Protein AF-A0A364N860-F1 (afdb_monomer_lite)

Secondary structure (DSSP, 8-state):
--EEEEEEEESSSSPEEEEEEEETTTTEEEEEEEEE--TT---SEEEE-TTSSEEEEEETTEEEEEEEEETTEEEEEEEEEPPSSTTTT-TTS--EEEEEEE-SSTT--EEEEEESTT--EEEEEEE-TT--EEEEEEEEE--TT--EEEEEE-TTSSEEEEEETTTTEEEEEEE-STT--EEEEEEEE-SSTT--EEEEEE-TTSSEEEEEETTTTEEEEEEEPTTT--EEEEEEEEESS-TT-TTHHHHEEEEEEEE-TTSSEEEEEEEESSTTS--EEEEEEE-TTS-EEEEEEEEE-SS--TT---EEE-TT-SSEEEEEETTTTEEEEEEEETTEEEEEEEEE--STTEEEEEEEEPPHHHHS------EEEEEEEEEPTT--HHHHHHHIIIIIHHHHHTSTTB---EEEEESTTTTPPP-SSS-SEEEEEEES-GGGGGSHHHHHTTSTTTS-HHHHHHHTTEEEEEEEEEEEEEEE-TT---TTSGGGTT---EEEEEEEEEPTT--HHHHHHIIIIIIHHHHTTSTTEEEEEEEEE-HHHHHTTS--S-EEEEEEEE-SS--TTSHHHHHHHS-HHHHHHHHHTEEEEEEEEEEEEEE--SS---TTGGGSTT---EE-TTSS-EEE-GGGSTTS--EEEEEEE-TTS-EEEEEEEE---TTSPEEEEEPPTT--GGGGHHHHHHHHHHTTT--EEEEE--TTSSPPPTT--S---HHHHHHHHHHHHHHTT-S-EEEEEETHHHHHHHHHHHH-TTTEEEEEEES--SB--TTHHHHHHHHHHHHHHH--B-TT--BB--HHHHHHHHHHHS-GGGGTSHHHHHHHHHHHHHHHTSBHHHHHHHTHHHHS-B-GGGTTT--SEEEEEEETTSTTHHHHHHHHTGGGSTT--PEEEETT--S-HHHHSHHHHHHHHHHHHH-

InterPro domains:
  IPR000073 Alpha/beta hydrolase fold-1 [PF12697] (685-923)
  IPR011008 Dimeric alpha-beta barrel [SSF54909] (378-446)
  IPR015943 WD40/YVTN repeat-like-containing domain superfamily [G3DSA:2.130.10.10] (3-361)
  IPR019405 Lactonase, 7-bladed beta-propeller [PF10282] (6-290)
  IPR029058 Alpha/Beta hydrolase fold [G3DSA:3.40.50.1820] (650-930)
  IPR029058 Alpha/Beta hydrolase fold [SSF53474] (636-930)
  IPR050282 Cycloisomerase 2 [PTHR30344] (3-355)

Sequence (931 aa):
MVKHHLMIGTWTPPGVIITVAFDDETLQLELVKKTEIPEDEPISWMAFDHQRKNIYGASMKKWSSHEVKSPSEIVHTGSYPMGGHPKANDADTKTRAIFLLPAQKPPYAVYCNPFYDYAGYGNVFSVNPSGHIKENIQNFEYCDKTAIHGMVFDPSETYLYSADMWANRVWCHKKIDDQGRVETVGFTEAPAPKDHPRWVEMHPSGNYLYALMEGGNRICEYVIDPHTKLPIYTHKTYPLIPPGIPNADTMYRSDVCFLNKSANYLFATSRSNSFSLTGYIAAFKIGPSGAIERQICLNPTPTSGGHSNAVSPCPWSDEWLALTDDEKGGIEIYRWQDEFLARVARLEIGEKGFGMNAICYPTPAHSMASKSTPGILYVTMQPKEGLADAQFHDWYQNEHGPNRLRLPFCKNGFRYRATDLENAPGSKEKPEWMAIYDFDELEWLTREPYMKLRSAPAQSQRERDTMKQIFVDRRSYDLLGEWKGSDFKDLQKVENEGEKNVMIAVSFALQDGANEEELKKWYEEEHVPLLQKVPGWRRTRRFVTSYLDLESGHKLEKEFLALHEYAPQNGLGGPEFKAATTTEWCDKIYKDVVKDRKRRVYDLYYTFGAAQRDLQSLSSKDTAPVESTEGLVKTYPAHTTPEQRPVIESFVTTPDGVQLPYRLEGSSDPNAPFLVLANSILVDYGIWDEFVTDFLKLTNNKYRILRYSTRGRNTLPSNSTSPITIHTLTQDVITLLDALRVKKASIVGVSLGGATALNSGLAHPDRISAFVGCDTNAFAPPTNANAWNERVQIAEKEGLKTSSGEPLVGEELAEVTVRRWFVKESYDDAELAKKIQRVKDMVKTNSLPGFRDSVKALHQYDIRDKMAGYQGKGAFLVGAGDGVLPKTMKENMADKLGSGVELKVVEGAGHLPMVERPQEVAQFVAKFLEG

Organism: Stemphylium lycopersici (NCBI:txid183478)

Radius of gyration: 32.46 Å; chains: 1; bounding box: 84×55×95 Å

Structure (mmCIF, N/CA/C/O backbone):
data_AF-A0A364N860-F1
#
_entry.id   AF-A0A364N860-F1
#
loop_
_atom_site.group_PDB
_atom_site.id
_atom_site.type_symbol
_atom_site.label_atom_id
_atom_site.label_alt_id
_atom_site.label_comp_id
_atom_site.label_asym_id
_atom_site.label_entity_id
_atom_site.label_seq_id
_atom_site.pdbx_PDB_ins_code
_atom_site.Cartn_x
_atom_site.Cartn_y
_atom_site.Cartn_z
_atom_site.occupancy
_atom_site.B_iso_or_equiv
_atom_site.auth_seq_id
_atom_site.auth_comp_id
_atom_site.auth_asym_id
_atom_site.auth_atom_id
_atom_site.pdbx_PDB_model_num
ATOM 1 N N . MET A 1 1 ? 5.716 21.871 25.792 1.00 49.94 1 MET A N 1
ATOM 2 C CA . MET A 1 1 ? 6.665 21.189 26.681 1.00 49.94 1 MET A CA 1
ATOM 3 C C . MET A 1 1 ? 6.249 19.744 26.876 1.00 49.94 1 MET A C 1
ATOM 5 O O . MET A 1 1 ? 5.279 19.476 27.587 1.00 49.94 1 MET A O 1
ATOM 9 N N . VAL A 1 2 ? 6.926 18.822 26.191 1.00 71.75 2 VAL A N 1
ATOM 10 C CA . VAL A 1 2 ? 6.622 17.387 26.232 1.00 71.75 2 VAL A CA 1
ATOM 11 C C . VAL A 1 2 ? 7.823 16.651 26.843 1.00 71.75 2 VAL A C 1
ATOM 13 O O . VAL A 1 2 ? 8.907 16.623 26.278 1.00 71.75 2 VAL A O 1
ATOM 16 N N . LYS A 1 3 ? 7.645 16.078 28.041 1.00 84.75 3 LYS A N 1
ATOM 17 C CA . LYS A 1 3 ? 8.697 15.338 28.765 1.00 84.75 3 LYS A CA 1
ATOM 18 C C . LYS A 1 3 ? 8.593 13.830 28.566 1.00 84.75 3 LYS A C 1
ATOM 20 O O . LYS A 1 3 ? 7.813 13.168 29.246 1.00 84.75 3 LYS A O 1
ATOM 25 N N . HIS A 1 4 ? 9.383 13.261 27.678 1.00 89.19 4 HIS A N 1
ATOM 26 C CA . HIS A 1 4 ? 9.409 11.819 27.419 1.00 89.19 4 HIS A CA 1
ATOM 27 C C . HIS A 1 4 ? 10.115 11.084 28.552 1.00 89.19 4 HIS A C 1
ATOM 29 O O . HIS A 1 4 ? 11.078 11.604 29.095 1.00 89.19 4 HIS A O 1
ATOM 35 N N . HIS A 1 5 ? 9.668 9.887 28.929 1.00 95.75 5 HIS A N 1
ATOM 36 C CA . HIS A 1 5 ? 10.293 9.143 30.027 1.00 95.75 5 HIS A CA 1
ATOM 37 C C . HIS A 1 5 ? 10.967 7.883 29.497 1.00 95.75 5 HIS A C 1
ATOM 39 O O . HIS A 1 5 ? 10.481 7.271 28.549 1.00 95.75 5 HIS A O 1
ATOM 45 N N . LEU A 1 6 ? 12.087 7.491 30.095 1.00 97.75 6 LEU A N 1
ATOM 46 C CA . LEU A 1 6 ? 12.787 6.255 29.767 1.00 97.75 6 LEU A CA 1
ATOM 47 C C . LEU A 1 6 ? 13.080 5.478 31.043 1.00 97.75 6 LEU A C 1
ATOM 49 O O . LEU A 1 6 ? 13.479 6.076 32.042 1.00 97.75 6 LEU A O 1
ATOM 53 N N . MET A 1 7 ? 12.919 4.159 30.986 1.00 98.38 7 MET A N 1
ATOM 54 C CA . MET A 1 7 ? 13.261 3.240 32.070 1.00 98.38 7 MET A CA 1
ATOM 55 C C . MET A 1 7 ? 14.486 2.421 31.668 1.00 98.38 7 MET A C 1
ATOM 57 O O . MET A 1 7 ? 14.562 1.938 30.538 1.00 98.38 7 MET A O 1
ATOM 61 N N . ILE A 1 8 ? 15.449 2.308 32.581 1.00 98.44 8 ILE A N 1
ATOM 62 C CA . ILE A 1 8 ? 16.738 1.650 32.366 1.00 98.44 8 ILE A CA 1
ATOM 63 C C . ILE A 1 8 ? 17.042 0.725 33.550 1.00 98.44 8 ILE A C 1
ATOM 65 O O . ILE A 1 8 ? 16.796 1.076 34.707 1.00 98.44 8 ILE A O 1
ATOM 69 N N . GLY A 1 9 ? 17.588 -0.455 33.255 1.00 97.25 9 GLY A N 1
ATOM 70 C CA . GLY A 1 9 ? 18.014 -1.446 34.247 1.00 97.25 9 GLY A CA 1
ATOM 71 C C . GLY A 1 9 ? 19.523 -1.477 34.501 1.00 97.25 9 GLY A C 1
ATOM 72 O O . GLY A 1 9 ? 20.291 -0.665 33.970 1.00 97.25 9 GLY A O 1
ATOM 73 N N . THR A 1 10 ? 19.950 -2.443 35.312 1.00 97.06 10 THR A N 1
ATOM 74 C CA . THR A 1 10 ? 21.343 -2.626 35.736 1.00 97.06 10 THR A CA 1
ATOM 75 C C . THR A 1 10 ? 21.867 -4.028 35.404 1.00 97.06 10 THR A C 1
ATOM 77 O O . THR A 1 10 ? 21.125 -5.008 35.339 1.00 97.06 10 THR A O 1
ATOM 80 N N . TRP A 1 11 ? 23.177 -4.147 35.181 1.00 95.06 11 TRP A N 1
ATOM 81 C CA . TRP A 1 11 ? 23.863 -5.418 34.942 1.00 95.06 11 TRP A CA 1
ATOM 82 C C . TRP A 1 11 ? 24.080 -6.221 36.227 1.00 95.06 11 TRP A C 1
ATOM 84 O O . TRP A 1 11 ? 24.104 -7.456 36.183 1.00 95.06 11 TRP A O 1
ATOM 94 N N . THR A 1 12 ? 24.277 -5.516 37.347 1.00 93.44 12 THR A N 1
ATOM 95 C CA . THR A 1 12 ? 24.696 -6.066 38.642 1.00 93.44 12 THR A CA 1
ATOM 96 C C . THR A 1 12 ? 23.810 -5.577 39.785 1.00 93.44 12 THR A C 1
ATOM 98 O O . THR A 1 12 ? 23.277 -4.474 39.682 1.00 93.44 12 THR A O 1
ATOM 101 N N . PRO A 1 13 ? 23.717 -6.334 40.896 1.00 94.31 13 PRO A N 1
ATOM 102 C CA . PRO A 1 13 ? 23.036 -5.885 42.108 1.00 94.31 13 PRO A CA 1
ATOM 103 C C . PRO A 1 13 ? 23.602 -4.564 42.677 1.00 94.31 13 PRO A C 1
ATOM 105 O O . PRO A 1 13 ? 24.812 -4.318 42.533 1.00 94.31 13 PRO A O 1
ATOM 108 N N . PRO A 1 14 ? 22.777 -3.764 43.382 1.00 95.62 14 PRO A N 1
ATOM 109 C CA . PRO A 1 14 ? 21.378 -4.049 43.729 1.00 95.62 14 PRO A CA 1
ATOM 110 C C . PRO A 1 14 ? 20.415 -3.878 42.542 1.00 95.62 14 PRO A C 1
ATOM 112 O O . PRO A 1 14 ? 20.651 -3.080 41.634 1.00 95.62 14 PRO A O 1
ATOM 115 N N . GLY A 1 15 ? 19.328 -4.648 42.539 1.00 95.62 15 GLY A N 1
ATOM 116 C CA . GLY A 1 15 ? 18.258 -4.513 41.557 1.00 95.62 15 GLY A CA 1
ATOM 117 C C . GLY A 1 15 ? 17.543 -3.165 41.668 1.00 95.62 15 GLY A C 1
ATOM 118 O O . GLY A 1 15 ? 16.977 -2.823 42.706 1.00 95.62 15 GLY A O 1
ATOM 119 N N . VAL A 1 16 ? 17.530 -2.401 40.574 1.00 97.69 16 VAL A N 1
ATOM 120 C CA . VAL A 1 16 ? 16.843 -1.106 40.500 1.00 97.69 16 VAL A CA 1
ATOM 121 C C . VAL A 1 16 ? 16.377 -0.812 39.072 1.00 97.69 16 VAL A C 1
ATOM 123 O O . VAL A 1 16 ? 17.086 -1.096 38.106 1.00 97.69 16 VAL A O 1
ATOM 126 N N . ILE A 1 17 ? 15.188 -0.218 38.938 1.00 98.38 17 ILE A N 1
ATOM 127 C CA . ILE A 1 17 ? 14.711 0.400 37.693 1.00 98.38 17 ILE A CA 1
ATOM 128 C C . ILE A 1 17 ? 14.875 1.909 37.827 1.00 98.38 17 ILE A C 1
ATOM 130 O O . ILE A 1 17 ? 14.329 2.533 38.740 1.00 98.38 17 ILE A O 1
ATOM 134 N N . ILE A 1 18 ? 15.623 2.510 36.911 1.00 98.38 18 ILE A N 1
ATOM 135 C CA . ILE A 1 18 ? 15.913 3.941 36.919 1.00 98.38 18 ILE A CA 1
ATOM 136 C C . ILE A 1 18 ? 15.090 4.610 35.826 1.00 98.38 18 ILE A C 1
ATOM 138 O O . ILE A 1 18 ? 15.203 4.258 34.656 1.00 98.38 18 ILE A O 1
ATOM 142 N N . THR A 1 19 ? 14.274 5.585 36.219 1.00 98.31 19 THR A N 1
ATOM 143 C CA . THR A 1 19 ? 13.487 6.409 35.302 1.00 98.31 19 THR A CA 1
ATOM 144 C C . THR A 1 19 ? 14.143 7.767 35.122 1.00 98.31 19 THR A C 1
ATOM 146 O O . THR A 1 19 ? 14.419 8.463 36.105 1.00 98.31 19 THR A O 1
ATOM 149 N N . VAL A 1 20 ? 14.337 8.166 33.870 1.00 97.50 20 VAL A N 1
ATOM 150 C CA . VAL A 1 20 ? 14.797 9.501 33.472 1.00 97.50 20 VAL A CA 1
ATOM 151 C C . VAL A 1 20 ? 13.737 10.183 32.612 1.00 97.50 20 VAL A C 1
ATOM 153 O O . VAL A 1 20 ? 12.980 9.507 31.917 1.00 97.50 20 VAL A O 1
ATOM 156 N N . ALA A 1 21 ? 13.677 11.510 32.652 1.00 95.88 21 ALA A N 1
ATOM 157 C CA . ALA A 1 21 ? 12.861 12.312 31.750 1.00 95.88 21 ALA A CA 1
ATOM 158 C C . ALA A 1 21 ? 13.762 13.052 30.762 1.00 95.88 21 ALA A C 1
ATOM 160 O O . ALA A 1 21 ? 14.772 13.631 31.152 1.00 95.88 21 ALA A O 1
ATOM 161 N N . PHE A 1 22 ? 13.380 13.024 29.491 1.00 95.44 22 PHE A N 1
ATOM 162 C CA . PHE A 1 22 ? 13.945 13.796 28.399 1.00 95.44 22 PHE A CA 1
ATOM 163 C C . PHE A 1 22 ? 12.952 14.883 27.987 1.00 95.44 22 PHE A C 1
ATOM 165 O O . PHE A 1 22 ? 11.828 14.586 27.584 1.00 95.44 22 PHE A O 1
ATOM 172 N N . ASP A 1 23 ? 13.368 16.138 28.082 1.00 92.00 23 ASP A N 1
ATOM 173 C CA . ASP A 1 23 ? 12.601 17.289 27.614 1.00 92.00 23 ASP A CA 1
ATOM 174 C C . ASP A 1 23 ? 13.051 17.647 26.188 1.00 92.00 23 ASP A C 1
ATOM 176 O O . ASP A 1 23 ? 14.210 18.010 25.967 1.00 92.00 23 ASP A O 1
ATOM 180 N N . ASP A 1 24 ? 12.148 17.496 25.216 1.00 88.81 24 ASP A N 1
ATOM 181 C CA . ASP A 1 24 ? 12.457 17.641 23.786 1.00 88.81 24 ASP A CA 1
ATOM 182 C C . ASP A 1 24 ? 12.575 19.095 23.305 1.00 88.81 24 ASP A C 1
ATOM 184 O O . ASP A 1 24 ? 13.113 19.347 22.226 1.00 88.81 24 ASP A O 1
ATOM 188 N N . GLU A 1 25 ? 12.140 20.058 24.116 1.00 86.88 25 GLU A N 1
ATOM 189 C CA . GLU A 1 25 ? 12.269 21.488 23.835 1.00 86.88 25 GLU A CA 1
ATOM 190 C C . GLU A 1 25 ? 13.597 22.032 24.370 1.00 86.88 25 GLU A C 1
ATOM 192 O O . GLU A 1 25 ? 14.306 22.766 23.679 1.00 86.88 25 GLU A O 1
ATOM 197 N N . THR A 1 26 ? 13.949 21.672 25.606 1.00 93.12 26 THR A N 1
ATOM 198 C CA . THR A 1 26 ? 15.179 22.140 26.267 1.00 93.12 26 THR A CA 1
ATOM 199 C C . THR A 1 26 ? 16.389 21.252 25.990 1.00 93.12 26 THR A C 1
ATOM 201 O O . THR A 1 26 ? 17.518 21.676 26.242 1.00 93.12 26 THR A O 1
ATOM 204 N N . LEU A 1 27 ? 16.166 20.049 25.448 1.00 93.25 27 LEU A N 1
ATOM 205 C CA . LEU A 1 27 ? 17.180 19.034 25.163 1.00 93.25 27 LEU A CA 1
ATOM 206 C C . LEU A 1 27 ? 17.953 18.605 26.420 1.00 93.25 27 LEU A C 1
ATOM 208 O O . LEU A 1 27 ? 19.175 18.462 26.403 1.00 93.25 27 LEU A O 1
ATOM 212 N N . GLN A 1 28 ? 17.237 18.402 27.528 1.00 94.56 28 GLN A N 1
ATOM 213 C CA . GLN A 1 28 ? 17.819 18.016 28.817 1.00 94.56 28 GLN A CA 1
ATOM 214 C C . GLN A 1 28 ? 17.305 16.661 29.298 1.00 94.56 28 GLN A C 1
ATOM 216 O O . GLN A 1 28 ? 16.159 16.288 29.053 1.00 94.56 28 GLN A O 1
ATOM 221 N N . LEU A 1 29 ? 18.178 15.936 30.003 1.00 96.44 29 LEU A N 1
ATOM 222 C CA . LEU A 1 29 ? 17.850 14.710 30.723 1.00 96.44 29 LEU A CA 1
ATOM 223 C C . LEU A 1 29 ? 17.893 14.966 32.230 1.00 96.44 29 LEU A C 1
ATOM 225 O O . LEU A 1 29 ? 18.874 15.511 32.738 1.00 96.44 29 LEU A O 1
ATOM 229 N N . GLU A 1 30 ? 16.877 14.502 32.949 1.00 96.25 30 GLU A N 1
ATOM 230 C CA . GLU A 1 30 ? 16.815 14.558 34.410 1.00 96.25 30 GLU A CA 1
ATOM 231 C C . GLU A 1 30 ? 16.465 13.192 35.011 1.00 96.25 30 GLU A C 1
ATOM 233 O O . GLU A 1 30 ? 15.669 12.429 34.461 1.00 96.25 30 GLU A O 1
ATOM 238 N N . LEU A 1 31 ? 17.063 12.869 36.160 1.00 96.94 31 LEU A N 1
ATOM 239 C CA . LEU A 1 31 ? 16.689 11.689 36.935 1.00 96.94 31 LEU A CA 1
ATOM 240 C C . LEU A 1 31 ? 15.320 11.930 37.583 1.00 96.94 31 LEU A C 1
ATOM 242 O O . LEU A 1 31 ? 15.163 12.871 38.357 1.00 96.94 31 LEU A O 1
ATOM 246 N N . VAL A 1 32 ? 14.357 11.047 37.321 1.00 96.38 32 VAL A N 1
ATOM 247 C CA . VAL A 1 32 ? 13.000 11.131 37.882 1.00 96.38 32 VAL A CA 1
ATOM 248 C C . VAL A 1 32 ? 12.867 10.247 39.113 1.00 96.38 32 VAL A C 1
ATOM 250 O O . VAL A 1 32 ? 12.429 10.699 40.171 1.00 96.38 32 VAL A O 1
ATOM 253 N N . LYS A 1 33 ? 13.230 8.965 38.992 1.00 96.94 33 LYS A N 1
ATOM 254 C CA . LYS A 1 33 ? 13.010 7.983 40.056 1.00 96.94 33 LYS A CA 1
ATOM 255 C C . LYS A 1 33 ? 14.019 6.845 39.986 1.00 96.94 33 LYS A C 1
ATOM 257 O O . LYS A 1 33 ? 14.347 6.363 38.908 1.00 96.94 33 LYS A O 1
ATOM 262 N N . LYS A 1 34 ? 14.453 6.381 41.155 1.00 97.62 34 LYS A N 1
ATOM 263 C CA . LYS A 1 34 ? 15.039 5.052 41.343 1.00 97.62 34 LYS A CA 1
ATOM 264 C C . LYS A 1 34 ? 13.992 4.187 42.041 1.00 97.62 34 LYS A C 1
ATOM 266 O O . LYS A 1 34 ? 13.572 4.529 43.148 1.00 97.62 34 LYS A O 1
ATOM 271 N N . THR A 1 35 ? 13.526 3.141 41.377 1.00 98.06 35 THR A N 1
ATOM 272 C CA . THR A 1 35 ? 12.559 2.185 41.920 1.00 98.06 35 THR A CA 1
ATOM 273 C C . THR A 1 35 ? 13.315 0.930 42.317 1.00 98.06 35 THR A C 1
ATOM 275 O O . THR A 1 35 ? 13.831 0.222 41.454 1.00 98.06 35 THR A O 1
ATOM 278 N N . GLU A 1 36 ? 13.394 0.677 43.619 1.00 97.50 36 GLU A N 1
ATOM 279 C CA . GLU A 1 36 ? 13.962 -0.559 44.155 1.00 97.50 36 GLU A CA 1
ATOM 280 C C . GLU A 1 36 ? 13.108 -1.760 43.724 1.00 97.50 36 GLU A C 1
ATOM 282 O O . GLU A 1 36 ? 11.876 -1.718 43.762 1.00 97.50 36 GLU A O 1
ATOM 287 N N . ILE A 1 37 ? 13.779 -2.824 43.301 1.00 97.94 37 ILE A N 1
ATOM 288 C CA . ILE A 1 37 ? 13.208 -4.144 42.994 1.00 97.94 37 ILE A CA 1
ATOM 289 C C . ILE A 1 37 ? 13.996 -5.185 43.822 1.00 97.94 37 ILE A C 1
ATOM 291 O O . ILE A 1 37 ? 14.911 -4.780 44.546 1.00 97.94 37 ILE A O 1
ATOM 295 N N . PRO A 1 38 ? 13.679 -6.497 43.794 1.00 98.19 38 PRO A N 1
ATOM 296 C CA . PRO A 1 38 ? 14.442 -7.472 44.573 1.00 98.19 38 PRO A CA 1
ATOM 297 C C . PRO A 1 38 ? 15.957 -7.360 44.327 1.00 98.19 38 PRO A C 1
ATOM 299 O O . PRO A 1 38 ? 16.414 -7.221 43.190 1.00 98.19 38 PRO A O 1
ATOM 302 N N . GLU A 1 39 ? 16.731 -7.358 45.414 1.00 96.44 39 GLU A N 1
ATOM 303 C CA . GLU A 1 39 ? 18.140 -6.939 45.417 1.00 96.44 39 GLU A CA 1
ATOM 304 C C . GLU A 1 39 ? 19.012 -7.782 44.474 1.00 96.44 39 GLU A C 1
ATOM 306 O O . GLU A 1 39 ? 19.870 -7.247 43.770 1.00 96.44 39 GLU A O 1
ATOM 311 N N . ASP A 1 40 ? 18.760 -9.088 44.423 1.00 95.88 40 ASP A N 1
ATOM 312 C CA . ASP A 1 40 ? 19.458 -10.083 43.612 1.00 95.88 40 ASP A CA 1
ATOM 313 C C . ASP A 1 40 ? 18.876 -10.253 42.196 1.00 95.88 40 ASP A C 1
ATOM 315 O O . ASP A 1 40 ? 19.328 -11.115 41.436 1.00 95.88 40 ASP A O 1
ATOM 319 N N . GLU A 1 41 ? 17.931 -9.393 41.802 1.00 97.38 41 GLU A N 1
ATOM 320 C CA . GLU A 1 41 ? 17.210 -9.450 40.527 1.00 97.38 41 GLU A CA 1
ATOM 321 C C . GLU A 1 41 ? 17.427 -8.223 39.604 1.00 97.38 41 GLU A C 1
ATOM 323 O O . GLU A 1 41 ? 16.466 -7.750 38.981 1.00 97.38 41 GLU A O 1
ATOM 328 N N . PRO A 1 42 ? 18.664 -7.698 39.434 1.00 97.81 42 PRO A N 1
ATOM 329 C CA . PRO A 1 42 ? 18.925 -6.598 38.505 1.00 97.81 42 PRO A CA 1
ATOM 330 C C . PRO A 1 42 ? 18.481 -6.950 37.082 1.00 97.81 42 PRO A C 1
ATOM 332 O O . PRO A 1 42 ? 18.701 -8.061 36.600 1.00 97.81 42 PRO A O 1
ATOM 335 N N . ILE A 1 43 ? 17.843 -6.000 36.399 1.00 98.50 43 ILE A N 1
ATOM 336 C CA . 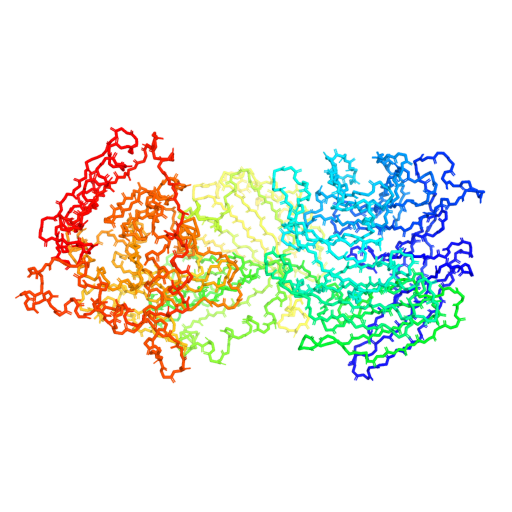ILE A 1 43 ? 17.269 -6.240 35.074 1.00 98.50 43 ILE A CA 1
ATOM 337 C C . ILE A 1 43 ? 18.289 -5.881 33.994 1.00 98.50 43 ILE A C 1
ATOM 339 O O . ILE A 1 43 ? 18.511 -4.703 33.720 1.00 98.50 43 ILE A O 1
ATOM 343 N N . SER A 1 44 ? 18.862 -6.890 33.332 1.00 97.56 44 SER A N 1
ATOM 344 C CA . SER A 1 44 ? 19.780 -6.661 32.202 1.00 97.56 44 SER A CA 1
ATOM 345 C C . SER A 1 44 ? 19.100 -6.433 30.862 1.00 97.56 44 SER A C 1
ATOM 347 O O . SER A 1 44 ? 19.739 -5.947 29.936 1.00 97.56 44 SER A O 1
ATOM 349 N N . TRP A 1 45 ? 17.831 -6.806 30.750 1.00 98.69 45 TRP A N 1
ATOM 350 C CA . TRP A 1 45 ? 17.010 -6.517 29.586 1.00 98.69 45 TRP A CA 1
ATOM 351 C C . TRP A 1 45 ? 15.570 -6.324 30.034 1.00 98.69 45 TRP A C 1
ATOM 353 O O . TRP A 1 45 ? 15.019 -7.197 30.708 1.00 98.69 45 TRP A O 1
ATOM 363 N N . MET A 1 46 ? 14.965 -5.200 29.669 1.00 98.56 46 MET A N 1
ATOM 364 C CA . MET A 1 46 ? 13.555 -4.920 29.927 1.00 98.56 46 MET A CA 1
ATOM 365 C C . MET A 1 46 ? 12.791 -4.578 28.659 1.00 98.56 46 MET A C 1
ATOM 367 O O . MET A 1 46 ? 13.337 -3.976 27.736 1.00 98.56 46 MET A O 1
ATOM 371 N N . ALA A 1 47 ? 11.506 -4.921 28.656 1.00 98.38 47 ALA A N 1
ATOM 372 C CA . ALA A 1 47 ? 10.564 -4.547 27.612 1.00 98.38 47 ALA A CA 1
ATOM 373 C C . ALA A 1 47 ? 9.188 -4.233 28.207 1.00 98.38 47 ALA A C 1
ATOM 375 O O . ALA A 1 47 ? 8.787 -4.817 29.218 1.00 98.38 47 ALA A O 1
ATOM 376 N N . PHE A 1 48 ? 8.468 -3.324 27.552 1.00 98.19 48 PHE A N 1
ATOM 377 C CA . PHE A 1 48 ? 7.071 -3.040 27.863 1.00 98.19 48 PHE A CA 1
ATOM 378 C C . PHE A 1 48 ? 6.132 -4.083 27.251 1.00 98.19 48 PHE A C 1
ATOM 380 O O . PHE A 1 48 ? 6.396 -4.618 26.172 1.00 98.19 48 PHE A O 1
ATOM 387 N N . ASP A 1 49 ? 4.991 -4.303 27.900 1.00 97.00 49 ASP A N 1
ATOM 388 C CA . ASP A 1 49 ? 3.829 -4.904 27.250 1.00 97.00 49 ASP A CA 1
ATOM 389 C C . ASP A 1 49 ? 3.220 -3.978 26.179 1.00 97.00 49 ASP A C 1
ATOM 391 O O . ASP A 1 49 ? 3.571 -2.803 26.041 1.00 97.00 49 ASP A O 1
ATOM 395 N N . HIS A 1 50 ? 2.256 -4.510 25.428 1.00 90.31 50 HIS A N 1
ATOM 396 C CA . HIS A 1 50 ? 1.569 -3.799 24.345 1.00 90.31 50 HIS A CA 1
ATOM 397 C C . HIS A 1 50 ? 0.886 -2.480 24.757 1.00 90.31 50 HIS A C 1
ATOM 399 O O . HIS A 1 50 ? 0.672 -1.608 23.915 1.00 90.31 50 HIS A O 1
ATOM 405 N N . GLN A 1 51 ? 0.552 -2.306 26.042 1.00 87.69 51 GLN A N 1
ATOM 406 C CA . GLN A 1 51 ? -0.059 -1.081 26.577 1.00 87.69 51 GLN A CA 1
ATOM 407 C C . GLN A 1 51 ? 0.927 -0.192 27.341 1.00 87.69 51 GLN A C 1
ATOM 409 O O . GLN A 1 51 ? 0.538 0.888 27.784 1.00 87.69 51 GLN A O 1
ATOM 414 N N . ARG A 1 52 ? 2.183 -0.624 27.505 1.00 93.19 52 ARG A N 1
ATOM 415 C CA . ARG A 1 52 ? 3.188 -0.012 28.389 1.00 93.19 52 ARG A CA 1
ATOM 416 C C . ARG A 1 52 ? 2.717 0.145 29.840 1.00 93.19 52 ARG A C 1
ATOM 418 O O . ARG A 1 52 ? 3.162 1.048 30.543 1.00 93.19 52 ARG A O 1
ATOM 425 N N . LYS A 1 53 ? 1.819 -0.735 30.283 1.00 95.25 53 LYS A N 1
ATOM 426 C CA . LYS A 1 53 ? 1.343 -0.842 31.669 1.00 95.25 53 LYS A CA 1
ATOM 427 C C . LYS A 1 53 ? 2.152 -1.839 32.479 1.00 95.25 53 LYS A C 1
ATOM 429 O O . LYS A 1 53 ? 2.037 -1.850 33.697 1.00 95.25 53 LYS A O 1
ATOM 434 N N . ASN A 1 54 ? 2.965 -2.659 31.821 1.00 97.81 54 ASN A N 1
ATOM 435 C CA . ASN A 1 54 ? 3.819 -3.626 32.485 1.00 97.81 54 ASN A CA 1
ATOM 436 C C . ASN A 1 54 ? 5.234 -3.578 31.924 1.00 97.81 54 ASN A C 1
ATOM 438 O O . ASN A 1 54 ? 5.420 -3.455 30.715 1.00 97.81 54 ASN A O 1
ATOM 442 N N . ILE A 1 55 ? 6.219 -3.716 32.807 1.00 98.69 55 ILE A N 1
ATOM 443 C CA . ILE A 1 55 ? 7.615 -3.978 32.464 1.00 98.69 55 ILE A CA 1
ATOM 444 C C . ILE A 1 55 ? 7.928 -5.421 32.830 1.00 98.69 55 ILE A C 1
ATOM 446 O O . ILE A 1 55 ? 7.777 -5.829 33.986 1.00 98.69 55 ILE A O 1
ATOM 450 N N . TYR A 1 56 ? 8.445 -6.167 31.863 1.00 98.81 56 TYR A N 1
ATOM 451 C CA . TYR A 1 56 ? 9.025 -7.481 32.106 1.00 98.81 56 TYR A CA 1
ATOM 452 C C . TYR A 1 56 ? 10.546 -7.379 32.097 1.00 98.81 56 TYR A C 1
ATOM 454 O O . TYR A 1 56 ? 11.108 -6.659 31.267 1.00 98.81 56 TYR A O 1
ATOM 462 N N . GLY A 1 57 ? 11.208 -8.096 33.005 1.00 98.50 57 GLY A N 1
ATOM 463 C CA . GLY A 1 57 ? 12.661 -8.064 33.163 1.00 98.50 57 GLY A CA 1
ATOM 464 C C . GLY A 1 57 ? 13.337 -9.430 33.038 1.00 98.50 57 GLY A C 1
ATOM 465 O O . GLY A 1 57 ? 12.892 -10.428 33.607 1.00 98.50 57 GLY A O 1
ATOM 466 N N . ALA A 1 58 ? 14.457 -9.460 32.316 1.00 98.56 58 ALA A N 1
ATOM 467 C CA . ALA A 1 58 ? 15.449 -10.525 32.379 1.00 98.56 58 ALA A CA 1
ATOM 468 C C . ALA A 1 58 ? 16.353 -10.291 33.607 1.00 98.56 58 ALA A C 1
ATOM 470 O O . ALA A 1 58 ? 17.329 -9.534 33.548 1.00 98.56 58 ALA A O 1
ATOM 471 N N . SER A 1 59 ? 15.978 -10.910 34.728 1.00 97.25 59 SER A N 1
ATOM 472 C CA . SER A 1 59 ? 16.451 -10.623 36.088 1.00 97.25 59 SER A CA 1
ATOM 473 C C . SER A 1 59 ? 17.288 -11.765 36.669 1.00 97.25 59 SER A C 1
ATOM 475 O O . SER A 1 59 ? 16.860 -12.506 37.547 1.00 97.25 59 SER A O 1
ATOM 477 N N . MET A 1 60 ? 18.514 -11.930 36.189 1.00 94.81 60 MET A N 1
ATOM 478 C CA . MET A 1 60 ? 19.488 -12.932 36.657 1.00 94.81 60 MET A CA 1
ATOM 479 C C . MET A 1 60 ? 18.962 -14.353 36.529 1.00 94.81 60 MET A C 1
ATOM 481 O O . MET A 1 60 ? 19.070 -14.945 35.464 1.00 94.81 60 MET A O 1
ATOM 485 N N . LYS A 1 61 ? 18.417 -14.924 37.603 1.00 95.94 61 LYS A N 1
ATOM 486 C CA . LYS A 1 61 ? 17.837 -16.270 37.610 1.00 95.94 61 LYS A CA 1
ATOM 487 C C . LYS A 1 61 ? 16.316 -16.249 37.433 1.00 95.94 61 LYS A C 1
ATOM 489 O O . LYS A 1 61 ? 15.673 -17.286 37.577 1.00 95.94 61 LYS A O 1
ATOM 494 N N . LYS A 1 62 ? 15.739 -15.076 37.167 1.00 97.94 62 LYS A N 1
ATOM 495 C CA . LYS A 1 62 ? 14.301 -14.825 37.176 1.00 97.94 62 LYS A CA 1
ATOM 496 C C . LYS A 1 62 ? 13.833 -14.096 35.923 1.00 97.94 62 LYS A C 1
ATOM 498 O O . LYS A 1 62 ? 14.562 -13.310 35.321 1.00 97.94 62 LYS A O 1
ATOM 503 N N . TRP A 1 63 ? 12.571 -14.328 35.600 1.00 98.56 63 TRP A N 1
ATOM 504 C CA . TRP A 1 63 ? 11.744 -13.496 34.742 1.00 98.56 63 TRP A CA 1
ATOM 505 C C . TRP A 1 63 ? 10.853 -12.657 35.648 1.00 98.56 63 TRP A C 1
ATOM 507 O O . TRP A 1 63 ? 9.984 -13.204 36.325 1.00 98.56 63 TRP A O 1
ATOM 517 N N . SER A 1 64 ? 11.105 -11.357 35.731 1.00 98.50 64 SER A N 1
ATOM 518 C CA . SER A 1 64 ? 10.392 -10.456 36.637 1.00 98.50 64 SER A CA 1
ATOM 519 C C . SER A 1 64 ? 9.269 -9.710 35.913 1.00 98.50 64 SER A C 1
ATOM 521 O O . SER A 1 64 ? 9.328 -9.478 34.705 1.00 98.50 64 SER A O 1
ATOM 523 N N . SER A 1 65 ? 8.223 -9.347 36.650 1.00 98.56 65 SER A N 1
ATOM 524 C CA . SER A 1 65 ? 7.043 -8.623 36.175 1.00 98.56 65 SER A CA 1
ATOM 525 C C . SER A 1 65 ? 6.799 -7.420 37.081 1.00 98.56 65 SER A C 1
ATOM 527 O O . SER A 1 65 ? 6.886 -7.539 38.304 1.00 98.56 65 SER A O 1
ATOM 529 N N . HIS A 1 66 ? 6.500 -6.263 36.492 1.00 98.56 66 HIS A N 1
ATOM 530 C CA . HIS A 1 66 ? 6.268 -5.014 37.214 1.00 98.56 66 HIS A CA 1
ATOM 531 C C . HIS A 1 66 ? 5.110 -4.242 36.585 1.00 98.56 66 HIS A C 1
ATOM 533 O O . HIS A 1 66 ? 5.098 -4.047 35.374 1.00 98.56 66 HIS A O 1
ATOM 539 N N . GLU A 1 67 ? 4.173 -3.767 37.397 1.00 97.94 67 GLU A N 1
ATOM 540 C CA . GLU A 1 67 ? 3.109 -2.856 36.973 1.00 97.94 67 GLU A CA 1
ATOM 541 C C . GLU A 1 67 ? 3.655 -1.423 36.906 1.00 97.94 67 GLU A C 1
ATOM 543 O O . GLU A 1 67 ? 4.358 -0.970 37.811 1.00 97.94 67 GLU A O 1
ATOM 548 N N . VAL A 1 68 ? 3.314 -0.696 35.847 1.00 96.44 68 VAL A N 1
ATOM 549 C CA . VAL A 1 68 ? 3.669 0.708 35.631 1.00 96.44 68 VAL A CA 1
ATOM 550 C C . VAL A 1 68 ? 2.401 1.539 35.670 1.00 96.44 68 VAL A C 1
ATOM 552 O O . VAL A 1 68 ? 1.600 1.535 34.737 1.00 96.44 68 VAL A O 1
ATOM 555 N N . LYS A 1 69 ? 2.231 2.286 36.758 1.00 90.69 69 LYS A N 1
ATOM 556 C CA . LYS A 1 69 ? 1.099 3.207 36.925 1.00 90.69 69 LYS A CA 1
ATOM 557 C C . LYS A 1 69 ? 1.436 4.606 36.430 1.00 90.69 69 LYS A C 1
ATOM 559 O O . LYS A 1 69 ? 0.575 5.322 35.929 1.00 90.69 69 LYS A O 1
ATOM 564 N N . SER A 1 70 ? 2.698 4.996 36.573 1.00 91.50 70 SER A N 1
ATOM 565 C CA . SER A 1 70 ? 3.256 6.236 36.042 1.00 91.50 70 SER A CA 1
ATOM 566 C C . SER A 1 70 ? 4.782 6.114 35.945 1.00 91.50 70 SER A C 1
ATOM 568 O O . SER A 1 70 ? 5.349 5.179 36.518 1.00 91.50 70 SER A O 1
ATOM 570 N N . PRO A 1 71 ? 5.485 7.062 35.297 1.00 91.88 71 PRO A N 1
ATOM 571 C CA . PRO A 1 71 ? 6.948 7.052 35.268 1.00 91.88 71 PRO A CA 1
ATOM 572 C C . PRO A 1 71 ? 7.620 7.023 36.652 1.00 91.88 71 PRO A C 1
ATOM 574 O O . PRO A 1 71 ? 8.748 6.565 36.779 1.00 91.88 71 PRO A O 1
ATOM 577 N N . SER A 1 72 ? 6.955 7.495 37.708 1.00 92.94 72 SER A N 1
ATOM 578 C CA . SER A 1 72 ? 7.498 7.502 39.073 1.00 92.94 72 SER A CA 1
ATOM 579 C C . SER A 1 72 ? 6.916 6.412 39.984 1.00 92.94 72 SER A C 1
ATOM 581 O O . SER A 1 72 ? 7.349 6.300 41.134 1.00 92.94 72 SER A O 1
ATOM 583 N N . GLU A 1 73 ? 5.976 5.600 39.488 1.00 95.44 73 GLU A N 1
ATOM 584 C CA . GLU A 1 73 ? 5.307 4.532 40.237 1.00 95.44 73 GLU A CA 1
ATOM 585 C C . GLU A 1 73 ? 5.340 3.218 39.443 1.00 95.44 73 GLU A C 1
ATOM 587 O O . GLU A 1 73 ? 4.473 2.938 38.610 1.00 95.44 73 GLU A O 1
ATOM 592 N N . ILE A 1 74 ? 6.367 2.416 39.734 1.00 98.12 74 ILE A N 1
ATOM 593 C CA . ILE A 1 74 ? 6.575 1.070 39.195 1.00 98.12 74 ILE A CA 1
ATOM 594 C C . ILE A 1 74 ? 6.541 0.096 40.376 1.00 98.12 74 ILE A C 1
ATOM 596 O O . ILE A 1 74 ? 7.245 0.304 41.364 1.00 98.12 74 ILE A O 1
ATOM 600 N N . VAL A 1 75 ? 5.714 -0.943 40.296 1.00 97.56 75 VAL A N 1
ATOM 601 C CA . VAL A 1 75 ? 5.463 -1.889 41.392 1.00 97.56 75 VAL A CA 1
ATOM 602 C C . VAL A 1 75 ? 5.828 -3.293 40.942 1.00 97.56 75 VAL A C 1
ATOM 604 O O . VAL A 1 75 ? 5.308 -3.779 39.945 1.00 97.56 75 VAL A O 1
ATOM 607 N N . HIS A 1 76 ? 6.702 -3.970 41.681 1.00 98.38 76 HIS A N 1
ATOM 608 C CA . HIS A 1 76 ? 7.026 -5.370 41.422 1.00 98.38 76 HIS A CA 1
ATOM 609 C C . HIS A 1 76 ? 5.806 -6.277 41.661 1.00 98.38 76 HIS A C 1
ATOM 611 O O . HIS A 1 76 ? 5.209 -6.241 42.737 1.00 98.38 76 HIS A O 1
ATOM 617 N N . THR A 1 77 ? 5.433 -7.088 40.666 1.00 97.94 77 THR A N 1
ATOM 618 C CA . THR A 1 77 ? 4.248 -7.966 40.708 1.00 97.94 77 THR A CA 1
ATOM 619 C C . THR A 1 77 ? 4.580 -9.454 40.772 1.00 97.94 77 THR A C 1
ATOM 621 O O . THR A 1 77 ? 3.714 -10.238 41.159 1.00 97.94 77 THR A O 1
ATOM 624 N N . GLY A 1 78 ? 5.813 -9.859 40.457 1.00 97.75 78 GLY A N 1
ATOM 625 C CA . GLY A 1 78 ? 6.285 -11.223 40.694 1.00 97.75 78 GLY A CA 1
ATOM 626 C C . GLY A 1 78 ? 7.577 -11.584 39.962 1.00 97.75 78 GLY A C 1
ATOM 627 O O . GLY A 1 78 ? 7.955 -10.929 38.988 1.00 97.75 78 GLY A O 1
ATOM 628 N N . SER A 1 79 ? 8.201 -12.679 40.408 1.00 98.38 79 SER A N 1
ATOM 629 C CA . SER A 1 79 ? 9.436 -13.241 39.848 1.00 98.38 79 SER A CA 1
ATOM 630 C C . SER A 1 79 ? 9.293 -14.731 39.594 1.00 98.38 79 SER A C 1
ATOM 632 O O . SER A 1 79 ? 8.967 -15.511 40.490 1.00 98.38 79 SER A O 1
ATOM 634 N N . TYR A 1 80 ? 9.578 -15.142 38.364 1.00 98.31 80 TYR A N 1
ATOM 635 C CA . TYR A 1 80 ? 9.340 -16.495 37.878 1.00 98.31 80 TYR A CA 1
ATOM 636 C C . TYR A 1 80 ? 10.665 -17.182 37.536 1.00 98.31 80 TYR A C 1
ATOM 638 O O . TYR A 1 80 ? 11.550 -16.540 36.974 1.00 98.31 80 TYR A O 1
ATOM 646 N N . PRO A 1 81 ? 10.857 -18.468 37.877 1.00 97.44 81 PRO A N 1
ATOM 647 C CA . PRO A 1 81 ? 12.090 -19.181 37.553 1.00 97.44 81 PRO A CA 1
ATOM 648 C C . PRO A 1 81 ? 12.218 -19.424 36.043 1.00 97.44 81 PRO A C 1
ATOM 650 O O . PRO A 1 81 ? 11.221 -19.475 35.319 1.00 97.44 81 PRO A O 1
ATOM 653 N N . MET A 1 82 ? 13.446 -19.637 35.572 1.00 96.56 82 MET A N 1
ATOM 654 C CA . MET A 1 82 ? 13.685 -20.120 34.208 1.00 96.56 82 MET A CA 1
ATOM 655 C C . MET A 1 82 ? 13.150 -21.551 34.064 1.00 96.56 82 MET A C 1
ATOM 657 O O . MET A 1 82 ? 13.327 -22.378 34.957 1.00 96.56 82 MET A O 1
ATOM 661 N N . GLY A 1 83 ? 12.484 -21.855 32.956 1.00 95.56 83 GLY A N 1
ATOM 662 C CA . GLY A 1 83 ? 12.030 -23.209 32.636 1.00 95.56 83 GLY A CA 1
ATOM 663 C C . GLY A 1 83 ? 12.967 -23.926 31.660 1.00 95.56 83 GLY A C 1
ATOM 664 O O . GLY A 1 83 ? 13.895 -23.324 31.120 1.00 95.56 83 GLY A O 1
ATOM 665 N N . GLY A 1 84 ? 12.714 -25.212 31.412 1.00 96.31 84 GLY A N 1
ATOM 666 C CA . GLY A 1 84 ? 13.534 -26.047 30.529 1.00 96.31 84 GLY A CA 1
ATOM 667 C C . GLY A 1 84 ? 14.490 -26.937 31.316 1.00 96.31 84 GLY A C 1
ATOM 668 O O . GLY A 1 84 ? 14.048 -27.833 32.035 1.00 96.31 84 GLY A O 1
ATOM 669 N N . HIS A 1 85 ? 15.798 -26.709 31.188 1.00 96.88 85 HIS A N 1
ATOM 670 C CA . HIS A 1 85 ? 16.798 -27.579 31.802 1.00 96.88 85 HIS A CA 1
ATOM 671 C C . HIS A 1 85 ? 16.732 -27.544 33.351 1.00 96.88 85 HIS A C 1
ATOM 673 O O . HIS A 1 85 ? 16.749 -26.455 33.931 1.00 96.88 85 HIS A O 1
ATOM 679 N N . PRO A 1 86 ? 16.761 -28.697 34.059 1.00 95.62 86 PRO A N 1
ATOM 680 C CA . PRO A 1 86 ? 16.589 -28.751 35.519 1.00 95.62 86 PRO A CA 1
ATOM 681 C C . PRO A 1 86 ? 17.578 -27.893 36.318 1.00 95.62 86 PRO A C 1
ATOM 683 O O . PRO A 1 86 ? 17.214 -27.314 37.334 1.00 95.62 86 PRO A O 1
ATOM 686 N N . LYS A 1 87 ? 18.818 -27.782 35.826 1.00 96.50 87 LYS A N 1
ATOM 687 C CA . LYS A 1 87 ? 19.897 -27.005 36.459 1.00 96.50 87 LYS A CA 1
ATOM 688 C C . LYS A 1 87 ? 19.898 -25.507 36.137 1.00 96.50 87 LYS A C 1
ATOM 690 O O . LYS A 1 87 ? 20.773 -24.787 36.605 1.00 96.50 87 LYS A O 1
ATOM 695 N N . ALA A 1 88 ? 18.967 -25.011 35.317 1.00 95.31 88 ALA A N 1
ATOM 696 C CA . ALA A 1 88 ? 18.994 -23.615 34.870 1.00 95.31 88 ALA A CA 1
ATOM 697 C C . ALA A 1 88 ? 18.954 -22.622 36.050 1.00 95.31 88 ALA A C 1
ATOM 699 O O . ALA A 1 88 ? 19.623 -21.588 36.033 1.00 95.31 88 ALA A O 1
ATOM 700 N N . ASN A 1 89 ? 18.214 -22.958 37.109 1.00 95.81 89 ASN A N 1
ATOM 701 C CA . ASN A 1 89 ? 18.052 -22.101 38.286 1.00 95.81 89 ASN A CA 1
ATOM 702 C C . ASN A 1 89 ? 19.078 -22.361 39.396 1.00 95.81 89 ASN A C 1
ATOM 704 O O . ASN A 1 89 ? 19.053 -21.649 40.399 1.00 95.81 89 ASN A O 1
ATOM 708 N N . ASP A 1 90 ? 19.971 -23.341 39.240 1.00 95.75 90 ASP A N 1
ATOM 709 C CA . ASP A 1 90 ? 20.958 -23.663 40.269 1.00 95.75 90 ASP A CA 1
ATOM 710 C C . ASP A 1 90 ? 21.933 -22.486 40.433 1.00 95.75 90 ASP A C 1
ATOM 712 O O . ASP A 1 90 ? 22.418 -21.910 39.449 1.00 95.75 90 ASP A O 1
ATOM 716 N N . ALA A 1 91 ? 22.205 -22.106 41.684 1.00 90.69 91 ALA A N 1
ATOM 717 C CA . ALA A 1 91 ? 22.994 -20.918 42.016 1.00 90.69 91 ALA A CA 1
ATOM 718 C C . ALA A 1 91 ? 24.476 -21.026 41.605 1.00 90.69 91 ALA A C 1
ATOM 720 O O . ALA A 1 91 ? 25.139 -20.007 41.430 1.00 90.69 91 ALA A O 1
ATOM 721 N N . ASP A 1 92 ? 24.994 -22.244 41.437 1.00 91.69 92 ASP A N 1
ATOM 722 C CA . ASP A 1 92 ? 26.369 -22.538 41.020 1.00 91.69 92 ASP A CA 1
ATOM 723 C C . ASP A 1 92 ? 26.555 -22.556 39.490 1.00 91.69 92 ASP A C 1
ATOM 725 O O . ASP A 1 92 ? 27.686 -22.603 39.003 1.00 91.69 92 ASP A O 1
ATOM 729 N N . THR A 1 93 ? 25.468 -22.479 38.716 1.00 93.69 93 THR A N 1
ATOM 730 C CA . THR A 1 93 ? 25.521 -22.451 37.248 1.00 93.69 93 THR A CA 1
ATOM 731 C C . THR A 1 93 ? 25.604 -21.031 36.706 1.00 93.69 93 THR A C 1
ATOM 733 O O . THR A 1 93 ? 25.021 -20.097 37.265 1.00 93.69 93 THR A O 1
ATOM 736 N N . LYS A 1 94 ? 26.258 -20.858 35.550 1.00 94.00 94 LYS A N 1
ATOM 737 C CA . LYS A 1 94 ? 26.346 -19.553 34.874 1.00 94.00 94 LYS A CA 1
ATOM 738 C C . LYS A 1 94 ? 25.073 -19.157 34.122 1.00 94.00 94 LYS A C 1
ATOM 740 O O . LYS A 1 94 ? 25.021 -18.047 33.600 1.00 94.00 94 LYS A O 1
ATOM 745 N N . THR A 1 95 ? 24.065 -20.031 34.073 1.00 95.12 95 THR A N 1
ATOM 746 C CA . THR A 1 95 ? 22.784 -19.790 33.398 1.00 95.12 95 THR A CA 1
ATOM 747 C C . THR A 1 95 ? 22.163 -18.472 33.847 1.00 95.12 95 THR A C 1
ATOM 749 O O . THR A 1 95 ? 22.095 -18.206 35.049 1.00 95.12 95 THR A O 1
ATOM 752 N N . ARG A 1 96 ? 21.673 -17.658 32.919 1.00 95.44 96 ARG A N 1
ATOM 753 C CA . ARG A 1 96 ? 21.074 -16.356 33.234 1.00 95.44 96 ARG A CA 1
ATOM 754 C C . ARG A 1 96 ? 19.953 -16.016 32.259 1.00 95.44 96 ARG A C 1
ATOM 756 O O . ARG A 1 96 ? 20.097 -16.245 31.067 1.00 95.44 96 ARG A O 1
ATOM 763 N N . ALA A 1 97 ? 18.880 -15.412 32.751 1.00 97.75 97 ALA A N 1
ATOM 764 C CA . ALA A 1 97 ? 17.872 -14.734 31.950 1.00 97.75 97 ALA A CA 1
ATOM 765 C C . ALA A 1 97 ? 18.528 -13.567 31.195 1.00 97.75 97 ALA A C 1
ATOM 767 O O . ALA A 1 97 ? 19.059 -12.652 31.833 1.00 97.75 97 ALA A O 1
ATOM 768 N N . ILE A 1 98 ? 18.519 -13.600 29.856 1.00 98.00 98 ILE A N 1
ATOM 769 C CA . ILE A 1 98 ? 19.229 -12.596 29.042 1.00 98.00 98 ILE A CA 1
ATOM 770 C C . ILE A 1 98 ? 18.311 -11.720 28.200 1.00 98.00 98 ILE A C 1
ATOM 772 O O . ILE A 1 98 ? 18.596 -10.541 28.026 1.00 98.00 98 ILE A O 1
ATOM 776 N N . PHE A 1 99 ? 17.216 -12.282 27.690 1.00 98.62 99 PHE A N 1
ATOM 777 C CA . PHE A 1 99 ? 16.336 -11.599 26.754 1.00 98.62 99 PHE A CA 1
ATOM 778 C C . PHE A 1 99 ? 14.896 -12.056 26.936 1.00 98.62 99 PHE A C 1
ATOM 780 O O . PHE A 1 99 ? 14.634 -13.230 27.205 1.00 98.62 99 PHE A O 1
ATOM 787 N N . LEU A 1 100 ? 13.968 -11.128 26.737 1.00 98.62 100 LEU A N 1
ATOM 788 C CA . LEU A 1 100 ? 12.548 -11.417 26.632 1.00 98.62 100 LEU A CA 1
ATOM 789 C C . LEU A 1 100 ? 11.894 -10.547 25.559 1.00 98.62 100 LEU A C 1
ATOM 791 O O . LEU A 1 100 ? 12.363 -9.445 25.263 1.00 98.62 100 LEU A O 1
ATOM 795 N N . LEU A 1 101 ? 10.803 -11.062 25.001 1.00 98.75 101 LEU A N 1
ATOM 796 C CA . LEU A 1 101 ? 9.987 -10.427 23.976 1.00 98.75 101 LEU A CA 1
ATOM 797 C C . LEU A 1 101 ? 8.501 -10.589 24.329 1.00 98.75 101 LEU A C 1
ATOM 799 O O . LEU A 1 101 ? 7.967 -11.694 24.222 1.00 98.75 101 LEU A O 1
ATOM 803 N N . PRO A 1 102 ? 7.818 -9.516 24.748 1.00 98.62 102 PRO A N 1
ATOM 804 C CA . PRO A 1 102 ? 6.369 -9.517 24.927 1.00 98.62 102 PRO A CA 1
ATOM 805 C C . PRO A 1 102 ? 5.655 -9.407 23.576 1.00 98.62 102 PRO A C 1
ATOM 807 O O . PRO A 1 102 ? 5.941 -8.492 22.798 1.00 98.62 102 PRO A O 1
ATOM 810 N N . ALA A 1 103 ? 4.704 -10.304 23.307 1.00 97.56 103 ALA A N 1
ATOM 811 C CA . ALA A 1 103 ? 3.841 -10.197 22.133 1.00 97.56 103 ALA A CA 1
ATOM 812 C C . ALA A 1 103 ? 2.974 -8.931 22.188 1.00 97.56 103 ALA A C 1
ATOM 814 O O . ALA A 1 103 ? 2.441 -8.549 23.234 1.00 97.56 103 ALA A O 1
ATOM 815 N N . GLN A 1 104 ? 2.812 -8.298 21.033 1.00 95.44 104 GLN A N 1
ATOM 816 C CA . GLN A 1 104 ? 2.001 -7.104 20.825 1.00 95.44 104 GLN A CA 1
ATOM 817 C C . GLN A 1 104 ? 0.568 -7.444 20.398 1.00 95.44 104 GLN A C 1
ATOM 819 O O . GLN A 1 104 ? -0.296 -6.567 20.396 1.00 95.44 104 GLN A O 1
ATOM 824 N N . LYS A 1 105 ? 0.287 -8.707 20.053 1.00 92.06 105 LYS A N 1
ATOM 825 C CA . LYS A 1 105 ? -1.047 -9.221 19.717 1.00 92.06 105 LYS A CA 1
ATOM 826 C C . LYS A 1 105 ? -1.503 -10.284 20.716 1.00 92.06 105 LYS A C 1
ATOM 828 O O . LYS A 1 105 ? -0.669 -10.918 21.371 1.00 92.06 105 LYS A O 1
ATOM 833 N N . PRO A 1 106 ? -2.825 -10.534 20.814 1.00 89.25 106 PRO A N 1
ATOM 834 C CA . PRO A 1 106 ? -3.343 -11.617 21.632 1.00 89.25 106 PRO A CA 1
ATOM 835 C C . PRO A 1 106 ? -2.621 -12.948 21.351 1.00 89.25 106 PRO A C 1
ATOM 837 O O . PRO A 1 106 ? -2.306 -13.256 20.192 1.00 89.25 106 PRO A O 1
ATOM 840 N N . PRO A 1 107 ? -2.337 -13.735 22.400 1.00 95.69 107 PRO A N 1
ATOM 841 C CA . PRO A 1 107 ? -2.762 -13.552 23.796 1.00 95.69 107 PRO A CA 1
ATOM 842 C C . PRO A 1 107 ? -1.783 -12.737 24.661 1.00 95.69 107 PRO A C 1
ATOM 844 O O . PRO A 1 107 ? -1.847 -12.820 25.884 1.00 95.69 107 PRO A O 1
ATOM 847 N N . TYR A 1 108 ? -0.873 -11.969 24.050 1.00 97.25 108 TYR A N 1
ATOM 848 C CA . TYR A 1 108 ? 0.115 -11.136 24.752 1.00 97.25 108 TYR A CA 1
ATOM 849 C C . TYR A 1 108 ? 1.086 -11.935 25.639 1.00 97.25 108 TYR A C 1
ATOM 851 O O . TYR A 1 108 ? 1.561 -11.446 26.662 1.00 97.25 108 TYR A O 1
ATOM 859 N N . ALA A 1 109 ? 1.379 -13.180 25.247 1.00 98.44 109 ALA A N 1
ATOM 860 C CA . ALA A 1 109 ? 2.371 -14.019 25.911 1.00 98.44 109 ALA A CA 1
ATOM 861 C C . ALA A 1 109 ? 3.777 -13.386 25.871 1.00 98.44 109 ALA A C 1
ATOM 863 O O . ALA A 1 109 ? 4.103 -12.608 24.970 1.00 98.44 109 ALA A O 1
ATOM 864 N N . VAL A 1 110 ? 4.621 -13.749 26.836 1.00 98.81 110 VAL A N 1
ATOM 865 C CA . VAL A 1 110 ? 6.009 -13.280 26.951 1.00 98.81 110 VAL A CA 1
ATOM 866 C C . VAL A 1 110 ? 6.958 -14.434 26.641 1.00 98.81 110 VAL A C 1
ATOM 868 O O . VAL A 1 110 ? 6.875 -15.494 27.261 1.00 98.81 110 VAL A O 1
ATOM 871 N N . TYR A 1 111 ? 7.857 -14.226 25.680 1.00 98.81 111 TYR A N 1
ATOM 872 C CA . TYR A 1 111 ? 8.799 -15.230 25.189 1.00 98.81 111 TYR A CA 1
ATOM 873 C C . TYR A 1 111 ? 10.191 -14.904 25.715 1.00 98.81 111 TYR A C 1
ATOM 875 O O . TYR A 1 111 ? 10.736 -13.844 25.411 1.00 98.81 111 TYR A O 1
ATOM 883 N N . CYS A 1 112 ? 10.769 -15.799 26.505 1.00 98.81 112 CYS A N 1
ATOM 884 C CA . CYS A 1 112 ? 11.956 -15.525 27.303 1.00 98.81 112 CYS A CA 1
ATOM 885 C C . CYS A 1 112 ? 13.082 -16.525 27.008 1.00 98.81 112 CYS A C 1
ATOM 887 O O . CYS A 1 112 ? 12.821 -17.718 26.850 1.00 98.81 112 CYS A O 1
ATOM 889 N N . ASN A 1 113 ? 14.333 -16.055 26.992 1.00 98.50 113 ASN A N 1
ATOM 890 C CA . ASN A 1 113 ? 15.508 -16.876 26.694 1.00 98.50 113 ASN A CA 1
ATOM 891 C C . ASN A 1 113 ? 16.532 -16.885 27.842 1.00 98.50 113 ASN A C 1
ATOM 893 O O . ASN A 1 113 ? 17.128 -15.842 28.147 1.00 98.50 113 ASN A O 1
ATOM 897 N N . PRO A 1 114 ? 16.789 -18.044 28.471 1.00 97.69 114 PRO A N 1
ATOM 898 C CA . PRO A 1 114 ? 18.000 -18.235 29.253 1.00 97.69 114 PRO A CA 1
ATOM 899 C C . PRO A 1 114 ? 19.238 -18.189 28.342 1.00 97.69 114 PRO A C 1
ATOM 901 O O . PRO A 1 114 ? 19.155 -18.332 27.123 1.00 97.69 114 PRO A O 1
ATOM 904 N N . PHE A 1 115 ? 20.404 -17.996 28.945 1.00 96.69 115 PHE A N 1
ATOM 905 C CA . PHE A 1 115 ? 21.688 -17.880 28.259 1.00 96.69 115 PHE A CA 1
ATOM 906 C C . PHE A 1 115 ? 22.814 -18.479 29.101 1.00 96.69 115 PHE A C 1
ATOM 908 O O . PHE A 1 115 ? 22.670 -18.614 30.317 1.00 96.69 115 PHE A O 1
ATOM 915 N N . TYR A 1 116 ? 23.945 -18.765 28.454 1.00 95.38 116 TYR A N 1
ATOM 916 C CA . TYR A 1 116 ? 25.081 -19.541 28.963 1.00 95.38 116 TYR A CA 1
ATOM 917 C C . TYR A 1 116 ? 24.796 -21.047 29.088 1.00 95.38 116 TYR A C 1
ATOM 919 O O . TYR A 1 116 ? 24.261 -21.656 28.165 1.00 95.38 116 TYR A O 1
ATOM 927 N N . ASP A 1 117 ? 25.220 -21.669 30.189 1.00 91.19 117 ASP A N 1
ATOM 928 C CA . ASP A 1 117 ? 25.021 -23.094 30.432 1.00 91.19 117 ASP A CA 1
ATOM 929 C C . ASP A 1 117 ? 23.521 -23.407 30.532 1.00 91.19 117 ASP A C 1
ATOM 931 O O . ASP A 1 117 ? 22.736 -22.566 30.960 1.00 91.19 117 ASP A O 1
ATOM 935 N N . TYR A 1 118 ? 23.114 -24.627 30.173 1.00 95.88 118 TYR A N 1
ATOM 936 C CA . TYR A 1 118 ? 21.748 -25.122 30.405 1.00 95.88 118 TYR A CA 1
ATOM 937 C C . TYR A 1 118 ? 20.624 -24.263 29.777 1.00 95.88 118 TYR A C 1
ATOM 939 O O . TYR A 1 118 ? 19.495 -24.260 30.267 1.00 95.88 118 TYR A O 1
ATOM 947 N N . ALA A 1 119 ? 20.925 -23.569 28.675 1.00 96.81 119 ALA A N 1
ATOM 948 C CA . ALA A 1 119 ? 20.049 -22.601 28.009 1.00 96.81 119 ALA A CA 1
ATOM 949 C C . ALA A 1 119 ? 19.354 -23.125 26.732 1.00 96.81 119 ALA A C 1
ATOM 951 O O . ALA A 1 119 ? 18.838 -22.344 25.938 1.00 96.81 119 ALA A O 1
ATOM 952 N N . GLY A 1 120 ? 19.308 -24.447 26.529 1.00 97.75 120 GLY A N 1
ATOM 953 C CA . GLY A 1 120 ? 18.780 -25.087 25.311 1.00 97.75 120 GLY A CA 1
ATOM 954 C C . GLY A 1 120 ? 17.266 -24.972 25.068 1.00 97.75 120 GLY A C 1
ATOM 955 O O . GLY A 1 120 ? 16.729 -25.731 24.264 1.00 97.75 120 GLY A O 1
ATOM 956 N N . TYR A 1 121 ? 16.569 -24.075 25.770 1.00 98.50 121 TYR A N 1
ATOM 957 C CA . TYR A 1 121 ? 15.111 -23.953 25.773 1.00 98.50 121 TYR A CA 1
ATOM 958 C C . TYR A 1 121 ? 14.686 -22.485 25.738 1.00 98.50 121 TYR A C 1
ATOM 960 O O . TYR A 1 121 ? 15.292 -21.659 26.413 1.00 98.50 121 TYR A O 1
ATOM 968 N N . GLY A 1 122 ? 13.594 -22.176 25.040 1.00 98.56 122 GLY A N 1
ATOM 969 C CA . GLY A 1 122 ? 12.832 -20.943 25.242 1.00 98.56 122 GLY A CA 1
ATOM 970 C C . GLY A 1 122 ? 11.698 -21.158 26.248 1.00 98.56 122 GLY A C 1
ATOM 971 O O . GLY A 1 122 ? 11.170 -22.263 26.369 1.00 98.56 122 GLY A O 1
ATOM 972 N N . ASN A 1 123 ? 11.308 -20.120 26.989 1.00 98.81 123 ASN A N 1
ATOM 973 C CA . ASN A 1 123 ? 10.174 -20.160 27.918 1.00 98.81 123 ASN A CA 1
ATOM 974 C C . ASN A 1 123 ? 9.040 -19.275 27.390 1.00 98.81 123 ASN A C 1
ATOM 976 O O . ASN A 1 123 ? 9.280 -18.124 27.036 1.00 98.81 123 ASN A O 1
ATOM 980 N N . VAL A 1 124 ? 7.809 -19.781 27.382 1.00 98.81 124 VAL A N 1
ATOM 981 C CA . VAL A 1 124 ? 6.612 -19.003 27.043 1.00 98.81 124 VAL A CA 1
ATOM 982 C C . VAL A 1 124 ? 5.785 -18.818 28.302 1.00 98.81 124 VAL A C 1
ATOM 984 O O . VAL A 1 124 ? 5.346 -19.788 28.921 1.00 98.81 124 VAL A O 1
ATOM 987 N N . PHE A 1 125 ? 5.549 -17.568 28.675 1.00 98.88 125 PHE A N 1
ATOM 988 C CA . PHE A 1 125 ? 4.714 -17.200 29.806 1.00 98.88 125 PHE A CA 1
ATOM 989 C C . PHE A 1 125 ? 3.396 -16.603 29.325 1.00 98.88 125 PHE A C 1
ATOM 991 O O . PHE A 1 125 ? 3.381 -15.693 28.500 1.00 98.88 125 PHE A O 1
ATOM 998 N N . SER A 1 126 ? 2.283 -17.083 29.874 1.00 98.50 126 SER A N 1
ATOM 999 C CA . SER A 1 126 ? 0.994 -16.407 29.715 1.00 98.50 126 SER A CA 1
ATOM 1000 C C . SER A 1 126 ? 0.900 -15.199 30.647 1.00 98.50 126 SER A C 1
ATOM 1002 O O . SER A 1 126 ? 1.591 -15.132 31.670 1.00 98.50 126 SER A O 1
ATOM 1004 N N . VAL A 1 127 ? 0.010 -14.265 30.318 1.00 97.75 127 VAL A N 1
ATOM 1005 C CA . VAL A 1 127 ? -0.291 -13.097 31.151 1.00 97.75 127 VAL A CA 1
ATOM 1006 C C . VAL A 1 127 ? -1.750 -13.103 31.598 1.00 97.75 127 VAL A C 1
ATOM 1008 O O . VAL A 1 127 ? -2.622 -13.679 30.946 1.00 97.75 127 VAL A O 1
ATOM 1011 N N . ASN A 1 128 ? -2.026 -12.488 32.745 1.00 95.56 128 ASN A N 1
ATOM 1012 C CA . ASN A 1 128 ? -3.394 -12.253 33.203 1.00 95.56 128 ASN A CA 1
ATOM 1013 C C . ASN A 1 128 ? -4.014 -11.031 32.477 1.00 95.56 128 ASN A C 1
ATOM 1015 O O . ASN A 1 128 ? -3.312 -10.338 31.741 1.00 95.56 128 ASN A O 1
ATOM 1019 N N . PRO A 1 129 ? -5.309 -10.714 32.679 1.00 92.19 129 PRO A N 1
ATOM 1020 C CA . PRO A 1 129 ? -5.942 -9.555 32.035 1.00 92.19 129 PRO A CA 1
ATOM 1021 C C . PRO A 1 129 ? -5.305 -8.191 32.353 1.00 92.19 129 PRO A C 1
ATOM 1023 O O . PRO A 1 129 ? -5.458 -7.257 31.572 1.00 92.19 129 PRO A O 1
ATOM 1026 N N . SER A 1 130 ? -4.589 -8.070 33.476 1.00 89.50 130 SER A N 1
ATOM 1027 C CA . SER A 1 130 ? -3.811 -6.872 33.826 1.00 89.50 130 SER A CA 1
ATOM 1028 C C . SER A 1 130 ? -2.430 -6.838 33.160 1.00 89.50 130 SER A C 1
ATOM 1030 O O . SER A 1 130 ? -1.709 -5.859 33.316 1.00 89.50 130 SER A O 1
ATOM 1032 N N . GLY A 1 131 ? -2.050 -7.889 32.430 1.00 94.94 131 GLY A N 1
ATOM 1033 C CA . GLY A 1 131 ? -0.752 -8.044 31.779 1.00 94.94 131 GLY A CA 1
ATOM 1034 C C . GLY A 1 131 ? 0.352 -8.578 32.694 1.00 94.94 131 GLY A C 1
ATOM 1035 O O . GLY A 1 131 ? 1.488 -8.701 32.249 1.00 94.94 131 GLY A O 1
ATOM 1036 N N . HIS A 1 132 ? 0.074 -8.947 33.948 1.00 97.25 132 HIS A N 1
ATOM 1037 C CA . HIS A 1 132 ? 1.109 -9.547 34.797 1.00 97.25 132 HIS A CA 1
ATOM 1038 C C . HIS A 1 132 ? 1.428 -10.950 34.282 1.00 97.25 132 HIS A C 1
ATOM 1040 O O . HIS A 1 132 ? 0.505 -11.689 33.919 1.00 97.25 132 HIS A O 1
ATOM 1046 N N . ILE A 1 133 ? 2.706 -11.346 34.312 1.00 98.06 133 ILE A N 1
ATOM 1047 C CA . ILE A 1 133 ? 3.080 -12.747 34.068 1.00 98.06 133 ILE A CA 1
ATOM 1048 C C . ILE A 1 133 ? 2.263 -13.631 35.018 1.00 98.06 133 ILE A C 1
ATOM 1050 O O . ILE A 1 133 ? 2.136 -13.309 36.199 1.00 98.06 133 ILE A O 1
ATOM 1054 N N . LYS A 1 134 ? 1.677 -14.710 34.489 1.00 97.12 134 LYS A N 1
ATOM 1055 C CA . LYS A 1 134 ? 0.809 -15.633 35.228 1.00 97.12 134 LYS A CA 1
ATOM 1056 C C . LYS A 1 134 ? 1.486 -16.981 35.460 1.00 97.12 134 LYS A C 1
ATOM 1058 O O . LYS A 1 134 ? 1.670 -17.391 36.599 1.00 97.12 134 LYS A O 1
ATOM 1063 N N . GLU A 1 135 ? 1.830 -17.685 34.386 1.00 97.81 135 GLU A N 1
ATOM 1064 C CA . GLU A 1 135 ? 2.420 -19.027 34.453 1.00 97.81 135 GLU A CA 1
ATOM 1065 C C . GLU A 1 135 ? 3.234 -19.342 33.195 1.00 97.81 135 GLU A C 1
ATOM 1067 O O . GLU A 1 135 ? 2.925 -18.842 32.109 1.00 97.81 135 GLU A O 1
ATOM 1072 N N . ASN A 1 136 ? 4.257 -20.188 33.346 1.00 98.56 136 ASN A N 1
ATOM 1073 C CA . ASN A 1 136 ? 5.004 -20.761 32.228 1.00 98.56 136 ASN A CA 1
ATOM 1074 C C . ASN A 1 136 ? 4.150 -21.853 31.568 1.00 98.56 136 ASN A C 1
ATOM 1076 O O . ASN A 1 136 ? 3.869 -22.879 32.187 1.00 98.56 136 ASN A O 1
ATOM 1080 N N . ILE A 1 137 ? 3.740 -21.624 30.324 1.00 98.56 137 ILE A N 1
ATOM 1081 C CA . ILE A 1 137 ? 2.847 -22.511 29.569 1.00 98.56 137 ILE A CA 1
ATOM 1082 C C . ILE A 1 137 ? 3.585 -23.433 28.596 1.00 98.56 137 ILE A C 1
ATOM 1084 O O . ILE A 1 137 ? 2.963 -24.349 28.049 1.00 98.56 137 ILE A O 1
ATOM 1088 N N . GLN A 1 138 ? 4.875 -23.182 28.347 1.00 98.69 138 GLN A N 1
ATOM 1089 C CA . GLN A 1 138 ? 5.701 -23.986 27.454 1.00 98.69 138 GLN A CA 1
ATOM 1090 C C . GLN A 1 138 ? 7.197 -23.731 27.675 1.00 98.69 138 GLN A C 1
ATOM 1092 O O . GLN A 1 138 ? 7.645 -22.587 27.702 1.00 98.69 138 GLN A O 1
ATOM 1097 N N . ASN A 1 139 ? 7.980 -24.811 27.695 1.00 98.69 139 ASN A N 1
ATOM 1098 C CA . ASN A 1 139 ? 9.427 -24.764 27.491 1.00 98.69 139 ASN A CA 1
ATOM 1099 C C . ASN A 1 139 ? 9.744 -25.472 26.174 1.00 98.69 139 ASN A C 1
ATOM 1101 O O . ASN A 1 139 ? 9.716 -26.699 26.133 1.00 98.69 139 ASN A O 1
ATOM 1105 N N . PHE A 1 140 ? 9.953 -24.721 25.096 1.00 98.25 140 PHE A N 1
ATOM 1106 C CA . PHE A 1 140 ? 10.227 -25.304 23.782 1.00 98.25 140 PHE A CA 1
ATOM 1107 C C . PHE A 1 140 ? 11.733 -25.469 23.578 1.00 98.25 140 PHE A C 1
ATOM 1109 O O . PHE A 1 140 ? 12.516 -24.619 24.000 1.00 98.25 140 PHE A O 1
ATOM 1116 N N . GLU A 1 141 ? 12.128 -26.586 22.978 1.00 97.94 141 GLU A N 1
ATOM 1117 C CA . GLU A 1 141 ? 13.527 -26.982 22.809 1.00 97.94 141 GLU A CA 1
ATOM 1118 C C . GLU A 1 141 ? 14.161 -26.351 21.565 1.00 97.94 141 GLU A C 1
ATOM 1120 O O . GLU A 1 141 ? 13.519 -26.211 20.527 1.00 97.94 141 GLU A O 1
ATOM 1125 N N . TYR A 1 142 ? 15.449 -26.020 21.675 1.00 98.00 142 TYR A N 1
ATOM 1126 C CA . TYR A 1 142 ? 16.322 -25.696 20.550 1.00 98.00 142 TYR A CA 1
ATOM 1127 C C . TYR A 1 142 ? 17.358 -26.822 20.366 1.00 98.00 142 TYR A C 1
ATOM 1129 O O . TYR A 1 142 ? 17.064 -27.857 19.773 1.00 98.00 142 TYR A O 1
ATOM 1137 N N . CYS A 1 143 ? 18.577 -26.646 20.891 1.00 96.06 143 CYS A N 1
ATOM 1138 C CA . CYS A 1 143 ? 19.593 -27.692 21.011 1.00 96.06 143 CYS A CA 1
ATOM 1139 C C . CYS A 1 143 ? 20.505 -27.451 22.231 1.00 96.06 143 CYS A C 1
ATOM 1141 O O . CYS A 1 143 ? 20.520 -26.362 22.799 1.00 96.06 143 CYS A O 1
ATOM 1143 N N . ASP A 1 144 ? 21.329 -28.436 22.602 1.00 92.38 144 ASP A N 1
ATOM 1144 C CA . ASP A 1 144 ? 22.195 -28.364 23.796 1.00 92.38 144 ASP A CA 1
ATOM 1145 C C . ASP A 1 144 ? 23.204 -27.204 23.787 1.00 92.38 144 ASP A C 1
ATOM 1147 O O . ASP A 1 144 ? 23.637 -26.743 24.842 1.00 92.38 144 ASP A O 1
ATOM 1151 N N . LYS A 1 145 ? 23.606 -26.744 22.596 1.00 93.50 145 LYS A N 1
ATOM 1152 C CA . LYS A 1 145 ? 24.565 -25.643 22.418 1.00 93.50 145 LYS A CA 1
ATOM 1153 C C . LYS A 1 145 ? 23.903 -24.275 22.303 1.00 93.50 145 LYS A C 1
ATOM 1155 O O . LYS A 1 145 ? 24.618 -23.295 22.123 1.00 93.50 145 LYS A O 1
ATOM 1160 N N . THR A 1 146 ? 22.577 -24.207 22.332 1.00 97.38 146 THR A N 1
ATOM 1161 C CA . THR A 1 146 ? 21.854 -22.968 22.071 1.00 97.38 146 THR A CA 1
ATOM 1162 C C . THR A 1 146 ? 22.146 -21.909 23.123 1.00 97.38 146 THR A C 1
ATOM 1164 O O . THR A 1 146 ? 22.151 -22.175 24.324 1.00 97.38 146 THR A O 1
ATOM 1167 N N . ALA A 1 147 ? 22.336 -20.685 22.639 1.00 96.75 147 ALA A N 1
ATOM 1168 C CA . ALA A 1 147 ? 22.390 -19.483 23.449 1.00 96.75 147 ALA A CA 1
ATOM 1169 C C . ALA A 1 147 ? 21.672 -18.358 22.687 1.00 96.75 147 ALA A C 1
ATOM 1171 O O . ALA A 1 147 ? 22.289 -17.617 21.915 1.00 96.75 147 ALA A O 1
ATOM 1172 N N . ILE A 1 148 ? 20.346 -18.268 22.859 1.00 98.56 148 ILE A N 1
ATOM 1173 C CA . ILE A 1 148 ? 19.531 -17.241 22.197 1.00 98.56 148 ILE A CA 1
ATOM 1174 C C . ILE A 1 148 ? 19.688 -15.909 22.924 1.00 98.56 148 ILE A C 1
ATOM 1176 O O . ILE A 1 148 ? 19.410 -15.822 24.118 1.00 98.56 148 ILE A O 1
ATOM 1180 N N . HIS A 1 149 ? 20.068 -14.859 22.199 1.00 98.44 149 HIS A N 1
ATOM 1181 C CA . HIS A 1 149 ? 20.252 -13.527 22.787 1.00 98.44 149 HIS A CA 1
ATOM 1182 C C . HIS A 1 149 ? 19.230 -12.486 22.297 1.00 98.44 149 HIS A C 1
ATOM 1184 O O . HIS A 1 149 ? 19.052 -11.451 22.935 1.00 98.44 149 HIS A O 1
ATOM 1190 N N . GLY A 1 150 ? 18.508 -12.769 21.214 1.00 98.50 150 GLY A N 1
ATOM 1191 C CA . GLY A 1 150 ? 17.496 -11.871 20.669 1.00 98.50 150 GLY A CA 1
ATOM 1192 C C . GLY A 1 150 ? 16.478 -12.624 19.828 1.00 98.50 150 GLY A C 1
ATOM 1193 O O . GLY A 1 150 ? 16.802 -13.635 19.199 1.00 98.50 150 GLY A O 1
ATOM 1194 N N . MET A 1 151 ? 15.237 -12.143 19.832 1.00 98.88 151 MET A N 1
ATOM 1195 C CA . MET A 1 151 ? 14.165 -12.668 18.991 1.00 98.88 151 MET A CA 1
ATOM 1196 C C . MET A 1 151 ? 13.309 -11.541 18.434 1.00 98.88 151 MET A C 1
ATOM 1198 O O . MET A 1 151 ? 13.209 -10.476 19.041 1.00 98.88 151 MET A O 1
ATOM 1202 N N . VAL A 1 152 ? 12.634 -11.817 17.324 1.00 98.88 152 VAL A N 1
ATOM 1203 C CA . VAL A 1 152 ? 11.650 -10.915 16.728 1.00 98.88 152 VAL A CA 1
ATOM 1204 C C . VAL A 1 152 ? 10.523 -11.718 16.085 1.00 98.88 152 VAL A C 1
ATOM 1206 O O . VAL A 1 152 ? 10.752 -12.797 15.535 1.00 98.88 152 VAL A O 1
ATOM 1209 N N . PHE A 1 153 ? 9.298 -11.207 16.160 1.00 98.81 153 PHE A N 1
ATOM 1210 C CA . PHE A 1 153 ? 8.171 -11.761 15.416 1.00 98.81 153 PHE A CA 1
ATOM 1211 C C . PHE A 1 153 ? 8.131 -11.225 13.983 1.00 98.81 153 PHE A C 1
ATOM 1213 O O . PHE A 1 153 ? 8.561 -10.106 13.707 1.00 98.81 153 PHE A O 1
ATOM 1220 N N . ASP A 1 154 ? 7.541 -11.993 13.068 1.00 98.00 154 ASP A N 1
ATOM 1221 C CA . ASP A 1 154 ? 6.998 -11.412 11.843 1.00 98.00 154 ASP A CA 1
ATOM 1222 C C . ASP A 1 154 ? 5.852 -10.426 12.173 1.00 98.00 154 ASP A C 1
ATOM 1224 O O . ASP A 1 154 ? 5.236 -10.530 13.237 1.00 98.00 154 ASP A O 1
ATOM 1228 N N . PRO A 1 155 ? 5.478 -9.501 11.270 1.00 94.12 155 PRO A N 1
ATOM 1229 C CA . PRO A 1 155 ? 4.440 -8.506 11.556 1.00 94.12 155 PRO A CA 1
ATOM 1230 C C . PRO A 1 155 ? 3.083 -9.106 11.947 1.00 94.12 155 PRO A C 1
ATOM 1232 O O . PRO A 1 155 ? 2.277 -8.449 12.610 1.00 94.12 155 PRO A O 1
ATOM 1235 N N . SER A 1 156 ? 2.786 -10.346 11.539 1.00 92.38 156 SER A N 1
ATOM 1236 C CA . SER A 1 156 ? 1.550 -11.028 11.926 1.00 92.38 156 SER A CA 1
ATOM 1237 C C . SER A 1 156 ? 1.585 -11.623 13.343 1.00 92.38 156 SER A C 1
ATOM 1239 O O . SER A 1 156 ? 0.517 -11.899 13.885 1.00 92.38 156 SER A O 1
ATOM 1241 N N . GLU A 1 157 ? 2.766 -11.738 13.957 1.00 97.69 157 GLU A N 1
ATOM 1242 C CA . GLU A 1 157 ? 3.061 -12.527 15.162 1.00 97.69 157 GLU A CA 1
ATOM 1243 C C . GLU A 1 157 ? 2.643 -13.996 15.044 1.00 97.69 157 GLU A C 1
ATOM 1245 O O . GLU A 1 157 ? 2.115 -14.598 15.986 1.00 97.69 157 GLU A O 1
ATOM 1250 N N . THR A 1 158 ? 2.864 -14.564 13.862 1.00 97.31 158 THR A N 1
ATOM 1251 C CA . THR A 1 158 ? 2.664 -15.987 13.573 1.00 97.31 158 THR A CA 1
ATOM 1252 C C . THR A 1 158 ? 3.985 -16.745 13.612 1.00 97.31 158 THR A C 1
ATOM 1254 O O . THR A 1 158 ? 3.995 -17.903 14.013 1.00 97.31 158 THR A O 1
ATOM 1257 N N . TYR A 1 159 ? 5.093 -16.114 13.225 1.00 98.62 159 TYR A N 1
ATOM 1258 C CA . TYR A 1 159 ? 6.419 -16.720 13.176 1.00 98.62 159 TYR A CA 1
ATOM 1259 C C . TYR A 1 159 ? 7.411 -15.936 14.036 1.00 98.62 159 TYR A C 1
ATOM 1261 O O . TYR A 1 159 ? 7.520 -14.719 13.915 1.00 98.62 159 TYR A O 1
ATOM 1269 N N . LEU A 1 160 ? 8.136 -16.648 14.894 1.00 98.88 160 LEU A N 1
ATOM 1270 C CA . LEU A 1 160 ? 9.155 -16.128 15.800 1.00 98.88 160 LEU A CA 1
ATOM 1271 C C . LEU A 1 160 ? 10.541 -16.522 15.287 1.00 98.88 160 LEU A C 1
ATOM 1273 O O . LEU A 1 160 ? 10.807 -17.706 15.071 1.00 98.88 160 LEU A O 1
ATOM 1277 N N . TYR A 1 161 ? 11.425 -15.542 15.122 1.00 98.88 161 TYR A N 1
ATOM 1278 C CA . TYR A 1 161 ? 12.804 -15.748 14.688 1.00 98.88 161 TYR A CA 1
ATOM 1279 C C . TYR A 1 161 ? 13.753 -15.532 15.857 1.00 98.88 161 TYR A C 1
ATOM 1281 O O . TYR A 1 161 ? 13.647 -14.513 16.537 1.00 98.88 161 TYR A O 1
ATOM 1289 N N . SER A 1 162 ? 14.693 -16.454 16.067 1.00 98.88 162 SER A N 1
ATOM 1290 C CA . SER A 1 162 ? 15.587 -16.436 17.233 1.00 98.88 162 SER A CA 1
ATOM 1291 C C . SER A 1 162 ? 17.052 -16.472 16.815 1.00 98.88 162 SER A C 1
ATOM 1293 O O . SER A 1 162 ? 17.472 -17.393 16.115 1.00 98.88 162 SER A O 1
ATOM 1295 N N . ALA A 1 163 ? 17.834 -15.488 17.260 1.00 98.81 163 ALA A N 1
ATOM 1296 C CA . ALA A 1 163 ? 19.266 -15.384 16.998 1.00 98.81 163 ALA A CA 1
ATOM 1297 C C . ALA A 1 163 ? 20.060 -16.242 17.997 1.00 98.81 163 ALA A C 1
ATOM 1299 O O . ALA A 1 163 ? 20.107 -15.918 19.186 1.00 98.81 163 ALA A O 1
ATOM 1300 N N . ASP A 1 164 ? 20.652 -17.339 17.521 1.00 98.69 164 ASP A N 1
ATOM 1301 C CA . ASP A 1 164 ? 21.416 -18.285 18.334 1.00 98.69 164 ASP A CA 1
ATOM 1302 C C . ASP A 1 164 ? 22.918 -18.083 18.153 1.00 98.69 164 ASP A C 1
ATOM 1304 O O . ASP A 1 164 ? 23.505 -18.451 17.127 1.00 98.69 164 ASP A O 1
ATOM 1308 N N . MET A 1 165 ? 23.547 -17.519 19.181 1.00 97.31 165 MET A N 1
ATOM 1309 C CA . MET A 1 165 ? 24.948 -17.126 19.124 1.00 97.31 165 MET A CA 1
ATOM 1310 C C . MET A 1 165 ? 25.879 -18.333 19.058 1.00 97.31 165 MET A C 1
ATOM 1312 O O . MET A 1 165 ? 26.810 -18.359 18.256 1.00 97.31 165 MET A O 1
ATOM 1316 N N . TRP A 1 166 ? 25.648 -19.331 19.910 1.00 96.69 166 TRP A N 1
ATOM 1317 C CA . TRP A 1 166 ? 26.575 -20.449 20.101 1.00 96.69 166 TRP A CA 1
ATOM 1318 C C . TRP A 1 166 ? 26.299 -21.617 19.158 1.00 96.69 166 TRP A C 1
ATOM 1320 O O . TRP A 1 166 ? 27.242 -22.296 18.746 1.00 96.69 166 TRP A O 1
ATOM 1330 N N . ALA A 1 167 ? 25.043 -21.821 18.747 1.00 97.81 167 ALA A N 1
ATOM 1331 C CA . ALA A 1 167 ? 24.731 -22.736 17.648 1.00 97.81 167 ALA A CA 1
ATOM 1332 C C . ALA A 1 167 ? 24.914 -22.089 16.260 1.00 97.81 167 ALA A C 1
ATOM 1334 O O . ALA A 1 167 ? 24.732 -22.776 15.252 1.00 97.81 167 ALA A O 1
ATOM 1335 N N . ASN A 1 168 ? 25.279 -20.799 16.219 1.00 98.44 168 ASN A N 1
ATOM 1336 C CA . ASN A 1 168 ? 25.616 -20.001 15.037 1.00 98.44 168 ASN A CA 1
ATOM 1337 C C . ASN A 1 168 ? 24.546 -20.042 13.928 1.00 98.44 168 ASN A C 1
ATOM 1339 O O . ASN A 1 168 ? 24.856 -20.298 12.765 1.00 98.44 168 ASN A O 1
ATOM 1343 N N . ARG A 1 169 ? 23.279 -19.807 14.289 1.00 98.50 169 ARG A N 1
ATOM 1344 C CA . ARG A 1 169 ? 22.121 -19.928 13.383 1.00 98.50 169 ARG A CA 1
ATOM 1345 C C . ARG A 1 169 ? 20.976 -18.995 13.769 1.00 98.50 169 ARG A C 1
ATOM 1347 O O . ARG A 1 169 ? 20.942 -18.461 14.873 1.00 98.50 169 ARG A O 1
ATOM 1354 N N . VAL A 1 170 ? 20.013 -18.837 12.867 1.00 98.81 170 VAL A N 1
ATOM 1355 C CA . VAL A 1 170 ? 18.728 -18.183 13.134 1.00 98.81 170 VAL A CA 1
ATOM 1356 C C . VAL A 1 170 ? 17.622 -19.229 13.068 1.00 98.81 170 VAL A C 1
ATOM 1358 O O . VAL A 1 170 ? 17.400 -19.831 12.019 1.00 98.81 170 VAL A O 1
ATOM 1361 N N . TRP A 1 171 ? 16.935 -19.459 14.183 1.00 98.88 171 TRP A N 1
ATOM 1362 C CA . TRP A 1 171 ? 15.792 -20.371 14.252 1.00 98.88 171 TRP A CA 1
ATOM 1363 C C . TRP A 1 171 ? 14.507 -19.695 13.786 1.00 98.88 171 TRP A C 1
ATOM 1365 O O . TRP A 1 171 ? 14.367 -18.481 13.906 1.00 98.88 171 TRP A O 1
ATOM 1375 N N . CYS A 1 172 ? 13.550 -20.497 13.326 1.00 98.81 172 CYS A N 1
ATOM 1376 C CA . CYS A 1 172 ? 12.182 -20.093 13.036 1.00 98.81 172 CYS A CA 1
ATOM 1377 C C . CYS A 1 172 ? 11.212 -21.019 13.776 1.00 98.81 172 CYS A C 1
ATOM 1379 O O . CYS A 1 172 ? 11.304 -22.246 13.681 1.00 98.81 172 CYS A O 1
ATOM 1381 N N . HIS A 1 173 ? 10.273 -20.417 14.493 1.00 98.81 173 HIS A N 1
ATOM 1382 C CA . HIS A 1 173 ? 9.178 -21.091 15.174 1.00 98.81 173 HIS A CA 1
ATOM 1383 C C . HIS A 1 173 ? 7.846 -20.531 14.687 1.00 98.81 173 HIS A C 1
ATOM 1385 O O . HIS A 1 173 ? 7.767 -19.368 14.304 1.00 98.81 173 HIS A O 1
ATOM 1391 N N . LYS A 1 174 ? 6.788 -21.337 14.725 1.00 98.50 174 LYS A N 1
ATOM 1392 C CA . LYS A 1 174 ? 5.420 -20.934 14.397 1.00 98.50 174 LYS A CA 1
ATOM 1393 C C . LYS A 1 174 ? 4.563 -20.966 15.655 1.00 98.50 174 LYS A C 1
ATOM 1395 O O . LYS A 1 174 ? 4.608 -21.943 16.389 1.00 98.50 174 LYS A O 1
ATOM 1400 N N . LYS A 1 175 ? 3.758 -19.934 15.886 1.00 97.25 175 LYS A N 1
ATOM 1401 C CA . LYS A 1 175 ? 2.736 -19.896 16.937 1.00 97.25 175 LYS A CA 1
ATOM 1402 C C . LYS A 1 175 ? 1.576 -20.822 16.554 1.00 97.25 175 LYS A C 1
ATOM 1404 O O . LYS A 1 175 ? 1.017 -20.676 15.465 1.00 97.25 175 LYS A O 1
ATOM 1409 N N . ILE A 1 176 ? 1.241 -21.781 17.416 1.00 95.62 176 ILE A N 1
ATOM 1410 C CA . ILE A 1 176 ? 0.344 -22.907 17.086 1.00 95.62 176 ILE A CA 1
ATOM 1411 C C . ILE A 1 176 ? -1.038 -22.838 17.729 1.00 95.62 176 ILE A C 1
ATOM 1413 O O . ILE A 1 176 ? -1.936 -23.559 17.301 1.00 95.62 176 ILE A O 1
ATOM 1417 N N . ASP A 1 177 ? -1.223 -21.991 18.736 1.00 91.56 177 ASP A N 1
ATOM 1418 C CA . ASP A 1 177 ? -2.482 -21.891 19.466 1.00 91.56 177 ASP A CA 1
ATOM 1419 C C . ASP A 1 177 ? -2.796 -20.452 19.903 1.00 91.56 177 ASP A C 1
ATOM 1421 O O . ASP A 1 177 ? -2.013 -19.513 19.719 1.00 91.56 177 ASP A O 1
ATOM 1425 N N . ASP A 1 178 ? -3.989 -20.281 20.466 1.00 89.12 178 ASP A N 1
ATOM 1426 C CA . ASP A 1 178 ? -4.500 -19.033 21.026 1.00 89.12 178 ASP A CA 1
ATOM 1427 C C . ASP A 1 178 ? -3.939 -18.728 22.425 1.00 89.12 178 ASP A C 1
ATOM 1429 O O . ASP A 1 178 ? -4.248 -17.675 22.977 1.00 89.12 178 ASP A O 1
ATOM 1433 N N . GLN A 1 179 ? -3.090 -19.599 22.990 1.00 91.12 179 GLN A N 1
ATOM 1434 C CA . GLN A 1 179 ? -2.331 -19.350 24.225 1.00 91.12 179 GLN A CA 1
ATOM 1435 C C . GLN A 1 179 ? -0.904 -18.848 23.962 1.00 91.12 179 GLN A C 1
ATOM 1437 O O . GLN A 1 179 ? -0.269 -18.320 24.874 1.00 91.12 179 GLN A O 1
ATOM 1442 N N . GLY A 1 180 ? -0.437 -18.903 22.713 1.00 95.69 180 GLY A N 1
ATOM 1443 C CA . GLY A 1 180 ? 0.863 -18.393 22.293 1.00 95.69 180 GLY A CA 1
ATOM 1444 C C . GLY A 1 180 ? 1.980 -19.431 22.336 1.00 95.69 180 GLY A C 1
ATOM 1445 O O . GLY A 1 180 ? 3.150 -19.062 22.290 1.00 95.69 180 GLY A O 1
ATOM 1446 N N . ARG A 1 181 ? 1.658 -20.726 22.415 1.00 98.62 181 ARG A N 1
ATOM 1447 C CA . ARG A 1 181 ? 2.671 -21.778 22.282 1.00 98.62 181 ARG A CA 1
ATOM 1448 C C . ARG A 1 181 ? 3.226 -21.802 20.866 1.00 98.62 181 ARG A C 1
ATOM 1450 O O . ARG A 1 181 ? 2.559 -21.395 19.913 1.00 98.62 181 ARG A O 1
ATOM 1457 N N . VAL A 1 182 ? 4.444 -22.310 20.729 1.00 98.69 182 VAL A N 1
ATOM 1458 C CA . VAL A 1 182 ? 5.175 -22.366 19.464 1.00 98.69 182 VAL A CA 1
ATOM 1459 C C . VAL A 1 182 ? 5.659 -23.772 19.118 1.00 98.69 182 VAL A C 1
ATOM 1461 O O . VAL A 1 182 ? 5.896 -24.595 19.998 1.00 98.69 182 VAL A O 1
ATOM 1464 N N . GLU A 1 183 ? 5.848 -24.038 17.831 1.00 98.19 183 GLU A N 1
ATOM 1465 C CA . GLU A 1 183 ? 6.509 -25.235 17.301 1.00 98.19 183 GLU A CA 1
ATOM 1466 C C . GLU A 1 183 ? 7.680 -24.843 16.395 1.00 98.19 183 GLU A C 1
ATOM 1468 O O . GLU A 1 183 ? 7.638 -23.809 15.724 1.00 98.19 183 GLU A O 1
ATOM 1473 N N . THR A 1 184 ? 8.741 -25.648 16.366 1.00 98.44 184 THR A N 1
ATOM 1474 C CA . THR A 1 184 ? 9.902 -25.388 15.507 1.00 98.44 184 THR A CA 1
ATOM 1475 C C . THR A 1 184 ? 9.556 -25.639 14.042 1.00 98.44 184 THR A C 1
ATOM 1477 O O . THR A 1 184 ? 9.083 -26.713 13.679 1.00 98.44 184 THR A O 1
ATOM 1480 N N . VAL A 1 185 ? 9.847 -24.657 13.188 1.00 98.31 185 VAL A N 1
ATOM 1481 C CA . VAL A 1 185 ? 9.746 -24.774 11.724 1.00 98.31 185 VAL A CA 1
ATOM 1482 C C . VAL A 1 185 ? 11.078 -25.240 11.142 1.00 98.31 185 VAL A C 1
ATOM 1484 O O . VAL A 1 185 ? 11.119 -26.135 10.302 1.00 98.31 185 VAL A O 1
ATOM 1487 N N . GLY A 1 186 ? 12.181 -24.640 11.593 1.00 98.31 186 GLY A N 1
ATOM 1488 C CA . GLY A 1 186 ? 13.529 -24.947 11.124 1.00 98.31 186 GLY A CA 1
ATOM 1489 C C . GLY A 1 186 ? 14.536 -23.878 11.539 1.00 98.31 186 GLY A C 1
ATOM 1490 O O . GLY A 1 186 ? 14.275 -23.081 12.440 1.00 98.31 186 GLY A O 1
ATOM 1491 N N . PHE A 1 187 ? 15.692 -23.851 10.880 1.00 98.56 187 PHE A N 1
ATOM 1492 C CA . PHE A 1 187 ? 16.725 -22.839 11.099 1.00 98.56 187 PHE A CA 1
ATOM 1493 C C . PHE A 1 187 ? 17.531 -22.575 9.824 1.00 98.56 187 PHE A C 1
ATOM 1495 O O . PHE A 1 187 ? 17.588 -23.416 8.926 1.00 98.56 187 PHE A O 1
ATOM 1502 N N . THR A 1 188 ? 18.211 -21.431 9.798 1.00 98.44 188 THR A N 1
ATOM 1503 C CA . THR A 1 188 ? 19.207 -21.061 8.787 1.00 98.44 188 THR A CA 1
ATOM 1504 C C . THR A 1 188 ? 20.556 -20.849 9.468 1.00 98.44 188 THR A C 1
ATOM 1506 O O . THR A 1 188 ? 20.652 -20.070 10.414 1.00 98.44 188 THR A O 1
ATOM 1509 N N . GLU A 1 189 ? 21.602 -21.534 9.004 1.00 98.50 189 GLU A N 1
ATOM 1510 C CA . GLU A 1 189 ? 22.971 -21.344 9.511 1.00 98.50 189 GLU A CA 1
ATOM 1511 C C . GLU A 1 189 ? 23.478 -19.926 9.208 1.00 98.50 189 GLU A C 1
ATOM 1513 O O . GLU A 1 189 ? 23.174 -19.357 8.155 1.00 98.50 189 GLU A O 1
ATOM 1518 N N . ALA A 1 190 ? 24.273 -19.352 10.113 1.00 98.25 190 ALA A N 1
ATOM 1519 C CA . ALA A 1 190 ? 24.885 -18.053 9.866 1.00 98.25 190 ALA A CA 1
ATOM 1520 C C . ALA A 1 190 ? 25.919 -18.131 8.719 1.00 98.25 190 ALA A C 1
ATOM 1522 O O . ALA A 1 190 ? 26.528 -19.185 8.506 1.00 98.25 190 ALA A O 1
ATOM 1523 N N . PRO A 1 191 ? 26.177 -17.029 7.986 1.00 97.88 191 PRO A N 1
ATOM 1524 C CA . PRO A 1 191 ? 26.972 -17.077 6.761 1.00 97.88 191 PRO A CA 1
ATOM 1525 C C . PRO A 1 191 ? 28.444 -17.446 6.973 1.00 97.88 191 PRO A C 1
ATOM 1527 O O . PRO A 1 191 ? 29.081 -17.969 6.059 1.00 97.88 191 PRO A O 1
ATOM 1530 N N . ALA A 1 192 ? 29.006 -17.156 8.149 1.00 96.62 192 ALA A N 1
ATOM 1531 C CA . ALA A 1 192 ? 30.370 -17.500 8.522 1.00 96.62 192 ALA A CA 1
ATOM 1532 C C . ALA A 1 192 ? 30.440 -18.203 9.894 1.00 96.62 192 ALA A C 1
ATOM 1534 O O . ALA A 1 192 ? 29.638 -17.917 10.785 1.00 96.62 192 ALA A O 1
ATOM 1535 N N . PRO A 1 193 ? 31.451 -19.069 10.129 1.00 95.19 193 PRO A N 1
ATOM 1536 C CA . PRO A 1 193 ? 31.569 -19.850 11.369 1.00 95.19 193 PRO A CA 1
ATOM 1537 C C . PRO A 1 193 ? 31.745 -19.039 12.660 1.00 95.19 193 PRO A C 1
ATOM 1539 O O . PRO A 1 193 ? 31.588 -19.590 13.742 1.00 95.19 193 PRO A O 1
ATOM 1542 N N . LYS A 1 194 ? 32.134 -17.763 12.551 1.00 94.00 194 LYS A N 1
ATOM 1543 C CA . LYS A 1 194 ? 32.392 -16.855 13.679 1.00 94.00 194 LYS A CA 1
ATOM 1544 C C . LYS A 1 194 ? 31.394 -15.695 13.752 1.00 94.00 194 LYS A C 1
ATOM 1546 O O . LYS A 1 194 ? 31.663 -14.708 14.428 1.00 94.00 194 LYS A O 1
ATOM 1551 N N . ASP A 1 195 ? 30.284 -15.769 13.018 1.00 96.62 195 ASP A N 1
ATOM 1552 C CA . ASP A 1 195 ? 29.303 -14.685 13.004 1.00 96.62 195 ASP A CA 1
ATOM 1553 C C . ASP A 1 195 ? 28.611 -14.525 14.359 1.00 96.62 195 ASP A C 1
ATOM 1555 O O . ASP A 1 195 ? 28.598 -13.425 14.907 1.00 96.62 195 ASP A O 1
ATOM 1559 N N . HIS A 1 196 ? 28.101 -15.624 14.913 1.00 98.06 196 HIS A N 1
ATOM 1560 C CA . HIS A 1 196 ? 27.365 -15.683 16.175 1.00 98.06 196 HIS A CA 1
ATOM 1561 C C . HIS A 1 196 ? 26.163 -14.713 16.193 1.00 98.06 196 HIS A C 1
ATOM 1563 O O . HIS A 1 196 ? 26.253 -13.643 16.803 1.00 98.06 196 HIS A O 1
ATOM 1569 N N . PRO A 1 197 ? 25.038 -15.048 15.524 1.00 98.75 197 PRO A N 1
ATOM 1570 C CA . PRO A 1 197 ? 23.828 -14.227 15.534 1.00 98.75 197 PRO A CA 1
ATOM 1571 C C . PRO A 1 197 ? 23.387 -13.887 16.963 1.00 98.75 197 PRO A C 1
ATOM 1573 O O . PRO A 1 197 ? 23.061 -14.782 17.736 1.00 98.75 197 PRO A O 1
ATOM 1576 N N . ARG A 1 198 ? 23.363 -12.598 17.309 1.00 98.75 198 ARG A N 1
ATOM 1577 C CA . ARG A 1 198 ? 22.985 -12.095 18.645 1.00 98.75 198 ARG A CA 1
ATOM 1578 C C . ARG A 1 198 ? 21.648 -11.377 18.638 1.00 98.75 198 ARG A C 1
ATOM 1580 O O . ARG A 1 198 ? 20.875 -11.524 19.578 1.00 98.75 198 ARG A O 1
ATOM 1587 N N . TRP A 1 199 ? 21.377 -10.615 17.582 1.00 98.88 199 TRP A N 1
ATOM 1588 C CA . TRP A 1 199 ? 20.140 -9.854 17.440 1.00 98.88 199 TRP A CA 1
ATOM 1589 C C . TRP A 1 199 ? 19.498 -10.119 16.090 1.00 98.88 199 TRP A C 1
ATOM 1591 O O . TRP A 1 199 ? 20.193 -10.356 15.101 1.00 98.88 199 TRP A O 1
ATOM 1601 N N . VAL A 1 200 ? 18.175 -10.033 16.047 1.00 98.81 200 VAL A N 1
ATOM 1602 C CA . VAL A 1 200 ? 17.395 -10.041 14.812 1.00 98.81 200 VAL A CA 1
ATOM 1603 C C . VAL A 1 200 ? 16.349 -8.941 14.872 1.00 98.81 200 VAL A C 1
ATOM 1605 O O . VAL A 1 200 ? 15.768 -8.699 15.924 1.00 98.81 200 VAL A O 1
ATOM 1608 N N . GLU A 1 201 ? 16.117 -8.290 13.741 1.00 98.75 201 GLU A N 1
ATOM 1609 C CA . GLU A 1 201 ? 15.109 -7.246 13.574 1.00 98.75 201 GLU A CA 1
ATOM 1610 C C . GLU A 1 201 ? 14.311 -7.517 12.294 1.00 98.75 201 GLU A C 1
ATOM 1612 O O . GLU A 1 201 ? 14.869 -7.978 11.293 1.00 98.75 201 GLU A O 1
ATOM 1617 N N . MET A 1 202 ? 13.005 -7.258 12.323 1.00 98.56 202 MET A N 1
ATOM 1618 C CA . MET A 1 202 ? 12.082 -7.601 11.243 1.00 98.56 202 MET A CA 1
ATOM 1619 C C . MET A 1 202 ? 11.548 -6.341 10.578 1.00 98.56 202 MET A C 1
ATOM 1621 O O . MET A 1 202 ? 10.991 -5.456 11.224 1.00 98.56 202 MET A O 1
ATOM 1625 N N . HIS A 1 203 ? 11.632 -6.280 9.253 1.00 98.19 203 HIS A N 1
ATOM 1626 C CA . HIS A 1 203 ? 10.972 -5.211 8.518 1.00 98.19 203 HIS A CA 1
ATOM 1627 C C . HIS A 1 203 ? 9.435 -5.341 8.595 1.00 98.19 203 HIS A C 1
ATOM 1629 O O . HIS A 1 203 ? 8.920 -6.451 8.448 1.00 98.19 203 HIS A O 1
ATOM 1635 N N . PRO A 1 204 ? 8.660 -4.239 8.712 1.00 91.56 204 PRO A N 1
ATOM 1636 C CA . PRO A 1 204 ? 7.194 -4.290 8.782 1.00 91.56 204 PRO A CA 1
ATOM 1637 C C . PRO A 1 204 ? 6.489 -4.955 7.594 1.00 91.56 204 PRO A C 1
ATOM 1639 O O . PRO A 1 204 ? 5.326 -5.329 7.713 1.00 91.56 204 PRO A O 1
ATOM 1642 N N . SER A 1 205 ? 7.165 -5.116 6.451 1.00 87.56 205 SER A N 1
ATOM 1643 C CA . SER A 1 205 ? 6.631 -5.896 5.324 1.00 87.56 205 SER A CA 1
ATOM 1644 C C . SER A 1 205 ? 6.602 -7.405 5.592 1.00 87.56 205 SER A C 1
ATOM 1646 O O . SER A 1 205 ? 5.881 -8.123 4.908 1.00 87.56 205 SER A O 1
ATOM 1648 N N . GLY A 1 206 ? 7.399 -7.897 6.546 1.00 92.69 206 GLY A N 1
ATOM 1649 C CA . GLY A 1 206 ? 7.612 -9.323 6.800 1.00 92.69 206 GLY A CA 1
ATOM 1650 C C . GLY A 1 206 ? 8.518 -10.011 5.775 1.00 92.69 206 GLY A C 1
ATOM 1651 O O . GLY A 1 206 ? 8.738 -11.214 5.873 1.00 92.69 206 GLY A O 1
ATOM 1652 N N . ASN A 1 207 ? 9.044 -9.266 4.797 1.00 91.25 207 ASN A N 1
ATOM 1653 C CA . ASN A 1 207 ? 9.836 -9.824 3.701 1.00 91.25 207 ASN A CA 1
ATOM 1654 C C . ASN A 1 207 ? 11.338 -9.861 3.996 1.00 91.25 207 ASN A C 1
ATOM 1656 O O . ASN A 1 207 ? 12.049 -10.611 3.337 1.00 91.25 207 ASN A O 1
ATOM 1660 N N . TYR A 1 208 ? 11.826 -9.048 4.935 1.00 97.88 208 TYR A N 1
ATOM 1661 C CA . TYR A 1 208 ? 13.251 -8.934 5.242 1.00 97.88 208 TYR A CA 1
ATOM 1662 C C . TYR A 1 208 ? 13.507 -9.016 6.739 1.00 97.88 208 TYR A C 1
ATOM 1664 O O . TYR A 1 208 ? 12.803 -8.397 7.539 1.00 97.88 208 TYR A O 1
ATOM 1672 N N . LEU A 1 209 ? 14.560 -9.750 7.079 1.00 98.81 209 LEU A N 1
ATOM 1673 C CA . LEU A 1 209 ? 15.089 -9.908 8.423 1.00 98.81 209 LEU A CA 1
ATOM 1674 C C . LEU A 1 209 ? 16.547 -9.442 8.427 1.00 98.81 209 LEU A C 1
ATOM 1676 O O . LEU A 1 209 ? 17.343 -9.841 7.574 1.00 98.81 209 LEU A O 1
ATOM 1680 N N . TYR A 1 210 ? 16.912 -8.624 9.403 1.00 98.88 210 TYR A N 1
ATOM 1681 C CA . TYR A 1 210 ? 18.286 -8.182 9.614 1.00 98.88 210 TYR A CA 1
ATOM 1682 C C . TYR A 1 210 ? 18.843 -8.941 10.806 1.00 98.88 210 TYR A C 1
ATOM 1684 O O . TYR A 1 210 ? 18.319 -8.817 11.908 1.00 98.88 210 TYR A O 1
ATOM 1692 N N . ALA A 1 211 ? 19.890 -9.733 10.594 1.00 98.88 211 ALA A N 1
ATOM 1693 C CA . ALA A 1 211 ? 20.563 -10.432 11.681 1.00 98.88 211 ALA A CA 1
ATOM 1694 C C . ALA A 1 211 ? 21.896 -9.748 11.989 1.00 98.88 211 ALA A C 1
ATOM 1696 O O . ALA A 1 211 ? 22.751 -9.600 11.110 1.00 98.88 211 ALA A O 1
ATOM 1697 N N . LEU A 1 212 ? 22.068 -9.340 13.241 1.00 98.81 212 LEU A N 1
ATOM 1698 C CA . LEU A 1 212 ? 23.310 -8.803 13.776 1.00 98.81 212 LEU A CA 1
ATOM 1699 C C . LEU A 1 212 ? 24.181 -9.940 14.304 1.00 98.81 212 LEU A C 1
ATOM 1701 O O . LEU A 1 212 ? 23.755 -10.750 15.130 1.00 98.81 212 LEU A O 1
ATOM 1705 N N . MET A 1 213 ? 25.425 -9.953 13.839 1.00 98.56 213 MET A N 1
ATOM 1706 C CA . MET A 1 213 ? 26.425 -10.976 14.127 1.00 98.56 213 MET A CA 1
ATOM 1707 C C . MET A 1 213 ? 27.401 -10.445 15.184 1.00 98.56 213 MET A C 1
ATOM 1709 O O . MET A 1 213 ? 28.171 -9.531 14.880 1.00 98.56 213 MET A O 1
ATOM 1713 N N . GLU A 1 214 ? 27.381 -10.978 16.414 1.00 98.19 214 GLU A N 1
ATOM 1714 C CA . GLU A 1 214 ? 28.230 -10.481 17.512 1.00 98.19 214 GLU A CA 1
ATOM 1715 C C . GLU A 1 214 ? 29.714 -10.630 17.179 1.00 98.19 214 GLU A C 1
ATOM 1717 O O . GLU A 1 214 ? 30.454 -9.647 17.219 1.00 98.19 214 GLU A O 1
ATOM 1722 N N . GLY A 1 215 ? 30.141 -11.851 16.844 1.00 96.00 215 GLY A N 1
ATOM 1723 C CA . GLY A 1 215 ? 31.537 -12.157 16.530 1.00 96.00 215 GLY A CA 1
ATOM 1724 C C . GLY A 1 215 ? 31.939 -11.659 15.143 1.00 96.00 215 GLY A C 1
ATOM 1725 O O . GLY A 1 215 ? 33.064 -11.196 14.946 1.00 96.00 215 GLY A O 1
ATOM 1726 N N . GLY A 1 216 ? 30.995 -11.679 14.197 1.00 96.56 216 GLY A N 1
ATOM 1727 C CA . GLY A 1 216 ? 31.197 -11.192 12.830 1.00 96.56 216 GLY A CA 1
ATOM 1728 C C . GLY A 1 216 ? 31.282 -9.668 12.716 1.00 96.56 216 GLY A C 1
ATOM 1729 O O . GLY A 1 216 ? 31.725 -9.158 11.689 1.00 96.56 216 GLY A O 1
ATOM 1730 N N . ASN A 1 217 ? 30.859 -8.947 13.757 1.00 98.25 217 ASN A N 1
ATOM 1731 C CA . ASN A 1 217 ? 30.782 -7.492 13.822 1.00 98.25 217 ASN A CA 1
ATOM 1732 C C . ASN A 1 217 ? 30.131 -6.837 12.592 1.00 98.25 217 ASN A C 1
ATOM 1734 O O . ASN A 1 217 ? 30.670 -5.901 11.991 1.00 98.25 217 ASN A O 1
ATOM 1738 N N . ARG A 1 218 ? 28.975 -7.372 12.185 1.00 98.38 218 ARG A N 1
ATOM 1739 C CA . ARG A 1 218 ? 28.278 -6.984 10.953 1.00 98.38 218 ARG A CA 1
ATOM 1740 C C . ARG A 1 218 ? 26.776 -7.241 11.026 1.00 98.38 218 ARG A C 1
ATOM 1742 O O . ARG A 1 218 ? 26.324 -8.106 11.774 1.00 98.38 218 ARG A O 1
ATOM 1749 N N . ILE A 1 219 ? 26.021 -6.532 10.192 1.00 98.75 219 ILE A N 1
ATOM 1750 C CA . ILE A 1 219 ? 24.646 -6.898 9.831 1.00 98.75 219 ILE A CA 1
ATOM 1751 C C . ILE A 1 219 ? 24.693 -7.813 8.610 1.00 98.75 219 ILE A C 1
ATOM 1753 O O . ILE A 1 219 ? 25.438 -7.550 7.662 1.00 98.75 219 ILE A O 1
ATOM 1757 N N . CYS A 1 220 ? 23.876 -8.860 8.605 1.00 98.81 220 CYS A N 1
ATOM 1758 C CA . CYS A 1 220 ? 23.567 -9.660 7.426 1.00 98.81 220 CYS A CA 1
ATOM 1759 C C . CYS A 1 220 ? 22.085 -9.497 7.073 1.00 98.81 220 CYS A C 1
ATOM 1761 O O . CYS A 1 220 ? 21.214 -9.637 7.931 1.00 98.81 220 CYS A O 1
ATOM 1763 N N . GLU A 1 221 ? 21.814 -9.212 5.801 1.00 98.62 221 GLU A N 1
ATOM 1764 C CA . GLU A 1 221 ? 20.459 -9.069 5.260 1.00 98.62 221 GLU A CA 1
ATOM 1765 C C . GLU A 1 221 ? 19.919 -10.438 4.823 1.00 98.62 221 GLU A C 1
ATOM 1767 O O . GLU A 1 221 ? 20.571 -11.158 4.056 1.00 98.62 221 GLU A O 1
ATOM 1772 N N . TYR A 1 222 ? 18.708 -10.772 5.259 1.00 98.69 222 TYR A N 1
ATOM 1773 C CA . TYR A 1 222 ? 17.975 -11.966 4.854 1.00 98.69 222 TYR A CA 1
ATOM 1774 C C . TYR A 1 222 ? 16.642 -11.579 4.225 1.00 98.69 222 TYR A C 1
ATOM 1776 O O . TYR A 1 222 ? 15.973 -10.663 4.699 1.00 98.69 222 TYR A O 1
ATOM 1784 N N . VAL A 1 223 ? 16.235 -12.317 3.197 1.00 97.00 223 VAL A N 1
ATOM 1785 C CA . VAL A 1 223 ? 14.866 -12.301 2.674 1.00 97.00 223 VAL A CA 1
ATOM 1786 C C . VAL A 1 223 ? 14.102 -13.477 3.275 1.00 97.00 223 VAL A C 1
ATOM 1788 O O . VAL A 1 223 ? 14.648 -14.570 3.390 1.00 97.00 223 VAL A O 1
ATOM 1791 N N . ILE A 1 224 ? 12.854 -13.281 3.681 1.00 96.94 224 ILE A N 1
ATOM 1792 C CA . ILE A 1 224 ? 12.013 -14.362 4.197 1.00 96.94 224 ILE A CA 1
ATOM 1793 C C . ILE A 1 224 ? 11.417 -15.135 3.023 1.00 96.94 224 ILE A C 1
ATOM 1795 O O . ILE A 1 224 ? 10.741 -14.563 2.167 1.00 96.94 224 ILE A O 1
ATOM 1799 N N . ASP A 1 225 ? 11.636 -16.447 2.993 1.00 89.94 225 ASP A N 1
ATOM 1800 C CA . ASP A 1 225 ? 10.974 -17.326 2.034 1.00 89.94 225 ASP A CA 1
ATOM 1801 C C . ASP A 1 225 ? 9.458 -17.336 2.304 1.00 89.94 225 ASP A C 1
ATOM 1803 O O . ASP A 1 225 ? 9.025 -17.742 3.386 1.00 89.94 225 ASP A O 1
ATOM 1807 N N . PRO A 1 226 ? 8.603 -16.932 1.350 1.00 81.81 226 PRO A N 1
ATOM 1808 C CA . PRO A 1 226 ? 7.166 -16.891 1.577 1.00 81.81 226 PRO A CA 1
ATOM 1809 C C . PRO A 1 226 ? 6.541 -18.277 1.789 1.00 81.81 226 PRO A C 1
ATOM 1811 O O . PRO A 1 226 ? 5.449 -18.340 2.361 1.00 81.81 226 PRO A O 1
ATOM 1814 N N . HIS A 1 227 ? 7.193 -19.360 1.358 1.00 83.62 227 HIS A N 1
ATOM 1815 C CA . HIS A 1 227 ? 6.705 -20.728 1.498 1.00 83.62 227 HIS A CA 1
ATOM 1816 C C . HIS A 1 227 ? 7.183 -21.376 2.798 1.00 83.62 227 HIS A C 1
ATOM 1818 O O . HIS A 1 227 ? 6.359 -21.775 3.619 1.00 83.62 227 HIS A O 1
ATOM 1824 N N . THR A 1 228 ? 8.501 -21.453 3.003 1.00 89.00 228 THR A N 1
ATOM 1825 C CA . THR A 1 228 ? 9.075 -22.119 4.186 1.00 89.00 228 THR A CA 1
ATOM 1826 C C . THR A 1 228 ? 9.079 -21.234 5.428 1.00 89.00 228 THR A C 1
ATOM 1828 O O . THR A 1 228 ? 9.154 -21.749 6.539 1.00 89.00 228 THR A O 1
ATOM 1831 N N . LYS A 1 229 ? 8.988 -19.910 5.245 1.00 97.56 229 LYS A N 1
ATOM 1832 C CA . LYS A 1 229 ? 9.170 -18.880 6.281 1.00 97.56 229 LYS A CA 1
ATOM 1833 C C . LYS A 1 229 ? 10.564 -18.845 6.893 1.00 97.56 229 LYS A C 1
ATOM 1835 O O . LYS A 1 229 ? 10.783 -18.121 7.854 1.00 97.56 229 LYS A O 1
ATOM 1840 N N . LEU A 1 230 ? 11.524 -19.573 6.330 1.00 98.19 230 LEU A N 1
ATOM 1841 C CA . LEU A 1 230 ? 12.907 -19.494 6.771 1.00 98.19 230 LEU A CA 1
ATOM 1842 C C . LEU A 1 230 ? 13.584 -18.246 6.183 1.00 98.19 230 LEU A C 1
ATOM 1844 O O . LEU A 1 230 ? 13.311 -17.875 5.035 1.00 98.19 230 LEU A O 1
ATOM 1848 N N . PRO A 1 231 ? 14.475 -17.585 6.942 1.00 98.31 231 PRO A N 1
ATOM 1849 C CA . PRO A 1 231 ? 15.271 -16.491 6.410 1.00 98.31 231 PRO A CA 1
ATOM 1850 C C . PRO A 1 231 ? 16.334 -17.041 5.448 1.00 98.31 231 PRO A C 1
ATOM 1852 O O . PRO A 1 231 ? 17.100 -17.933 5.802 1.00 98.31 231 PRO A O 1
ATOM 1855 N N . ILE A 1 232 ? 16.421 -16.486 4.242 1.00 97.88 232 ILE A N 1
ATOM 1856 C CA . ILE A 1 232 ? 17.415 -16.816 3.213 1.00 97.88 232 ILE A CA 1
ATOM 1857 C C . ILE A 1 232 ? 18.427 -15.676 3.123 1.00 97.88 232 ILE A C 1
ATOM 1859 O O . ILE A 1 232 ? 18.064 -14.524 2.882 1.00 97.88 232 ILE A O 1
ATOM 1863 N N . TYR A 1 233 ? 19.709 -15.991 3.309 1.00 98.44 233 TYR A N 1
ATOM 1864 C CA . TYR A 1 233 ? 20.770 -14.989 3.270 1.00 98.44 233 TYR A CA 1
ATOM 1865 C C . TYR A 1 233 ? 20.901 -14.380 1.869 1.00 98.44 233 TYR A C 1
ATOM 1867 O O . TYR A 1 233 ? 21.078 -15.090 0.884 1.00 98.44 233 TYR A O 1
ATOM 1875 N N . THR A 1 234 ? 20.859 -13.052 1.778 1.00 96.50 234 THR A N 1
ATOM 1876 C CA . THR A 1 234 ? 20.921 -12.322 0.496 1.00 96.50 234 THR A CA 1
ATOM 1877 C C . THR A 1 234 ? 22.342 -12.116 -0.030 1.00 96.50 234 THR A C 1
ATOM 1879 O O . THR A 1 234 ? 22.531 -11.489 -1.070 1.00 96.50 234 THR A O 1
ATOM 1882 N N . HIS A 1 235 ? 23.354 -12.591 0.702 1.00 96.19 235 HIS A N 1
ATOM 1883 C CA . HIS A 1 235 ? 24.773 -12.299 0.473 1.00 96.19 235 HIS A CA 1
ATOM 1884 C C . HIS A 1 235 ? 25.190 -10.838 0.692 1.00 96.19 235 HIS A C 1
ATOM 1886 O O . HIS A 1 235 ? 26.356 -10.502 0.480 1.00 96.19 235 HIS A O 1
ATOM 1892 N N . LYS A 1 236 ? 24.294 -9.973 1.185 1.00 97.50 236 LYS A N 1
ATOM 1893 C CA . LYS A 1 236 ? 24.657 -8.614 1.595 1.00 97.50 236 LYS A CA 1
ATOM 1894 C C . LYS A 1 236 ? 25.013 -8.546 3.069 1.00 97.50 236 LYS A C 1
ATOM 1896 O O . LYS A 1 236 ? 24.370 -9.152 3.929 1.00 97.50 236 LYS A O 1
ATOM 1901 N N . THR A 1 237 ? 26.057 -7.787 3.365 1.00 98.19 237 THR A N 1
ATOM 1902 C CA . THR A 1 237 ? 26.507 -7.549 4.729 1.00 98.19 237 THR A CA 1
ATOM 1903 C C . THR A 1 237 ? 27.115 -6.166 4.863 1.00 98.19 237 THR A C 1
ATOM 1905 O O . THR A 1 237 ? 27.658 -5.633 3.895 1.00 98.19 237 THR A O 1
ATOM 1908 N N . TYR A 1 238 ? 27.024 -5.599 6.063 1.00 98.50 238 TYR A N 1
ATOM 1909 C CA . TYR A 1 238 ? 27.528 -4.267 6.355 1.00 98.50 238 TYR A CA 1
ATOM 1910 C C . TYR A 1 238 ? 28.291 -4.260 7.684 1.00 98.50 238 TYR A C 1
ATOM 1912 O O . TYR A 1 238 ? 27.795 -4.831 8.660 1.00 98.50 238 TYR A O 1
ATOM 1920 N N . PRO A 1 239 ? 29.483 -3.643 7.743 1.00 98.31 239 PRO A N 1
ATOM 1921 C CA . PRO A 1 239 ? 30.326 -3.658 8.932 1.00 98.31 239 PRO A CA 1
ATOM 1922 C C . PRO A 1 239 ? 29.741 -2.800 10.062 1.00 98.31 239 PRO A C 1
ATOM 1924 O O . PRO A 1 239 ? 29.218 -1.713 9.826 1.00 98.31 239 PRO A O 1
ATOM 1927 N N . LEU A 1 240 ? 29.886 -3.263 11.304 1.00 98.56 240 LEU A N 1
ATOM 1928 C CA . LEU A 1 240 ? 29.513 -2.533 12.526 1.00 98.56 240 LEU A CA 1
ATOM 1929 C C . LEU A 1 240 ? 30.722 -2.018 13.314 1.00 98.56 240 LEU A C 1
ATOM 1931 O O . LEU A 1 240 ? 30.568 -1.453 14.392 1.00 98.56 240 LEU A O 1
ATOM 1935 N N . ILE A 1 241 ? 31.919 -2.187 12.761 1.00 98.06 241 ILE A N 1
ATOM 1936 C CA . ILE A 1 241 ? 33.183 -1.605 13.218 1.00 98.06 241 ILE A CA 1
ATOM 1937 C C . ILE A 1 241 ? 33.994 -1.177 11.988 1.00 98.06 241 ILE A C 1
ATOM 1939 O O . ILE A 1 241 ? 33.759 -1.712 10.900 1.00 98.06 241 ILE A O 1
ATOM 1943 N N . PRO A 1 242 ? 34.944 -0.235 12.107 1.00 97.31 242 PRO A N 1
ATOM 1944 C CA . PRO A 1 242 ? 35.774 0.166 10.982 1.00 97.31 242 PRO A CA 1
ATOM 1945 C C . PRO A 1 242 ? 36.472 -1.038 10.326 1.00 97.31 242 PRO A C 1
ATOM 1947 O O . PRO A 1 242 ? 37.098 -1.844 11.023 1.00 97.31 242 PRO A O 1
ATOM 1950 N N . PRO A 1 243 ? 36.385 -1.186 8.991 1.00 93.69 243 PRO A N 1
ATOM 1951 C CA . PRO A 1 243 ? 37.054 -2.272 8.287 1.00 93.69 243 PRO A CA 1
ATOM 1952 C C . PRO A 1 243 ? 38.572 -2.264 8.507 1.00 93.69 243 PRO A C 1
ATOM 1954 O O . PRO A 1 243 ? 39.204 -1.210 8.528 1.00 93.69 243 PRO A O 1
ATOM 1957 N N . GLY A 1 244 ? 39.171 -3.453 8.617 1.00 89.44 244 GLY A N 1
ATOM 1958 C CA . GLY A 1 244 ? 40.627 -3.619 8.689 1.00 89.44 244 GLY A CA 1
ATOM 1959 C C . GLY A 1 244 ? 41.241 -3.573 10.093 1.00 89.44 244 GLY A C 1
ATOM 1960 O O . GLY A 1 244 ? 42.462 -3.652 10.202 1.00 89.44 244 GLY A O 1
ATOM 1961 N N . ILE A 1 245 ? 40.438 -3.493 11.162 1.00 90.06 245 ILE A N 1
ATOM 1962 C CA . ILE A 1 245 ? 40.939 -3.611 12.541 1.00 90.06 245 ILE A CA 1
ATOM 1963 C C . ILE A 1 245 ? 41.498 -5.032 12.778 1.00 90.06 245 ILE A C 1
ATOM 1965 O O . ILE A 1 245 ? 40.753 -6.010 12.649 1.00 90.06 245 ILE A O 1
ATOM 1969 N N . PRO A 1 246 ? 42.785 -5.187 13.149 1.00 83.62 246 PRO A N 1
ATOM 1970 C CA . PRO A 1 246 ? 43.358 -6.493 13.475 1.00 83.62 246 PRO A CA 1
ATOM 1971 C C . PRO A 1 246 ? 42.697 -7.113 14.711 1.00 83.62 246 PRO A C 1
ATOM 1973 O O . PRO A 1 246 ? 42.428 -6.410 15.679 1.00 83.62 246 PRO A O 1
ATOM 1976 N N . ASN A 1 247 ? 42.489 -8.434 14.707 1.00 85.94 247 ASN A N 1
ATOM 1977 C CA . ASN A 1 247 ? 41.902 -9.188 15.830 1.00 85.94 247 ASN A CA 1
ATOM 1978 C C . ASN A 1 247 ? 40.524 -8.666 16.290 1.00 85.94 247 ASN A C 1
ATOM 1980 O O . ASN A 1 247 ? 40.160 -8.789 17.463 1.00 85.94 247 ASN A O 1
ATOM 1984 N N . ALA A 1 248 ? 39.760 -8.080 15.362 1.00 86.56 248 ALA A N 1
ATOM 1985 C CA . ALA A 1 248 ? 38.459 -7.476 15.620 1.00 86.56 248 ALA A CA 1
ATOM 1986 C C . ALA A 1 248 ? 37.480 -8.389 16.380 1.00 86.56 248 ALA A C 1
ATOM 1988 O O . ALA A 1 248 ? 36.803 -7.913 17.283 1.00 86.56 248 ALA A O 1
ATOM 1989 N N . ASP A 1 249 ? 37.456 -9.689 16.076 1.00 82.56 249 ASP A N 1
ATOM 1990 C CA . ASP A 1 249 ? 36.588 -10.694 16.713 1.00 82.56 249 ASP A CA 1
ATOM 1991 C C . ASP A 1 249 ? 36.876 -10.902 18.211 1.00 82.56 249 ASP A C 1
ATOM 1993 O O . ASP A 1 249 ? 36.022 -11.381 18.953 1.00 82.56 249 ASP A O 1
ATOM 1997 N N . THR A 1 250 ? 38.067 -10.519 18.676 1.00 88.56 250 THR A N 1
ATOM 1998 C CA . THR A 1 250 ? 38.447 -10.564 20.100 1.00 88.56 250 THR A CA 1
ATOM 1999 C C . THR A 1 250 ? 38.336 -9.210 20.797 1.00 88.56 250 THR A C 1
ATOM 2001 O O . THR A 1 250 ? 38.228 -9.151 22.023 1.00 88.56 250 THR A O 1
ATOM 2004 N N . MET A 1 251 ? 38.346 -8.117 20.034 1.00 95.25 251 MET A N 1
ATOM 2005 C CA . MET A 1 251 ? 38.311 -6.751 20.559 1.00 95.25 251 MET A CA 1
ATOM 2006 C C . MET A 1 251 ? 36.903 -6.165 20.602 1.00 95.25 251 MET A C 1
ATOM 2008 O O . MET A 1 251 ? 36.628 -5.345 21.474 1.00 95.25 251 MET A O 1
ATOM 2012 N N . TYR A 1 252 ? 36.026 -6.583 19.692 1.00 97.75 252 TYR A N 1
ATOM 2013 C CA . TYR A 1 252 ? 34.704 -6.008 19.487 1.00 97.75 252 TYR A CA 1
ATOM 2014 C C . TYR A 1 252 ? 33.617 -7.072 19.481 1.00 97.75 252 TYR A C 1
ATOM 2016 O O . TYR A 1 252 ? 33.819 -8.193 19.013 1.00 97.75 252 TYR A O 1
ATOM 2024 N N . ARG A 1 253 ? 32.445 -6.689 19.978 1.00 98.12 253 ARG A N 1
ATOM 2025 C CA . ARG A 1 253 ? 31.225 -7.491 19.964 1.00 98.12 253 ARG A CA 1
ATOM 2026 C C . ARG A 1 253 ? 30.076 -6.612 19.504 1.00 98.12 253 ARG A C 1
ATOM 2028 O O . ARG A 1 253 ? 29.790 -5.604 20.143 1.00 98.12 253 ARG A O 1
ATOM 2035 N N . SER A 1 254 ? 29.416 -6.961 18.407 1.00 98.31 254 SER A N 1
ATOM 2036 C CA . SER A 1 254 ? 28.196 -6.239 18.023 1.00 98.31 254 SER A CA 1
ATOM 2037 C C . SER A 1 254 ? 27.075 -6.506 19.021 1.00 98.31 254 SER A C 1
ATOM 2039 O O . SER A 1 254 ? 27.022 -7.597 19.582 1.00 98.31 254 SER A O 1
ATOM 2041 N N . ASP A 1 255 ? 26.219 -5.514 19.269 1.00 98.12 255 ASP A N 1
ATOM 2042 C CA . ASP A 1 255 ? 25.271 -5.536 20.384 1.00 98.12 255 ASP A CA 1
ATOM 2043 C C . ASP A 1 255 ? 23.808 -5.698 19.940 1.00 98.12 255 ASP A C 1
ATOM 2045 O O . ASP A 1 255 ? 23.294 -6.817 19.974 1.00 98.12 255 ASP A O 1
ATOM 2049 N N . VAL A 1 256 ? 23.147 -4.620 19.498 1.00 98.50 256 VAL A N 1
ATOM 2050 C CA . VAL A 1 256 ? 21.729 -4.634 19.085 1.00 98.50 256 VAL A CA 1
ATOM 2051 C C . VAL A 1 256 ? 21.511 -3.922 17.753 1.00 98.50 256 VAL A C 1
ATOM 2053 O O . VAL A 1 256 ? 22.331 -3.104 17.329 1.00 98.50 256 VAL A O 1
ATOM 2056 N N . CYS A 1 257 ? 20.395 -4.228 17.087 1.00 98.69 257 CYS A N 1
ATOM 2057 C CA . CYS A 1 257 ? 19.912 -3.458 15.946 1.00 98.69 257 CYS A CA 1
ATOM 2058 C C . CYS A 1 257 ? 18.395 -3.274 16.013 1.00 98.69 257 CYS A C 1
ATOM 2060 O O . CYS A 1 257 ? 17.695 -4.196 16.419 1.00 98.69 257 CYS A O 1
ATOM 2062 N N . PHE A 1 258 ? 17.920 -2.093 15.620 1.00 98.62 258 PHE A N 1
ATOM 2063 C CA . PHE A 1 258 ? 16.510 -1.717 15.667 1.00 98.62 258 PHE A CA 1
ATOM 2064 C C . PHE A 1 258 ? 16.131 -0.805 14.512 1.00 98.62 258 PHE A C 1
ATOM 2066 O O . PHE A 1 258 ? 16.882 0.104 14.142 1.00 98.62 258 PHE A O 1
ATOM 2073 N N . LEU A 1 259 ? 14.936 -1.018 13.971 1.00 98.31 259 LEU A N 1
ATOM 2074 C CA . LEU A 1 259 ? 14.310 -0.061 13.067 1.00 98.31 259 LEU A CA 1
ATOM 2075 C C . LEU A 1 259 ? 13.768 1.133 13.854 1.00 98.31 259 LEU A C 1
ATOM 2077 O O . LEU A 1 259 ? 13.343 1.008 15.002 1.00 98.31 259 LEU A O 1
ATOM 2081 N N . ASN A 1 260 ? 13.743 2.298 13.218 1.00 96.00 260 ASN A N 1
ATOM 2082 C CA . ASN A 1 260 ? 13.014 3.445 13.747 1.00 96.00 260 ASN A CA 1
ATOM 2083 C C . ASN A 1 260 ? 11.506 3.365 13.434 1.00 96.00 260 ASN A C 1
ATOM 2085 O O . ASN A 1 260 ? 11.047 2.447 12.752 1.00 96.00 260 ASN A O 1
ATOM 2089 N N . LYS A 1 261 ? 10.710 4.329 13.920 1.00 93.12 261 LYS A N 1
ATOM 2090 C CA . LYS A 1 261 ? 9.238 4.291 13.840 1.00 93.12 261 LYS A CA 1
ATOM 2091 C C . LYS A 1 261 ? 8.685 4.101 12.422 1.00 93.12 261 LYS A C 1
ATOM 2093 O O . LYS A 1 261 ? 7.661 3.425 12.258 1.00 93.12 261 LYS A O 1
ATOM 2098 N N . SER A 1 262 ? 9.277 4.745 11.422 1.00 88.50 262 SER A N 1
ATOM 2099 C CA . SER A 1 262 ? 8.858 4.627 10.022 1.00 88.50 262 SER A CA 1
ATOM 2100 C C . SER A 1 262 ? 9.421 3.398 9.313 1.00 88.50 262 SER A C 1
ATOM 2102 O O . SER A 1 262 ? 8.988 3.111 8.201 1.00 88.50 262 SER A O 1
ATOM 2104 N N . ALA A 1 263 ? 10.367 2.694 9.940 1.00 95.69 263 ALA A N 1
ATOM 2105 C CA . ALA A 1 263 ? 11.172 1.627 9.354 1.00 95.69 263 ALA A CA 1
ATOM 2106 C C . ALA A 1 263 ? 12.005 2.044 8.129 1.00 95.69 263 ALA A C 1
ATOM 2108 O O . ALA A 1 263 ? 12.526 1.187 7.424 1.00 95.69 263 ALA A O 1
ATOM 2109 N N . ASN A 1 264 ? 12.194 3.349 7.901 1.00 96.12 264 ASN A N 1
ATOM 2110 C CA . ASN A 1 264 ? 13.071 3.852 6.841 1.00 96.12 264 ASN A CA 1
ATOM 2111 C C . ASN A 1 264 ? 14.555 3.800 7.222 1.00 96.12 264 ASN A C 1
ATOM 2113 O O . ASN A 1 264 ? 15.417 3.980 6.357 1.00 96.12 264 ASN A O 1
ATOM 2117 N N . TYR A 1 265 ? 14.863 3.606 8.506 1.00 98.38 265 TYR A N 1
ATOM 2118 C CA . TYR A 1 265 ? 16.228 3.545 9.006 1.00 98.38 265 TYR A CA 1
ATOM 2119 C C . TYR A 1 265 ? 16.392 2.407 10.011 1.00 98.38 265 TYR A C 1
ATOM 2121 O O . TYR A 1 265 ? 15.525 2.183 10.856 1.00 98.38 265 TYR A O 1
ATOM 2129 N N . LEU A 1 266 ? 17.527 1.716 9.925 1.00 98.75 266 LEU A N 1
ATOM 2130 C CA . LEU A 1 266 ? 17.984 0.732 10.904 1.00 98.75 266 LEU A CA 1
ATOM 2131 C C . LEU A 1 266 ? 19.190 1.324 11.632 1.00 98.75 266 LEU A C 1
ATOM 2133 O O . LEU A 1 266 ? 20.125 1.798 10.988 1.00 98.75 266 LEU A O 1
ATOM 2137 N N . PHE A 1 267 ? 19.188 1.273 12.957 1.00 98.81 267 PHE A N 1
ATOM 2138 C CA . PHE A 1 267 ? 20.333 1.626 13.788 1.00 98.81 267 PHE A CA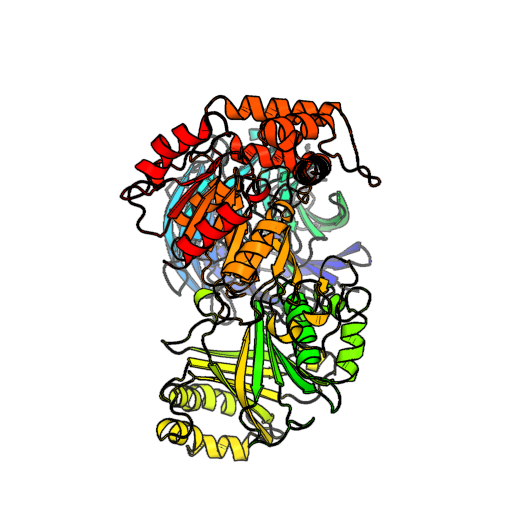 1
ATOM 2139 C C . PHE A 1 267 ? 20.914 0.360 14.393 1.00 98.81 267 PHE A C 1
ATOM 2141 O O . PHE A 1 267 ? 20.166 -0.524 14.800 1.00 98.81 267 PHE A O 1
ATOM 2148 N N . ALA A 1 268 ? 22.236 0.262 14.454 1.00 98.75 268 ALA A N 1
ATOM 2149 C CA . ALA A 1 268 ? 22.909 -0.877 15.060 1.00 98.75 268 ALA A CA 1
ATOM 2150 C C . ALA A 1 268 ? 24.184 -0.444 15.772 1.00 98.75 268 ALA A C 1
ATOM 2152 O O . ALA A 1 268 ? 24.814 0.535 15.374 1.00 98.75 268 ALA A O 1
ATOM 2153 N N . THR A 1 269 ? 24.584 -1.181 16.800 1.00 98.69 269 THR A N 1
ATOM 2154 C CA . THR A 1 269 ? 25.749 -0.828 17.615 1.00 98.69 269 THR A CA 1
ATOM 2155 C C . THR A 1 269 ? 26.708 -1.991 17.814 1.00 98.69 269 THR A C 1
ATOM 2157 O O . THR A 1 269 ? 26.361 -3.166 17.675 1.00 98.69 269 THR A O 1
ATOM 2160 N N . SER A 1 270 ? 27.952 -1.652 18.140 1.00 98.50 270 SER A N 1
ATOM 2161 C CA . SER A 1 270 ? 28.976 -2.582 18.598 1.00 98.50 270 SER A CA 1
ATOM 2162 C C . SER A 1 270 ? 29.737 -2.011 19.782 1.00 98.50 270 SER A C 1
ATOM 2164 O O . SER A 1 270 ? 29.938 -0.802 19.888 1.00 98.50 270 SER A O 1
ATOM 2166 N N . ARG A 1 271 ? 30.149 -2.878 20.702 1.00 98.06 271 ARG A N 1
ATOM 2167 C CA . ARG A 1 271 ? 30.903 -2.520 21.904 1.00 98.06 271 ARG A CA 1
ATOM 2168 C C . ARG A 1 271 ? 32.315 -3.075 21.849 1.00 98.06 271 ARG A C 1
ATOM 2170 O O . ARG A 1 271 ? 32.579 -4.083 21.190 1.00 98.06 271 ARG A O 1
ATOM 2177 N N . SER A 1 272 ? 33.223 -2.415 22.550 1.00 97.31 272 SER A N 1
ATOM 2178 C CA . SER A 1 272 ? 34.596 -2.876 22.734 1.00 97.31 272 SER A CA 1
ATOM 2179 C C . SER A 1 272 ? 34.732 -3.688 24.025 1.00 97.31 272 SER A C 1
ATOM 2181 O O . SER A 1 272 ? 34.097 -3.402 25.036 1.00 97.31 272 SER A O 1
ATOM 2183 N N . ASN A 1 273 ? 35.621 -4.680 24.014 1.00 95.94 273 ASN A N 1
ATOM 2184 C CA . ASN A 1 273 ? 35.997 -5.470 25.188 1.00 95.94 273 ASN A CA 1
ATOM 2185 C C . ASN A 1 273 ? 37.001 -4.762 26.115 1.00 95.94 273 ASN A C 1
ATOM 2187 O O . ASN A 1 273 ? 37.309 -5.282 27.184 1.00 95.94 273 ASN A O 1
ATOM 2191 N N . SER A 1 274 ? 37.520 -3.598 25.714 1.00 94.69 274 SER A N 1
ATOM 2192 C CA . SER A 1 274 ? 38.407 -2.751 26.516 1.00 94.69 274 SER A CA 1
ATOM 2193 C C . SER A 1 274 ? 37.855 -1.335 26.641 1.00 94.69 274 SER A C 1
ATOM 2195 O O . SER A 1 274 ? 37.511 -0.719 25.630 1.00 94.69 274 SER A O 1
ATOM 2197 N N . PHE A 1 275 ? 37.888 -0.784 27.857 1.00 95.31 275 PHE A N 1
ATOM 2198 C CA . PHE A 1 275 ? 37.533 0.614 28.151 1.00 95.31 275 PHE A CA 1
ATOM 2199 C C . PHE A 1 275 ? 38.532 1.622 27.558 1.00 95.31 275 PHE A C 1
ATOM 2201 O O . PHE A 1 275 ? 38.274 2.818 27.510 1.00 95.31 275 PHE A O 1
ATOM 2208 N N . SER A 1 276 ? 39.688 1.156 27.072 1.00 94.12 276 SER A N 1
ATOM 2209 C CA . SER A 1 276 ? 40.644 1.997 26.341 1.00 94.12 276 SER A CA 1
ATOM 2210 C C . SER A 1 276 ? 40.247 2.251 24.881 1.00 94.12 276 SER A C 1
ATOM 2212 O O . SER A 1 276 ? 40.988 2.917 24.160 1.00 94.12 276 SER A O 1
ATOM 2214 N N . LEU A 1 277 ? 39.147 1.664 24.410 1.00 95.50 277 LEU A N 1
ATOM 2215 C CA . LEU A 1 277 ? 38.675 1.743 23.031 1.00 95.50 277 LEU A CA 1
ATOM 2216 C C . LEU A 1 277 ? 37.203 2.160 23.017 1.00 95.50 277 LEU A C 1
ATOM 2218 O O . LEU A 1 277 ? 36.434 1.807 23.904 1.00 95.50 277 LEU A O 1
ATOM 2222 N N . THR A 1 278 ? 36.811 2.869 21.966 1.00 97.00 278 THR A N 1
ATOM 2223 C CA . THR A 1 278 ? 35.418 3.236 21.685 1.00 97.00 278 THR A CA 1
ATOM 2224 C C . THR A 1 278 ? 34.634 2.051 21.112 1.00 97.00 278 THR A C 1
ATOM 2226 O O . THR A 1 278 ? 35.230 1.193 20.460 1.00 97.00 278 THR A O 1
ATOM 2229 N N . GLY A 1 279 ? 33.323 2.002 21.350 1.00 98.06 279 GLY A N 1
ATOM 2230 C CA . GLY A 1 279 ? 32.370 1.230 20.549 1.00 98.06 279 GLY A CA 1
ATOM 2231 C C . GLY A 1 279 ? 31.954 1.987 19.280 1.00 98.06 279 GLY A C 1
ATOM 2232 O O . GLY A 1 279 ? 32.532 3.018 18.942 1.00 98.06 279 GLY A O 1
ATOM 2233 N N . TYR A 1 280 ? 30.947 1.496 18.561 1.00 98.44 280 TYR A N 1
ATOM 2234 C CA . TYR A 1 280 ? 30.442 2.155 17.356 1.00 98.44 280 TYR A CA 1
ATOM 2235 C C . TYR A 1 280 ? 28.921 2.102 17.257 1.00 98.44 280 TYR A C 1
ATOM 2237 O O . TYR A 1 280 ? 28.284 1.150 17.703 1.00 98.44 280 TYR A O 1
ATOM 2245 N N . ILE A 1 281 ? 28.353 3.121 16.614 1.00 98.56 281 ILE A N 1
ATOM 2246 C CA . ILE A 1 281 ? 26.963 3.178 16.170 1.00 98.56 281 ILE A CA 1
ATOM 2247 C C . ILE A 1 281 ? 26.925 3.364 14.654 1.00 98.56 281 ILE A C 1
ATOM 2249 O O . ILE A 1 281 ? 27.617 4.213 14.090 1.00 98.56 281 ILE A O 1
ATOM 2253 N N . ALA A 1 282 ? 26.111 2.557 13.991 1.00 98.62 282 ALA A N 1
ATOM 2254 C CA . ALA A 1 282 ? 25.850 2.614 12.567 1.00 98.62 282 ALA A CA 1
ATOM 2255 C C . ALA A 1 282 ? 24.380 2.942 12.310 1.00 98.62 282 ALA A C 1
ATOM 2257 O O . ALA A 1 282 ? 23.495 2.506 13.048 1.00 98.62 282 ALA A O 1
ATOM 2258 N N . ALA A 1 283 ? 24.129 3.668 11.225 1.00 98.62 283 ALA A N 1
ATOM 2259 C CA . ALA A 1 283 ? 22.793 3.883 10.688 1.00 98.62 283 ALA A CA 1
ATOM 2260 C C . ALA A 1 283 ? 22.745 3.389 9.243 1.00 98.62 283 ALA A C 1
ATOM 2262 O O . ALA A 1 283 ? 23.699 3.572 8.482 1.00 98.62 283 ALA A O 1
ATOM 2263 N N . PHE A 1 284 ? 21.630 2.788 8.854 1.00 98.75 284 PHE A N 1
ATOM 2264 C CA . PHE A 1 284 ? 21.397 2.252 7.521 1.00 98.75 284 PHE A CA 1
ATOM 2265 C C . PHE A 1 284 ? 20.118 2.836 6.951 1.00 98.75 284 PHE A C 1
ATOM 2267 O O . PHE A 1 284 ? 19.127 2.984 7.665 1.00 98.75 284 PHE A O 1
ATOM 2274 N N . LYS A 1 285 ? 20.133 3.133 5.653 1.00 97.94 285 LYS A N 1
ATOM 2275 C CA . LYS A 1 285 ? 18.924 3.462 4.911 1.00 97.94 285 LYS A CA 1
ATOM 2276 C C . LYS A 1 285 ? 18.237 2.164 4.517 1.00 97.94 285 LYS A C 1
ATOM 2278 O O . LYS A 1 285 ? 18.864 1.308 3.889 1.00 97.94 285 LYS A O 1
ATOM 2283 N N . ILE A 1 286 ? 16.970 2.040 4.879 1.00 96.25 286 ILE A N 1
ATOM 2284 C CA . ILE A 1 286 ? 16.127 0.904 4.529 1.00 96.25 286 ILE A CA 1
ATOM 2285 C C . ILE A 1 286 ? 15.182 1.339 3.417 1.00 96.25 286 ILE A C 1
ATOM 2287 O O . ILE A 1 286 ? 14.514 2.370 3.520 1.00 96.25 286 ILE A O 1
ATOM 2291 N N . GLY A 1 287 ? 15.172 0.568 2.336 1.00 79.31 287 GLY A N 1
ATOM 2292 C CA . GLY A 1 287 ? 14.263 0.774 1.222 1.00 79.31 287 GLY A CA 1
ATOM 2293 C C . GLY A 1 287 ? 12.862 0.252 1.545 1.00 79.31 287 GLY A C 1
ATOM 2294 O O . GLY A 1 287 ? 12.703 -0.605 2.412 1.00 79.31 287 GLY A O 1
ATOM 2295 N N . PRO A 1 288 ? 11.826 0.693 0.815 1.00 74.88 288 PRO A N 1
ATOM 2296 C CA . PRO A 1 288 ? 10.429 0.370 1.122 1.00 74.88 288 PRO A CA 1
ATOM 2297 C C . PRO A 1 288 ? 10.091 -1.133 1.080 1.00 74.88 288 PRO A C 1
ATOM 2299 O O . PRO A 1 288 ? 9.107 -1.563 1.680 1.00 74.88 288 PRO A O 1
ATOM 2302 N N . SER A 1 289 ? 10.892 -1.956 0.390 1.00 75.00 289 SER A N 1
ATOM 2303 C CA . SER A 1 289 ? 10.736 -3.419 0.393 1.00 75.00 289 SER A CA 1
ATOM 2304 C C . SER A 1 289 ? 11.231 -4.082 1.687 1.00 75.00 289 SER A C 1
ATOM 2306 O O . SER A 1 289 ? 10.772 -5.181 2.018 1.00 75.00 289 SER A O 1
ATOM 2308 N N . GLY A 1 290 ? 12.129 -3.409 2.413 1.00 87.19 290 GLY A N 1
ATOM 2309 C CA . GLY A 1 290 ? 12.897 -3.919 3.547 1.00 87.19 290 GLY A CA 1
ATOM 2310 C C . GLY A 1 290 ? 14.361 -4.245 3.229 1.00 87.19 290 GLY A C 1
ATOM 2311 O O . GLY A 1 290 ? 15.078 -4.711 4.101 1.00 87.19 290 GLY A O 1
ATOM 2312 N N . ALA A 1 291 ? 14.846 -4.020 2.005 1.00 92.75 291 ALA A N 1
ATOM 2313 C CA . ALA A 1 291 ? 16.275 -4.175 1.724 1.00 92.75 291 ALA A CA 1
ATOM 2314 C C . ALA A 1 291 ? 17.090 -3.003 2.303 1.00 92.75 291 ALA A C 1
ATOM 2316 O O . ALA A 1 291 ? 16.658 -1.851 2.250 1.00 92.75 291 ALA A O 1
ATOM 2317 N N . ILE A 1 292 ? 18.304 -3.273 2.781 1.00 97.56 292 ILE A N 1
ATOM 2318 C CA . ILE A 1 292 ? 19.283 -2.242 3.123 1.00 97.56 292 ILE A CA 1
ATOM 2319 C C . ILE A 1 292 ? 19.789 -1.613 1.818 1.00 97.56 292 ILE A C 1
ATOM 2321 O O . ILE A 1 292 ? 20.390 -2.280 0.972 1.00 97.56 292 ILE A O 1
ATOM 2325 N N . GLU A 1 293 ? 19.558 -0.311 1.647 1.00 95.75 293 GLU A N 1
ATOM 2326 C CA . GLU A 1 293 ? 20.028 0.445 0.481 1.00 95.75 293 GLU A CA 1
ATOM 2327 C C . GLU A 1 293 ? 21.507 0.801 0.629 1.00 95.75 293 GLU A C 1
ATOM 2329 O O . GLU A 1 293 ? 22.311 0.580 -0.277 1.00 95.75 293 GLU A O 1
ATOM 2334 N N . ARG A 1 294 ? 21.880 1.345 1.793 1.00 97.88 294 ARG A N 1
ATOM 2335 C CA . ARG A 1 294 ? 23.258 1.726 2.123 1.00 97.88 294 ARG A CA 1
ATOM 2336 C C . ARG A 1 294 ? 23.460 1.891 3.622 1.00 97.88 294 ARG A C 1
ATOM 2338 O O . ARG A 1 294 ? 22.525 2.185 4.365 1.00 97.88 294 ARG A O 1
ATOM 2345 N N . GLN A 1 295 ? 24.717 1.805 4.035 1.00 98.50 295 GLN A N 1
ATOM 2346 C CA . GLN A 1 295 ? 25.168 2.295 5.331 1.00 98.50 295 GLN A CA 1
ATOM 2347 C C . GLN A 1 295 ? 25.380 3.809 5.248 1.00 98.50 295 GLN A C 1
ATOM 2349 O O . GLN A 1 295 ? 26.115 4.289 4.388 1.00 98.50 295 GLN A O 1
ATOM 2354 N N . ILE A 1 296 ? 24.690 4.554 6.106 1.00 98.12 296 ILE A N 1
ATOM 2355 C CA . ILE A 1 296 ? 24.715 6.019 6.153 1.00 98.12 296 ILE A CA 1
ATOM 2356 C C . ILE A 1 296 ? 25.945 6.494 6.918 1.00 98.12 296 ILE A C 1
ATOM 2358 O O . ILE A 1 296 ? 26.703 7.328 6.432 1.00 98.12 296 ILE A O 1
ATOM 2362 N N . CYS A 1 297 ? 26.145 5.949 8.115 1.00 96.44 297 CYS A N 1
ATOM 2363 C CA . CYS A 1 297 ? 27.261 6.300 8.975 1.00 96.44 297 CYS A CA 1
ATOM 2364 C C . CYS A 1 297 ? 27.741 5.094 9.785 1.00 96.44 297 CYS A C 1
ATOM 2366 O O . CYS A 1 297 ? 27.041 4.086 9.923 1.00 96.44 297 CYS A O 1
ATOM 2368 N N . LEU A 1 298 ? 28.958 5.230 10.304 1.00 98.12 298 LEU A N 1
ATOM 2369 C CA . LEU A 1 298 ? 29.583 4.335 11.266 1.00 98.12 298 LEU A CA 1
ATOM 2370 C C . LEU A 1 298 ? 30.476 5.196 12.161 1.00 98.12 298 LEU A C 1
ATOM 2372 O O . LEU A 1 298 ? 31.614 5.506 11.810 1.00 98.12 298 LEU A O 1
ATOM 2376 N N . ASN A 1 299 ? 29.920 5.637 13.283 1.00 97.38 299 ASN A N 1
ATOM 2377 C CA . ASN A 1 299 ? 30.526 6.636 14.152 1.00 97.38 299 ASN A CA 1
ATOM 2378 C C . ASN A 1 299 ? 30.980 5.997 15.472 1.00 97.38 299 ASN A C 1
ATOM 2380 O O . ASN A 1 299 ? 30.289 5.112 15.977 1.00 97.38 299 ASN A O 1
ATOM 2384 N N . PRO A 1 300 ? 32.110 6.436 16.052 1.00 97.75 300 PRO A N 1
ATOM 2385 C CA . PRO A 1 300 ? 32.532 5.982 17.372 1.00 97.75 300 PRO A CA 1
ATOM 2386 C C . PRO A 1 300 ? 31.553 6.454 18.456 1.00 97.75 300 PRO A C 1
ATOM 2388 O O . PRO A 1 300 ? 31.065 7.587 18.406 1.00 97.75 300 PRO A O 1
ATOM 2391 N N . THR A 1 301 ? 31.289 5.612 19.454 1.00 97.31 301 THR A N 1
ATOM 2392 C CA . THR A 1 301 ? 30.494 5.981 20.637 1.00 97.31 301 THR A CA 1
ATOM 2393 C C . THR A 1 301 ? 31.373 6.598 21.735 1.00 97.31 301 THR A C 1
ATOM 2395 O O . THR A 1 301 ? 32.581 6.366 21.777 1.00 97.31 301 THR A O 1
ATOM 2398 N N . PRO A 1 302 ? 30.829 7.394 22.668 1.00 94.31 302 PRO A N 1
ATOM 2399 C CA . PRO A 1 302 ? 31.661 8.098 23.655 1.00 94.31 302 PRO A CA 1
ATOM 2400 C C . PRO A 1 302 ? 32.462 7.201 24.614 1.00 94.31 302 PRO A C 1
ATOM 2402 O O . PRO A 1 302 ? 33.439 7.664 25.204 1.00 94.31 302 PRO A O 1
ATOM 2405 N N . THR A 1 303 ? 32.056 5.942 24.776 1.00 96.31 303 THR A N 1
ATOM 2406 C CA . THR A 1 303 ? 32.727 4.923 25.598 1.00 96.31 303 THR A CA 1
ATOM 2407 C C . THR A 1 303 ? 32.871 3.618 24.810 1.00 96.31 303 THR A C 1
ATOM 2409 O O . THR A 1 303 ? 32.456 3.536 23.646 1.00 96.31 303 THR A O 1
ATOM 2412 N N . SER A 1 304 ? 33.443 2.583 25.431 1.00 97.38 304 SER A N 1
ATOM 2413 C CA . SER A 1 304 ? 33.446 1.224 24.874 1.00 97.38 304 SER A CA 1
ATOM 2414 C C . SER A 1 304 ? 32.043 0.633 24.737 1.00 97.38 304 SER A C 1
ATOM 2416 O O . SER A 1 304 ? 31.870 -0.311 23.971 1.00 97.38 304 SER A O 1
ATOM 2418 N N . GLY A 1 305 ? 31.067 1.163 25.482 1.00 96.19 305 GLY A N 1
ATOM 2419 C CA . GLY A 1 305 ? 29.740 0.581 25.666 1.00 96.19 305 GLY A CA 1
ATOM 2420 C C . GLY A 1 305 ? 29.654 -0.453 26.796 1.00 96.19 305 GLY A C 1
ATOM 2421 O O . GLY A 1 305 ? 28.553 -0.782 27.226 1.00 96.19 305 GLY A O 1
ATOM 2422 N N . GLY A 1 306 ? 30.793 -0.959 27.289 1.00 95.94 306 GLY A N 1
ATOM 2423 C CA . GLY A 1 306 ? 30.860 -1.987 28.327 1.00 95.94 306 GLY A CA 1
ATOM 2424 C C . GLY A 1 306 ? 30.113 -3.277 27.953 1.00 95.94 306 GLY A C 1
ATOM 2425 O O . GLY A 1 306 ? 30.452 -3.960 26.979 1.00 95.94 306 GLY A O 1
ATOM 2426 N N . HIS A 1 307 ? 29.111 -3.650 28.742 1.00 96.12 307 HIS A N 1
ATOM 2427 C CA . HIS A 1 307 ? 28.190 -4.755 28.470 1.00 96.12 307 HIS A CA 1
ATOM 2428 C C . HIS A 1 307 ? 26.992 -4.356 27.597 1.00 96.12 307 HIS A C 1
ATOM 2430 O O . HIS A 1 307 ? 26.297 -5.255 27.128 1.00 96.12 307 HIS A O 1
ATOM 2436 N N . SER A 1 308 ? 26.779 -3.057 27.370 1.00 95.69 308 SER A N 1
ATOM 2437 C CA . SER A 1 308 ? 25.677 -2.487 26.589 1.00 95.69 308 SER A CA 1
ATOM 2438 C C . SER A 1 308 ? 26.191 -1.843 25.293 1.00 95.69 308 SER A C 1
ATOM 2440 O O . SER A 1 308 ? 26.741 -2.540 24.444 1.00 95.69 308 SER A O 1
ATOM 2442 N N . ASN A 1 309 ? 26.059 -0.521 25.142 1.00 96.56 309 ASN A N 1
ATOM 2443 C CA . ASN A 1 309 ? 25.945 0.187 23.867 1.00 96.56 309 ASN A CA 1
ATOM 2444 C C . ASN A 1 309 ? 24.597 -0.029 23.165 1.00 96.56 309 ASN A C 1
ATOM 2446 O O . ASN A 1 309 ? 24.497 0.150 21.950 1.00 96.56 309 ASN A O 1
ATOM 2450 N N . ALA A 1 310 ? 23.555 -0.406 23.907 1.00 97.62 310 ALA A N 1
ATOM 2451 C CA . ALA A 1 310 ? 22.245 -0.679 23.344 1.00 97.62 310 ALA A CA 1
ATOM 2452 C C . ALA A 1 310 ? 21.597 0.617 22.836 1.00 97.62 310 ALA A C 1
ATOM 2454 O O . ALA A 1 310 ? 21.371 1.558 23.602 1.00 97.62 310 ALA A O 1
ATOM 2455 N N . VAL A 1 311 ? 21.284 0.657 21.538 1.00 98.12 311 VAL A N 1
ATOM 2456 C CA . VAL A 1 311 ? 20.485 1.730 20.935 1.00 98.12 311 VAL A CA 1
ATOM 2457 C C . VAL A 1 311 ? 18.997 1.405 21.056 1.00 98.12 311 VAL A C 1
ATOM 2459 O O . VAL A 1 311 ? 18.589 0.262 20.871 1.00 98.12 311 VAL A O 1
ATOM 2462 N N . SER A 1 312 ? 18.176 2.413 21.340 1.00 98.00 312 SER A N 1
ATOM 2463 C CA . SER A 1 312 ? 16.717 2.300 21.403 1.00 98.00 312 SER A CA 1
ATOM 2464 C C . SER A 1 312 ? 16.068 3.474 20.663 1.00 98.00 312 SER A C 1
ATOM 2466 O O . SER A 1 312 ? 15.918 4.556 21.244 1.00 98.00 312 SER A O 1
ATOM 2468 N N . PRO A 1 313 ? 15.671 3.298 19.390 1.00 97.38 313 PRO A N 1
ATOM 2469 C CA . PRO A 1 313 ? 14.885 4.288 18.664 1.00 97.38 313 PRO A CA 1
ATOM 2470 C C . PRO A 1 313 ? 13.558 4.599 19.363 1.00 97.38 313 PRO A C 1
ATOM 2472 O O . PRO A 1 313 ? 12.948 3.746 20.009 1.00 97.38 313 PRO A O 1
ATOM 2475 N N . CYS A 1 314 ? 13.087 5.834 19.225 1.00 93.81 314 CYS A N 1
ATOM 2476 C CA . CYS A 1 314 ? 11.804 6.241 19.768 1.00 93.81 314 CYS A CA 1
ATOM 2477 C C . CYS A 1 314 ? 10.651 5.503 19.056 1.00 93.81 314 CYS A C 1
ATOM 2479 O O . CYS A 1 314 ? 10.545 5.540 17.829 1.00 93.81 314 CYS A O 1
ATOM 2481 N N . PRO A 1 315 ? 9.729 4.862 19.797 1.00 89.00 315 PRO A N 1
ATOM 2482 C CA . PRO A 1 315 ? 8.687 4.036 19.194 1.00 89.00 315 PRO A CA 1
ATOM 2483 C C . PRO A 1 315 ? 7.532 4.836 18.574 1.00 89.00 315 PRO A C 1
ATOM 2485 O O . PRO A 1 315 ? 6.585 4.226 18.087 1.00 89.00 315 PRO A O 1
ATOM 2488 N N . TRP A 1 316 ? 7.561 6.171 18.621 1.00 83.19 316 TRP A N 1
ATOM 2489 C CA . TRP A 1 316 ? 6.526 7.067 18.076 1.00 83.19 316 TRP A CA 1
ATOM 2490 C C . TRP A 1 316 ? 7.097 8.229 17.245 1.00 83.19 316 TRP A C 1
ATOM 2492 O O . TRP A 1 316 ? 6.325 8.999 16.680 1.00 83.19 316 TRP A O 1
ATOM 2502 N N . SER A 1 317 ? 8.422 8.330 17.103 1.00 88.44 317 SER A N 1
ATOM 2503 C CA . SER A 1 317 ? 9.081 9.332 16.262 1.00 88.44 317 SER A CA 1
ATOM 2504 C C . SER A 1 317 ? 10.358 8.770 15.643 1.00 88.44 317 SER A C 1
ATOM 2506 O O . SER A 1 317 ? 11.071 7.991 16.266 1.00 88.44 317 SER A O 1
ATOM 2508 N N . ASP A 1 318 ? 10.667 9.204 14.425 1.00 91.19 318 ASP A N 1
ATOM 2509 C CA . ASP A 1 318 ? 11.940 8.906 13.763 1.00 91.19 318 ASP A CA 1
ATOM 2510 C C . ASP A 1 318 ? 13.105 9.740 14.304 1.00 91.19 318 ASP A C 1
ATOM 2512 O O . ASP A 1 318 ? 14.261 9.428 14.032 1.00 91.19 318 ASP A O 1
ATOM 2516 N N . GLU A 1 319 ? 12.789 10.815 15.019 1.00 95.00 319 GLU A N 1
ATOM 2517 C CA . GLU A 1 319 ? 13.722 11.879 15.366 1.00 95.00 319 GLU A CA 1
ATOM 2518 C C . GLU A 1 319 ? 14.629 11.531 16.543 1.00 95.00 319 GLU A C 1
ATOM 2520 O O . GLU A 1 319 ? 15.747 12.026 16.611 1.00 95.00 319 GLU A O 1
ATOM 2525 N N . TRP A 1 320 ? 14.175 10.698 17.476 1.00 96.31 320 TRP A N 1
ATOM 2526 C CA . TRP A 1 320 ? 14.880 10.476 18.737 1.00 96.31 320 TRP A CA 1
ATOM 2527 C C . TRP A 1 320 ? 15.344 9.033 18.866 1.00 96.31 320 TRP A C 1
ATOM 2529 O O . TRP A 1 320 ? 14.611 8.098 18.546 1.00 96.31 320 TRP A O 1
ATOM 2539 N N . LEU A 1 321 ? 16.538 8.847 19.412 1.00 96.88 321 LEU A N 1
ATOM 2540 C CA . LEU A 1 321 ? 17.034 7.547 19.852 1.00 96.88 321 LEU A CA 1
ATOM 2541 C C . LEU A 1 321 ? 17.839 7.691 21.141 1.00 96.88 321 LEU A C 1
ATOM 2543 O O . LEU A 1 321 ? 18.569 8.664 21.336 1.00 96.88 321 LEU A O 1
ATOM 2547 N N . ALA A 1 322 ? 17.699 6.699 22.007 1.00 98.12 322 ALA A N 1
ATOM 2548 C CA . ALA A 1 322 ? 18.483 6.561 23.219 1.00 98.12 322 ALA A CA 1
ATOM 2549 C C . ALA A 1 322 ? 19.679 5.632 22.994 1.00 98.12 322 ALA A C 1
ATOM 2551 O O . ALA A 1 322 ? 19.601 4.709 22.183 1.00 98.12 322 ALA A O 1
ATOM 2552 N N . LEU A 1 323 ? 20.760 5.850 23.737 1.00 98.12 323 LEU A N 1
ATOM 2553 C CA . LEU A 1 323 ? 21.902 4.942 23.818 1.00 98.12 323 LEU A CA 1
ATOM 2554 C C . LEU A 1 323 ? 22.377 4.843 25.269 1.00 98.12 323 LEU A C 1
ATOM 2556 O O . LEU A 1 323 ? 22.535 5.868 25.935 1.00 98.12 323 LEU A O 1
ATOM 2560 N N . THR A 1 324 ? 22.594 3.623 25.757 1.00 97.88 324 THR A N 1
ATOM 2561 C CA . THR A 1 324 ? 23.056 3.364 27.131 1.00 97.88 324 THR A CA 1
ATOM 2562 C C . THR A 1 324 ? 24.452 2.755 27.173 1.00 97.88 324 THR A C 1
ATOM 2564 O O . THR A 1 324 ? 24.825 1.982 26.291 1.00 97.88 324 THR A O 1
ATOM 2567 N N . ASP A 1 325 ? 25.213 3.070 28.222 1.00 95.31 325 ASP A N 1
ATOM 2568 C CA . ASP A 1 325 ? 26.514 2.457 28.498 1.00 95.31 325 ASP A CA 1
ATOM 2569 C C . ASP A 1 325 ? 26.708 2.197 29.997 1.00 95.31 325 ASP A C 1
ATOM 2571 O O . ASP A 1 325 ? 26.383 3.059 30.813 1.00 95.31 325 ASP A O 1
ATOM 2575 N N . ASP A 1 326 ? 27.272 1.042 30.365 1.00 95.88 326 ASP A N 1
ATOM 2576 C CA . ASP A 1 326 ? 27.585 0.696 31.762 1.00 95.88 326 ASP A CA 1
ATOM 2577 C C . ASP A 1 326 ? 29.069 0.867 32.127 1.00 95.88 326 ASP A C 1
ATOM 2579 O O . ASP A 1 326 ? 29.470 0.564 33.250 1.00 95.88 326 ASP A O 1
ATOM 2583 N N . GLU A 1 327 ? 29.891 1.401 31.214 1.00 93.19 327 GLU A N 1
ATOM 2584 C CA . GLU A 1 327 ? 31.274 1.788 31.521 1.00 93.19 327 GLU A CA 1
ATOM 2585 C C . GLU A 1 327 ? 31.295 3.014 32.441 1.00 93.19 327 GLU A C 1
ATOM 2587 O O . GLU A 1 327 ? 31.977 3.020 33.468 1.00 93.19 327 GLU A O 1
ATOM 2592 N N . LYS A 1 328 ? 30.539 4.055 32.072 1.00 91.56 328 LYS A N 1
ATOM 2593 C CA . LYS A 1 328 ? 30.374 5.277 32.874 1.00 91.56 328 LYS A CA 1
ATOM 2594 C C . LYS A 1 328 ? 28.981 5.410 33.481 1.00 91.56 328 LYS A C 1
ATOM 2596 O O . LYS A 1 328 ? 28.739 6.361 34.219 1.00 91.56 328 LYS A O 1
ATOM 2601 N N . GLY A 1 329 ? 28.076 4.482 33.174 1.00 87.81 329 GLY A N 1
ATOM 2602 C CA . GLY A 1 329 ? 26.688 4.545 33.617 1.00 87.81 329 GLY A CA 1
ATOM 2603 C C . GLY A 1 329 ? 25.930 5.688 32.944 1.00 87.81 329 GLY A C 1
ATOM 2604 O O . GLY A 1 329 ? 25.311 6.506 33.623 1.00 87.81 329 GLY A O 1
ATOM 2605 N N . GLY A 1 330 ? 26.020 5.794 31.619 1.00 90.56 330 GLY A N 1
ATOM 2606 C CA . GLY A 1 330 ? 25.417 6.866 30.833 1.00 90.56 330 GLY A CA 1
ATOM 2607 C C . GLY A 1 330 ? 24.088 6.481 30.180 1.00 90.56 330 GLY A C 1
ATOM 2608 O O . GLY A 1 330 ? 23.901 5.356 29.718 1.00 90.56 330 GLY A O 1
ATOM 2609 N N . ILE A 1 331 ? 23.184 7.457 30.086 1.00 96.94 331 ILE A N 1
ATOM 2610 C CA . ILE A 1 331 ? 22.082 7.492 29.118 1.00 96.94 331 ILE A CA 1
ATOM 2611 C C . ILE A 1 331 ? 22.261 8.730 28.238 1.00 96.94 331 ILE A C 1
ATOM 2613 O O . ILE A 1 331 ? 22.420 9.850 28.730 1.00 96.94 331 ILE A O 1
ATOM 2617 N N . GLU A 1 332 ? 22.250 8.527 26.928 1.00 97.50 332 GLU A N 1
ATOM 2618 C CA . GLU A 1 332 ? 22.360 9.573 25.919 1.00 97.50 332 GLU A CA 1
ATOM 2619 C C . GLU A 1 332 ? 21.106 9.614 25.054 1.00 97.50 332 GLU A C 1
ATOM 2621 O O . GLU A 1 332 ? 20.548 8.568 24.728 1.00 97.50 332 GLU A O 1
ATOM 2626 N N . ILE A 1 333 ? 20.698 10.814 24.640 1.00 98.06 333 ILE A N 1
ATOM 2627 C CA . ILE A 1 333 ? 19.695 11.010 23.591 1.00 98.06 333 ILE A CA 1
ATOM 2628 C C . ILE A 1 333 ? 20.380 11.633 22.384 1.00 98.06 333 ILE A C 1
ATOM 2630 O O . ILE A 1 333 ? 21.098 12.634 22.500 1.00 98.06 333 ILE A O 1
ATOM 2634 N N . TYR A 1 334 ? 20.130 11.049 21.221 1.00 97.81 334 TYR A N 1
ATOM 2635 C CA . TYR A 1 334 ? 20.540 11.576 19.933 1.00 97.81 334 TYR A CA 1
ATOM 2636 C C . TYR A 1 334 ? 19.316 12.005 19.129 1.00 97.81 334 TYR A C 1
ATOM 2638 O O . TYR A 1 334 ? 18.254 11.384 19.199 1.00 97.81 334 TYR A O 1
ATOM 2646 N N . ARG A 1 335 ? 19.505 13.063 18.340 1.00 97.00 335 ARG A N 1
ATOM 2647 C CA . ARG A 1 335 ? 18.586 13.505 17.299 1.00 97.00 335 ARG A CA 1
ATOM 2648 C C . ARG A 1 335 ? 19.034 12.943 15.957 1.00 97.00 335 ARG A C 1
ATOM 2650 O O . ARG A 1 335 ? 20.206 13.072 15.594 1.00 97.00 335 ARG A O 1
ATOM 2657 N N . TRP A 1 336 ? 18.097 12.355 15.232 1.00 96.81 336 TRP A N 1
ATOM 2658 C CA . TRP A 1 336 ? 18.224 11.938 13.848 1.00 96.81 336 TRP A CA 1
ATOM 2659 C C . TRP A 1 336 ? 17.493 12.934 12.955 1.00 96.81 336 TRP A C 1
ATOM 2661 O O . TRP A 1 336 ? 16.269 13.048 12.996 1.00 96.81 336 TRP A O 1
ATOM 2671 N N . GLN A 1 337 ? 18.250 13.675 12.153 1.00 90.75 337 GLN A N 1
ATOM 2672 C CA . GLN A 1 337 ? 17.710 14.690 11.257 1.00 90.75 337 GLN A CA 1
ATOM 2673 C C . GLN A 1 337 ? 18.569 14.762 10.000 1.00 90.75 337 GLN A C 1
ATOM 2675 O O . GLN A 1 337 ? 19.792 14.763 10.100 1.00 90.75 337 GLN A O 1
ATOM 2680 N N . ASP A 1 338 ? 17.933 14.804 8.827 1.00 90.38 338 ASP A N 1
ATOM 2681 C CA . ASP A 1 338 ? 18.614 14.898 7.526 1.00 90.38 338 ASP A CA 1
ATOM 2682 C C . ASP A 1 338 ? 19.714 13.836 7.337 1.00 90.38 338 ASP A C 1
ATOM 2684 O O . ASP A 1 338 ? 20.793 14.100 6.814 1.00 90.38 338 ASP A O 1
ATOM 2688 N N . GLU A 1 339 ? 19.427 12.616 7.805 1.00 94.38 339 GLU A N 1
ATOM 2689 C CA . GLU A 1 339 ? 20.356 11.480 7.835 1.00 94.38 339 GLU A CA 1
ATOM 2690 C C . GLU A 1 339 ? 21.658 11.710 8.620 1.00 94.38 339 GLU A C 1
ATOM 2692 O O . GLU A 1 339 ? 22.667 11.029 8.417 1.00 94.38 339 GLU A O 1
ATOM 2697 N N . PHE A 1 340 ? 21.625 12.650 9.560 1.00 92.44 340 PHE A N 1
ATOM 2698 C CA . PHE A 1 340 ? 22.711 12.944 10.473 1.00 92.44 340 PHE A CA 1
ATOM 2699 C C . PHE A 1 340 ? 22.313 12.622 11.913 1.00 92.44 340 PHE A C 1
ATOM 2701 O O . PHE A 1 340 ? 21.197 12.904 12.354 1.00 92.44 340 PHE A O 1
ATOM 2708 N N . LEU A 1 341 ? 23.258 12.037 12.653 1.00 93.38 341 LEU A N 1
ATOM 2709 C CA . LEU A 1 341 ? 23.070 11.632 14.039 1.00 93.38 341 LEU A CA 1
ATOM 2710 C C . LEU A 1 341 ? 23.880 12.532 14.974 1.00 93.38 341 LEU A C 1
ATOM 2712 O O . LEU A 1 341 ? 25.111 12.520 14.931 1.00 93.38 341 LEU A O 1
ATOM 2716 N N . ALA A 1 342 ? 23.200 13.281 15.843 1.00 93.44 342 ALA A N 1
ATOM 2717 C CA . ALA A 1 342 ? 23.835 14.210 16.777 1.00 93.44 342 ALA A CA 1
ATOM 2718 C C . ALA A 1 342 ? 23.352 13.989 18.212 1.00 93.44 342 ALA A C 1
ATOM 2720 O O . ALA A 1 342 ? 22.151 13.945 18.465 1.00 93.44 342 ALA A O 1
ATOM 2721 N N . ARG A 1 343 ? 24.279 13.887 19.173 1.00 95.50 343 ARG A N 1
ATOM 2722 C CA . ARG A 1 343 ? 23.927 13.804 20.597 1.00 95.50 343 ARG A CA 1
ATOM 2723 C C . ARG A 1 343 ? 23.372 15.146 21.067 1.00 95.50 343 ARG A C 1
ATOM 2725 O O . ARG A 1 343 ? 24.036 16.166 20.894 1.00 95.50 343 ARG A O 1
ATOM 2732 N N . VAL A 1 344 ? 22.203 15.131 21.701 1.00 96.62 344 VAL A N 1
ATOM 2733 C CA . VAL A 1 344 ? 21.542 16.335 22.231 1.00 96.62 344 VAL A CA 1
ATOM 2734 C C . VAL A 1 344 ? 21.522 16.384 23.755 1.00 96.62 344 VAL A C 1
ATOM 2736 O O . VAL A 1 344 ? 21.590 17.470 24.315 1.00 96.62 344 VAL A O 1
ATOM 2739 N N . ALA A 1 345 ? 21.508 15.230 24.427 1.00 96.19 345 ALA A N 1
ATOM 2740 C CA . ALA A 1 345 ? 21.520 15.148 25.884 1.00 96.19 345 ALA A CA 1
ATOM 2741 C C . ALA A 1 345 ? 22.341 13.943 26.366 1.00 96.19 345 ALA A C 1
ATOM 2743 O O . ALA A 1 345 ? 22.431 12.925 25.677 1.00 96.19 345 ALA A O 1
ATOM 2744 N N . ARG A 1 346 ? 22.926 14.052 27.562 1.00 95.50 346 ARG A N 1
ATOM 2745 C CA . ARG A 1 346 ? 23.570 12.949 28.293 1.00 95.50 346 ARG A CA 1
ATOM 2746 C C . ARG A 1 346 ? 23.342 13.137 29.787 1.00 95.50 346 ARG A C 1
ATOM 2748 O O . ARG A 1 346 ? 23.453 14.256 30.282 1.00 95.50 346 ARG A O 1
ATOM 2755 N N . LEU A 1 347 ? 23.088 12.042 30.490 1.00 96.25 347 LEU A N 1
ATOM 2756 C CA . LEU A 1 347 ? 23.039 11.985 31.945 1.00 96.25 347 LEU A CA 1
ATOM 2757 C C . LEU A 1 347 ? 23.828 10.763 32.422 1.00 96.25 347 LEU A C 1
ATOM 2759 O O . LEU A 1 347 ? 23.640 9.665 31.905 1.00 96.25 347 LEU A O 1
ATOM 2763 N N . GLU A 1 348 ? 24.713 10.960 33.397 1.00 94.88 348 GLU A N 1
ATOM 2764 C CA . GLU A 1 348 ? 25.445 9.873 34.054 1.00 94.88 348 GLU A CA 1
ATOM 2765 C C . GLU A 1 348 ? 24.799 9.566 35.404 1.00 94.88 348 GLU A C 1
ATOM 2767 O O . GLU A 1 348 ? 24.504 10.471 36.190 1.00 94.88 348 GLU A O 1
ATOM 2772 N N . ILE A 1 349 ? 24.572 8.285 35.674 1.00 92.62 349 ILE A N 1
ATOM 2773 C CA . ILE A 1 349 ? 23.997 7.789 36.917 1.00 92.62 349 ILE A CA 1
ATOM 2774 C C . ILE A 1 349 ? 25.046 6.911 37.594 1.00 92.62 349 ILE A C 1
ATOM 2776 O O . ILE A 1 349 ? 25.383 5.840 37.103 1.00 92.62 349 ILE A O 1
ATOM 2780 N N . GLY A 1 350 ? 25.531 7.339 38.761 1.00 88.31 350 GLY A N 1
ATOM 2781 C CA . GLY A 1 350 ? 26.550 6.620 39.541 1.00 88.31 350 GLY A CA 1
ATOM 2782 C C . GLY A 1 350 ? 26.068 5.327 40.216 1.00 88.31 350 GLY A C 1
ATOM 2783 O O . GLY A 1 350 ? 26.583 4.966 41.269 1.00 88.31 350 GLY A O 1
ATOM 2784 N N . GLU A 1 351 ? 25.047 4.669 39.668 1.00 92.31 351 GLU A N 1
ATOM 2785 C CA . GLU A 1 351 ? 24.520 3.401 40.169 1.00 92.31 351 GLU A CA 1
ATOM 2786 C C . GLU A 1 351 ? 25.315 2.229 39.584 1.00 92.31 351 GLU A C 1
ATOM 2788 O O . GLU A 1 351 ? 25.670 2.221 38.403 1.00 92.31 351 GLU A O 1
ATOM 2793 N N . LYS A 1 352 ? 25.618 1.224 40.408 1.00 90.69 352 LYS A N 1
ATOM 2794 C CA . LYS A 1 352 ? 26.523 0.144 40.008 1.00 90.69 352 LYS A CA 1
ATOM 2795 C C . LYS A 1 352 ? 25.920 -0.699 38.878 1.00 90.69 352 LYS A C 1
ATOM 2797 O O . LYS A 1 352 ? 24.872 -1.316 39.038 1.00 90.69 352 LYS A O 1
ATOM 2802 N N . GLY A 1 353 ? 26.625 -0.765 37.749 1.00 91.19 353 GLY A N 1
ATOM 2803 C CA . GLY A 1 353 ? 26.192 -1.531 36.579 1.00 91.19 353 GLY A CA 1
ATOM 2804 C C . GLY A 1 353 ? 24.980 -0.937 35.859 1.00 91.19 353 GLY A C 1
ATOM 2805 O O . GLY A 1 353 ? 24.340 -1.649 35.094 1.00 91.19 353 GLY A O 1
ATOM 2806 N N . PHE A 1 354 ? 24.616 0.322 36.112 1.00 96.56 354 PHE A N 1
ATOM 2807 C CA . PHE A 1 354 ? 23.569 1.007 35.354 1.00 96.56 354 PHE A CA 1
ATOM 2808 C C . PHE A 1 354 ? 23.941 1.176 33.885 1.00 96.56 354 PHE A C 1
ATOM 2810 O O . PHE A 1 354 ? 25.097 1.432 33.582 1.00 96.56 354 PHE A O 1
ATOM 2817 N N . GLY A 1 355 ? 22.940 1.102 33.003 1.00 95.12 355 GLY A N 1
ATOM 2818 C CA . GLY A 1 355 ? 23.106 1.412 31.582 1.00 95.12 355 GLY A CA 1
ATOM 2819 C C . GLY A 1 355 ? 22.960 0.204 30.663 1.00 95.12 355 GLY A C 1
ATOM 2820 O O . GLY A 1 355 ? 23.696 0.100 29.691 1.00 95.12 355 GLY A O 1
ATOM 2821 N N . MET A 1 356 ? 22.030 -0.713 30.960 1.00 97.12 356 MET A N 1
ATOM 2822 C CA . MET A 1 356 ? 21.843 -1.932 30.161 1.00 97.12 356 MET A CA 1
ATOM 2823 C C . MET A 1 356 ? 21.016 -1.737 28.887 1.00 97.12 356 MET A C 1
ATOM 2825 O O . MET A 1 356 ? 21.561 -1.847 27.795 1.00 97.12 356 MET A O 1
ATOM 2829 N N . ASN A 1 357 ? 19.717 -1.461 28.993 1.00 98.25 357 ASN A N 1
ATOM 2830 C CA . ASN A 1 357 ? 18.902 -1.022 27.860 1.00 98.25 357 ASN A CA 1
ATOM 2831 C C . ASN A 1 357 ? 17.871 0.004 28.333 1.00 98.25 357 ASN A C 1
ATOM 2833 O O . ASN A 1 357 ? 17.440 -0.042 29.487 1.00 98.25 357 ASN A O 1
ATOM 2837 N N . ALA A 1 358 ? 17.490 0.921 27.446 1.00 97.94 358 ALA A N 1
ATOM 2838 C CA . ALA A 1 358 ? 16.441 1.901 27.697 1.00 97.94 358 ALA A CA 1
ATOM 2839 C C . ALA A 1 358 ? 15.150 1.516 26.971 1.00 97.94 358 ALA A C 1
ATOM 2841 O O . ALA A 1 358 ? 15.194 1.091 25.820 1.00 97.94 358 ALA A O 1
ATOM 2842 N N . ILE A 1 359 ? 14.005 1.712 27.626 1.00 97.75 359 ILE A N 1
ATOM 2843 C CA . ILE A 1 359 ? 12.677 1.599 27.010 1.00 97.75 359 ILE A CA 1
ATOM 2844 C C . ILE A 1 359 ? 11.894 2.897 27.196 1.00 97.75 359 ILE A C 1
ATOM 2846 O O . ILE A 1 359 ? 11.829 3.444 28.296 1.00 97.75 359 ILE A O 1
ATOM 2850 N N . CYS A 1 360 ? 11.302 3.405 26.113 1.00 93.06 360 CYS A N 1
ATOM 2851 C CA . CYS A 1 360 ? 10.609 4.694 26.111 1.00 93.06 360 CYS A CA 1
ATOM 2852 C C . CYS A 1 360 ? 9.145 4.565 26.556 1.00 93.06 360 CYS A C 1
ATOM 2854 O O . CYS A 1 360 ? 8.355 3.831 25.953 1.00 93.06 360 CYS A O 1
ATOM 2856 N N . TYR A 1 361 ? 8.769 5.359 27.554 1.00 87.25 361 TYR A N 1
ATOM 2857 C CA . TYR A 1 361 ? 7.408 5.561 28.030 1.00 87.25 361 TYR A CA 1
ATOM 2858 C C . TYR A 1 361 ? 6.862 6.909 27.507 1.00 87.25 361 TYR A C 1
ATOM 2860 O O . TYR A 1 361 ? 7.473 7.959 27.741 1.00 87.25 361 TYR A O 1
ATOM 2868 N N . PRO A 1 362 ? 5.734 6.917 26.776 1.00 68.56 362 PRO A N 1
ATOM 2869 C CA . PRO A 1 362 ? 5.177 8.138 26.196 1.00 68.56 362 PRO A CA 1
ATOM 2870 C C . PRO A 1 362 ? 4.611 9.099 27.264 1.00 68.56 362 PRO A C 1
ATOM 2872 O O . PRO A 1 362 ? 4.121 8.670 28.305 1.00 68.56 362 PRO A O 1
ATOM 2875 N N . THR A 1 363 ? 4.631 10.410 27.001 1.00 59.34 363 THR A N 1
ATOM 2876 C CA . THR A 1 363 ? 3.892 11.434 27.783 1.00 59.34 363 THR A CA 1
ATOM 2877 C C . THR A 1 363 ? 2.390 11.318 27.607 1.00 59.34 363 THR A C 1
ATOM 2879 O O . THR A 1 363 ? 2.010 10.870 26.552 1.00 59.34 363 THR A O 1
ATOM 2882 N N . PRO A 1 364 ? 1.513 11.851 28.477 1.00 44.53 364 PRO A N 1
ATOM 2883 C CA . PRO A 1 364 ? 0.058 11.923 28.246 1.00 44.53 364 PRO A CA 1
ATOM 2884 C C . PRO A 1 364 ? -0.389 12.394 26.850 1.00 44.53 364 PRO A C 1
ATOM 2886 O O . PRO A 1 364 ? -1.352 11.855 26.319 1.00 44.53 364 PRO A O 1
ATOM 2889 N N . ALA A 1 365 ? 0.343 13.312 26.206 1.00 41.88 365 ALA A N 1
ATOM 2890 C CA . ALA A 1 365 ? 0.084 13.728 24.820 1.00 41.88 365 ALA A CA 1
ATOM 2891 C C . ALA A 1 365 ? 0.327 12.613 23.771 1.00 41.88 365 ALA A C 1
ATOM 2893 O O . ALA A 1 365 ? -0.235 12.652 22.682 1.00 41.88 365 ALA A O 1
ATOM 2894 N N . HIS A 1 366 ? 1.139 11.611 24.116 1.00 42.00 366 HIS A N 1
ATOM 2895 C CA . HIS A 1 366 ? 1.461 10.398 23.351 1.00 42.00 366 HIS A CA 1
ATOM 2896 C C . HIS A 1 366 ? 1.044 9.080 24.067 1.00 42.00 366 HIS A C 1
ATOM 2898 O O . HIS A 1 366 ? 1.242 7.992 23.526 1.00 42.00 366 HIS A O 1
ATOM 2904 N N . SER A 1 367 ? 0.548 9.168 25.311 1.00 33.38 367 SER A N 1
ATOM 2905 C CA . SER A 1 367 ? 0.168 8.100 26.257 1.00 33.38 367 SER A CA 1
ATOM 2906 C C . SER A 1 367 ? -1.326 8.093 26.528 1.00 33.38 367 SER A C 1
ATOM 2908 O O . SER A 1 367 ? -1.830 7.157 27.150 1.00 33.38 367 SER A O 1
ATOM 2910 N N . MET A 1 368 ? -2.068 9.052 25.970 1.00 36.19 368 MET A N 1
ATOM 2911 C CA . MET A 1 368 ? -3.175 8.597 25.157 1.00 36.19 368 MET A CA 1
ATOM 2912 C C . MET A 1 368 ? -2.536 7.605 24.205 1.00 36.19 368 MET A C 1
ATOM 2914 O O . MET A 1 368 ? -1.830 8.007 23.283 1.00 36.19 368 MET A O 1
ATOM 2918 N N . ALA A 1 369 ? -2.689 6.307 24.497 1.00 35.09 369 ALA A N 1
ATOM 2919 C CA . ALA A 1 369 ? -2.615 5.310 23.452 1.00 35.09 369 ALA A CA 1
ATOM 2920 C C . ALA A 1 369 ? -3.187 6.009 22.224 1.00 35.09 369 ALA A C 1
ATOM 2922 O O . ALA A 1 369 ? -4.292 6.553 22.337 1.00 35.09 369 ALA A O 1
ATOM 2923 N N . SER A 1 370 ? -2.423 6.097 21.124 1.00 40.91 370 SER A N 1
ATOM 2924 C CA . SER A 1 370 ? -3.069 6.204 19.823 1.00 40.91 370 SER A CA 1
ATOM 2925 C C . SER A 1 370 ? -4.185 5.192 19.954 1.00 40.91 370 SER A C 1
ATOM 2927 O O . SER A 1 370 ? -3.943 3.988 20.113 1.00 40.91 370 SER A O 1
ATOM 2929 N N . LYS A 1 371 ? -5.398 5.704 20.135 1.00 48.38 371 LYS A N 1
ATOM 2930 C CA . LYS A 1 371 ? -6.579 4.889 20.175 1.00 48.38 371 LYS A CA 1
ATOM 2931 C C . LYS A 1 371 ? -6.658 4.610 18.696 1.00 48.38 371 LYS A C 1
ATOM 2933 O O . LYS A 1 371 ? -7.281 5.376 17.967 1.00 48.38 371 LYS A O 1
ATOM 2938 N N . SER A 1 372 ? -5.861 3.628 18.263 1.00 60.62 372 SER A N 1
ATOM 2939 C CA . SER A 1 372 ? -5.794 3.087 16.921 1.00 60.62 372 SER A CA 1
ATOM 2940 C C . SER A 1 372 ? -7.164 2.472 16.753 1.00 60.62 372 SER A C 1
ATOM 2942 O O . SER A 1 372 ? -7.425 1.322 17.100 1.00 60.62 372 SER A O 1
ATOM 2944 N N . THR A 1 373 ? -8.099 3.371 16.482 1.00 76.94 373 THR A N 1
ATOM 2945 C CA . THR A 1 373 ? -9.515 3.119 16.549 1.00 76.94 373 THR A CA 1
ATOM 2946 C C . THR A 1 373 ? -9.897 3.082 15.098 1.00 76.94 373 THR A C 1
ATOM 2948 O O . THR A 1 373 ? -9.971 4.146 14.460 1.00 76.94 373 THR A O 1
ATOM 2951 N N . PRO A 1 374 ? -10.051 1.870 14.546 1.00 89.88 374 PRO A N 1
ATOM 2952 C CA . PRO A 1 374 ? -10.608 1.748 13.226 1.00 89.88 374 PRO A CA 1
ATOM 2953 C C . PRO A 1 374 ? -11.971 2.420 13.244 1.00 89.88 374 PRO A C 1
ATOM 2955 O O . PRO A 1 374 ? -12.693 2.417 14.246 1.00 89.88 374 PRO A O 1
ATOM 2958 N N . GLY A 1 375 ? -12.324 3.031 12.134 1.00 94.94 375 GLY A N 1
ATOM 2959 C CA . GLY A 1 375 ? -13.534 3.816 12.085 1.00 94.94 375 GLY A CA 1
ATOM 2960 C C . GLY A 1 375 ? -13.843 4.283 10.687 1.00 94.94 375 GLY A C 1
ATOM 2961 O O . GLY A 1 375 ? -13.170 3.932 9.715 1.00 94.94 375 GLY A O 1
ATOM 2962 N N . ILE A 1 376 ? -14.899 5.077 10.599 1.00 97.19 376 ILE A N 1
ATOM 2963 C CA . ILE A 1 376 ? -15.389 5.581 9.327 1.00 97.19 376 ILE A CA 1
ATOM 2964 C C . ILE A 1 376 ? -15.515 7.090 9.326 1.00 97.19 376 ILE A C 1
ATOM 2966 O O . ILE A 1 376 ? -15.938 7.706 10.305 1.00 97.19 376 ILE A O 1
ATOM 2970 N N . LEU A 1 377 ? -15.245 7.669 8.160 1.00 96.50 377 LEU A N 1
ATOM 2971 C CA . LEU A 1 377 ? -15.808 8.954 7.789 1.00 96.50 377 LEU A CA 1
ATOM 2972 C C . LEU A 1 377 ? -17.157 8.705 7.108 1.00 96.50 377 LEU A C 1
ATOM 2974 O O . LEU A 1 377 ? -17.214 8.187 5.992 1.00 96.50 377 LEU A O 1
ATOM 2978 N N . TYR A 1 378 ? -18.234 9.092 7.783 1.00 97.25 378 TYR A N 1
ATOM 2979 C CA . TYR A 1 378 ? -19.610 9.000 7.312 1.00 97.25 378 TYR A CA 1
ATOM 2980 C C . TYR A 1 378 ? -20.079 10.375 6.833 1.00 97.25 378 TYR A C 1
ATOM 2982 O O . TYR A 1 378 ? -20.088 11.352 7.586 1.00 97.25 378 TYR A O 1
ATOM 2990 N N . VAL A 1 379 ? -20.470 10.472 5.565 1.00 97.25 379 VAL A N 1
ATOM 2991 C CA . VAL A 1 379 ? -20.853 11.739 4.935 1.00 97.25 379 VAL A CA 1
ATOM 2992 C C . VAL A 1 379 ? -22.230 11.597 4.313 1.00 97.25 379 VAL A C 1
ATOM 2994 O O . VAL A 1 379 ? -22.449 10.686 3.522 1.00 97.25 379 VAL A O 1
ATOM 2997 N N . THR A 1 380 ? -23.147 12.515 4.608 1.00 97.81 380 THR A N 1
ATOM 2998 C CA . THR A 1 380 ? -24.423 12.630 3.882 1.00 97.81 380 THR A CA 1
ATOM 2999 C C . THR A 1 380 ? -24.466 13.931 3.104 1.00 97.81 380 THR A C 1
ATOM 3001 O O . THR A 1 380 ? -23.923 14.947 3.546 1.00 97.81 380 THR A O 1
ATOM 3004 N N . MET A 1 381 ? -25.046 13.886 1.908 1.00 97.81 381 MET A N 1
ATOM 3005 C CA . MET A 1 381 ? -25.050 14.993 0.961 1.00 97.81 381 MET A CA 1
ATOM 3006 C C . MET A 1 381 ? -26.401 15.133 0.276 1.00 97.81 381 MET A C 1
ATOM 3008 O O . MET A 1 381 ? -26.991 14.150 -0.172 1.00 97.81 381 MET A O 1
ATOM 3012 N N . GLN A 1 382 ? -26.841 16.376 0.134 1.00 97.69 382 GLN A N 1
ATOM 3013 C CA . GLN A 1 382 ? -27.976 16.744 -0.695 1.00 97.69 382 GLN A CA 1
ATOM 3014 C C . GLN A 1 382 ? -27.570 17.886 -1.634 1.00 97.69 382 GLN A C 1
ATOM 3016 O O . GLN A 1 382 ? -27.342 19.002 -1.155 1.00 97.69 382 GLN A O 1
ATOM 3021 N N . PRO A 1 383 ? -27.465 17.642 -2.952 1.00 97.00 383 PRO A N 1
ATOM 3022 C CA . PRO A 1 383 ? -27.362 18.709 -3.943 1.00 97.00 383 PRO A CA 1
ATOM 3023 C C . PRO A 1 383 ? -28.505 19.720 -3.790 1.00 97.00 383 PRO A C 1
ATOM 3025 O O . PRO A 1 383 ? -29.655 19.333 -3.565 1.00 97.00 383 PRO A O 1
ATOM 3028 N N . LYS A 1 384 ? -28.183 21.013 -3.877 1.00 95.69 384 LYS A N 1
ATOM 3029 C CA . LYS A 1 384 ? -29.180 22.089 -3.928 1.00 95.69 384 LYS A CA 1
ATOM 3030 C C . LYS A 1 384 ? -29.838 22.129 -5.305 1.00 95.69 384 LYS A C 1
ATOM 3032 O O . LYS A 1 384 ? -29.243 21.712 -6.297 1.00 95.69 384 LYS A O 1
ATOM 3037 N N . GLU A 1 385 ? -31.039 22.697 -5.358 1.00 92.12 385 GLU A N 1
ATOM 3038 C CA . GLU A 1 385 ? -31.710 22.998 -6.622 1.00 92.12 385 GLU A CA 1
ATOM 3039 C C . GLU A 1 385 ? -30.794 23.842 -7.529 1.00 92.12 385 GLU A C 1
ATOM 3041 O O . GLU A 1 385 ? -30.170 24.803 -7.075 1.00 92.12 385 GLU A O 1
ATOM 3046 N N . GLY A 1 386 ? -30.681 23.445 -8.800 1.00 90.88 386 GLY A N 1
ATOM 3047 C CA . GLY A 1 386 ? -29.844 24.107 -9.805 1.00 90.88 386 GLY A CA 1
ATOM 3048 C C . GLY A 1 386 ? -28.472 23.469 -10.056 1.00 90.88 386 GLY A C 1
ATOM 3049 O O . GLY A 1 386 ? -27.886 23.739 -11.102 1.00 90.88 386 GLY A O 1
ATOM 3050 N N . LEU A 1 387 ? -27.970 22.593 -9.175 1.00 95.62 387 LEU A N 1
ATOM 3051 C CA . LEU A 1 387 ? -26.773 21.798 -9.472 1.00 95.62 387 LEU A CA 1
ATOM 3052 C C . LEU A 1 387 ? -27.163 20.585 -10.325 1.00 95.62 387 LEU A C 1
ATOM 3054 O O . LEU A 1 387 ? -27.894 19.717 -9.858 1.00 95.62 387 LEU A O 1
ATOM 3058 N N . ALA A 1 388 ? -26.664 20.511 -11.559 1.00 95.88 388 ALA A N 1
ATOM 3059 C CA . ALA A 1 388 ? -26.947 19.382 -12.441 1.00 95.88 388 ALA A CA 1
ATOM 3060 C C . ALA A 1 388 ? -26.371 18.068 -11.881 1.00 95.88 388 ALA A C 1
ATOM 3062 O O . ALA A 1 388 ? -25.212 18.019 -11.456 1.00 95.88 388 ALA A O 1
ATOM 3063 N N . ASP A 1 389 ? -27.146 16.982 -11.957 1.00 95.12 389 ASP A N 1
ATOM 3064 C CA . ASP A 1 389 ? -26.739 15.660 -11.460 1.00 95.12 389 ASP A CA 1
ATOM 3065 C C . ASP A 1 389 ? -25.400 15.222 -12.057 1.00 95.12 389 ASP A C 1
ATOM 3067 O O . ASP A 1 389 ? -24.496 14.813 -11.329 1.00 95.12 389 ASP A O 1
ATOM 3071 N N . ALA A 1 390 ? -25.227 15.368 -13.374 1.00 96.81 390 ALA A N 1
ATOM 3072 C CA . ALA A 1 390 ? -23.989 14.996 -14.053 1.00 96.81 390 ALA A CA 1
ATOM 3073 C C . ALA A 1 390 ? -22.774 15.779 -13.524 1.00 96.81 390 ALA A C 1
ATOM 3075 O O . ALA A 1 390 ? -21.713 15.194 -13.321 1.00 96.81 390 ALA A O 1
ATOM 3076 N N . GLN A 1 391 ? -22.932 17.071 -13.215 1.00 96.75 391 GLN A N 1
ATOM 3077 C CA . GLN A 1 391 ? -21.863 17.895 -12.646 1.00 96.75 391 GLN A CA 1
ATOM 3078 C C . GLN A 1 391 ? -21.480 17.437 -11.232 1.00 96.75 391 GLN A C 1
ATOM 3080 O O . GLN A 1 391 ? -20.291 17.360 -10.905 1.00 96.75 391 GLN A O 1
ATOM 3085 N N . PHE A 1 392 ? -22.476 17.111 -10.404 1.00 97.38 392 PHE A N 1
ATOM 3086 C CA . PHE A 1 392 ? -22.270 16.558 -9.066 1.00 97.38 392 PHE A CA 1
ATOM 3087 C C . PHE A 1 392 ? -21.587 15.186 -9.117 1.00 97.38 392 PHE A C 1
ATOM 3089 O O . PHE A 1 392 ? -20.653 14.913 -8.359 1.00 97.38 392 PHE A O 1
ATOM 3096 N N . HIS A 1 393 ? -22.036 14.327 -10.029 1.00 97.44 393 HIS A N 1
ATOM 3097 C CA . HIS A 1 393 ? -21.491 12.999 -10.258 1.00 97.44 393 HIS A CA 1
ATOM 3098 C C . HIS A 1 393 ? -20.047 13.039 -10.749 1.00 97.44 393 HIS A C 1
ATOM 3100 O O . HIS A 1 393 ? -19.220 12.327 -10.177 1.00 97.44 393 HIS A O 1
ATOM 3106 N N . ASP A 1 394 ? -19.734 13.884 -11.726 1.00 97.31 394 ASP A N 1
ATOM 3107 C CA . ASP A 1 394 ? -18.378 14.038 -12.248 1.00 97.31 394 ASP A CA 1
ATOM 3108 C C . ASP A 1 394 ? -17.420 14.543 -11.159 1.00 97.31 394 ASP A C 1
ATOM 3110 O O . ASP A 1 394 ? -16.385 13.927 -10.913 1.00 97.31 394 ASP A O 1
ATOM 3114 N N . TRP A 1 395 ? -17.803 15.581 -10.401 1.00 96.38 395 TRP A N 1
ATOM 3115 C CA . TRP A 1 395 ? -16.971 16.078 -9.296 1.00 96.38 395 TRP A CA 1
ATOM 3116 C C . TRP A 1 395 ? -16.696 14.972 -8.275 1.00 96.38 395 TRP A C 1
ATOM 3118 O O . TRP A 1 395 ? -15.555 14.752 -7.871 1.00 96.38 395 TRP A O 1
ATOM 3128 N N . TYR A 1 396 ? -17.726 14.230 -7.868 1.00 96.62 396 TYR A N 1
ATOM 3129 C CA . TYR A 1 396 ? -17.527 13.216 -6.844 1.00 96.62 396 TYR A CA 1
ATOM 3130 C C . TYR A 1 396 ? -16.669 12.047 -7.352 1.00 96.62 396 TYR A C 1
ATOM 3132 O O . TYR A 1 396 ? -15.762 11.587 -6.658 1.00 96.62 396 TYR A O 1
ATOM 3140 N N . GLN A 1 397 ? -16.965 11.539 -8.549 1.00 96.62 397 GLN A N 1
ATOM 3141 C CA . GLN A 1 397 ? -16.394 10.290 -9.063 1.00 96.62 397 GLN A CA 1
ATOM 3142 C C . GLN A 1 397 ? -15.042 10.473 -9.748 1.00 96.62 397 GLN A C 1
ATOM 3144 O O . GLN A 1 397 ? -14.238 9.543 -9.697 1.00 96.62 397 GLN A O 1
ATOM 3149 N N . ASN A 1 398 ? -14.772 11.643 -10.334 1.00 96.31 398 ASN A N 1
ATOM 3150 C CA . ASN A 1 398 ? -13.529 11.928 -11.051 1.00 96.31 398 ASN A CA 1
ATOM 3151 C C . ASN A 1 398 ? -12.606 12.928 -10.325 1.00 96.31 398 ASN A C 1
ATOM 3153 O O . ASN A 1 398 ? -11.486 13.170 -10.770 1.00 96.31 398 ASN A O 1
ATOM 3157 N N . GLU A 1 399 ? -13.002 13.469 -9.173 1.00 94.19 399 GLU A N 1
ATOM 3158 C CA . GLU A 1 399 ? -12.132 14.346 -8.381 1.00 94.19 399 GLU A CA 1
ATOM 3159 C C . GLU A 1 399 ? -12.150 13.972 -6.894 1.00 94.19 399 GLU A C 1
ATOM 3161 O O . GLU A 1 399 ? -11.159 13.467 -6.363 1.00 94.19 399 GLU A O 1
ATOM 3166 N N . HIS A 1 400 ? -13.288 14.148 -6.224 1.00 95.06 400 HIS A N 1
ATOM 3167 C CA . HIS A 1 400 ? -13.377 14.078 -4.766 1.00 95.06 400 HIS A CA 1
ATOM 3168 C C . HIS A 1 400 ? -13.024 12.701 -4.187 1.00 95.06 400 HIS A C 1
ATOM 3170 O O . HIS A 1 400 ? -12.253 12.605 -3.227 1.00 95.06 400 HIS A O 1
ATOM 3176 N N . GLY A 1 401 ? -13.611 11.641 -4.749 1.00 95.81 401 GLY A N 1
ATOM 3177 C CA . GLY A 1 401 ? -13.404 10.257 -4.333 1.00 95.81 401 GLY A CA 1
ATOM 3178 C C . GLY A 1 401 ? -11.981 9.779 -4.628 1.00 95.81 401 GLY A C 1
ATOM 3179 O O . GLY A 1 401 ? -11.256 9.479 -3.679 1.00 95.81 401 GLY A O 1
ATOM 3180 N N . PRO A 1 402 ? -11.531 9.756 -5.899 1.00 95.06 402 PRO A N 1
ATOM 3181 C CA . PRO A 1 402 ? -10.190 9.286 -6.257 1.00 95.06 402 PRO A CA 1
ATOM 3182 C C . PRO A 1 402 ? -9.061 9.970 -5.479 1.00 95.06 402 PRO A C 1
ATOM 3184 O O . PRO A 1 402 ? -8.136 9.293 -5.039 1.00 95.06 402 PRO A O 1
ATOM 3187 N N . ASN A 1 403 ? -9.159 11.278 -5.209 1.00 93.00 403 ASN A N 1
ATOM 3188 C CA . ASN A 1 403 ? -8.152 11.995 -4.417 1.00 93.00 403 ASN A CA 1
ATOM 3189 C C . ASN A 1 403 ? -8.004 11.451 -2.987 1.00 93.00 403 ASN A C 1
ATOM 3191 O O . ASN A 1 403 ? -6.907 11.475 -2.436 1.00 93.00 403 ASN A O 1
ATOM 3195 N N . ARG A 1 404 ? -9.081 10.927 -2.391 1.00 94.19 404 ARG A N 1
ATOM 3196 C CA . ARG A 1 404 ? -9.036 10.264 -1.078 1.00 94.19 404 ARG A CA 1
ATOM 3197 C C . ARG A 1 404 ? -8.464 8.862 -1.180 1.00 94.19 404 ARG A C 1
ATOM 3199 O O . ARG A 1 404 ? -7.630 8.498 -0.366 1.00 94.19 404 ARG A O 1
ATOM 3206 N N . LEU A 1 405 ? -8.861 8.111 -2.203 1.00 94.44 405 LEU A N 1
ATOM 3207 C CA . LEU A 1 405 ? -8.416 6.731 -2.416 1.00 94.44 405 LEU A CA 1
ATOM 3208 C C . LEU A 1 405 ? -6.943 6.630 -2.847 1.00 94.44 405 LEU A C 1
ATOM 3210 O O . LEU A 1 405 ? -6.363 5.552 -2.800 1.00 94.44 405 LEU A O 1
ATOM 3214 N N . ARG A 1 406 ? -6.322 7.747 -3.241 1.00 91.25 406 ARG A N 1
ATOM 3215 C CA . ARG A 1 406 ? -4.867 7.857 -3.424 1.00 91.25 406 ARG A CA 1
ATOM 3216 C C . ARG A 1 406 ? -4.092 7.919 -2.107 1.00 91.25 406 ARG A C 1
ATOM 3218 O O . ARG A 1 406 ? -2.883 7.707 -2.114 1.00 91.25 406 ARG A O 1
ATOM 3225 N N . LEU A 1 407 ? -4.753 8.219 -0.988 1.00 90.31 407 LEU A N 1
ATOM 3226 C CA . LEU A 1 407 ? -4.118 8.217 0.325 1.00 90.31 407 LEU A CA 1
ATOM 3227 C C . LEU A 1 407 ? -4.031 6.772 0.839 1.00 90.31 407 LEU A C 1
ATOM 3229 O O . LEU A 1 407 ? -5.068 6.128 0.989 1.00 90.31 407 LEU A O 1
ATOM 3233 N N . PRO A 1 408 ? -2.836 6.262 1.188 1.00 84.12 408 PRO A N 1
ATOM 3234 C CA . PRO A 1 408 ? -2.641 4.845 1.523 1.00 84.12 408 PRO A CA 1
ATOM 3235 C C . PRO A 1 408 ? -3.383 4.394 2.794 1.00 84.12 408 PRO A C 1
ATOM 3237 O O . PRO A 1 408 ? -3.580 3.201 3.019 1.00 84.12 408 PRO A O 1
ATOM 3240 N N . PHE A 1 409 ? -3.796 5.344 3.636 1.00 86.94 409 PHE A N 1
ATOM 3241 C CA . PHE A 1 409 ? -4.553 5.093 4.864 1.00 86.94 409 PHE A CA 1
ATOM 3242 C C . PHE A 1 409 ? -6.080 5.131 4.674 1.00 86.94 409 PHE A C 1
ATOM 3244 O O . PHE A 1 409 ? -6.804 4.746 5.589 1.00 86.94 409 PHE A O 1
ATOM 3251 N N . CYS A 1 410 ? -6.586 5.571 3.516 1.00 92.50 410 CYS A N 1
ATOM 3252 C CA . CYS A 1 410 ? -8.006 5.491 3.174 1.00 92.50 410 CYS A CA 1
ATOM 3253 C C . CYS A 1 410 ? -8.256 4.163 2.452 1.00 92.50 410 CYS A C 1
ATOM 3255 O O . CYS A 1 410 ? -7.925 4.016 1.277 1.00 92.50 410 CYS A O 1
ATOM 3257 N N . LYS A 1 411 ? -8.797 3.169 3.163 1.00 89.56 411 LYS A N 1
ATOM 3258 C CA . LYS A 1 411 ? -8.856 1.783 2.661 1.00 89.56 411 LYS A CA 1
ATOM 3259 C C . LYS A 1 411 ? -9.820 1.606 1.508 1.00 89.56 411 LYS A C 1
ATOM 3261 O O . LYS A 1 411 ? -9.580 0.814 0.600 1.00 89.56 411 LYS A O 1
ATOM 3266 N N . ASN A 1 412 ? -10.927 2.331 1.567 1.00 94.19 412 ASN A N 1
ATOM 3267 C CA . ASN A 1 412 ? -11.978 2.251 0.580 1.00 94.19 412 ASN A CA 1
ATOM 3268 C C . ASN A 1 412 ? -12.806 3.529 0.541 1.00 94.19 412 ASN A C 1
ATOM 3270 O O . ASN A 1 412 ? -12.649 4.436 1.359 1.00 94.19 412 ASN A O 1
ATOM 3274 N N . GLY A 1 413 ? -13.726 3.564 -0.415 1.00 96.25 413 GLY A N 1
ATOM 3275 C CA . GLY A 1 413 ? -14.801 4.526 -0.409 1.00 96.25 413 GLY A CA 1
ATOM 3276 C C . GLY A 1 413 ? -16.004 3.984 -1.163 1.00 96.25 413 GLY A C 1
ATOM 3277 O O . GLY A 1 413 ? -15.881 3.472 -2.279 1.00 96.25 413 GLY A O 1
ATOM 3278 N N . PHE A 1 414 ? -17.175 4.154 -0.571 1.00 97.44 414 PHE A N 1
ATOM 3279 C CA . PHE A 1 414 ? -18.443 3.713 -1.133 1.00 97.44 414 PHE A CA 1
ATOM 3280 C C . PHE A 1 414 ? -19.422 4.870 -1.160 1.00 97.44 414 PHE A C 1
ATOM 3282 O O . PHE A 1 414 ? -19.517 5.627 -0.195 1.00 97.44 414 PHE A O 1
ATOM 3289 N N . ARG A 1 415 ? -20.182 4.981 -2.245 1.00 96.88 415 ARG A N 1
ATOM 3290 C CA . ARG A 1 415 ? -21.271 5.937 -2.395 1.00 96.88 415 ARG A CA 1
ATOM 3291 C C . ARG A 1 415 ? -22.584 5.191 -2.522 1.00 96.88 415 ARG A C 1
ATOM 3293 O O . ARG A 1 415 ? -22.685 4.218 -3.264 1.00 96.88 415 ARG A O 1
ATOM 3300 N N . TYR A 1 416 ? -23.589 5.693 -1.831 1.00 98.06 416 TYR A N 1
ATOM 3301 C CA . TYR A 1 416 ? -24.910 5.104 -1.753 1.00 98.06 416 TYR A CA 1
ATOM 3302 C C . TYR A 1 416 ? -25.979 6.141 -2.093 1.00 98.06 416 TYR A C 1
ATOM 3304 O O . TYR A 1 416 ? -25.794 7.338 -1.841 1.00 98.06 416 TYR A O 1
ATOM 3312 N N . ARG A 1 417 ? -27.097 5.667 -2.645 1.00 97.50 417 ARG A N 1
ATOM 3313 C CA . ARG A 1 417 ? -28.284 6.466 -2.960 1.00 97.50 417 ARG A CA 1
ATOM 3314 C C . ARG A 1 417 ? -29.458 5.997 -2.114 1.00 97.50 417 ARG A C 1
ATOM 3316 O O . ARG A 1 417 ? -29.684 4.799 -1.987 1.00 97.50 417 ARG A O 1
ATOM 3323 N N . ALA A 1 418 ? -30.187 6.934 -1.531 1.00 97.81 418 ALA A N 1
ATOM 3324 C CA . ALA A 1 418 ? -31.327 6.643 -0.682 1.00 97.81 418 ALA A CA 1
ATOM 3325 C C . ALA A 1 418 ? -32.475 6.032 -1.488 1.00 97.81 418 ALA A C 1
ATOM 3327 O O . ALA A 1 418 ? -32.811 6.514 -2.568 1.00 97.81 418 ALA A O 1
ATOM 3328 N N . THR A 1 419 ? -33.107 5.006 -0.929 1.00 95.56 419 THR A N 1
ATOM 3329 C CA . THR A 1 419 ? -34.300 4.353 -1.494 1.00 95.56 419 THR A CA 1
ATOM 3330 C C . THR A 1 419 ? -35.546 4.573 -0.638 1.00 95.56 419 THR A C 1
ATOM 3332 O O . THR A 1 419 ? -36.651 4.208 -1.024 1.00 95.56 419 THR A O 1
ATOM 3335 N N . ASP A 1 420 ? -35.395 5.242 0.506 1.00 94.88 420 ASP A N 1
ATOM 3336 C CA . ASP A 1 420 ? -36.452 5.526 1.477 1.00 94.88 420 ASP A CA 1
ATOM 3337 C C . ASP A 1 420 ? -37.126 6.895 1.288 1.00 94.88 420 ASP A C 1
ATOM 3339 O O . ASP A 1 420 ? -37.732 7.429 2.220 1.00 94.88 420 ASP A O 1
ATOM 3343 N N . LEU A 1 421 ? -36.995 7.500 0.107 1.00 94.19 421 LEU A N 1
ATOM 3344 C CA . LEU A 1 421 ? -37.548 8.823 -0.192 1.00 94.19 421 LEU A CA 1
ATOM 3345 C C . LEU A 1 421 ? -38.986 8.790 -0.733 1.00 94.19 421 LEU A C 1
ATOM 3347 O O . LEU A 1 421 ? -39.574 9.850 -0.895 1.00 94.19 421 LEU A O 1
ATOM 3351 N N . GLU A 1 422 ? -39.567 7.613 -0.993 1.00 86.88 422 GLU A N 1
ATOM 3352 C CA . GLU A 1 422 ? -40.971 7.467 -1.441 1.00 86.88 422 GLU A CA 1
ATOM 3353 C C . GLU A 1 422 ? -41.317 8.329 -2.677 1.00 86.88 422 GLU A C 1
ATOM 3355 O O . GLU A 1 422 ? -42.422 8.847 -2.812 1.00 86.88 422 GLU A O 1
ATOM 3360 N N . ASN A 1 423 ? -40.360 8.471 -3.603 1.00 82.56 423 ASN A N 1
ATOM 3361 C CA . ASN A 1 423 ? -40.418 9.332 -4.797 1.00 82.56 423 ASN A CA 1
ATOM 3362 C C . ASN A 1 423 ? -40.384 10.853 -4.538 1.00 82.56 423 ASN A C 1
ATOM 3364 O O . ASN A 1 423 ? -40.511 11.626 -5.487 1.00 82.56 423 ASN A O 1
ATOM 3368 N N . ALA A 1 424 ? -40.180 11.305 -3.299 1.00 89.25 424 ALA A N 1
ATOM 3369 C CA . ALA A 1 424 ? -39.874 12.703 -3.008 1.00 89.25 424 ALA A CA 1
ATOM 3370 C C . ALA A 1 424 ? -38.394 13.025 -3.317 1.00 89.25 424 ALA A C 1
ATOM 3372 O O . ALA A 1 424 ? -37.535 12.147 -3.187 1.00 89.25 424 ALA A O 1
ATOM 3373 N N . PRO A 1 425 ? -38.056 14.273 -3.693 1.00 88.44 425 PRO A N 1
ATOM 3374 C CA . PRO A 1 425 ? -36.662 14.697 -3.759 1.00 88.44 425 PRO A CA 1
ATOM 3375 C C . PRO A 1 425 ? -36.034 14.680 -2.359 1.00 88.44 425 PRO A C 1
ATOM 3377 O O . PRO A 1 425 ? -36.710 14.907 -1.352 1.00 88.44 425 PRO A O 1
ATOM 3380 N N . GLY A 1 426 ? -34.727 14.429 -2.287 1.00 94.19 426 GLY A N 1
ATOM 3381 C CA . GLY A 1 426 ? -34.003 14.518 -1.023 1.00 94.19 426 GLY A CA 1
ATOM 3382 C C . GLY A 1 426 ? -33.974 15.951 -0.476 1.00 94.19 426 GLY A C 1
ATOM 3383 O O . GLY A 1 426 ? -34.056 16.930 -1.219 1.00 94.19 426 GLY A O 1
ATOM 3384 N N . SER A 1 427 ? -33.835 16.082 0.841 1.00 94.94 427 SER A N 1
ATOM 3385 C CA . SER A 1 427 ? -33.748 17.374 1.533 1.00 94.94 427 SER A CA 1
ATOM 3386 C C . SER A 1 427 ? -32.494 17.456 2.400 1.00 94.94 427 SER A C 1
ATOM 3388 O O . SER A 1 427 ? -31.777 16.472 2.577 1.00 94.94 427 SER A O 1
ATOM 3390 N N . LYS A 1 428 ? -32.210 18.629 2.974 1.00 94.25 428 LYS A N 1
ATOM 3391 C CA . LYS A 1 428 ? -31.104 18.784 3.931 1.00 94.25 428 LYS A CA 1
ATOM 3392 C C . LYS A 1 428 ? -31.270 17.852 5.142 1.00 94.25 428 LYS A C 1
ATOM 3394 O O . LYS A 1 428 ? -30.289 17.310 5.642 1.00 94.25 428 LYS A O 1
ATOM 3399 N N . GLU A 1 429 ? -32.500 17.658 5.606 1.00 92.81 429 GLU A N 1
ATOM 3400 C CA . GLU A 1 429 ? -32.845 16.839 6.772 1.00 92.81 429 GLU A CA 1
ATOM 3401 C C . GLU A 1 429 ? -32.948 15.347 6.428 1.00 92.81 429 GLU A C 1
ATOM 3403 O O . GLU A 1 429 ? -32.703 14.499 7.291 1.00 92.81 429 GLU A O 1
ATOM 3408 N N . LYS A 1 430 ? -33.266 15.022 5.166 1.00 95.81 430 LYS A N 1
ATOM 3409 C CA . LYS A 1 430 ? -33.310 13.656 4.629 1.00 95.81 430 LYS A CA 1
ATOM 3410 C C . LYS A 1 430 ? -32.509 13.567 3.314 1.00 95.81 430 LYS A C 1
ATOM 3412 O O . LYS A 1 430 ? -33.111 13.479 2.243 1.00 95.81 430 LYS A O 1
ATOM 3417 N N . PRO A 1 431 ? -31.160 13.590 3.380 1.00 97.06 431 PRO A N 1
ATOM 3418 C CA . PRO A 1 431 ? -30.316 13.647 2.186 1.00 97.06 431 PRO A CA 1
ATOM 3419 C C . PRO A 1 431 ? -30.425 12.395 1.322 1.00 97.06 431 PRO A C 1
ATOM 3421 O O . PRO A 1 431 ? -30.504 11.282 1.851 1.00 97.06 431 PRO A O 1
ATOM 3424 N N . GLU A 1 432 ? -30.381 12.560 0.006 1.00 97.62 432 GLU A N 1
ATOM 3425 C CA . GLU A 1 432 ? -30.416 11.458 -0.956 1.00 97.62 432 GLU A CA 1
ATOM 3426 C C . GLU A 1 432 ? -29.100 10.673 -1.012 1.00 97.62 432 GLU A C 1
ATOM 3428 O O . GLU A 1 432 ? -29.116 9.465 -1.235 1.00 97.62 432 GLU A O 1
ATOM 3433 N N . TRP A 1 433 ? -27.955 11.321 -0.790 1.00 98.19 433 TRP A N 1
ATOM 3434 C CA . TRP A 1 433 ? -26.650 10.705 -1.018 1.00 98.19 433 TRP A CA 1
ATOM 3435 C C . TRP A 1 433 ? -25.887 10.472 0.278 1.00 98.19 433 TRP A C 1
ATOM 3437 O O . TRP A 1 433 ? -25.875 11.311 1.178 1.00 98.19 433 TRP A O 1
ATOM 3447 N N . MET A 1 434 ? -25.180 9.348 0.339 1.00 98.19 434 MET A N 1
ATOM 3448 C CA . MET A 1 434 ? -24.280 9.006 1.435 1.00 98.19 434 MET A CA 1
ATOM 3449 C C . MET A 1 434 ? -22.949 8.499 0.880 1.00 98.19 434 MET A C 1
ATOM 3451 O O . MET A 1 434 ? -22.922 7.816 -0.142 1.00 98.19 434 MET A O 1
ATOM 3455 N N . ALA A 1 435 ? -21.849 8.812 1.554 1.00 98.25 435 ALA A N 1
ATOM 3456 C CA . ALA A 1 435 ? -20.551 8.208 1.311 1.00 98.25 435 ALA A CA 1
ATOM 3457 C C . ALA A 1 435 ? -19.913 7.738 2.620 1.00 98.25 435 ALA A C 1
ATOM 3459 O O . ALA A 1 435 ? -20.071 8.380 3.659 1.00 98.25 435 ALA A O 1
ATOM 3460 N N . ILE A 1 436 ? -19.199 6.617 2.553 1.00 97.81 436 ILE A N 1
ATOM 3461 C CA . ILE A 1 436 ? -18.470 6.022 3.675 1.00 97.81 436 ILE A CA 1
ATOM 3462 C C . ILE A 1 436 ? -17.044 5.737 3.217 1.00 97.81 436 ILE A C 1
ATOM 3464 O O . ILE A 1 436 ? -16.859 5.190 2.130 1.00 97.81 436 ILE A O 1
ATOM 3468 N N . TYR A 1 437 ? -16.074 6.086 4.058 1.00 97.56 437 TYR A N 1
ATOM 3469 C CA . TYR A 1 437 ? -14.661 5.758 3.883 1.00 97.56 437 TYR A CA 1
ATOM 3470 C C . TYR A 1 437 ? -14.145 5.099 5.159 1.00 97.56 437 TYR A C 1
ATOM 3472 O O . TYR A 1 437 ? -14.304 5.678 6.236 1.00 97.56 437 TYR A O 1
ATOM 3480 N N . ASP A 1 438 ? -13.544 3.918 5.038 1.00 95.62 438 ASP A N 1
ATOM 3481 C CA . ASP A 1 438 ? -12.933 3.207 6.165 1.00 95.62 438 ASP A CA 1
ATOM 3482 C C . ASP A 1 438 ? -11.464 3.616 6.377 1.00 95.62 438 ASP A C 1
ATOM 3484 O O . ASP A 1 438 ? -10.697 3.800 5.421 1.00 95.62 438 ASP A O 1
ATOM 3488 N N . PHE A 1 439 ? -11.076 3.707 7.650 1.00 93.31 439 PHE A N 1
ATOM 3489 C CA . PHE A 1 439 ? -9.720 3.996 8.112 1.00 93.31 439 PHE A CA 1
ATOM 3490 C C . PHE A 1 439 ? -9.319 2.992 9.194 1.00 93.31 439 PHE A C 1
ATOM 3492 O O . PHE A 1 439 ? -10.117 2.699 10.084 1.00 93.31 439 PHE A O 1
ATOM 3499 N N . ASP A 1 440 ? -8.069 2.523 9.154 1.00 85.19 440 ASP A N 1
ATOM 3500 C CA . ASP A 1 440 ? -7.493 1.741 10.263 1.00 85.19 440 ASP A CA 1
ATOM 3501 C C . ASP A 1 440 ? -7.308 2.620 11.509 1.00 85.19 440 ASP A C 1
ATOM 3503 O O . ASP A 1 440 ? -7.431 2.151 12.634 1.00 85.19 440 ASP A O 1
ATOM 3507 N N . GLU A 1 441 ? -7.035 3.911 11.295 1.00 86.06 441 GLU A N 1
ATOM 3508 C CA . GLU A 1 441 ? -6.837 4.904 12.347 1.00 86.06 441 GLU A CA 1
ATOM 3509 C C . GLU A 1 441 ? -7.506 6.217 11.938 1.00 86.06 441 GLU A C 1
ATOM 3511 O O . GLU A 1 441 ? -7.068 6.886 10.996 1.00 86.06 441 GLU A O 1
ATOM 3516 N N . LEU A 1 442 ? -8.563 6.621 12.647 1.00 87.62 442 LEU A N 1
ATOM 3517 C CA . LEU A 1 442 ? -9.253 7.878 12.341 1.00 87.62 442 LEU A CA 1
ATOM 3518 C C . LEU A 1 442 ? -8.399 9.128 12.582 1.00 87.62 442 LEU A C 1
ATOM 3520 O O . LEU A 1 442 ? -8.681 10.170 11.995 1.00 87.62 442 LEU A O 1
ATOM 3524 N N . GLU A 1 443 ? -7.319 9.036 13.362 1.00 85.88 443 GLU A N 1
ATOM 3525 C CA . GLU A 1 443 ? -6.387 10.149 13.577 1.00 85.88 443 GLU A CA 1
ATOM 3526 C C . GLU A 1 443 ? -5.745 10.637 12.266 1.00 85.88 443 GLU A C 1
ATOM 3528 O O . GLU A 1 443 ? -5.396 11.808 12.145 1.00 85.88 443 GLU A O 1
ATOM 3533 N N . TRP A 1 444 ? -5.670 9.810 11.214 1.00 86.44 444 TRP A N 1
ATOM 3534 C CA . TRP A 1 444 ? -5.238 10.287 9.894 1.00 86.44 444 TRP A CA 1
ATOM 3535 C C . TRP A 1 444 ? -6.091 11.444 9.363 1.00 86.44 444 TRP A C 1
ATOM 3537 O O . TRP A 1 444 ? -5.586 12.262 8.594 1.00 86.44 444 TRP A O 1
ATOM 3547 N N . LEU A 1 445 ? -7.345 11.567 9.811 1.00 87.81 445 LEU A N 1
ATOM 3548 C CA . LEU A 1 445 ? -8.226 12.680 9.472 1.00 87.81 445 LEU A CA 1
ATOM 3549 C C . LEU A 1 445 ? -7.804 14.016 10.087 1.00 87.81 445 LEU A C 1
ATOM 3551 O O . LEU A 1 445 ? -8.367 15.030 9.690 1.00 87.81 445 LEU A O 1
ATOM 3555 N N . THR A 1 446 ? -6.860 14.057 11.028 1.00 84.38 446 THR A N 1
ATOM 3556 C CA . THR A 1 446 ? -6.318 15.305 11.599 1.00 84.38 446 THR A CA 1
ATOM 3557 C C . THR A 1 446 ? -4.926 15.630 11.058 1.00 84.38 446 THR A C 1
ATOM 3559 O O . THR A 1 446 ? -4.444 16.752 11.209 1.00 84.38 446 THR A O 1
ATOM 3562 N N . ARG A 1 447 ? -4.285 14.670 10.379 1.00 84.19 447 ARG A N 1
ATOM 3563 C CA . ARG A 1 447 ? -2.911 14.790 9.891 1.00 84.19 447 ARG A CA 1
ATOM 3564 C C . ARG A 1 447 ? -2.825 15.514 8.552 1.00 84.19 447 ARG A C 1
ATOM 3566 O O . ARG A 1 447 ? -3.745 15.528 7.730 1.00 84.19 447 ARG A O 1
ATOM 3573 N N . GLU A 1 448 ? -1.644 16.074 8.329 1.00 87.00 448 GLU A N 1
ATOM 3574 C CA . GLU A 1 448 ? -1.295 16.917 7.186 1.00 87.00 448 GLU A CA 1
ATOM 3575 C C . GLU A 1 448 ? -1.670 16.321 5.809 1.00 87.00 448 GLU A C 1
ATOM 3577 O O . GLU A 1 448 ? -2.331 17.029 5.041 1.00 87.00 448 GLU A O 1
ATOM 3582 N N . PRO A 1 449 ? -1.404 15.027 5.507 1.00 83.50 449 PRO A N 1
ATOM 3583 C CA . PRO A 1 449 ? -1.727 14.459 4.197 1.00 83.50 449 PRO A CA 1
ATOM 3584 C C . PRO A 1 449 ? -3.225 14.483 3.855 1.00 83.50 449 PRO A C 1
ATOM 3586 O O . PRO A 1 449 ? -3.590 14.695 2.701 1.00 83.50 449 PRO A O 1
ATOM 3589 N N . TYR A 1 450 ? -4.107 14.298 4.845 1.00 89.25 450 TYR A N 1
ATOM 3590 C CA . TYR A 1 450 ? -5.556 14.395 4.641 1.00 89.25 450 TYR A CA 1
ATOM 3591 C C . TYR A 1 450 ? -6.043 15.852 4.699 1.00 89.25 450 TYR A C 1
ATOM 3593 O O . TYR A 1 450 ? -6.910 16.248 3.916 1.00 89.25 450 TYR A O 1
ATOM 3601 N N . MET A 1 451 ? -5.475 16.675 5.590 1.00 88.00 451 MET A N 1
ATOM 3602 C CA . MET A 1 451 ? -5.814 18.100 5.701 1.00 88.00 451 MET A CA 1
ATOM 3603 C C . MET A 1 451 ? -5.536 18.879 4.419 1.00 88.00 451 MET A C 1
ATOM 3605 O O . MET A 1 451 ? -6.374 19.694 4.027 1.00 88.00 451 MET A O 1
ATOM 3609 N N . LYS A 1 452 ? -4.439 18.576 3.715 1.00 88.69 452 LYS A N 1
ATOM 3610 C CA . LYS A 1 452 ? -4.112 19.178 2.414 1.00 88.69 452 LYS A CA 1
ATOM 3611 C C . LYS A 1 452 ? -5.242 19.074 1.399 1.00 88.69 452 LYS A C 1
ATOM 3613 O O . LYS A 1 452 ? -5.534 20.056 0.732 1.00 88.69 452 LYS A O 1
ATOM 3618 N N . LEU A 1 453 ? -5.952 17.943 1.327 1.00 88.94 453 LEU A N 1
ATOM 3619 C CA . LEU A 1 453 ? -7.076 17.772 0.388 1.00 88.94 453 LEU A CA 1
ATOM 3620 C C . LEU A 1 453 ? -8.213 18.787 0.598 1.00 88.94 453 LEU A C 1
ATOM 3622 O O . LEU A 1 453 ? -9.101 18.920 -0.243 1.00 88.94 453 LEU A O 1
ATOM 3626 N N . ARG A 1 454 ? -8.232 19.473 1.744 1.00 85.88 454 ARG A N 1
ATOM 3627 C CA . ARG A 1 454 ? -9.283 20.410 2.145 1.00 85.88 454 ARG A CA 1
ATOM 3628 C C . ARG A 1 454 ? -8.853 21.872 2.049 1.00 85.88 454 ARG A C 1
ATOM 3630 O O . ARG A 1 454 ? -9.665 22.737 2.369 1.00 85.88 454 ARG A O 1
ATOM 3637 N N . SER A 1 455 ? -7.625 22.150 1.623 1.00 86.38 455 SER A N 1
ATOM 3638 C CA . SER A 1 455 ? -7.082 23.500 1.488 1.00 86.38 455 SER A CA 1
ATOM 3639 C C . SER A 1 455 ? -6.401 23.696 0.133 1.00 86.38 455 SER A C 1
ATOM 3641 O O . SER A 1 455 ? -5.971 22.755 -0.532 1.00 86.38 455 SER A O 1
ATOM 3643 N N . ALA A 1 456 ? -6.333 24.948 -0.318 1.00 84.06 456 ALA A N 1
ATOM 3644 C CA . ALA A 1 456 ? -5.557 25.284 -1.505 1.00 84.06 456 ALA A CA 1
ATOM 3645 C C . ALA A 1 456 ? -4.050 25.049 -1.239 1.00 84.06 456 ALA A C 1
ATOM 3647 O O . ALA A 1 456 ? -3.602 25.279 -0.114 1.00 84.06 456 ALA A O 1
ATOM 3648 N N . PRO A 1 457 ? -3.258 24.631 -2.247 1.00 82.50 457 PRO A N 1
ATOM 3649 C CA . PRO A 1 457 ? -3.636 24.463 -3.655 1.00 82.50 457 PRO A CA 1
ATOM 3650 C C . PRO A 1 457 ? -4.241 23.093 -4.014 1.00 82.50 457 PRO A C 1
ATOM 3652 O O . PRO A 1 457 ? -4.786 22.956 -5.109 1.00 82.50 457 PRO A O 1
ATOM 3655 N N . ALA A 1 458 ? -4.177 22.091 -3.130 1.00 84.06 458 ALA A N 1
ATOM 3656 C CA . ALA A 1 458 ? -4.620 20.733 -3.462 1.00 84.06 458 ALA A CA 1
ATOM 3657 C C . ALA A 1 458 ? -6.147 20.640 -3.644 1.00 84.06 458 ALA A C 1
ATOM 3659 O O . ALA A 1 458 ? -6.630 19.940 -4.531 1.00 84.06 458 ALA A O 1
ATOM 3660 N N . GLN A 1 459 ? -6.919 21.395 -2.858 1.00 89.25 459 GLN A N 1
ATOM 3661 C CA . GLN A 1 459 ? -8.340 21.605 -3.118 1.00 89.25 459 GLN A CA 1
ATOM 3662 C C . GLN A 1 459 ? -8.520 22.534 -4.327 1.00 89.25 459 GLN A C 1
ATOM 3664 O O . GLN A 1 459 ? -8.144 23.713 -4.284 1.00 89.25 459 GLN A O 1
ATOM 3669 N N . SER A 1 460 ? -9.157 22.036 -5.386 1.00 90.19 460 SER A N 1
ATOM 3670 C CA . SER A 1 460 ? -9.410 22.822 -6.593 1.00 90.19 460 SER A CA 1
ATOM 3671 C C . SER A 1 460 ? -10.473 23.910 -6.382 1.00 90.19 460 SER A C 1
ATOM 3673 O O . SER A 1 460 ? -11.267 23.889 -5.434 1.00 90.19 460 SER A O 1
ATOM 3675 N N . GLN A 1 461 ? -10.515 24.877 -7.303 1.00 90.44 461 GLN A N 1
ATOM 3676 C CA . GLN A 1 461 ? -11.593 25.869 -7.347 1.00 90.44 461 GLN A CA 1
ATOM 3677 C C . GLN A 1 461 ? -12.954 25.212 -7.618 1.00 90.44 461 GLN A C 1
ATOM 3679 O O . GLN A 1 461 ? -13.940 25.558 -6.968 1.00 90.44 461 GLN A O 1
ATOM 3684 N N . ARG A 1 462 ? -12.988 24.206 -8.501 1.00 92.00 462 ARG A N 1
ATOM 3685 C CA . ARG A 1 462 ? -14.192 23.427 -8.798 1.00 92.00 462 ARG A CA 1
ATOM 3686 C C . ARG A 1 462 ? -14.764 22.764 -7.549 1.00 92.00 462 ARG A C 1
ATOM 3688 O O . ARG A 1 462 ? -15.973 22.851 -7.329 1.00 92.00 462 ARG A O 1
ATOM 3695 N N . GLU A 1 463 ? -13.929 22.122 -6.733 1.00 92.50 463 GLU A N 1
ATOM 3696 C CA . GLU A 1 463 ? -14.387 21.480 -5.500 1.00 92.50 463 GLU A CA 1
ATOM 3697 C C . GLU A 1 463 ? -14.998 22.513 -4.549 1.00 92.50 463 GLU A C 1
ATOM 3699 O O . GLU A 1 463 ? -16.091 22.293 -4.026 1.00 92.50 463 GLU A O 1
ATOM 3704 N N . ARG A 1 464 ? -14.360 23.679 -4.380 1.00 92.62 464 ARG A N 1
ATOM 3705 C CA . ARG A 1 464 ? -14.918 24.765 -3.556 1.00 92.62 464 ARG A CA 1
ATOM 3706 C C . ARG A 1 464 ? -16.285 25.228 -4.053 1.00 92.62 464 ARG A C 1
ATOM 3708 O O . ARG A 1 464 ? -17.190 25.417 -3.241 1.00 92.62 464 ARG A O 1
ATOM 3715 N N . ASP A 1 465 ? -16.444 25.422 -5.357 1.00 93.25 465 ASP A N 1
ATOM 3716 C CA . ASP A 1 465 ? -17.685 25.951 -5.931 1.00 93.25 465 ASP A CA 1
ATOM 3717 C C . ASP A 1 465 ? -18.811 24.918 -5.976 1.00 93.25 465 ASP A C 1
ATOM 3719 O O . ASP A 1 465 ? -19.972 25.257 -5.741 1.00 93.25 465 ASP A O 1
ATOM 3723 N N . THR A 1 466 ? -18.472 23.647 -6.185 1.00 94.38 466 THR A N 1
ATOM 3724 C CA . THR A 1 466 ? -19.430 22.536 -6.128 1.00 94.38 466 THR A CA 1
ATOM 3725 C C . THR A 1 466 ? -19.897 22.306 -4.689 1.00 94.38 466 THR A C 1
ATOM 3727 O O . THR A 1 466 ? -21.095 22.217 -4.433 1.00 94.38 466 THR A O 1
ATOM 3730 N N . MET A 1 467 ? -18.983 22.323 -3.711 1.00 93.69 467 MET A N 1
ATOM 3731 C CA . MET A 1 467 ? -19.314 22.167 -2.288 1.00 93.69 467 MET A CA 1
ATOM 3732 C C . MET A 1 467 ? -20.264 23.256 -1.764 1.00 93.69 467 MET A C 1
ATOM 3734 O O . MET A 1 467 ? -21.124 22.963 -0.938 1.00 93.69 467 MET A O 1
ATOM 3738 N N . LYS A 1 468 ? -20.181 24.501 -2.263 1.00 95.25 468 LYS A N 1
ATOM 3739 C CA . LYS A 1 468 ? -21.142 25.576 -1.915 1.00 95.25 468 LYS A CA 1
ATOM 3740 C C . LYS A 1 468 ? -22.577 25.254 -2.348 1.00 95.25 468 LYS A C 1
ATOM 3742 O O . LYS A 1 468 ? -23.528 25.799 -1.779 1.00 95.25 468 LYS A O 1
ATOM 3747 N N . GLN A 1 469 ? -22.740 24.381 -3.337 1.00 97.12 469 GLN A N 1
ATOM 3748 C CA . GLN A 1 469 ? -24.019 23.979 -3.919 1.00 97.12 469 GLN A CA 1
ATOM 3749 C C . GLN A 1 469 ? -24.547 22.658 -3.339 1.00 97.12 469 GLN A C 1
ATOM 3751 O O . GLN A 1 469 ? -25.536 22.123 -3.828 1.00 97.12 469 GLN A O 1
ATOM 3756 N N . ILE A 1 470 ? -23.926 22.137 -2.278 1.00 96.94 470 ILE A N 1
ATOM 3757 C CA . ILE A 1 470 ? -24.310 20.875 -1.643 1.00 96.94 470 ILE A CA 1
ATOM 3758 C C . ILE A 1 470 ? -24.528 21.124 -0.150 1.00 96.94 470 ILE A C 1
ATOM 3760 O O . ILE A 1 470 ? -23.698 21.733 0.526 1.00 96.94 470 ILE A O 1
ATOM 3764 N N . PHE A 1 471 ? -25.642 20.645 0.396 1.00 97.31 471 PHE A N 1
ATOM 3765 C CA . PHE A 1 471 ? -25.752 20.456 1.837 1.00 97.31 471 PHE A CA 1
ATOM 3766 C C . PHE A 1 471 ? -24.953 19.217 2.212 1.00 97.31 471 PHE A C 1
ATOM 3768 O O . PHE A 1 471 ? -25.242 18.134 1.714 1.00 97.31 471 PHE A O 1
ATOM 3775 N N . VAL A 1 472 ? -23.945 19.375 3.062 1.00 95.44 472 VAL A N 1
ATOM 3776 C CA . VAL A 1 472 ? -23.056 18.290 3.475 1.00 95.44 472 VAL A CA 1
ATOM 3777 C C . VAL A 1 472 ? -23.045 18.189 4.992 1.00 95.44 472 VAL A C 1
ATOM 3779 O O . VAL A 1 472 ? -22.904 19.196 5.683 1.00 95.44 472 VAL A O 1
ATOM 3782 N N . ASP A 1 473 ? -23.171 16.972 5.501 1.00 93.94 473 ASP A N 1
ATOM 3783 C CA . ASP A 1 473 ? -22.981 16.650 6.910 1.00 93.94 473 ASP A CA 1
ATOM 3784 C C . ASP A 1 473 ? -21.912 15.562 7.012 1.00 93.94 473 ASP A C 1
ATOM 3786 O O . ASP A 1 473 ? -22.014 14.518 6.363 1.00 93.94 473 ASP A O 1
ATOM 3790 N N . ARG A 1 474 ? -20.853 15.846 7.772 1.00 92.62 474 ARG A N 1
ATOM 3791 C CA . ARG A 1 474 ? -19.676 14.983 7.932 1.00 92.62 474 ARG A CA 1
ATOM 3792 C C . ARG A 1 474 ? -19.584 14.564 9.386 1.00 92.62 474 ARG A C 1
ATOM 3794 O O . ARG A 1 474 ? -19.634 15.416 10.269 1.00 92.62 474 ARG A O 1
ATOM 3801 N N . ARG A 1 475 ? -19.424 13.267 9.613 1.00 92.94 475 ARG A N 1
ATOM 3802 C CA . ARG A 1 475 ? -19.323 12.673 10.943 1.00 92.94 475 ARG A CA 1
ATOM 3803 C C . ARG A 1 475 ? -18.230 11.619 10.932 1.00 92.94 475 ARG A C 1
ATOM 3805 O O . ARG A 1 475 ? -18.137 10.852 9.972 1.00 92.94 475 ARG A O 1
ATOM 3812 N N . SER A 1 476 ? -17.425 11.580 11.982 1.00 93.88 476 SER A N 1
ATOM 3813 C CA . SER A 1 476 ? -16.423 10.536 12.172 1.00 93.88 476 SER A CA 1
ATOM 3814 C C . SER A 1 476 ? -16.918 9.596 13.262 1.00 93.88 476 SER A C 1
ATOM 3816 O O . SER A 1 476 ? -17.414 10.059 14.293 1.00 93.88 476 SER A O 1
ATOM 3818 N N . TYR A 1 477 ? -16.809 8.287 13.045 1.00 96.00 477 TYR A N 1
ATOM 3819 C CA . TYR A 1 477 ? -17.257 7.304 14.026 1.00 96.00 477 TYR A CA 1
ATOM 3820 C C . TYR A 1 477 ? -16.225 6.213 14.284 1.00 96.00 477 TYR A C 1
ATOM 3822 O O . TYR A 1 477 ? -15.757 5.561 13.350 1.00 96.00 477 TYR A O 1
ATOM 3830 N N . ASP A 1 478 ? -15.971 5.963 15.562 1.00 94.44 478 ASP A N 1
ATOM 3831 C CA . ASP A 1 478 ? -15.137 4.879 16.065 1.00 94.44 478 ASP A CA 1
ATOM 3832 C C . ASP A 1 478 ? -15.900 3.549 15.991 1.00 94.44 478 ASP A C 1
ATOM 3834 O O . ASP A 1 478 ? -17.078 3.479 16.360 1.00 94.44 478 ASP A O 1
ATOM 3838 N N . LEU A 1 479 ? -15.249 2.483 15.522 1.00 94.94 479 LEU A N 1
ATOM 3839 C CA . LEU A 1 479 ? -15.836 1.146 15.448 1.00 94.94 479 LEU A CA 1
ATOM 3840 C C . LEU A 1 479 ? -15.968 0.533 16.850 1.00 94.94 479 LEU A C 1
ATOM 3842 O O . LEU A 1 479 ? -14.998 0.427 17.594 1.00 94.94 479 LEU A O 1
ATOM 3846 N N . LEU A 1 480 ? -17.174 0.074 17.179 1.00 93.75 480 LEU A N 1
ATOM 3847 C CA . LEU A 1 480 ? -17.482 -0.666 18.406 1.00 93.75 480 LEU A CA 1
ATOM 3848 C C . LEU A 1 480 ? -17.496 -2.183 18.194 1.00 93.75 480 LEU A C 1
ATOM 3850 O O . LEU A 1 480 ? -17.159 -2.931 19.104 1.00 93.75 480 LEU A O 1
ATOM 3854 N N . GLY A 1 481 ? -17.923 -2.645 17.016 1.00 91.88 481 GLY A N 1
ATOM 3855 C CA . GLY A 1 481 ? -18.040 -4.072 16.722 1.00 91.88 481 GLY A CA 1
ATOM 3856 C C . GLY A 1 481 ? -18.467 -4.356 15.286 1.00 91.88 481 GLY A C 1
ATOM 3857 O O . GLY A 1 481 ? -19.110 -3.528 14.634 1.00 91.88 481 GLY A O 1
ATOM 3858 N N . GLU A 1 482 ? -18.109 -5.539 14.792 1.00 95.69 482 GLU A N 1
ATOM 3859 C CA . GLU A 1 482 ? -18.432 -6.021 13.449 1.00 95.69 482 GLU A CA 1
ATOM 3860 C C . GLU A 1 482 ? -18.827 -7.502 13.499 1.00 95.69 482 GLU A C 1
ATOM 3862 O O . GLU A 1 482 ? -18.140 -8.323 14.099 1.00 95.69 482 GLU A O 1
ATOM 3867 N N . TRP A 1 483 ? -19.912 -7.846 12.807 1.00 97.12 483 TRP A N 1
ATOM 3868 C CA . TRP A 1 483 ? -20.367 -9.219 12.598 1.00 97.12 483 TRP A CA 1
ATOM 3869 C C . TRP A 1 483 ? -20.520 -9.454 11.106 1.00 97.12 483 TRP A C 1
ATOM 3871 O O . TRP A 1 483 ? -21.177 -8.661 10.432 1.00 97.12 483 TRP A O 1
ATOM 3881 N N . LYS A 1 484 ? -19.958 -10.548 10.594 1.00 96.00 484 LYS A N 1
ATOM 3882 C CA . LYS A 1 484 ? -20.022 -10.922 9.175 1.00 96.00 484 LYS A CA 1
ATOM 3883 C C . LYS A 1 484 ? -20.765 -12.240 9.005 1.00 96.00 484 LYS A C 1
ATOM 3885 O O . LYS A 1 484 ? -20.566 -13.169 9.784 1.00 96.00 484 LYS A O 1
ATOM 3890 N N . GLY A 1 485 ? -21.609 -12.301 7.986 1.00 90.00 485 GLY A N 1
ATOM 3891 C CA . GLY A 1 485 ? -22.251 -13.520 7.519 1.00 90.00 485 GLY A CA 1
ATOM 3892 C C . GLY A 1 485 ? -21.292 -14.367 6.704 1.00 90.00 485 GLY A C 1
ATOM 3893 O O . GLY A 1 485 ? -20.279 -13.885 6.196 1.00 90.00 485 GLY A O 1
ATOM 3894 N N . SER A 1 486 ? -21.626 -15.645 6.562 1.00 84.25 486 SER A N 1
ATOM 3895 C CA . SER A 1 486 ? -20.858 -16.586 5.744 1.00 84.25 486 SER A CA 1
ATOM 3896 C C . SER A 1 486 ? -20.828 -16.211 4.258 1.00 84.25 486 SER A C 1
ATOM 3898 O O . SER A 1 486 ? -19.935 -16.641 3.538 1.00 84.25 486 SER A O 1
ATOM 3900 N N . ASP A 1 487 ? -21.794 -15.420 3.792 1.00 81.81 487 ASP A N 1
ATOM 3901 C CA . ASP A 1 487 ? -21.917 -14.917 2.421 1.00 81.81 487 ASP A CA 1
ATOM 3902 C C . ASP A 1 487 ? -21.358 -13.490 2.241 1.00 81.81 487 ASP A C 1
ATOM 3904 O O . ASP A 1 487 ? -21.516 -12.892 1.170 1.00 81.81 487 ASP A O 1
ATOM 3908 N N . PHE A 1 488 ? -20.703 -12.926 3.266 1.00 91.56 488 PHE A N 1
ATOM 3909 C CA . PHE A 1 488 ? -20.103 -11.597 3.196 1.00 91.56 488 PHE A CA 1
ATOM 3910 C C . PHE A 1 488 ? -19.039 -11.530 2.094 1.00 91.56 488 PHE A C 1
ATOM 3912 O O . PHE A 1 488 ? -18.041 -12.253 2.112 1.00 91.56 488 PHE A O 1
ATOM 3919 N N . LYS A 1 489 ? -19.223 -10.593 1.161 1.00 88.25 489 LYS A N 1
ATOM 3920 C CA . LYS A 1 489 ? -18.243 -10.261 0.126 1.00 88.25 489 LYS A CA 1
ATOM 3921 C C . LYS A 1 489 ? -17.608 -8.915 0.430 1.00 88.25 489 LYS A C 1
ATOM 3923 O O . LYS A 1 489 ? -18.304 -7.914 0.590 1.00 88.25 489 LYS A O 1
ATOM 3928 N N . ASP A 1 490 ? -16.282 -8.882 0.449 1.00 91.31 490 ASP A N 1
ATOM 3929 C CA . ASP A 1 490 ? -15.542 -7.636 0.606 1.00 91.31 490 ASP A CA 1
ATOM 3930 C C . ASP A 1 490 ? -15.576 -6.826 -0.697 1.00 91.31 490 ASP A C 1
ATOM 3932 O O . ASP A 1 490 ? -14.826 -7.089 -1.640 1.00 91.31 490 ASP A O 1
ATOM 3936 N N . LEU A 1 491 ? -16.472 -5.840 -0.748 1.00 91.19 491 LEU A N 1
ATOM 3937 C CA . LEU A 1 491 ? -16.706 -4.985 -1.916 1.00 91.19 491 LEU A CA 1
ATOM 3938 C C . LEU A 1 491 ? -15.495 -4.117 -2.289 1.00 91.19 491 LEU A C 1
ATOM 3940 O O . LEU A 1 491 ? -15.454 -3.541 -3.376 1.00 91.19 491 LEU A O 1
ATOM 3944 N N . GLN A 1 492 ? -14.496 -4.019 -1.411 1.00 90.31 492 GLN A N 1
ATOM 3945 C CA . GLN A 1 492 ? -13.242 -3.328 -1.703 1.00 90.31 492 GLN A CA 1
ATOM 3946 C C . GLN A 1 492 ? -12.443 -4.064 -2.771 1.00 90.31 492 GLN A C 1
ATOM 3948 O O . GLN A 1 492 ? -11.787 -3.422 -3.592 1.00 90.31 492 GLN A O 1
ATOM 3953 N N . LYS A 1 493 ? -12.539 -5.394 -2.797 1.00 91.50 493 LYS A N 1
ATOM 3954 C CA . LYS A 1 493 ? -11.801 -6.220 -3.740 1.00 91.50 493 LYS A CA 1
ATOM 3955 C C . LYS A 1 493 ? -12.430 -6.163 -5.129 1.00 91.50 493 LYS A C 1
ATOM 3957 O O . LYS A 1 493 ? -13.654 -6.187 -5.280 1.00 91.50 493 LYS A O 1
ATOM 3962 N N . VAL A 1 494 ? -11.589 -6.072 -6.154 1.00 93.38 494 VAL A N 1
ATOM 3963 C CA . VAL A 1 494 ? -12.014 -5.811 -7.537 1.00 93.38 494 VAL A CA 1
ATOM 3964 C C . VAL A 1 494 ? -12.838 -6.961 -8.108 1.00 93.38 494 VAL A C 1
ATOM 3966 O O . VAL A 1 494 ? -13.781 -6.715 -8.855 1.00 93.38 494 VAL A O 1
ATOM 3969 N N . GLU A 1 495 ? -12.586 -8.206 -7.702 1.00 93.00 495 GLU A N 1
ATOM 3970 C CA . GLU A 1 495 ? -13.395 -9.370 -8.078 1.00 93.00 495 GLU A CA 1
ATOM 3971 C C . GLU A 1 495 ? -14.877 -9.231 -7.691 1.00 93.00 495 GLU A C 1
ATOM 3973 O O . GLU A 1 495 ? -15.741 -9.818 -8.348 1.00 93.00 495 GLU A O 1
ATOM 3978 N N . ASN A 1 496 ? -15.185 -8.387 -6.702 1.00 93.19 496 ASN A N 1
ATOM 3979 C CA . ASN A 1 496 ? -16.537 -8.081 -6.241 1.00 93.19 496 ASN A CA 1
ATOM 3980 C C . ASN A 1 496 ? -17.106 -6.783 -6.848 1.00 93.19 496 ASN A C 1
ATOM 3982 O O . ASN A 1 496 ? -18.193 -6.363 -6.469 1.00 93.19 496 ASN A O 1
ATOM 3986 N N . GLU A 1 497 ? -16.432 -6.138 -7.808 1.00 93.56 497 GLU A N 1
ATOM 3987 C CA . GLU A 1 497 ? -16.978 -4.949 -8.484 1.00 93.56 497 GLU A CA 1
ATOM 3988 C C . GLU A 1 497 ? -18.365 -5.219 -9.102 1.00 93.56 497 GLU A C 1
ATOM 3990 O O . GLU A 1 497 ? -18.633 -6.285 -9.653 1.00 93.56 497 GLU A O 1
ATOM 3995 N N . GLY A 1 498 ? -19.293 -4.272 -9.001 1.00 89.94 498 GLY A N 1
ATOM 3996 C CA . GLY A 1 498 ? -20.656 -4.450 -9.514 1.00 89.94 498 GLY A CA 1
ATOM 3997 C C . GLY A 1 498 ? -21.552 -5.363 -8.665 1.00 89.94 498 GLY A C 1
ATOM 3998 O O . GLY A 1 498 ? -22.752 -5.441 -8.934 1.00 89.94 498 GLY A O 1
ATOM 3999 N N . GLU A 1 499 ? -21.030 -6.003 -7.612 1.00 91.62 499 GLU A N 1
ATOM 4000 C CA . GLU A 1 499 ? -21.879 -6.571 -6.564 1.00 91.62 499 GLU A CA 1
ATOM 4001 C C . GLU A 1 499 ? -22.664 -5.436 -5.901 1.00 91.62 499 GLU A C 1
ATOM 4003 O O . GLU A 1 499 ? -22.106 -4.421 -5.486 1.00 91.62 499 GLU A O 1
ATOM 4008 N N . LYS A 1 500 ? -23.981 -5.605 -5.804 1.00 91.06 500 LYS A N 1
ATOM 4009 C CA . LYS A 1 500 ? -24.869 -4.627 -5.172 1.00 91.06 500 LYS A CA 1
ATOM 4010 C C . LYS A 1 500 ? -25.052 -4.947 -3.693 1.00 91.06 500 LYS A C 1
ATOM 4012 O O . LYS A 1 500 ? -24.912 -6.099 -3.273 1.00 91.06 500 LYS A O 1
ATOM 4017 N N . ASN A 1 501 ? -25.396 -3.932 -2.910 1.00 93.31 501 ASN A N 1
ATOM 4018 C CA . ASN A 1 501 ? -25.622 -4.046 -1.473 1.00 93.31 501 ASN A CA 1
ATOM 4019 C C . ASN A 1 501 ? -26.723 -3.072 -1.049 1.00 93.31 501 ASN A C 1
ATOM 4021 O O . ASN A 1 501 ? -26.733 -1.933 -1.518 1.00 93.31 501 ASN A O 1
ATOM 4025 N N . VAL A 1 502 ? -27.606 -3.514 -0.159 1.00 96.56 502 VAL A N 1
ATOM 4026 C CA . VAL A 1 502 ? -28.599 -2.674 0.514 1.00 96.56 502 VAL A CA 1
ATOM 4027 C C . VAL A 1 502 ? -28.061 -2.353 1.902 1.00 96.56 502 VAL A C 1
ATOM 4029 O O . VAL A 1 502 ? -27.711 -3.250 2.665 1.00 96.56 502 VAL A O 1
ATOM 4032 N N . MET A 1 503 ? -27.985 -1.070 2.229 1.00 97.62 503 MET A N 1
ATOM 4033 C CA . MET A 1 503 ? -27.495 -0.552 3.498 1.00 97.62 503 MET A CA 1
ATOM 4034 C C . MET A 1 503 ? -28.653 0.034 4.303 1.00 97.62 503 MET A C 1
ATOM 4036 O O . MET A 1 503 ? -29.295 0.994 3.876 1.00 97.62 503 MET A O 1
ATOM 4040 N N . ILE A 1 504 ? -28.878 -0.483 5.508 1.00 98.12 504 ILE A N 1
ATOM 4041 C CA . ILE A 1 504 ? -29.711 0.169 6.518 1.00 98.12 504 ILE A CA 1
ATOM 4042 C C . ILE A 1 504 ? -28.785 0.882 7.497 1.00 98.12 504 ILE A C 1
ATOM 4044 O O . ILE A 1 504 ? -28.035 0.237 8.227 1.00 98.12 504 ILE A O 1
ATOM 4048 N N . ALA A 1 505 ? -28.880 2.208 7.542 1.00 98.25 505 ALA A N 1
ATOM 4049 C CA . ALA A 1 505 ? -28.195 3.026 8.533 1.00 98.25 505 ALA A CA 1
ATOM 4050 C C . ALA A 1 505 ? -29.184 3.435 9.630 1.00 98.25 505 ALA A C 1
ATOM 4052 O O . ALA A 1 505 ? -30.208 4.061 9.347 1.00 98.25 505 ALA A O 1
ATOM 4053 N N . VAL A 1 506 ? -28.883 3.089 10.880 1.00 97.56 506 VAL A N 1
ATOM 4054 C CA . VAL A 1 506 ? -29.664 3.487 12.056 1.00 97.56 506 VAL A CA 1
ATOM 4055 C C . VAL A 1 506 ? -28.775 4.326 12.961 1.00 97.56 506 VAL A C 1
ATOM 4057 O O . VAL A 1 506 ? -27.837 3.792 13.548 1.00 97.56 506 VAL A O 1
ATOM 4060 N N . SER A 1 507 ? -29.055 5.623 13.075 1.00 95.94 507 SER A N 1
ATOM 4061 C CA . SER A 1 507 ? -28.348 6.514 13.998 1.00 95.94 507 SER A CA 1
ATOM 4062 C C . SER A 1 507 ? -29.250 6.945 15.145 1.00 95.94 507 SER A C 1
ATOM 4064 O O . SER A 1 507 ? -30.464 7.099 14.964 1.00 95.94 507 SER A O 1
ATOM 4066 N N . PHE A 1 508 ? -28.677 7.095 16.336 1.00 94.38 508 PHE A N 1
ATOM 4067 C CA . PHE A 1 508 ? -29.424 7.555 17.496 1.00 94.38 508 PHE A CA 1
ATOM 4068 C C . PHE A 1 508 ? -28.556 8.128 18.614 1.00 94.38 508 PHE A C 1
ATOM 4070 O O . PHE A 1 508 ? -27.412 7.718 18.801 1.00 94.38 508 PHE A O 1
ATOM 4077 N N . ALA A 1 509 ? -29.142 9.042 19.385 1.00 93.06 509 ALA A N 1
ATOM 4078 C CA . ALA A 1 509 ? -28.615 9.492 20.672 1.00 93.06 509 ALA A CA 1
ATOM 4079 C C . ALA A 1 509 ? -29.253 8.699 21.823 1.00 93.06 509 ALA A C 1
ATOM 4081 O O . ALA A 1 509 ? -30.334 8.115 21.671 1.00 93.06 509 ALA A O 1
ATOM 4082 N N . LEU A 1 510 ? -28.585 8.686 22.975 1.00 90.88 510 LEU A N 1
ATOM 4083 C CA . LEU A 1 510 ? -29.096 8.052 24.188 1.00 90.88 510 LEU A CA 1
ATOM 4084 C C . LEU A 1 510 ? -29.857 9.047 25.065 1.00 90.88 510 LEU A C 1
ATOM 4086 O O . LEU A 1 510 ? -29.648 10.256 24.968 1.00 90.88 510 LEU A O 1
ATOM 4090 N N . GLN A 1 511 ? -30.746 8.532 25.911 1.00 89.69 511 GLN A N 1
ATOM 4091 C CA . GLN A 1 511 ? -31.358 9.320 26.980 1.00 89.69 511 GLN A CA 1
ATOM 4092 C C . GLN A 1 511 ? -30.338 9.634 28.084 1.00 89.69 511 GLN A C 1
ATOM 4094 O O . GLN A 1 511 ? -29.351 8.916 28.262 1.00 89.69 511 GLN A O 1
ATOM 4099 N N . ASP A 1 512 ? -30.586 10.697 28.847 1.00 85.75 512 ASP A N 1
ATOM 4100 C CA . ASP A 1 512 ? -29.721 11.074 29.965 1.00 85.75 512 ASP A CA 1
ATOM 4101 C C . ASP A 1 512 ? -29.711 9.963 31.029 1.00 85.75 512 ASP A C 1
ATOM 4103 O O . ASP A 1 512 ? -30.759 9.524 31.502 1.00 85.75 512 ASP A O 1
ATOM 4107 N N . GLY A 1 513 ? -28.519 9.483 31.397 1.00 82.00 513 GLY A N 1
ATOM 4108 C CA . GLY A 1 513 ? -28.357 8.375 32.347 1.00 82.00 513 GLY A CA 1
ATOM 4109 C C . GLY A 1 513 ? -28.694 6.985 31.787 1.00 82.00 513 GLY A C 1
ATOM 4110 O O . GLY A 1 513 ? -28.766 6.028 32.558 1.00 82.00 513 GLY A O 1
ATOM 4111 N N . ALA A 1 514 ? -28.893 6.852 30.471 1.00 84.62 514 ALA A N 1
ATOM 4112 C CA . ALA A 1 514 ? -29.159 5.567 29.835 1.00 84.62 514 ALA A CA 1
ATOM 4113 C C . ALA A 1 514 ? -28.009 4.563 30.031 1.00 84.62 514 ALA A C 1
ATOM 4115 O O . ALA A 1 514 ? -26.826 4.910 30.015 1.00 84.62 514 ALA A O 1
ATOM 4116 N N . ASN A 1 515 ? -28.366 3.285 30.170 1.00 83.38 515 ASN A N 1
ATOM 4117 C CA . ASN A 1 515 ? -27.405 2.204 30.361 1.00 83.38 515 ASN A CA 1
ATOM 4118 C C . ASN A 1 515 ? -26.804 1.754 29.014 1.00 83.38 515 ASN A C 1
ATOM 4120 O O . ASN A 1 515 ? -27.409 0.970 28.283 1.00 83.38 515 ASN A O 1
ATOM 4124 N 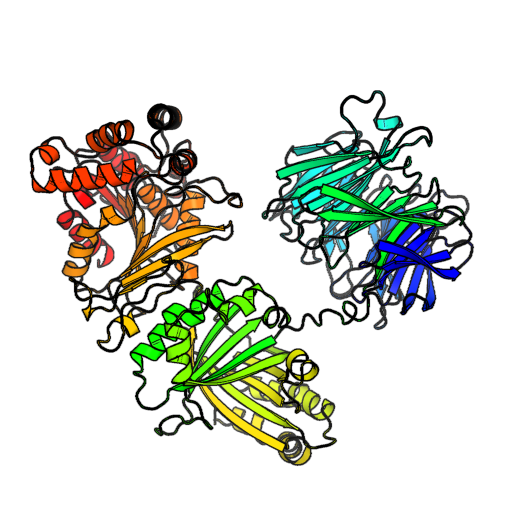N . GLU A 1 516 ? -25.601 2.237 28.689 1.00 88.38 516 GLU A N 1
ATOM 4125 C CA . GLU A 1 516 ? -24.887 1.845 27.462 1.00 88.38 516 GLU A CA 1
ATOM 4126 C C . GLU A 1 516 ? -24.542 0.349 27.411 1.00 88.38 516 GLU A C 1
ATOM 4128 O O . GLU A 1 516 ? -24.531 -0.242 26.331 1.00 88.38 516 GLU A O 1
ATOM 4133 N N . GLU A 1 517 ? -24.286 -0.279 28.562 1.00 89.69 517 GLU A N 1
ATOM 4134 C CA . GLU A 1 517 ? -23.959 -1.707 28.623 1.00 89.69 517 GLU A CA 1
ATOM 4135 C C . GLU A 1 517 ? -25.183 -2.563 28.277 1.00 89.69 517 GLU A C 1
ATOM 4137 O O . GLU A 1 517 ? -25.063 -3.574 27.592 1.00 89.69 517 GLU A O 1
ATOM 4142 N N . GLU A 1 518 ? -26.379 -2.126 28.678 1.00 92.06 518 GLU A N 1
ATOM 4143 C CA . GLU A 1 518 ? -27.636 -2.776 28.290 1.00 92.06 518 GLU A CA 1
ATOM 4144 C C . GLU A 1 518 ? -27.851 -2.714 26.772 1.00 92.06 518 GLU A C 1
ATOM 4146 O O . GLU A 1 518 ? -28.224 -3.707 26.148 1.00 92.06 518 GLU A O 1
ATOM 4151 N N . LEU A 1 519 ? -27.554 -1.565 26.153 1.00 92.25 519 LEU A N 1
ATOM 4152 C CA . LEU A 1 519 ? -27.606 -1.416 24.699 1.00 92.25 519 LEU A CA 1
ATOM 4153 C C . LEU A 1 519 ? -26.635 -2.371 24.001 1.00 92.25 519 LEU A C 1
ATOM 4155 O O . LEU A 1 519 ? -26.986 -2.983 22.991 1.00 92.25 519 LEU A O 1
ATOM 4159 N N . LYS A 1 520 ? -25.406 -2.470 24.516 1.00 92.94 520 LYS A N 1
ATOM 4160 C CA . LYS A 1 520 ? -24.376 -3.361 23.983 1.00 92.94 520 LYS A CA 1
ATOM 4161 C C . LYS A 1 520 ? -24.829 -4.822 24.055 1.00 92.94 520 LYS A C 1
ATOM 4163 O O . LYS A 1 520 ? -24.831 -5.487 23.021 1.00 92.94 520 LYS A O 1
ATOM 4168 N N . LYS A 1 521 ? -25.289 -5.276 25.226 1.00 95.06 521 LYS A N 1
ATOM 4169 C CA . LYS A 1 521 ? -25.814 -6.636 25.427 1.00 95.06 521 LYS A CA 1
ATOM 4170 C C . LYS A 1 521 ? -26.959 -6.954 24.486 1.00 95.06 521 LYS A C 1
ATOM 4172 O O . LYS A 1 521 ? -26.935 -7.989 23.836 1.00 95.06 521 LYS A O 1
ATOM 4177 N N . TRP A 1 522 ? -27.917 -6.042 24.336 1.00 96.31 522 TRP A N 1
ATOM 4178 C CA . TRP A 1 522 ? -29.021 -6.246 23.405 1.00 96.31 522 TRP A CA 1
ATOM 4179 C C . TRP A 1 522 ? -28.538 -6.461 21.961 1.00 96.31 522 TRP A C 1
ATOM 4181 O O . TRP A 1 522 ? -29.026 -7.364 21.282 1.00 96.31 522 TRP A O 1
ATOM 4191 N N . TYR A 1 523 ? -27.553 -5.685 21.487 1.00 95.94 523 TYR A N 1
ATOM 4192 C CA . TYR A 1 523 ? -26.969 -5.904 20.157 1.00 95.94 523 TYR A CA 1
ATOM 4193 C C . TYR A 1 523 ? -26.266 -7.263 20.038 1.00 95.94 523 TYR A C 1
ATOM 4195 O O . TYR A 1 523 ? -26.456 -7.948 19.031 1.00 95.94 523 TYR A O 1
ATOM 4203 N N . GLU A 1 524 ? -25.461 -7.631 21.034 1.00 94.69 524 GLU A N 1
ATOM 4204 C CA . GLU A 1 524 ? -24.621 -8.836 21.036 1.00 94.69 524 GLU A CA 1
ATOM 4205 C C . GLU A 1 524 ? -25.421 -10.132 21.217 1.00 94.69 524 GLU A C 1
ATOM 4207 O O . GLU A 1 524 ? -25.158 -11.116 20.526 1.00 94.69 524 GLU A O 1
ATOM 4212 N N . GLU A 1 525 ? -26.397 -10.131 22.122 1.00 96.75 525 GLU A N 1
ATOM 4213 C CA . GLU A 1 525 ? -27.079 -11.337 22.595 1.00 96.75 525 GLU A CA 1
ATOM 4214 C C . GLU A 1 525 ? -28.411 -11.596 21.875 1.00 96.75 525 GLU A C 1
ATOM 4216 O O . GLU A 1 525 ? -28.806 -12.752 21.725 1.00 96.75 525 GLU A O 1
ATOM 4221 N N . GLU A 1 526 ? -29.095 -10.553 21.385 1.00 97.06 526 GLU A N 1
ATOM 4222 C CA . GLU A 1 526 ? -30.419 -10.694 20.765 1.00 97.06 526 GLU A CA 1
ATOM 4223 C C . GLU A 1 526 ? -30.480 -10.114 19.348 1.00 97.06 526 GLU A C 1
ATOM 4225 O O . GLU A 1 526 ? -30.757 -10.836 18.388 1.00 97.06 526 GLU A O 1
ATOM 4230 N N . HIS A 1 527 ? -30.215 -8.818 19.184 1.00 96.88 527 HIS A N 1
ATOM 4231 C CA . HIS A 1 527 ? -30.552 -8.117 17.950 1.00 96.88 527 HIS A CA 1
ATOM 4232 C C . HIS A 1 527 ? -29.742 -8.615 16.753 1.00 96.88 527 HIS A C 1
ATOM 4234 O O . HIS A 1 527 ? -30.329 -9.049 15.763 1.00 96.88 527 HIS A O 1
ATOM 4240 N N . VAL A 1 528 ? -28.402 -8.606 16.817 1.00 96.62 528 VAL A N 1
ATOM 4241 C CA . VAL A 1 528 ? -27.582 -9.095 15.695 1.00 96.62 528 VAL A CA 1
ATOM 4242 C C . VAL A 1 528 ? -27.779 -10.596 15.459 1.00 96.62 528 VAL A C 1
ATOM 4244 O O . VAL A 1 528 ? -27.990 -10.954 14.299 1.00 96.62 528 VAL A O 1
ATOM 4247 N N . PRO A 1 529 ? -27.808 -11.473 16.484 1.00 97.06 529 PRO A N 1
ATOM 4248 C CA . PRO A 1 529 ? -28.136 -12.889 16.294 1.00 97.06 529 PRO A CA 1
ATOM 4249 C C . PRO A 1 529 ? -29.490 -13.151 15.614 1.00 97.06 529 PRO A C 1
ATOM 4251 O O . PRO A 1 529 ? -29.622 -14.110 14.852 1.00 97.06 529 PRO A O 1
ATOM 4254 N N . LEU A 1 530 ? -30.509 -12.318 15.851 1.00 97.50 530 LEU A N 1
ATOM 4255 C CA . LEU A 1 530 ? -31.783 -12.417 15.131 1.00 97.50 530 LEU A CA 1
ATOM 4256 C C . LEU A 1 530 ? -31.682 -11.867 13.704 1.00 97.50 530 LEU A C 1
ATOM 4258 O O . LEU A 1 530 ? -32.204 -12.494 12.783 1.00 97.50 530 LEU A O 1
ATOM 4262 N N . LEU A 1 531 ? -30.971 -10.756 13.489 1.00 96.88 531 LEU A N 1
ATOM 4263 C CA . LEU A 1 531 ? -30.733 -10.213 12.146 1.00 96.88 531 LEU A CA 1
ATOM 4264 C C . LEU A 1 531 ? -29.950 -11.186 11.253 1.00 96.88 531 LEU A C 1
ATOM 4266 O O . LEU A 1 531 ? -30.237 -11.267 10.065 1.00 96.88 531 LEU A O 1
ATOM 4270 N N . GLN A 1 532 ? -29.033 -11.980 11.815 1.00 96.19 532 GLN A N 1
ATOM 4271 C CA . GLN A 1 532 ? -28.304 -13.036 11.097 1.00 96.19 532 GLN A CA 1
ATOM 4272 C C . GLN A 1 532 ? -29.219 -14.092 10.466 1.00 96.19 532 GLN A C 1
ATOM 4274 O O . GLN A 1 532 ? -28.830 -14.749 9.504 1.00 96.19 532 GLN A O 1
ATOM 4279 N N . LYS A 1 533 ? -30.435 -14.265 10.996 1.00 96.19 533 LYS A N 1
ATOM 4280 C CA . LYS A 1 533 ? -31.433 -15.197 10.454 1.00 96.19 533 LYS A CA 1
ATOM 4281 C C . LYS A 1 533 ? -32.223 -14.595 9.294 1.00 96.19 533 LYS A C 1
ATOM 4283 O O . LYS A 1 533 ? -32.921 -15.328 8.601 1.00 96.19 533 LYS A O 1
ATOM 4288 N N . VAL A 1 534 ? -32.144 -13.279 9.085 1.00 97.12 534 VAL A N 1
ATOM 4289 C CA . VAL A 1 534 ? -32.847 -12.602 7.995 1.00 97.12 534 VAL A CA 1
ATOM 4290 C C . VAL A 1 534 ? -32.191 -12.998 6.670 1.00 97.12 534 VAL A C 1
ATOM 4292 O O . VAL A 1 534 ? -30.988 -12.779 6.500 1.00 97.12 534 VAL A O 1
ATOM 4295 N N . PRO A 1 535 ? -32.954 -13.539 5.703 1.00 96.44 535 PRO A N 1
ATOM 4296 C CA . PRO A 1 535 ? -32.408 -13.907 4.404 1.00 96.44 535 PRO A CA 1
ATOM 4297 C C . PRO A 1 535 ? -31.631 -12.756 3.754 1.00 96.44 535 PRO A C 1
ATOM 4299 O O . PRO A 1 535 ? -32.112 -11.622 3.689 1.00 96.44 535 PRO A O 1
ATOM 4302 N N . GLY A 1 536 ? -30.427 -13.050 3.266 1.00 94.75 536 GLY A N 1
ATOM 4303 C CA . GLY A 1 536 ? -29.553 -12.075 2.618 1.00 94.75 536 GLY A CA 1
ATOM 4304 C C . GLY A 1 536 ? -28.838 -11.105 3.563 1.00 94.75 536 GLY A C 1
ATOM 4305 O O . GLY A 1 536 ? -28.237 -10.160 3.063 1.00 94.75 536 GLY A O 1
ATOM 4306 N N . TRP A 1 537 ? -28.891 -11.275 4.890 1.00 96.94 537 TRP A N 1
ATOM 4307 C CA . TRP A 1 537 ? -28.035 -10.518 5.813 1.00 96.94 537 TRP A CA 1
ATOM 4308 C C . TRP A 1 537 ? -26.556 -10.836 5.568 1.00 96.94 537 TRP A C 1
ATOM 4310 O O . TRP A 1 537 ? -26.179 -12.002 5.542 1.00 96.94 537 TRP A O 1
ATOM 4320 N N . ARG A 1 538 ? -25.717 -9.803 5.431 1.00 95.75 538 ARG A N 1
ATOM 4321 C CA . ARG A 1 538 ? -24.282 -9.949 5.127 1.00 95.75 538 ARG A CA 1
ATOM 4322 C C . ARG A 1 538 ? -23.374 -9.453 6.234 1.00 95.75 538 ARG A C 1
ATOM 4324 O O . ARG A 1 538 ? -22.337 -10.055 6.498 1.00 95.75 538 ARG A O 1
ATOM 4331 N N . ARG A 1 539 ? -23.691 -8.302 6.825 1.00 96.88 539 ARG A N 1
ATOM 4332 C CA . ARG A 1 539 ? -22.834 -7.681 7.838 1.00 96.88 539 ARG A CA 1
ATOM 4333 C C . ARG A 1 539 ? -23.611 -6.710 8.712 1.00 96.88 539 ARG A C 1
ATOM 4335 O O . ARG A 1 539 ? -24.477 -5.992 8.229 1.00 96.88 539 ARG A O 1
ATOM 4342 N N . THR A 1 540 ? -23.229 -6.621 9.980 1.00 98.12 540 THR A N 1
ATOM 4343 C CA . THR A 1 540 ? -23.574 -5.498 10.857 1.00 98.12 540 THR A CA 1
ATOM 4344 C C . THR A 1 540 ? -22.285 -4.869 11.370 1.00 98.12 540 THR A C 1
ATOM 4346 O O . THR A 1 540 ? -21.398 -5.584 11.830 1.00 98.12 540 THR A O 1
ATOM 4349 N N . ARG A 1 541 ? -22.182 -3.540 11.327 1.00 97.56 541 ARG A N 1
ATOM 4350 C CA . ARG A 1 541 ? -21.136 -2.769 12.010 1.00 97.56 541 ARG A CA 1
ATOM 4351 C C . ARG A 1 541 ? -21.762 -1.756 12.953 1.00 97.56 541 ARG A C 1
ATOM 4353 O O . ARG A 1 541 ? -22.740 -1.096 12.599 1.00 97.56 541 ARG A O 1
ATOM 4360 N N . ARG A 1 542 ? -21.198 -1.637 14.149 1.00 97.44 542 ARG A N 1
ATOM 4361 C CA . ARG A 1 542 ? -21.622 -0.699 15.188 1.00 97.44 542 ARG A CA 1
ATOM 4362 C C . ARG A 1 542 ? -20.537 0.329 15.415 1.00 97.44 542 ARG A C 1
ATOM 4364 O O . ARG A 1 542 ? -19.368 -0.028 15.489 1.00 97.44 542 ARG A O 1
ATOM 4371 N N . PHE A 1 543 ? -20.943 1.579 15.566 1.00 97.00 543 PHE A N 1
ATOM 4372 C CA . PHE A 1 543 ? -20.046 2.697 15.770 1.00 97.00 543 PHE A CA 1
ATOM 4373 C C . PHE A 1 543 ? -20.599 3.701 16.781 1.00 97.00 543 PHE A C 1
ATOM 4375 O O . PHE A 1 543 ? -21.794 3.697 17.100 1.00 97.00 543 PHE A O 1
ATOM 4382 N N . VAL A 1 544 ? -19.723 4.589 17.239 1.00 95.00 544 VAL A N 1
ATOM 4383 C CA . VAL A 1 544 ? -20.022 5.708 18.137 1.00 95.00 544 VAL A CA 1
ATOM 4384 C C . VAL A 1 544 ? -19.270 6.959 17.699 1.00 95.00 544 VAL A C 1
ATOM 4386 O O . VAL A 1 544 ? -18.243 6.826 17.038 1.00 95.00 544 VAL A O 1
ATOM 4389 N N . THR A 1 545 ? -19.790 8.159 17.993 1.00 93.88 545 THR A N 1
ATOM 4390 C CA . THR A 1 545 ? -19.110 9.430 17.676 1.00 93.88 545 THR A CA 1
ATOM 4391 C C . THR A 1 545 ? -17.639 9.328 18.047 1.00 93.88 545 THR A C 1
ATOM 4393 O O . THR A 1 545 ? -17.322 8.930 19.170 1.00 93.88 545 THR A O 1
ATOM 4396 N N . SER A 1 546 ? -16.764 9.665 17.099 1.00 91.44 546 SER A N 1
ATOM 4397 C CA . SER A 1 546 ? -15.331 9.504 17.299 1.00 91.44 546 SER A CA 1
ATOM 4398 C C . SER A 1 546 ? -14.838 10.331 18.477 1.00 91.44 546 SER A C 1
ATOM 4400 O O . SER A 1 546 ? -15.250 11.483 18.651 1.00 91.44 546 SER A O 1
ATOM 4402 N N . TYR A 1 547 ? -13.914 9.765 19.251 1.00 83.00 547 TYR A N 1
ATOM 4403 C CA . TYR A 1 547 ? -13.250 10.476 20.340 1.00 83.00 547 TYR A CA 1
ATOM 4404 C C . TYR A 1 547 ? -12.634 11.807 19.872 1.00 83.00 547 TYR A C 1
ATOM 4406 O O . TYR A 1 547 ? -12.712 12.792 20.598 1.00 83.00 547 TYR A O 1
ATOM 4414 N N . LEU A 1 548 ? -12.136 11.872 18.629 1.00 81.94 548 LEU A N 1
ATOM 4415 C CA . LEU A 1 548 ? -11.574 13.086 18.025 1.00 81.94 548 LEU A CA 1
ATOM 4416 C C . LEU A 1 548 ? -12.588 14.232 17.938 1.00 81.94 548 LEU A C 1
ATOM 4418 O O . LEU A 1 548 ? -12.243 15.383 18.192 1.00 81.94 548 LEU A O 1
ATOM 4422 N N . ASP A 1 549 ? -13.835 13.923 17.569 1.00 83.44 549 ASP A N 1
ATOM 4423 C CA . ASP A 1 549 ? -14.895 14.927 17.440 1.00 83.44 549 ASP A CA 1
ATOM 4424 C C . ASP A 1 549 ? -15.413 15.386 18.816 1.00 83.44 549 ASP A C 1
ATOM 4426 O O . ASP A 1 549 ? -15.865 16.527 18.946 1.00 83.44 549 ASP A O 1
ATOM 4430 N N . LEU A 1 550 ? -15.332 14.524 19.837 1.00 80.56 550 LEU A N 1
ATOM 4431 C CA . LEU A 1 550 ? -15.683 14.862 21.220 1.00 80.56 550 LEU A CA 1
ATOM 4432 C C . LEU A 1 550 ? -14.597 15.725 21.882 1.00 80.56 550 LEU A C 1
ATOM 4434 O O . LEU A 1 550 ? -14.906 16.740 22.501 1.00 80.56 550 LEU A O 1
ATOM 4438 N N . GLU A 1 551 ? -13.326 15.355 21.724 1.00 76.56 551 GLU A N 1
ATOM 4439 C CA . GLU A 1 551 ? -12.183 16.055 22.326 1.00 76.56 551 GLU A CA 1
ATOM 4440 C C . GLU A 1 551 ? -11.944 17.437 21.715 1.00 76.56 551 GLU A C 1
ATOM 4442 O O . GLU A 1 551 ? -11.622 18.383 22.432 1.00 76.56 551 GLU A O 1
ATOM 4447 N N . SER A 1 552 ? -12.145 17.590 20.403 1.00 73.81 552 SER A N 1
ATOM 4448 C CA . SER A 1 552 ? -12.035 18.894 19.739 1.00 73.81 552 SER A CA 1
ATOM 4449 C C . SER A 1 552 ? -13.196 19.841 20.062 1.00 73.81 552 SER A C 1
ATOM 4451 O O . SER A 1 552 ? -13.150 21.019 19.701 1.00 73.81 552 SER A O 1
ATOM 4453 N N . GLY A 1 553 ? -14.265 19.334 20.686 1.00 70.69 553 GLY A N 1
ATOM 4454 C CA . GLY A 1 553 ? -15.514 20.061 20.888 1.00 70.69 553 GLY A CA 1
ATOM 4455 C C . GLY A 1 553 ? -16.335 20.264 19.607 1.00 70.69 553 GLY A C 1
ATOM 4456 O O . GLY A 1 553 ? -17.318 21.005 19.632 1.00 70.69 553 GLY A O 1
ATOM 4457 N N . HIS A 1 554 ? -15.981 19.619 18.486 1.00 69.81 554 HIS A N 1
ATOM 4458 C CA . HIS A 1 554 ? -16.786 19.658 17.256 1.00 69.81 554 HIS A CA 1
ATOM 4459 C C . HIS A 1 554 ? -18.175 19.031 17.449 1.00 69.81 554 HIS A C 1
ATOM 4461 O O . HIS A 1 554 ? -19.143 19.446 16.802 1.00 69.81 554 HIS A O 1
ATOM 4467 N N . LYS A 1 555 ? -18.287 18.034 18.333 1.00 74.00 555 LYS A N 1
ATOM 4468 C CA . LYS A 1 555 ? -19.545 17.420 18.759 1.00 74.00 555 LYS A CA 1
ATOM 4469 C C . LYS A 1 555 ? -19.596 17.339 20.278 1.00 74.00 555 LYS A C 1
ATOM 4471 O O . LYS A 1 555 ? -18.673 16.856 20.914 1.00 74.00 555 LYS A O 1
ATOM 4476 N N . LEU A 1 556 ? -20.715 17.787 20.841 1.00 69.25 556 LEU A N 1
ATOM 4477 C CA . LEU A 1 556 ? -20.954 17.763 22.287 1.00 69.25 556 LEU A CA 1
ATOM 4478 C C . LEU A 1 556 ? -21.774 16.543 22.726 1.00 69.25 556 LEU A C 1
ATOM 4480 O O . LEU A 1 556 ? -21.689 16.128 23.876 1.00 69.25 556 LEU A O 1
ATOM 4484 N N . GLU A 1 557 ? -22.553 15.959 21.813 1.00 79.94 557 GLU A N 1
ATOM 4485 C CA . GLU A 1 557 ? -23.407 14.805 22.093 1.00 79.94 557 GLU A CA 1
ATOM 4486 C C . GLU A 1 557 ? -22.883 13.541 21.402 1.00 79.94 557 GLU A C 1
ATOM 4488 O O . GLU A 1 557 ? -22.493 13.548 20.227 1.00 79.94 557 GLU A O 1
ATOM 4493 N N . LYS A 1 558 ? -22.910 12.435 22.149 1.00 87.06 558 LYS A N 1
ATOM 4494 C CA . LYS A 1 558 ? -22.539 11.098 21.687 1.00 87.06 558 LYS A CA 1
ATOM 4495 C C . LYS A 1 558 ? -23.696 10.491 20.888 1.00 87.06 558 LYS A C 1
ATOM 4497 O O . LYS A 1 558 ? -24.801 10.327 21.399 1.00 87.06 558 LYS A O 1
ATOM 4502 N N . GLU A 1 559 ? -23.433 10.139 19.636 1.00 92.56 559 GLU A N 1
ATOM 4503 C CA . GLU A 1 559 ? -24.368 9.470 18.734 1.00 92.56 559 GLU A CA 1
ATOM 4504 C C . GLU A 1 559 ? -23.820 8.081 18.401 1.00 92.56 559 GLU A C 1
ATOM 4506 O O . GLU A 1 559 ? -22.621 7.896 18.191 1.00 92.56 559 GLU A O 1
ATOM 4511 N N . PHE A 1 560 ? -24.703 7.094 18.332 1.00 95.38 560 PHE A N 1
ATOM 4512 C CA . PHE A 1 560 ? -24.385 5.743 17.898 1.00 95.38 560 PHE A CA 1
ATOM 4513 C C . PHE A 1 560 ? -24.897 5.520 16.483 1.00 95.38 560 PHE A C 1
ATOM 4515 O O . PHE A 1 560 ? -25.961 6.013 16.111 1.00 95.38 560 PHE A O 1
ATOM 4522 N N . LEU A 1 561 ? -24.165 4.718 15.716 1.00 97.81 561 LEU A N 1
ATOM 4523 C CA . LEU A 1 561 ? -24.525 4.334 14.359 1.00 97.81 561 LEU A CA 1
ATOM 4524 C C . LEU A 1 561 ? -24.457 2.812 14.223 1.00 97.81 561 LEU A C 1
ATOM 4526 O O . LEU A 1 561 ? -23.464 2.186 14.580 1.00 97.81 561 LEU A O 1
ATOM 4530 N N . ALA A 1 562 ? -25.513 2.206 13.696 1.00 98.12 562 ALA A N 1
ATOM 4531 C CA . ALA A 1 562 ? -25.498 0.836 13.207 1.00 98.12 562 ALA A CA 1
ATOM 4532 C C . ALA A 1 562 ? -25.640 0.844 11.683 1.00 98.12 562 ALA A C 1
ATOM 4534 O O . ALA A 1 562 ? -26.543 1.484 11.142 1.00 98.12 562 ALA A O 1
ATOM 4535 N N . LEU A 1 563 ? -24.746 0.133 11.005 1.00 98.44 563 LEU A N 1
ATOM 4536 C CA . LEU A 1 563 ? -24.791 -0.113 9.570 1.00 98.44 563 LEU A CA 1
ATOM 4537 C C . LEU A 1 563 ? -25.064 -1.597 9.347 1.00 98.44 563 LEU A C 1
ATOM 4539 O O . LEU A 1 563 ? -24.238 -2.434 9.712 1.00 98.44 563 LEU A O 1
ATOM 4543 N N . HIS A 1 564 ? -26.215 -1.917 8.763 1.00 97.81 564 HIS A N 1
ATOM 4544 C CA . HIS A 1 564 ? -26.604 -3.283 8.426 1.00 97.81 564 HIS A CA 1
ATOM 4545 C C . HIS A 1 564 ? -26.630 -3.455 6.910 1.00 97.81 564 HIS A C 1
ATOM 4547 O O . HIS A 1 564 ? -27.333 -2.731 6.207 1.00 97.81 564 HIS A O 1
ATOM 4553 N N . GLU A 1 565 ? -25.880 -4.427 6.419 1.00 96.88 565 GLU A N 1
ATOM 4554 C CA . GLU A 1 565 ? -25.687 -4.712 5.005 1.00 96.88 565 GLU A CA 1
ATOM 4555 C C . GLU A 1 565 ? -26.423 -5.986 4.616 1.00 96.88 565 GLU A C 1
ATOM 4557 O O . GLU A 1 565 ? -26.300 -7.016 5.286 1.00 96.88 565 GLU A O 1
ATOM 4562 N N . TYR A 1 566 ? -27.155 -5.909 3.510 1.00 96.31 566 TYR A N 1
ATOM 4563 C CA . TYR A 1 566 ? -27.950 -6.996 2.963 1.00 96.31 566 TYR A CA 1
ATOM 4564 C C . TYR A 1 566 ? -27.707 -7.155 1.463 1.00 96.31 566 TYR A C 1
ATOM 4566 O O . TYR A 1 566 ? -27.499 -6.188 0.729 1.00 96.31 566 TYR A O 1
ATOM 4574 N N . ALA A 1 567 ? -27.803 -8.386 0.973 1.00 94.50 567 ALA A N 1
ATOM 4575 C CA . ALA A 1 567 ? -27.893 -8.662 -0.451 1.00 94.50 567 ALA A CA 1
ATOM 4576 C C . ALA A 1 567 ? -29.103 -7.941 -1.085 1.00 94.50 567 ALA A C 1
ATOM 4578 O O . ALA A 1 567 ? -30.078 -7.664 -0.390 1.00 94.50 567 ALA A O 1
ATOM 4579 N N . PRO A 1 568 ? -29.091 -7.643 -2.397 1.00 92.31 568 PRO A N 1
ATOM 4580 C CA . PRO A 1 568 ? -30.227 -7.002 -3.071 1.00 92.31 568 PRO A CA 1
ATOM 4581 C C . PRO A 1 568 ? -31.529 -7.794 -2.937 1.00 92.31 568 PRO A C 1
ATOM 4583 O O . PRO A 1 568 ? -32.584 -7.219 -2.692 1.00 92.31 568 PRO A O 1
ATOM 4586 N N . GLN A 1 569 ? -31.447 -9.120 -3.062 1.00 93.75 569 GLN A N 1
ATOM 4587 C CA . GLN A 1 569 ? -32.518 -10.035 -2.688 1.00 93.75 569 GLN A CA 1
ATOM 4588 C C . GLN A 1 569 ? -32.344 -10.398 -1.214 1.00 93.75 569 GLN A C 1
ATOM 4590 O O . GLN A 1 569 ? -31.374 -11.059 -0.846 1.00 93.75 569 GLN A O 1
ATOM 4595 N N . ASN A 1 570 ? -33.267 -9.945 -0.372 1.00 94.69 570 ASN A N 1
ATOM 4596 C CA . ASN A 1 570 ? -33.196 -10.118 1.075 1.00 94.69 570 ASN A CA 1
ATOM 4597 C C . ASN A 1 570 ? -34.596 -10.263 1.694 1.00 94.69 570 ASN A C 1
ATOM 4599 O O . ASN A 1 570 ? -35.610 -10.090 1.021 1.00 94.69 570 ASN A O 1
ATOM 4603 N N . GLY A 1 571 ? -34.635 -10.595 2.984 1.00 94.88 571 GLY A N 1
ATOM 4604 C CA . GLY A 1 571 ? -35.852 -10.751 3.782 1.00 94.88 571 GLY A CA 1
ATOM 4605 C C . GLY A 1 571 ? -36.262 -9.505 4.571 1.00 94.88 571 GLY A C 1
ATOM 4606 O O . GLY A 1 571 ? -36.963 -9.637 5.576 1.00 94.88 571 GLY A O 1
ATOM 4607 N N . LEU A 1 572 ? -35.820 -8.302 4.184 1.00 94.56 572 LEU A N 1
ATOM 4608 C CA . LEU A 1 572 ? -36.219 -7.072 4.874 1.00 94.56 572 LEU A CA 1
ATOM 4609 C C . LEU A 1 572 ? -37.741 -6.881 4.800 1.00 94.56 572 LEU A C 1
ATOM 4611 O O . LEU A 1 572 ? -38.343 -6.952 3.733 1.00 94.56 572 LEU A O 1
ATOM 4615 N N . GLY A 1 573 ? -38.369 -6.643 5.954 1.00 91.69 573 GLY A N 1
ATOM 4616 C CA . GLY A 1 573 ? -39.831 -6.576 6.092 1.00 91.69 573 GLY A CA 1
ATOM 4617 C C . GLY A 1 573 ? -40.536 -7.936 6.224 1.00 91.69 573 GLY A C 1
ATOM 4618 O O . GLY A 1 573 ? -41.734 -7.962 6.499 1.00 91.69 573 GLY A O 1
ATOM 4619 N N . GLY A 1 574 ? -39.813 -9.051 6.075 1.00 95.62 574 GLY A N 1
ATOM 4620 C CA . GLY A 1 574 ? -40.332 -10.410 6.253 1.00 95.62 574 GLY A CA 1
ATOM 4621 C C . GLY A 1 574 ? -40.466 -10.852 7.721 1.00 95.62 574 GLY A C 1
ATOM 4622 O O . GLY A 1 574 ? -40.168 -10.076 8.637 1.00 95.62 574 GLY A O 1
ATOM 4623 N N . PRO A 1 575 ? -40.904 -12.104 7.968 1.00 96.50 575 PRO A N 1
ATOM 4624 C CA . PRO A 1 575 ? -41.132 -12.639 9.312 1.00 96.50 575 PRO A CA 1
ATOM 4625 C C . PRO A 1 575 ? -39.894 -12.600 10.214 1.00 96.50 575 PRO A C 1
ATOM 4627 O O . PRO A 1 575 ? -39.997 -12.179 11.363 1.00 96.50 575 PRO A O 1
ATOM 4630 N N . GLU A 1 576 ? -38.722 -12.974 9.698 1.00 96.69 576 GLU A N 1
ATOM 4631 C CA . GLU A 1 576 ? -37.460 -12.992 10.443 1.00 96.69 576 GLU A CA 1
ATOM 4632 C C . GLU A 1 576 ? -37.008 -11.573 10.797 1.00 96.69 576 GLU A C 1
ATOM 4634 O O . GLU A 1 576 ? -36.585 -11.315 11.922 1.00 96.69 576 GLU A O 1
ATOM 4639 N N . PHE A 1 577 ? -37.158 -10.625 9.865 1.00 95.81 577 PHE A N 1
ATOM 4640 C CA . PHE A 1 577 ? -36.833 -9.222 10.120 1.00 95.81 577 PHE A CA 1
ATOM 4641 C C . PHE A 1 577 ? -37.781 -8.609 11.153 1.00 95.81 577 PHE A C 1
ATOM 4643 O O . PHE A 1 577 ? -37.345 -7.886 12.050 1.00 95.81 577 PHE A O 1
ATOM 4650 N N . LYS A 1 578 ? -39.079 -8.924 11.067 1.00 94.88 578 LYS A N 1
ATOM 4651 C CA . LYS A 1 578 ? -40.061 -8.516 12.074 1.00 94.88 578 LYS A CA 1
ATOM 4652 C C . LYS A 1 578 ? -39.696 -9.092 13.444 1.00 94.88 578 LYS A C 1
ATOM 4654 O O . LYS A 1 578 ? -39.582 -8.335 14.399 1.00 94.88 578 LYS A O 1
ATOM 4659 N N . ALA A 1 579 ? -39.402 -10.389 13.522 1.00 94.06 579 ALA A N 1
ATOM 4660 C CA . ALA A 1 579 ? -38.971 -11.037 14.759 1.00 94.06 579 ALA A CA 1
ATOM 4661 C C . ALA A 1 579 ? -37.703 -10.405 15.362 1.00 94.06 579 ALA A C 1
ATOM 4663 O O . ALA A 1 579 ? -37.605 -10.306 16.577 1.00 94.06 579 ALA A O 1
ATOM 4664 N N . ALA A 1 580 ? -36.768 -9.925 14.537 1.00 93.38 580 ALA A N 1
ATOM 4665 C CA . ALA A 1 580 ? -35.551 -9.251 14.995 1.00 93.38 580 ALA A CA 1
ATOM 4666 C C . ALA A 1 580 ? -35.760 -7.809 15.502 1.00 93.38 580 ALA A C 1
ATOM 4668 O O . ALA A 1 580 ? -34.848 -7.235 16.098 1.00 93.38 580 ALA A O 1
ATOM 4669 N N . THR A 1 581 ? -36.917 -7.196 15.230 1.00 92.31 581 THR A N 1
ATOM 4670 C CA . THR A 1 581 ? -37.165 -5.757 15.455 1.00 92.31 581 THR A CA 1
ATOM 4671 C C . THR A 1 581 ? -38.373 -5.463 16.344 1.00 92.31 581 THR A C 1
ATOM 4673 O O . THR A 1 581 ? -38.658 -4.295 16.597 1.00 92.31 581 THR A O 1
ATOM 4676 N N . THR A 1 582 ? -39.085 -6.495 16.810 1.00 93.94 582 THR A N 1
ATOM 4677 C CA . THR A 1 582 ? -40.298 -6.365 17.637 1.00 93.94 582 THR A CA 1
ATOM 4678 C C . THR A 1 582 ? -40.279 -7.299 18.853 1.00 93.94 582 THR A C 1
ATOM 4680 O O . THR A 1 582 ? -41.323 -7.821 19.246 1.00 93.94 582 THR A O 1
ATOM 4683 N N . THR A 1 583 ? -39.096 -7.608 19.394 1.00 96.19 583 THR A N 1
ATOM 4684 C CA . THR A 1 583 ? -38.971 -8.324 20.674 1.00 96.19 583 THR A CA 1
ATOM 4685 C C . THR A 1 583 ? -39.304 -7.387 21.835 1.00 96.19 583 THR A C 1
ATOM 4687 O O . THR A 1 583 ? -39.143 -6.171 21.728 1.00 96.19 583 THR A O 1
ATOM 4690 N N . GLU A 1 584 ? -39.706 -7.946 22.980 1.00 96.31 584 GLU A N 1
ATOM 4691 C CA . GLU A 1 584 ? -39.950 -7.148 24.191 1.00 96.31 584 GLU A CA 1
ATOM 4692 C C . GLU A 1 584 ? -38.697 -6.366 24.627 1.00 96.31 584 GLU A C 1
ATOM 4694 O O . GLU A 1 584 ? -38.798 -5.223 25.077 1.00 96.31 584 GLU A O 1
ATOM 4699 N N . TRP A 1 585 ? -37.500 -6.945 24.456 1.00 97.00 585 TRP A N 1
ATOM 4700 C CA . TRP A 1 585 ? -36.242 -6.265 24.774 1.00 97.00 585 TRP A CA 1
ATOM 4701 C C . TRP A 1 585 ? -35.946 -5.129 23.788 1.00 97.00 585 TRP A C 1
ATOM 4703 O O . TRP A 1 585 ? -35.556 -4.042 24.211 1.00 97.00 585 TRP A O 1
ATOM 4713 N N . CYS A 1 586 ? -36.216 -5.321 22.493 1.00 94.06 586 CYS A N 1
ATOM 4714 C CA . CYS A 1 586 ? -36.097 -4.272 21.482 1.00 94.06 586 CYS A CA 1
ATOM 4715 C C . CYS A 1 586 ? -37.006 -3.071 21.795 1.00 94.06 586 CYS A C 1
ATOM 4717 O O . CYS A 1 586 ? -36.541 -1.927 21.787 1.00 94.06 586 CYS A O 1
ATOM 4719 N N . ASP A 1 587 ? -38.267 -3.327 22.156 1.00 93.62 587 ASP A N 1
ATOM 4720 C CA . ASP A 1 587 ? -39.213 -2.284 22.564 1.00 93.62 587 ASP A CA 1
ATOM 4721 C C . ASP A 1 587 ? -38.724 -1.537 23.812 1.00 93.62 587 ASP A C 1
ATOM 4723 O O . ASP A 1 587 ? -38.769 -0.304 23.864 1.00 93.62 587 ASP A O 1
ATOM 4727 N N . LYS A 1 588 ? -38.182 -2.267 24.796 1.00 94.44 588 LYS A N 1
ATOM 4728 C CA . LYS A 1 588 ? -37.589 -1.684 26.005 1.00 94.44 588 LYS A CA 1
ATOM 4729 C C . LYS A 1 588 ? -36.384 -0.797 25.686 1.00 94.44 588 LYS A C 1
ATOM 4731 O O . LYS A 1 588 ? -36.314 0.322 26.182 1.00 94.44 588 LYS A O 1
ATOM 4736 N N . ILE A 1 589 ? -35.465 -1.238 24.824 1.00 94.69 589 ILE A N 1
ATOM 4737 C CA . ILE A 1 589 ? -34.311 -0.431 24.395 1.00 94.69 589 ILE A CA 1
ATOM 4738 C C . ILE A 1 589 ? -34.773 0.860 23.715 1.00 94.69 589 ILE A C 1
ATOM 4740 O O . ILE A 1 589 ? -34.280 1.944 24.035 1.00 94.69 589 ILE A O 1
ATOM 4744 N N . TYR A 1 590 ? -35.737 0.779 22.796 1.00 92.19 590 TYR A N 1
ATOM 4745 C CA . TYR A 1 590 ? -36.220 1.974 22.107 1.00 92.19 590 TYR A CA 1
ATOM 4746 C C . TYR A 1 590 ? -36.959 2.946 23.021 1.00 92.19 590 TYR A C 1
ATOM 4748 O O . TYR A 1 590 ? -36.907 4.148 22.773 1.00 92.19 590 TYR A O 1
ATOM 4756 N N . LYS A 1 591 ? -37.620 2.446 24.065 1.00 91.19 591 LYS A N 1
ATOM 4757 C CA . LYS A 1 591 ? -38.347 3.271 25.028 1.00 91.19 591 LYS A CA 1
ATOM 4758 C C . LYS A 1 591 ? -37.446 3.884 26.101 1.00 91.19 591 LYS A C 1
ATOM 4760 O O . LYS A 1 591 ? -37.620 5.056 26.423 1.00 91.19 591 LYS A O 1
ATOM 4765 N N . ASP A 1 592 ? -36.524 3.103 26.657 1.00 91.88 592 ASP A N 1
ATOM 4766 C CA . ASP A 1 592 ? -35.818 3.449 27.898 1.00 91.88 592 ASP A CA 1
ATOM 4767 C C . ASP A 1 592 ? -34.373 3.922 27.658 1.00 91.88 592 ASP A C 1
ATOM 4769 O O . ASP A 1 592 ? -33.785 4.572 28.518 1.00 91.88 592 ASP A O 1
ATOM 4773 N N . VAL A 1 593 ? -33.773 3.591 26.508 1.00 91.12 593 VAL A N 1
ATOM 4774 C CA . VAL A 1 593 ? -32.351 3.868 26.225 1.00 91.12 593 VAL A CA 1
ATOM 4775 C C . VAL A 1 593 ? -32.181 4.880 25.096 1.00 91.12 593 VAL A C 1
ATOM 4777 O O . VAL A 1 593 ? -31.332 5.768 25.174 1.00 91.12 593 VAL A O 1
ATOM 4780 N N . VAL A 1 594 ? -32.977 4.762 24.036 1.00 91.81 594 VAL A N 1
ATOM 4781 C CA . VAL A 1 594 ? -32.866 5.600 22.835 1.00 91.81 594 VAL A CA 1
ATOM 4782 C C . VAL A 1 594 ? -33.680 6.886 23.000 1.00 91.81 594 VAL A C 1
ATOM 4784 O O . VAL A 1 594 ? -34.828 6.841 23.433 1.00 91.81 594 VAL A O 1
ATOM 4787 N N . LYS A 1 595 ? -33.085 8.036 22.657 1.00 90.50 595 LYS A N 1
ATOM 4788 C CA . LYS A 1 595 ? -33.737 9.357 22.703 1.00 90.50 595 LYS A CA 1
ATOM 4789 C C . LYS A 1 595 ? -34.325 9.735 21.345 1.00 90.50 595 LYS A C 1
ATOM 4791 O O . LYS A 1 595 ? -35.533 9.854 21.193 1.00 90.50 595 LYS A O 1
ATOM 4796 N N . ASP A 1 596 ? -33.458 9.855 20.344 1.00 86.88 596 ASP A N 1
ATOM 4797 C CA . ASP A 1 596 ? -33.816 10.266 18.988 1.00 86.88 596 ASP A CA 1
ATOM 4798 C C . ASP A 1 596 ? -33.276 9.237 18.003 1.00 86.88 596 ASP A C 1
ATOM 4800 O O . ASP A 1 596 ? -32.067 9.026 17.945 1.00 86.88 596 ASP A O 1
ATOM 4804 N N . ARG A 1 597 ? -34.152 8.591 17.226 1.00 92.38 597 ARG A N 1
ATOM 4805 C CA . ARG A 1 597 ? -33.779 7.523 16.285 1.00 92.38 597 ARG A CA 1
ATOM 4806 C C . ARG A 1 597 ? -34.039 7.935 14.845 1.00 92.38 597 ARG A C 1
ATOM 4808 O O . ARG A 1 597 ? -35.161 8.285 14.485 1.00 92.38 597 ARG A O 1
ATOM 4815 N N . LYS A 1 598 ? -33.032 7.783 13.989 1.00 94.38 598 LYS A N 1
ATOM 4816 C CA . LYS A 1 598 ? -33.142 7.959 12.539 1.00 94.38 598 LYS A CA 1
ATOM 4817 C C . LYS A 1 598 ? -32.770 6.663 11.843 1.00 94.38 598 LYS A C 1
ATOM 4819 O O . LYS A 1 598 ? -31.726 6.082 12.114 1.00 94.38 598 LYS A O 1
ATOM 4824 N N . ARG A 1 599 ? -33.625 6.219 10.925 1.00 95.56 599 ARG A N 1
ATOM 4825 C CA . ARG A 1 599 ? -33.367 5.068 10.059 1.00 95.56 599 ARG A CA 1
ATOM 4826 C C . ARG A 1 599 ? -33.377 5.536 8.615 1.00 95.56 599 ARG A C 1
ATOM 4828 O O . ARG A 1 599 ? -34.315 6.218 8.214 1.00 95.56 599 ARG A O 1
ATOM 4835 N N . ARG A 1 600 ? -32.359 5.143 7.857 1.00 97.19 600 ARG A N 1
ATOM 4836 C CA . ARG A 1 600 ? -32.239 5.385 6.420 1.00 97.19 600 ARG A CA 1
ATOM 4837 C C . ARG A 1 600 ? -31.966 4.081 5.685 1.00 97.19 600 ARG A C 1
ATOM 4839 O O . ARG A 1 600 ? -31.321 3.190 6.240 1.00 97.19 600 ARG A O 1
ATOM 4846 N N . VAL A 1 601 ? -32.456 3.976 4.455 1.00 97.44 601 VAL A N 1
ATOM 4847 C CA . VAL A 1 601 ? -32.183 2.840 3.562 1.00 97.44 601 VAL A CA 1
ATOM 4848 C C . VAL A 1 601 ? -31.520 3.361 2.302 1.00 97.44 601 VAL A C 1
ATOM 4850 O O . VAL A 1 601 ? -32.004 4.325 1.705 1.00 97.44 601 VAL A O 1
ATOM 4853 N N . TYR A 1 602 ? -30.416 2.733 1.919 1.00 97.81 602 TYR A N 1
ATOM 4854 C CA . TYR A 1 602 ? -29.662 3.098 0.736 1.00 97.81 602 TYR A CA 1
ATOM 4855 C C . TYR A 1 602 ? -29.266 1.875 -0.083 1.00 97.81 602 TYR A C 1
ATOM 4857 O O . TYR A 1 602 ? -28.952 0.829 0.479 1.00 97.81 602 TYR A O 1
ATOM 4865 N N . ASP A 1 603 ? -29.157 2.055 -1.392 1.00 97.31 603 ASP A N 1
ATOM 4866 C CA . ASP A 1 603 ? -28.505 1.102 -2.286 1.00 97.31 603 ASP A CA 1
ATOM 4867 C C . ASP A 1 603 ? -27.088 1.574 -2.603 1.00 97.31 603 ASP A C 1
ATOM 4869 O O . ASP A 1 603 ? -26.834 2.773 -2.773 1.00 97.31 603 ASP A O 1
ATOM 4873 N N . LEU A 1 604 ? -26.148 0.630 -2.700 1.00 97.00 604 LEU A N 1
ATOM 4874 C CA . LEU A 1 604 ? -24.814 0.914 -3.216 1.00 97.00 604 LEU A CA 1
ATOM 4875 C C . LEU A 1 604 ? -24.930 1.450 -4.645 1.00 97.00 604 LEU A C 1
ATOM 4877 O O . LEU A 1 604 ? -25.468 0.788 -5.531 1.00 97.00 604 LEU A O 1
ATOM 4881 N N . TYR A 1 605 ? -24.394 2.647 -4.850 1.00 95.81 605 TYR A N 1
ATOM 4882 C CA . TYR A 1 605 ? -24.425 3.352 -6.123 1.00 95.81 605 TYR A CA 1
ATOM 4883 C C . TYR A 1 605 ? -23.082 3.266 -6.850 1.00 95.81 605 TYR A C 1
ATOM 4885 O O . TYR A 1 605 ? -23.047 3.014 -8.050 1.00 95.81 605 TYR A O 1
ATOM 4893 N N . TYR A 1 606 ? -21.974 3.478 -6.133 1.00 95.81 606 TYR A N 1
ATOM 4894 C CA . TYR A 1 606 ? -20.642 3.525 -6.735 1.00 95.81 606 TYR A CA 1
ATOM 4895 C C . TYR A 1 606 ? -19.551 3.142 -5.735 1.00 95.81 606 TYR A C 1
ATOM 4897 O O . TYR A 1 606 ? -19.598 3.555 -4.576 1.00 95.81 606 TYR A O 1
ATOM 4905 N N . THR A 1 607 ? -18.533 2.418 -6.199 1.00 96.06 607 THR A N 1
ATOM 4906 C CA . THR A 1 607 ? -17.338 2.090 -5.406 1.00 96.06 607 THR A CA 1
ATOM 4907 C C . THR A 1 607 ? -16.142 2.871 -5.936 1.00 96.06 607 THR A C 1
ATOM 4909 O O . THR A 1 607 ? -15.830 2.810 -7.122 1.00 96.06 607 THR A O 1
ATOM 4912 N N . PHE A 1 608 ? -15.438 3.623 -5.099 1.00 95.81 608 PHE A N 1
ATOM 4913 C CA . PHE A 1 608 ? -14.288 4.402 -5.560 1.00 95.81 608 PHE A CA 1
ATOM 4914 C C . PHE A 1 608 ? -13.061 3.519 -5.795 1.00 95.81 608 PHE A C 1
ATOM 4916 O O . PHE A 1 608 ? -12.825 2.548 -5.081 1.00 95.81 608 PHE A O 1
ATOM 4923 N N . GLY A 1 609 ? -12.285 3.877 -6.817 1.00 94.25 609 GLY A N 1
ATOM 4924 C CA . GLY A 1 609 ? -10.912 3.418 -7.012 1.00 94.25 609 GLY A CA 1
ATOM 4925 C C . GLY A 1 609 ? -9.955 4.600 -6.848 1.00 94.25 609 GLY A C 1
ATOM 4926 O O . GLY A 1 609 ? -10.399 5.749 -6.799 1.00 94.25 609 GLY A O 1
ATOM 4927 N N . ALA A 1 610 ? -8.653 4.328 -6.781 1.00 92.44 610 ALA A N 1
ATOM 4928 C CA . ALA A 1 610 ? -7.617 5.365 -6.696 1.00 92.44 610 ALA A CA 1
ATOM 4929 C C . ALA A 1 610 ? -7.425 6.152 -8.012 1.00 92.44 610 ALA A C 1
ATOM 4931 O O . ALA A 1 610 ? -6.708 7.157 -8.042 1.00 92.44 610 ALA A O 1
ATOM 4932 N N . ALA A 1 611 ? -8.077 5.715 -9.095 1.00 95.56 611 ALA A N 1
ATOM 4933 C CA . ALA A 1 611 ? -8.061 6.366 -10.396 1.00 95.56 611 ALA A CA 1
ATOM 4934 C C . ALA A 1 611 ? -9.468 6.751 -10.879 1.00 95.56 611 ALA A C 1
ATOM 4936 O O . ALA A 1 611 ? -10.454 6.038 -10.669 1.00 95.56 611 ALA A O 1
ATOM 4937 N N . GLN A 1 612 ? -9.530 7.900 -11.550 1.00 96.25 612 GLN A N 1
ATOM 4938 C CA . GLN A 1 612 ? -10.696 8.412 -12.260 1.00 96.25 612 GLN A CA 1
ATOM 4939 C C . GLN A 1 612 ? -11.156 7.437 -13.344 1.00 96.25 612 GLN A C 1
ATOM 4941 O O . GLN A 1 612 ? -10.350 6.899 -14.094 1.00 96.25 612 GLN A O 1
ATOM 4946 N N . ARG A 1 613 ? -12.464 7.196 -13.451 1.00 96.69 613 ARG A N 1
ATOM 4947 C CA . ARG A 1 613 ? -12.972 6.243 -14.451 1.00 96.69 613 ARG A CA 1
ATOM 4948 C C . ARG A 1 613 ? -14.392 6.490 -14.929 1.00 96.69 613 ARG A C 1
ATOM 4950 O O . ARG A 1 613 ? -14.860 5.743 -15.787 1.00 96.69 613 ARG A O 1
ATOM 4957 N N . ASP A 1 614 ? -15.095 7.466 -14.369 1.00 97.69 614 ASP A N 1
ATOM 4958 C CA . ASP A 1 614 ? -16.496 7.683 -14.699 1.00 97.69 614 ASP A CA 1
ATOM 4959 C C . ASP A 1 614 ? -16.626 8.491 -15.996 1.00 97.69 614 ASP A C 1
ATOM 4961 O O . ASP A 1 614 ? -16.556 9.717 -15.997 1.00 97.69 614 ASP A O 1
ATOM 4965 N N . LEU A 1 615 ? -16.817 7.787 -17.111 1.00 98.12 615 LEU A N 1
ATOM 4966 C CA . LEU A 1 615 ? -17.115 8.388 -18.414 1.00 98.12 615 LEU A CA 1
ATOM 4967 C C . LEU A 1 615 ? -18.608 8.728 -18.575 1.00 98.12 615 LEU A C 1
ATOM 4969 O O . LEU A 1 615 ? -18.981 9.453 -19.502 1.00 98.12 615 LEU A O 1
ATOM 4973 N N . GLN A 1 616 ? -19.473 8.208 -17.696 1.00 97.44 616 GLN A N 1
ATOM 4974 C CA . GLN A 1 616 ? -20.918 8.372 -17.810 1.00 97.44 616 GLN A CA 1
ATOM 4975 C C . GLN A 1 616 ? -21.332 9.817 -17.553 1.00 97.44 616 GLN A C 1
ATOM 4977 O O . GLN A 1 616 ? -22.020 10.410 -18.384 1.00 97.44 616 GLN A O 1
ATOM 4982 N N . SER A 1 617 ? -20.872 10.413 -16.450 1.00 97.12 617 SER A N 1
ATOM 4983 C CA . SER A 1 617 ? -21.170 11.818 -16.147 1.00 97.12 617 SER A CA 1
ATOM 4984 C C . SER A 1 617 ? -20.645 12.772 -17.226 1.00 97.12 617 SER A C 1
ATOM 4986 O O . SER A 1 617 ? -21.366 13.679 -17.639 1.00 97.12 617 SER A O 1
ATOM 4988 N N . LEU A 1 618 ? -19.457 12.494 -17.771 1.00 98.00 618 LEU A N 1
ATOM 4989 C CA . LEU A 1 618 ? -18.817 13.258 -18.850 1.00 98.00 618 LEU A CA 1
ATOM 4990 C C . LEU A 1 618 ? -19.532 13.164 -20.208 1.00 98.00 618 LEU A C 1
ATOM 4992 O O . LEU A 1 618 ? -19.190 13.893 -21.139 1.00 98.00 618 LEU A O 1
ATOM 4996 N N . SER A 1 619 ? -20.525 12.285 -20.357 1.00 96.50 619 SER A N 1
ATOM 4997 C CA . SER A 1 619 ? -21.359 12.241 -21.567 1.00 96.50 619 SER A CA 1
ATOM 4998 C C . SER A 1 619 ? -22.436 13.329 -21.584 1.00 96.50 619 SER A C 1
ATOM 5000 O O . SER A 1 619 ? -23.030 13.585 -22.631 1.00 96.50 619 SER A O 1
ATOM 5002 N N . SER A 1 620 ? -22.701 13.980 -20.446 1.00 96.81 620 SER A N 1
ATOM 5003 C CA . SER A 1 620 ? -23.662 15.078 -20.374 1.00 96.81 620 SER A CA 1
ATOM 5004 C C . SER A 1 620 ? -23.105 16.373 -20.977 1.00 96.81 620 SER A C 1
ATOM 5006 O O . SER A 1 620 ? -21.903 16.645 -20.973 1.00 96.81 620 SER A O 1
ATOM 5008 N N . LYS A 1 621 ? -24.010 17.225 -21.462 1.00 96.19 621 LYS A N 1
ATOM 5009 C CA . LYS A 1 621 ? -23.707 18.615 -21.834 1.00 96.19 621 LYS A CA 1
ATOM 5010 C C . LYS A 1 621 ? -23.542 19.544 -20.624 1.00 96.19 621 LYS A C 1
ATOM 5012 O O . LYS A 1 621 ? -23.060 20.656 -20.784 1.00 96.19 621 LYS A O 1
ATOM 5017 N N . ASP A 1 622 ? -23.942 19.088 -19.436 1.00 95.75 622 ASP A N 1
ATOM 5018 C CA . ASP A 1 622 ? -23.928 19.892 -18.207 1.00 95.75 622 ASP A CA 1
ATOM 5019 C C . ASP A 1 622 ? -22.591 19.807 -17.444 1.00 95.75 622 ASP A C 1
ATOM 5021 O O . ASP A 1 622 ? -22.384 20.509 -16.457 1.00 95.75 622 ASP A O 1
ATOM 5025 N N . THR A 1 623 ? -21.670 18.938 -17.870 1.00 95.94 623 THR A N 1
ATOM 5026 C CA . THR A 1 623 ? -20.308 18.852 -17.315 1.00 95.94 623 THR A CA 1
ATOM 5027 C C . THR A 1 623 ? -19.350 19.766 -18.073 1.00 95.94 623 THR A C 1
ATOM 5029 O O . THR A 1 623 ? -19.457 19.888 -19.282 1.00 95.94 623 THR A O 1
ATOM 5032 N N . ALA A 1 624 ? -18.369 20.364 -17.402 1.00 94.31 624 ALA A N 1
ATOM 5033 C CA . ALA A 1 624 ? -17.347 21.201 -18.039 1.00 94.31 624 ALA A CA 1
ATOM 5034 C C . ALA A 1 624 ? -15.990 20.474 -18.078 1.00 94.31 624 ALA A C 1
ATOM 5036 O O . ALA A 1 624 ? -15.772 19.589 -17.249 1.00 94.31 624 ALA A O 1
ATOM 5037 N N . PRO A 1 625 ? -15.075 20.821 -19.003 1.00 95.50 625 PRO A N 1
ATOM 5038 C CA . PRO A 1 625 ? -13.710 20.312 -18.967 1.00 95.50 625 PRO A CA 1
ATOM 5039 C C . PRO A 1 625 ? -12.986 20.827 -17.723 1.00 95.50 625 PRO A C 1
ATOM 5041 O O . PRO A 1 625 ? -13.175 21.973 -17.307 1.00 95.50 625 PRO A O 1
ATOM 5044 N N . VAL A 1 626 ? -12.166 19.971 -17.118 1.00 93.00 626 VAL A N 1
ATOM 5045 C CA . VAL A 1 626 ? -11.488 20.269 -15.848 1.00 93.00 626 VAL A CA 1
ATOM 5046 C C . VAL A 1 626 ? -10.056 19.789 -15.892 1.00 93.00 626 VAL A C 1
ATOM 5048 O O . VAL A 1 626 ? -9.787 18.694 -16.375 1.00 93.00 626 VAL A O 1
ATOM 5051 N N . GLU A 1 627 ? -9.169 20.593 -15.318 1.00 93.00 627 GLU A N 1
ATOM 5052 C CA . GLU A 1 627 ? -7.769 20.277 -15.073 1.00 93.00 627 GLU A CA 1
ATOM 5053 C C . GLU A 1 627 ? -7.477 20.462 -13.577 1.00 93.00 627 GLU A C 1
ATOM 5055 O O . GLU A 1 627 ? -7.863 21.465 -12.971 1.00 93.00 627 GLU A O 1
ATOM 5060 N N . SER A 1 628 ? -6.841 19.465 -12.957 1.00 88.56 628 SER A N 1
ATOM 5061 C CA . SER A 1 628 ? -6.384 19.553 -11.565 1.00 88.56 628 SER A CA 1
ATOM 5062 C C . SER A 1 628 ? -5.339 20.655 -11.398 1.00 88.56 628 SER A C 1
ATOM 5064 O O . SER A 1 628 ? -4.626 20.958 -12.349 1.00 88.56 628 SER A O 1
ATOM 5066 N N . THR A 1 629 ? -5.158 21.177 -10.182 1.00 83.00 629 THR A N 1
ATOM 5067 C CA . THR A 1 629 ? -4.199 22.264 -9.904 1.00 83.00 629 THR A CA 1
ATOM 5068 C C . THR A 1 629 ? -2.765 21.969 -10.371 1.00 83.00 629 THR A C 1
ATOM 5070 O O . THR A 1 629 ? -2.046 22.885 -10.752 1.00 83.00 629 THR A O 1
ATOM 5073 N N . GLU A 1 630 ? -2.355 20.699 -10.371 1.00 83.56 630 GLU A N 1
ATOM 5074 C CA . GLU A 1 630 ? -1.016 20.250 -10.788 1.00 83.56 630 GLU A CA 1
ATOM 5075 C C . GLU A 1 630 ? -0.927 19.889 -12.285 1.00 83.56 630 GLU A C 1
ATOM 5077 O O . GLU A 1 630 ? 0.129 19.489 -12.763 1.00 83.56 630 GLU A O 1
ATOM 5082 N N . GLY A 1 631 ? -2.032 19.975 -13.033 1.00 88.19 631 GLY A N 1
ATOM 5083 C CA . GLY A 1 631 ? -2.099 19.609 -14.455 1.00 88.19 631 GLY A CA 1
ATOM 5084 C C . GLY A 1 631 ? -2.047 18.104 -14.754 1.00 88.19 631 GLY A C 1
ATOM 5085 O O . GLY A 1 631 ? -2.074 17.709 -15.918 1.00 88.19 631 GLY A O 1
ATOM 5086 N N . LEU A 1 632 ? -1.993 17.254 -13.722 1.00 89.31 632 LEU A N 1
ATOM 5087 C CA . LEU A 1 632 ? -1.820 15.800 -13.856 1.00 89.31 632 LEU A CA 1
ATOM 5088 C C . LEU A 1 632 ? -3.113 15.032 -14.150 1.00 89.31 632 LEU A C 1
ATOM 5090 O O . LEU A 1 632 ? -3.058 13.892 -14.607 1.00 89.31 632 LEU A O 1
ATOM 5094 N N . VAL A 1 633 ? -4.270 15.619 -13.845 1.00 94.31 633 VAL A N 1
ATOM 5095 C CA . VAL A 1 633 ? -5.587 15.033 -14.111 1.00 94.31 633 VAL A CA 1
ATOM 5096 C C . VAL A 1 633 ? -6.395 15.992 -14.966 1.00 94.31 633 VAL A C 1
ATOM 5098 O O . VAL A 1 633 ? -6.537 17.164 -14.609 1.00 94.31 633 VAL A O 1
ATOM 5101 N N . LYS A 1 634 ? -6.949 15.486 -16.066 1.00 96.69 634 LYS A N 1
ATOM 5102 C CA . LYS A 1 634 ? -7.793 16.226 -17.002 1.00 96.69 634 LYS A CA 1
ATOM 5103 C C . LYS A 1 634 ? -9.022 15.410 -17.368 1.00 96.69 634 LYS A C 1
ATOM 5105 O O . LYS A 1 634 ? -8.953 14.196 -17.544 1.00 96.69 634 LYS A O 1
ATOM 5110 N N . THR A 1 635 ? -10.158 16.078 -17.491 1.00 97.25 635 THR A N 1
ATOM 5111 C CA . THR A 1 635 ? -11.408 15.473 -17.959 1.00 97.25 635 THR A CA 1
ATOM 5112 C C . THR A 1 635 ? -11.974 16.308 -19.095 1.00 97.25 635 THR A C 1
ATOM 5114 O O . THR A 1 635 ? -11.983 17.538 -19.024 1.00 97.25 635 THR A O 1
ATOM 5117 N N . TYR A 1 636 ? -12.437 15.633 -20.142 1.00 97.62 636 TYR A N 1
ATOM 5118 C CA . TYR A 1 636 ? -13.007 16.249 -21.332 1.00 97.62 636 TYR A CA 1
ATOM 5119 C C . TYR A 1 636 ? -14.398 15.655 -21.576 1.00 97.62 636 TYR A C 1
ATOM 5121 O O . TYR A 1 636 ? -14.510 14.496 -21.992 1.00 97.62 636 TYR A O 1
ATOM 5129 N N . PRO A 1 637 ? -15.470 16.415 -21.299 1.00 97.88 637 PRO A N 1
ATOM 5130 C CA . PRO A 1 637 ? -16.827 16.015 -21.634 1.00 97.88 637 PRO A CA 1
ATOM 5131 C C . PRO A 1 637 ? -16.997 15.757 -23.130 1.00 97.88 637 PRO A C 1
ATOM 5133 O O . PRO A 1 637 ? -16.420 16.472 -23.950 1.00 97.88 637 PRO A O 1
ATOM 5136 N N . ALA A 1 638 ? -17.851 14.803 -23.495 1.00 97.38 638 ALA A N 1
ATOM 5137 C CA . ALA A 1 638 ? -18.041 14.366 -24.879 1.00 97.38 638 ALA A CA 1
ATOM 5138 C C . ALA A 1 638 ? -18.269 15.528 -25.861 1.00 97.38 638 ALA A C 1
ATOM 5140 O O . ALA A 1 638 ? -17.596 15.613 -26.884 1.00 97.38 638 ALA A O 1
ATOM 5141 N N . HIS A 1 639 ? -19.132 16.482 -25.506 1.00 96.75 639 HIS A N 1
ATOM 5142 C CA . HIS A 1 639 ? -19.473 17.648 -26.333 1.00 96.75 639 HIS A CA 1
ATOM 5143 C C . HIS A 1 639 ? -18.322 18.652 -26.545 1.00 96.75 639 HIS A C 1
ATOM 5145 O O . HIS A 1 639 ? -18.478 19.596 -27.315 1.00 96.75 639 HIS A O 1
ATOM 5151 N N . THR A 1 640 ? -17.190 18.478 -25.857 1.00 96.56 640 THR A N 1
ATOM 5152 C CA . THR A 1 640 ? -15.980 19.306 -26.015 1.00 96.56 640 THR A CA 1
ATOM 5153 C C . THR A 1 640 ? -14.911 18.641 -26.878 1.00 96.56 640 THR A C 1
ATOM 5155 O O . THR A 1 640 ? -13.953 19.298 -27.280 1.00 96.56 640 THR A O 1
ATOM 5158 N N . THR A 1 641 ? -15.069 17.350 -27.180 1.00 94.69 641 THR A N 1
ATOM 5159 C CA . THR A 1 641 ? -14.108 16.575 -27.975 1.00 94.69 641 THR A CA 1
ATOM 5160 C C . THR A 1 641 ? -14.523 16.518 -29.450 1.00 94.69 641 THR A C 1
ATOM 5162 O O . THR A 1 641 ? -15.722 16.433 -29.733 1.00 94.69 641 THR A O 1
ATOM 5165 N N . PRO A 1 642 ? -13.573 16.518 -30.406 1.00 91.88 642 PRO A N 1
ATOM 5166 C CA . PRO A 1 642 ? -13.886 16.371 -31.830 1.00 91.88 642 PRO A CA 1
ATOM 5167 C C . PRO A 1 642 ? -14.646 15.076 -32.152 1.00 91.88 642 PRO A C 1
ATOM 5169 O O . PRO A 1 642 ? -15.552 15.071 -32.983 1.00 91.88 642 PRO A O 1
ATOM 5172 N N . GLU A 1 643 ? -14.311 13.984 -31.462 1.00 90.12 643 GLU A N 1
ATOM 5173 C CA . GLU A 1 643 ? -14.889 12.654 -31.664 1.00 90.12 643 GLU A CA 1
ATOM 5174 C C . GLU A 1 643 ? -16.210 12.438 -30.903 1.00 90.12 643 GLU A C 1
ATOM 5176 O O . GLU A 1 643 ? -16.763 11.340 -30.950 1.00 90.12 643 GLU A O 1
ATOM 5181 N N . GLN A 1 644 ? -16.716 13.464 -30.204 1.00 93.56 644 GLN A N 1
ATOM 5182 C CA . GLN A 1 644 ? -17.949 13.430 -29.408 1.00 93.56 644 GLN A CA 1
ATOM 5183 C C . GL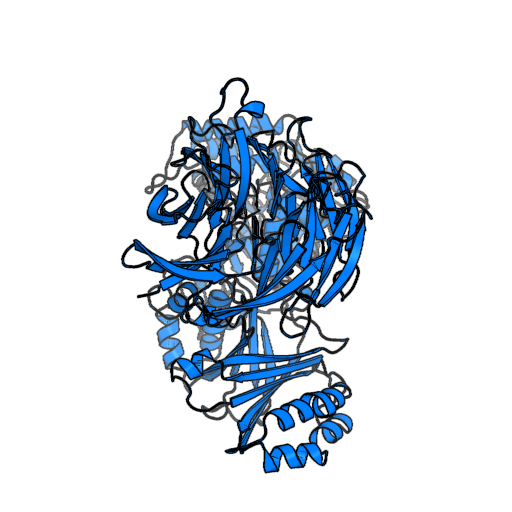N A 1 644 ? -18.002 12.289 -28.377 1.00 93.56 644 GLN A C 1
ATOM 5185 O O . GLN A 1 644 ? -19.051 11.683 -28.151 1.00 93.56 644 GLN A O 1
ATOM 5190 N N . ARG A 1 645 ? -16.873 11.994 -27.723 1.00 95.12 645 ARG A N 1
ATOM 5191 C CA . ARG A 1 645 ? -16.768 10.947 -26.696 1.00 95.12 645 ARG A CA 1
ATOM 5192 C C . ARG A 1 645 ? -16.032 11.453 -25.457 1.00 95.12 645 ARG A C 1
ATOM 5194 O O . ARG A 1 645 ? -15.118 12.261 -25.583 1.00 95.12 645 ARG A O 1
ATOM 5201 N N . PRO A 1 646 ? -16.416 11.011 -24.252 1.00 97.69 646 PRO A N 1
ATOM 5202 C CA . PRO A 1 646 ? -15.773 11.469 -23.030 1.00 97.69 646 PRO A CA 1
ATOM 5203 C C . PRO A 1 646 ? -14.339 10.934 -22.928 1.00 97.69 646 PRO A C 1
ATOM 5205 O O . PRO A 1 646 ? -14.048 9.809 -23.349 1.00 97.69 646 PRO A O 1
ATOM 5208 N N . VAL A 1 647 ? -13.453 11.732 -22.333 1.00 98.19 647 VAL A N 1
ATOM 5209 C CA . VAL A 1 647 ? -12.042 11.381 -22.129 1.00 98.19 647 VAL A CA 1
ATOM 5210 C C . VAL A 1 647 ? -11.603 11.763 -20.721 1.00 98.19 647 VAL A C 1
ATOM 5212 O O . VAL A 1 647 ? -11.928 12.842 -20.223 1.00 98.19 647 VAL A O 1
ATOM 5215 N N . ILE A 1 648 ? -10.809 10.894 -20.104 1.00 98.56 648 ILE A N 1
ATOM 5216 C CA . ILE A 1 648 ? -10.093 11.152 -18.856 1.00 98.56 648 ILE A CA 1
ATOM 5217 C C . ILE A 1 648 ? -8.602 10.951 -19.114 1.00 98.56 648 ILE A C 1
ATOM 5219 O O . ILE A 1 648 ? -8.204 9.913 -19.635 1.00 98.56 648 ILE A O 1
ATOM 5223 N N . GLU A 1 649 ? -7.779 11.907 -18.704 1.00 98.25 649 GLU A N 1
ATOM 5224 C CA . GLU A 1 649 ? -6.327 11.769 -18.607 1.00 98.25 649 GLU A CA 1
ATOM 5225 C C . GLU A 1 649 ? -5.935 11.883 -17.136 1.00 98.25 649 GLU A C 1
ATOM 5227 O O . GLU A 1 649 ? -6.376 12.790 -16.434 1.00 98.25 649 GLU A O 1
ATOM 5232 N N . SER A 1 650 ? -5.169 10.928 -16.627 1.00 97.75 650 SER A N 1
ATOM 5233 C CA . SER A 1 650 ? -4.775 10.884 -15.218 1.00 97.75 650 SER A CA 1
ATOM 5234 C C . SER A 1 650 ? -3.567 9.958 -15.060 1.00 97.75 650 SER A C 1
ATOM 5236 O O . SER A 1 650 ? -2.861 9.675 -16.023 1.00 97.75 650 SER A O 1
ATOM 5238 N N . PHE A 1 651 ? -3.299 9.482 -13.850 1.00 97.19 651 PHE A N 1
ATOM 5239 C CA . PHE A 1 651 ? -2.234 8.538 -13.555 1.00 97.19 651 PHE A CA 1
ATOM 5240 C C . PHE A 1 651 ? -2.647 7.546 -12.466 1.00 97.19 651 PHE A C 1
ATOM 5242 O O . PHE A 1 651 ? -3.530 7.819 -11.641 1.00 97.19 651 PHE A O 1
ATOM 5249 N N . VAL A 1 652 ? -1.974 6.397 -12.466 1.00 97.25 652 VAL A N 1
ATOM 5250 C CA . VAL A 1 652 ? -1.977 5.417 -11.376 1.00 97.25 652 VAL A CA 1
ATOM 5251 C C . VAL A 1 652 ? -0.582 5.359 -10.774 1.00 97.25 652 VAL A C 1
ATOM 5253 O O . VAL A 1 652 ? 0.395 5.292 -11.512 1.00 97.25 652 VAL A O 1
ATOM 5256 N N . THR A 1 653 ? -0.485 5.378 -9.447 1.00 93.69 653 THR A N 1
ATOM 5257 C CA . THR A 1 653 ? 0.780 5.148 -8.739 1.00 93.69 653 THR A CA 1
ATOM 5258 C C . THR A 1 653 ? 0.887 3.670 -8.386 1.00 93.69 653 THR A C 1
ATOM 5260 O O . THR A 1 653 ? -0.010 3.125 -7.741 1.00 93.69 653 THR A O 1
ATOM 5263 N N . THR A 1 654 ? 1.962 3.016 -8.812 1.00 92.25 654 THR A N 1
ATOM 5264 C CA . THR A 1 654 ? 2.239 1.614 -8.487 1.00 92.25 654 THR A CA 1
ATOM 5265 C C . THR A 1 654 ? 2.649 1.456 -7.019 1.00 92.25 654 THR A C 1
ATOM 5267 O O . THR A 1 654 ? 3.047 2.438 -6.386 1.00 92.25 654 THR A O 1
ATOM 5270 N N . PRO A 1 655 ? 2.605 0.234 -6.451 1.00 85.50 655 PRO A N 1
ATOM 5271 C CA . PRO A 1 655 ? 3.028 -0.002 -5.067 1.00 85.50 655 PRO A CA 1
ATOM 5272 C C . PRO A 1 655 ? 4.463 0.449 -4.757 1.00 85.50 655 PRO A C 1
ATOM 5274 O O . PRO A 1 655 ? 4.756 0.824 -3.627 1.00 85.50 655 PRO A O 1
ATOM 5277 N N . ASP A 1 656 ? 5.348 0.453 -5.759 1.00 83.62 656 ASP A N 1
ATOM 5278 C CA . ASP A 1 656 ? 6.725 0.945 -5.656 1.00 83.62 656 ASP A CA 1
ATOM 5279 C C . ASP A 1 656 ? 6.895 2.420 -6.072 1.00 83.62 656 ASP A C 1
ATOM 5281 O O . ASP A 1 656 ? 8.009 2.881 -6.285 1.00 83.62 656 ASP A O 1
ATOM 5285 N N . GLY A 1 657 ? 5.803 3.181 -6.177 1.00 87.69 657 GLY A N 1
ATOM 5286 C CA . GLY A 1 657 ? 5.830 4.637 -6.326 1.00 87.69 657 GLY A CA 1
ATOM 5287 C C . GLY A 1 657 ? 5.919 5.166 -7.759 1.00 87.69 657 GLY A C 1
ATOM 5288 O O . GLY A 1 657 ? 5.890 6.382 -7.943 1.00 87.69 657 GLY A O 1
ATOM 5289 N N . VAL A 1 658 ? 5.984 4.307 -8.781 1.00 93.19 658 VAL A N 1
ATOM 5290 C CA . VAL A 1 658 ? 6.011 4.743 -10.185 1.00 93.19 658 VAL A CA 1
ATOM 5291 C C . VAL A 1 658 ? 4.644 5.261 -10.607 1.00 93.19 658 VAL A C 1
ATOM 5293 O O . VAL A 1 658 ? 3.632 4.581 -10.467 1.00 93.19 658 VAL A O 1
ATOM 5296 N N . GLN A 1 659 ? 4.613 6.462 -11.179 1.00 94.94 659 GLN A N 1
ATOM 5297 C CA . GLN A 1 659 ? 3.408 6.987 -11.809 1.00 94.94 659 GLN A CA 1
ATOM 5298 C C . GLN A 1 659 ? 3.301 6.487 -13.250 1.00 94.94 659 GLN A C 1
ATOM 5300 O O . GLN A 1 659 ? 4.223 6.650 -14.050 1.00 94.94 659 GLN A O 1
ATOM 5305 N N . LEU A 1 660 ? 2.146 5.917 -13.580 1.00 97.31 660 LEU A N 1
ATOM 5306 C CA . LEU A 1 660 ? 1.754 5.476 -14.912 1.00 97.31 660 LEU A CA 1
ATOM 5307 C C . LEU A 1 660 ? 0.657 6.413 -15.431 1.00 97.31 660 LEU A C 1
ATOM 5309 O O . LEU A 1 660 ? -0.522 6.200 -15.119 1.00 97.31 660 LEU A O 1
ATOM 5313 N N . PRO A 1 661 ? 1.013 7.470 -16.184 1.00 98.00 661 PRO A N 1
ATOM 5314 C CA . PRO A 1 661 ? 0.036 8.298 -16.873 1.00 98.00 661 PRO A CA 1
ATOM 5315 C C . PRO A 1 661 ? -0.827 7.451 -17.804 1.00 98.00 661 PRO A C 1
ATOM 5317 O O . PRO A 1 661 ? -0.309 6.593 -18.520 1.00 98.00 661 PRO A O 1
ATOM 5320 N N . TYR A 1 662 ? -2.126 7.706 -17.826 1.00 98.62 662 TYR A N 1
ATOM 5321 C CA . TYR A 1 662 ? -3.066 7.020 -18.692 1.00 98.62 662 TYR A CA 1
ATOM 5322 C C . TYR A 1 662 ? -4.105 7.971 -19.273 1.00 98.62 662 TYR A C 1
ATOM 5324 O O . TYR A 1 662 ? -4.384 9.044 -18.740 1.00 98.62 662 TYR A O 1
ATOM 5332 N N . ARG A 1 663 ? -4.709 7.510 -20.362 1.00 98.50 663 ARG A N 1
ATOM 5333 C CA . ARG A 1 663 ? -5.873 8.076 -21.017 1.00 98.50 663 ARG A CA 1
ATOM 5334 C C . ARG A 1 663 ? -6.949 7.001 -21.135 1.00 98.50 663 ARG A C 1
ATOM 5336 O O . ARG A 1 663 ? -6.684 5.908 -21.635 1.00 98.50 663 ARG A O 1
ATOM 5343 N N . LEU A 1 664 ? -8.150 7.312 -20.666 1.00 98.75 664 LEU A N 1
ATOM 5344 C CA . LEU A 1 664 ? -9.336 6.468 -20.744 1.00 98.75 664 LEU A CA 1
ATOM 5345 C C . LEU A 1 664 ? -10.389 7.160 -21.614 1.00 98.75 664 LEU A C 1
ATOM 5347 O O . LEU A 1 664 ? -10.751 8.305 -21.350 1.00 98.75 664 LEU A O 1
ATOM 5351 N N . GLU A 1 665 ? -10.894 6.467 -22.632 1.00 97.94 665 GLU A N 1
ATOM 5352 C CA . GLU A 1 665 ? -11.903 6.998 -23.558 1.00 97.94 665 GLU A CA 1
ATOM 5353 C C . GLU A 1 665 ? -12.813 5.899 -24.130 1.00 97.94 665 GLU A C 1
ATOM 5355 O O . GLU A 1 665 ? -12.575 4.708 -23.922 1.00 97.94 665 GLU A O 1
ATOM 5360 N N . GLY A 1 666 ? -13.853 6.296 -24.868 1.00 96.69 666 GLY A N 1
ATOM 5361 C CA . GLY A 1 666 ? -14.749 5.379 -25.580 1.00 96.69 666 GLY A CA 1
ATOM 5362 C C . GLY A 1 666 ? -16.148 5.318 -24.970 1.00 96.69 666 GLY A C 1
ATOM 5363 O O . GLY A 1 666 ? -16.776 6.356 -24.747 1.00 96.69 666 GLY A O 1
ATOM 5364 N N . SER A 1 667 ? -16.656 4.106 -24.739 1.00 97.44 667 SER A N 1
ATOM 5365 C CA . SER A 1 667 ? -18.000 3.881 -24.198 1.00 97.44 667 SER A CA 1
ATOM 5366 C C . SER A 1 667 ? -18.187 4.522 -22.823 1.00 97.44 667 SER A C 1
ATOM 5368 O O . SER A 1 667 ? -17.341 4.397 -21.938 1.00 97.44 667 SER A O 1
ATOM 5370 N N . SER A 1 668 ? -19.338 5.155 -22.619 1.00 96.31 668 SER A N 1
ATOM 5371 C CA . SER A 1 668 ? -19.746 5.686 -21.320 1.00 96.31 668 SER A CA 1
ATOM 5372 C C . SER A 1 668 ? -20.534 4.689 -20.468 1.00 96.31 668 SER A C 1
ATOM 5374 O O . SER A 1 668 ? -20.807 4.975 -19.303 1.00 96.31 668 SER A O 1
ATOM 5376 N N . ASP A 1 669 ? -20.864 3.511 -21.010 1.00 95.75 669 ASP A N 1
ATOM 5377 C CA . ASP A 1 669 ? -21.451 2.418 -20.236 1.00 95.75 669 ASP A CA 1
ATOM 5378 C C . ASP A 1 669 ? -20.384 1.828 -19.296 1.00 95.75 669 ASP A C 1
ATOM 5380 O O . ASP A 1 669 ? -19.372 1.301 -19.772 1.00 95.75 669 ASP A O 1
ATOM 5384 N N . PRO A 1 670 ? -20.577 1.864 -17.965 1.00 92.25 670 PRO A N 1
ATOM 5385 C CA . PRO A 1 670 ? -19.612 1.304 -17.024 1.00 92.25 670 PRO A CA 1
ATOM 5386 C C . PRO A 1 670 ? -19.377 -0.205 -17.208 1.00 92.25 670 PRO A C 1
ATOM 5388 O O . PRO A 1 670 ? -18.312 -0.683 -16.813 1.00 92.25 670 PRO A O 1
ATOM 5391 N N . ASN A 1 671 ? -20.313 -0.934 -17.829 1.00 92.94 671 ASN A N 1
ATOM 5392 C CA . ASN A 1 671 ? -20.238 -2.379 -18.078 1.00 92.94 671 ASN A CA 1
ATOM 5393 C C . ASN A 1 671 ? -19.678 -2.741 -19.462 1.00 92.94 671 ASN A C 1
ATOM 5395 O O . ASN A 1 671 ? -19.581 -3.925 -19.792 1.00 92.94 671 ASN A O 1
ATOM 5399 N N . ALA A 1 672 ? -19.325 -1.747 -20.278 1.00 96.81 672 ALA A N 1
ATOM 5400 C CA . ALA A 1 672 ? -18.732 -1.980 -21.585 1.00 96.81 672 ALA A CA 1
ATOM 5401 C C . ALA A 1 672 ? -17.415 -2.777 -21.483 1.00 96.81 672 ALA A C 1
ATOM 5403 O O . ALA A 1 672 ? -16.645 -2.581 -20.534 1.00 96.81 672 ALA A O 1
ATOM 5404 N N . PRO A 1 673 ? -17.117 -3.653 -22.464 1.00 97.81 673 PRO A N 1
ATOM 5405 C CA . PRO A 1 673 ? -15.858 -4.383 -22.506 1.00 97.81 673 PRO A CA 1
ATOM 5406 C C . PRO A 1 673 ? -14.660 -3.429 -22.489 1.00 97.81 673 PRO A C 1
ATOM 5408 O O . PRO A 1 673 ? -14.656 -2.382 -23.141 1.00 97.81 673 PRO A O 1
ATOM 5411 N N . PHE A 1 674 ? -13.634 -3.817 -21.737 1.00 98.69 674 PHE A N 1
ATOM 5412 C CA . PHE A 1 674 ? -12.457 -2.997 -21.490 1.00 98.69 674 PHE A CA 1
ATOM 5413 C C . PHE A 1 674 ? -11.270 -3.487 -22.324 1.00 98.69 674 PHE A C 1
ATOM 5415 O O . PHE A 1 674 ? -10.978 -4.685 -22.336 1.00 98.69 674 PHE A O 1
ATOM 5422 N N . LEU A 1 675 ? -10.585 -2.571 -23.006 1.00 98.88 675 LEU A N 1
ATOM 5423 C CA . LEU A 1 675 ? -9.424 -2.845 -23.849 1.00 98.88 675 LEU A CA 1
ATOM 5424 C C . LEU A 1 675 ? -8.225 -2.018 -23.378 1.00 98.88 675 LEU A C 1
ATOM 5426 O O . LEU A 1 675 ? -8.287 -0.792 -23.354 1.00 98.88 675 LEU A O 1
ATOM 5430 N N . VAL A 1 676 ? -7.126 -2.684 -23.033 1.00 98.94 676 VAL A N 1
ATOM 5431 C CA . VAL A 1 676 ? -5.843 -2.053 -22.695 1.00 98.94 676 VAL A CA 1
ATOM 5432 C C . VAL A 1 676 ? -4.929 -2.071 -23.917 1.00 98.94 676 VAL A C 1
ATOM 5434 O O . VAL A 1 676 ? -4.778 -3.112 -24.554 1.00 98.94 676 VAL A O 1
ATOM 5437 N N . LEU A 1 677 ? -4.293 -0.940 -24.222 1.00 98.94 677 LEU A N 1
ATOM 5438 C CA . LEU A 1 677 ? -3.288 -0.826 -25.280 1.00 98.94 677 LEU A CA 1
ATOM 5439 C C . LEU A 1 677 ? -1.898 -0.610 -24.668 1.00 98.94 677 LEU A C 1
ATOM 5441 O O . LEU A 1 677 ? -1.679 0.374 -23.959 1.00 98.94 677 LEU A O 1
ATOM 5445 N N . ALA A 1 678 ? -0.974 -1.538 -24.930 1.00 98.62 678 ALA A N 1
ATOM 5446 C CA . ALA A 1 678 ? 0.391 -1.531 -24.402 1.00 98.62 678 ALA A CA 1
ATOM 5447 C C . ALA A 1 678 ? 1.415 -1.174 -25.491 1.00 98.62 678 ALA A C 1
ATOM 5449 O O . ALA A 1 678 ? 1.448 -1.769 -26.570 1.00 98.62 678 ALA A O 1
ATOM 5450 N N . ASN A 1 679 ? 2.267 -0.191 -25.211 1.00 98.06 679 ASN A N 1
ATOM 5451 C CA . ASN A 1 679 ? 3.087 0.451 -26.237 1.00 98.06 679 ASN A CA 1
ATOM 5452 C C . ASN A 1 679 ? 4.365 -0.326 -26.568 1.00 98.06 679 ASN A C 1
ATOM 5454 O O . ASN A 1 679 ? 4.824 -1.180 -25.808 1.00 98.06 679 ASN A O 1
ATOM 5458 N N . SER A 1 680 ? 4.985 0.051 -27.686 1.00 98.12 680 SER A N 1
ATOM 5459 C CA . SER A 1 680 ? 6.378 -0.301 -27.949 1.00 98.12 680 SER A CA 1
ATOM 5460 C C . SER A 1 680 ? 7.294 0.454 -26.977 1.00 98.12 680 SER A C 1
ATOM 5462 O O . SER A 1 680 ? 6.892 1.431 -26.342 1.00 98.12 680 SER A O 1
ATOM 5464 N N . ILE A 1 681 ? 8.546 0.014 -26.863 1.00 97.50 681 ILE A N 1
ATOM 5465 C CA . ILE A 1 681 ? 9.573 0.776 -26.144 1.00 97.50 681 ILE A CA 1
ATOM 5466 C C . ILE A 1 681 ? 9.786 2.141 -26.822 1.00 97.50 681 ILE A C 1
ATOM 5468 O O . ILE A 1 681 ? 9.488 2.299 -28.001 1.00 97.50 681 ILE A O 1
ATOM 5472 N N . LEU A 1 682 ? 10.331 3.120 -26.097 1.00 97.75 682 LEU A N 1
ATOM 5473 C CA . LEU A 1 682 ? 10.662 4.480 -26.560 1.00 97.75 682 LEU A CA 1
ATOM 5474 C C . LEU A 1 682 ? 9.479 5.416 -26.861 1.00 97.75 682 LEU A C 1
ATOM 5476 O O . LEU A 1 682 ? 9.636 6.626 -26.738 1.00 97.75 682 LEU A O 1
ATOM 5480 N N . VAL A 1 683 ? 8.303 4.899 -27.189 1.00 98.06 683 VAL A N 1
ATOM 5481 C CA . VAL A 1 683 ? 7.140 5.706 -27.585 1.00 98.06 683 VAL A CA 1
ATOM 5482 C C . VAL A 1 683 ? 6.134 5.885 -26.446 1.00 98.06 683 VAL A C 1
ATOM 5484 O O . VAL A 1 683 ? 6.178 5.188 -25.432 1.00 98.06 683 VAL A O 1
ATOM 5487 N N . ASP A 1 684 ? 5.227 6.848 -26.592 1.00 96.81 684 ASP A N 1
ATOM 5488 C CA . ASP A 1 684 ? 4.047 6.977 -25.733 1.00 96.81 684 ASP A CA 1
ATOM 5489 C C . ASP A 1 684 ? 2.799 6.373 -26.397 1.00 96.81 684 ASP A C 1
ATOM 5491 O O . ASP A 1 684 ? 2.849 5.799 -27.486 1.00 96.81 684 ASP A O 1
ATOM 5495 N N . TYR A 1 685 ? 1.661 6.468 -25.712 1.00 96.88 685 TYR A N 1
ATOM 5496 C CA . TYR A 1 685 ? 0.415 5.855 -26.158 1.00 96.88 685 TYR A CA 1
ATOM 5497 C C . TYR A 1 685 ? -0.255 6.557 -27.352 1.00 96.88 685 TYR A C 1
ATOM 5499 O O . TYR A 1 685 ? -1.290 6.085 -27.840 1.00 96.88 685 TYR A O 1
ATOM 5507 N N . GLY A 1 686 ? 0.302 7.673 -27.838 1.00 97.19 686 GLY A N 1
ATOM 5508 C CA . GLY A 1 686 ? -0.172 8.367 -29.034 1.00 97.19 686 GLY A CA 1
ATOM 5509 C C . GLY A 1 686 ? -0.011 7.543 -30.314 1.00 97.19 686 GLY A C 1
ATOM 5510 O O . GLY A 1 686 ? -0.733 7.784 -31.278 1.00 97.19 686 GLY A O 1
ATOM 5511 N N . ILE A 1 687 ? 0.847 6.510 -30.313 1.00 97.75 687 ILE A N 1
ATOM 5512 C CA . ILE A 1 687 ? 0.981 5.556 -31.433 1.00 97.75 687 ILE A CA 1
ATOM 5513 C C . ILE A 1 687 ? -0.333 4.838 -31.783 1.00 97.75 687 ILE A C 1
ATOM 5515 O O . ILE A 1 687 ? -0.455 4.267 -32.861 1.00 97.75 687 ILE A O 1
ATOM 5519 N N . TRP A 1 688 ? -1.312 4.854 -30.875 1.00 98.50 688 TRP A N 1
ATOM 5520 C CA . TRP A 1 688 ? -2.599 4.183 -31.032 1.00 98.50 688 TRP A CA 1
ATOM 5521 C C . TRP A 1 688 ? -3.740 5.105 -31.490 1.00 98.50 688 TRP A C 1
ATOM 5523 O O . TRP A 1 688 ? -4.861 4.623 -31.613 1.00 98.50 688 TRP A O 1
ATOM 5533 N N . ASP A 1 689 ? -3.515 6.406 -31.716 1.00 97.06 689 ASP A N 1
ATOM 5534 C CA . ASP A 1 689 ? -4.601 7.378 -31.968 1.00 97.06 689 ASP A CA 1
ATOM 5535 C C . ASP A 1 689 ? -5.537 6.978 -33.124 1.00 97.06 689 ASP A C 1
ATOM 5537 O O . ASP A 1 689 ? -6.765 6.979 -32.978 1.00 97.06 689 ASP A O 1
ATOM 5541 N N . GLU A 1 690 ? -4.968 6.607 -34.273 1.00 96.94 690 GLU A N 1
ATOM 5542 C CA . GLU A 1 690 ? -5.755 6.219 -35.449 1.00 96.94 690 GLU A CA 1
ATOM 5543 C C . GLU A 1 690 ? -6.404 4.851 -35.271 1.00 96.94 690 GLU A C 1
ATOM 5545 O O . GLU A 1 690 ? -7.589 4.700 -35.562 1.00 96.94 690 GLU A O 1
ATOM 5550 N N . PHE A 1 691 ? -5.678 3.893 -34.682 1.00 98.44 691 PHE A N 1
ATOM 5551 C CA . PHE A 1 691 ? -6.247 2.602 -34.302 1.00 98.44 691 PHE A CA 1
ATOM 5552 C C . PHE A 1 691 ? -7.487 2.777 -33.416 1.00 98.44 691 PHE A C 1
ATOM 5554 O O . PHE A 1 691 ? -8.513 2.165 -33.687 1.00 98.44 691 PHE A O 1
ATOM 5561 N N . VAL A 1 692 ? -7.428 3.625 -32.383 1.00 98.50 692 VAL A N 1
ATOM 5562 C CA . VAL A 1 692 ? -8.561 3.882 -31.477 1.00 98.50 692 VAL A CA 1
ATOM 5563 C C . VAL A 1 692 ? -9.744 4.481 -32.230 1.00 98.50 692 VAL A C 1
ATOM 5565 O O . VAL A 1 692 ? -10.885 4.071 -32.011 1.00 98.50 692 VAL A O 1
ATOM 5568 N N . THR A 1 693 ? -9.481 5.429 -33.129 1.00 97.06 693 THR A N 1
ATOM 5569 C CA . THR A 1 693 ? -10.518 6.078 -33.939 1.00 97.06 693 THR A CA 1
ATOM 5570 C C . THR A 1 693 ? -11.228 5.073 -34.842 1.00 97.06 693 THR A C 1
ATOM 5572 O O . THR A 1 693 ? -12.459 4.991 -34.817 1.00 97.06 693 THR A O 1
ATOM 5575 N N . ASP A 1 694 ? -10.469 4.263 -35.577 1.00 97.94 694 ASP A N 1
ATOM 5576 C CA . ASP A 1 694 ? -11.018 3.245 -36.469 1.00 97.94 694 ASP A CA 1
ATOM 5577 C C . ASP A 1 694 ? -11.712 2.123 -35.687 1.00 97.94 694 ASP A C 1
ATOM 5579 O O . ASP A 1 694 ? -12.829 1.733 -36.023 1.00 97.94 694 ASP A O 1
ATOM 5583 N N . PHE A 1 695 ? -11.104 1.642 -34.602 1.00 98.62 695 PHE A N 1
ATOM 5584 C CA . PHE A 1 695 ? -11.643 0.563 -33.776 1.00 98.62 695 PHE A CA 1
ATOM 5585 C C . PHE A 1 695 ? -12.966 0.954 -33.111 1.00 98.62 695 PHE A C 1
ATOM 5587 O O . PHE A 1 695 ? -13.933 0.192 -33.169 1.00 98.62 695 PHE A O 1
ATOM 5594 N N . LEU A 1 696 ? -13.059 2.148 -32.515 1.00 97.44 696 LEU A N 1
ATOM 5595 C CA . LEU A 1 696 ? -14.314 2.618 -31.920 1.00 97.44 696 LEU A CA 1
ATOM 5596 C C . LEU A 1 696 ? -15.383 2.876 -32.983 1.00 97.44 696 LEU A C 1
ATOM 5598 O O . LEU A 1 696 ? -16.552 2.597 -32.735 1.00 97.44 696 LEU A O 1
ATOM 5602 N N . LYS A 1 697 ? -15.012 3.340 -34.181 1.00 96.12 697 LYS A N 1
ATOM 5603 C CA . LYS A 1 697 ? -15.959 3.471 -35.295 1.00 96.12 697 LYS A CA 1
ATOM 5604 C C . LYS A 1 697 ? -16.499 2.110 -35.741 1.00 96.12 697 LYS A C 1
ATOM 5606 O O . LYS A 1 697 ? -17.708 1.962 -35.898 1.00 96.12 697 LYS A O 1
ATOM 5611 N N . LEU A 1 698 ? -15.624 1.119 -35.914 1.00 97.50 698 LEU A N 1
ATOM 5612 C CA . LEU A 1 698 ? -15.985 -0.242 -36.333 1.00 97.50 698 LEU A CA 1
ATOM 5613 C C . LEU A 1 698 ? -16.860 -0.959 -35.300 1.00 97.50 698 LEU A C 1
ATOM 5615 O O . LEU A 1 698 ? -17.781 -1.678 -35.671 1.00 97.50 698 LEU A O 1
ATOM 5619 N N . THR A 1 699 ? -16.599 -0.731 -34.015 1.00 96.88 699 THR A N 1
ATOM 5620 C CA . THR A 1 699 ? -17.324 -1.364 -32.902 1.00 96.88 699 THR A CA 1
ATOM 5621 C C . THR A 1 699 ? -18.493 -0.522 -32.384 1.00 96.88 699 THR A C 1
ATOM 5623 O O . THR A 1 699 ? -19.064 -0.845 -31.345 1.00 96.88 699 THR A O 1
ATOM 5626 N N . ASN A 1 700 ? -18.855 0.568 -33.073 1.00 94.75 700 ASN A N 1
ATOM 5627 C CA . ASN A 1 700 ? -19.917 1.498 -32.672 1.00 94.75 700 ASN A CA 1
ATOM 5628 C C . ASN A 1 700 ? -19.788 1.983 -31.210 1.00 94.75 700 ASN A C 1
ATOM 5630 O O . ASN A 1 700 ? -20.737 1.941 -30.428 1.00 94.75 700 ASN A O 1
ATOM 5634 N N . ASN A 1 701 ? -18.578 2.399 -30.832 1.00 94.75 701 ASN A N 1
ATOM 5635 C CA . ASN A 1 701 ? -18.202 2.885 -29.503 1.00 94.75 701 ASN A CA 1
ATOM 5636 C C . ASN A 1 701 ? -18.514 1.901 -28.356 1.00 94.75 701 ASN A C 1
ATOM 5638 O O . ASN A 1 701 ? -18.779 2.317 -27.232 1.00 94.75 701 ASN A O 1
ATOM 5642 N N . LYS A 1 702 ? -18.489 0.589 -28.620 1.00 96.12 702 LYS A N 1
ATOM 5643 C CA . LYS A 1 702 ? -18.829 -0.453 -27.637 1.00 96.12 702 LYS A CA 1
ATOM 5644 C C . LYS A 1 702 ? -17.791 -0.629 -26.529 1.00 96.12 702 LYS A C 1
ATOM 5646 O O . LYS A 1 702 ? -18.138 -1.145 -25.475 1.00 96.12 702 LYS A O 1
ATOM 5651 N N . TYR A 1 703 ? -16.539 -0.231 -26.745 1.00 98.44 703 TYR A N 1
ATOM 5652 C CA . TYR A 1 703 ? -15.432 -0.513 -25.827 1.00 98.44 703 TYR A CA 1
ATOM 5653 C C . TYR A 1 703 ? -15.008 0.710 -25.017 1.00 98.44 703 TYR A C 1
ATOM 5655 O O . TYR A 1 703 ? -15.045 1.841 -25.500 1.00 98.44 703 TYR A O 1
ATOM 5663 N N . ARG A 1 704 ? -14.529 0.460 -23.797 1.00 98.50 704 ARG A N 1
ATOM 5664 C CA . ARG A 1 704 ? -13.730 1.407 -23.009 1.00 98.50 704 ARG A CA 1
ATOM 5665 C C . ARG A 1 704 ? -12.262 1.114 -23.269 1.00 98.50 704 ARG A C 1
ATOM 5667 O O . ARG A 1 704 ? -11.834 -0.024 -23.087 1.00 98.50 704 ARG A O 1
ATOM 5674 N N . ILE A 1 705 ? -11.503 2.112 -23.698 1.00 98.81 705 ILE A N 1
ATOM 5675 C CA . ILE A 1 705 ? -10.110 1.940 -24.107 1.00 98.81 705 ILE A CA 1
ATOM 5676 C C . ILE A 1 705 ? -9.197 2.665 -23.131 1.00 98.81 705 ILE A C 1
ATOM 5678 O O . ILE A 1 705 ? -9.301 3.878 -22.956 1.00 98.81 705 ILE A O 1
ATOM 5682 N N . LEU A 1 706 ? -8.283 1.906 -22.532 1.00 98.88 706 LEU A N 1
ATOM 5683 C CA . LEU A 1 706 ? -7.206 2.406 -21.697 1.00 98.88 706 LEU A CA 1
ATOM 5684 C C . LEU A 1 706 ? -5.896 2.405 -22.474 1.00 98.88 706 LEU A C 1
ATOM 5686 O O . LEU A 1 706 ? -5.404 1.370 -22.925 1.00 98.88 706 LEU A O 1
ATOM 5690 N N . ARG A 1 707 ? -5.303 3.584 -22.553 1.00 98.75 707 ARG A N 1
ATOM 5691 C CA . ARG A 1 707 ? -3.980 3.852 -23.100 1.00 98.75 707 ARG A CA 1
ATOM 5692 C C . ARG A 1 707 ? -3.096 4.357 -21.978 1.00 98.75 707 ARG A C 1
ATOM 5694 O O . ARG A 1 707 ? -3.563 5.155 -21.178 1.00 98.75 707 ARG A O 1
ATOM 5701 N N . TYR A 1 708 ? -1.852 3.907 -21.875 1.00 98.69 708 TYR A N 1
ATOM 5702 C CA . TYR A 1 708 ? -0.987 4.324 -20.768 1.00 98.69 708 TYR A CA 1
ATOM 5703 C C . TYR A 1 708 ? 0.469 4.448 -21.186 1.00 98.69 708 TYR A C 1
ATOM 5705 O O . TYR A 1 708 ? 0.913 3.807 -22.134 1.00 98.69 708 TYR A O 1
ATOM 5713 N N . SER A 1 709 ? 1.216 5.296 -20.487 1.00 97.62 709 SER A N 1
ATOM 5714 C CA . SER A 1 709 ? 2.660 5.412 -20.642 1.00 97.62 709 SER A CA 1
ATOM 5715 C C . SER A 1 709 ? 3.321 4.293 -19.853 1.00 97.62 709 SER A C 1
ATOM 5717 O O . SER A 1 709 ? 3.224 4.235 -18.628 1.00 97.62 709 SER A O 1
ATOM 5719 N N . THR A 1 710 ? 3.982 3.386 -20.566 1.00 96.00 710 THR A N 1
ATOM 5720 C CA . THR A 1 710 ? 4.677 2.245 -19.971 1.00 96.00 710 THR A CA 1
ATOM 5721 C C . THR A 1 710 ? 5.782 2.714 -19.022 1.00 96.00 710 THR A C 1
ATOM 5723 O O . THR A 1 710 ? 6.451 3.720 -19.278 1.00 96.00 710 THR A O 1
ATOM 5726 N N . ARG A 1 711 ? 5.991 1.973 -17.927 1.00 96.56 711 ARG A N 1
ATOM 5727 C CA . ARG A 1 711 ? 7.110 2.184 -17.002 1.00 96.56 711 ARG A CA 1
ATOM 5728 C C . ARG A 1 711 ? 8.422 2.315 -17.778 1.00 96.56 711 ARG A C 1
ATOM 5730 O O . ARG A 1 711 ? 8.718 1.497 -18.645 1.00 96.56 711 ARG A O 1
ATOM 5737 N N . GLY A 1 712 ? 9.180 3.362 -17.454 1.00 94.69 712 GLY A N 1
ATOM 5738 C CA . GLY A 1 712 ? 10.423 3.721 -18.133 1.00 94.69 712 GLY A CA 1
ATOM 5739 C C . GLY A 1 712 ? 10.262 4.605 -19.381 1.00 94.69 712 GLY A C 1
ATOM 5740 O O . GLY A 1 712 ? 11.260 4.982 -19.985 1.00 94.69 712 GLY A O 1
ATOM 5741 N N . ARG A 1 713 ? 9.041 5.042 -19.735 1.00 95.88 713 ARG A N 1
ATOM 5742 C CA . ARG A 1 713 ? 8.832 6.197 -20.641 1.00 95.88 713 ARG A CA 1
ATOM 5743 C C . ARG A 1 713 ? 9.365 7.506 -20.045 1.00 95.88 713 ARG A C 1
ATOM 5745 O O . ARG A 1 713 ? 9.863 8.370 -20.771 1.00 95.88 713 ARG A O 1
ATOM 5752 N N . ASN A 1 714 ? 9.221 7.631 -18.730 1.00 94.31 714 ASN A N 1
ATOM 5753 C CA . ASN A 1 714 ? 9.728 8.724 -17.913 1.00 94.31 714 ASN A CA 1
ATOM 5754 C C . ASN A 1 714 ? 10.794 8.186 -16.957 1.00 94.31 714 ASN A C 1
ATOM 5756 O O . ASN A 1 714 ? 10.880 6.976 -16.724 1.00 94.31 714 ASN A O 1
ATOM 5760 N N . THR A 1 715 ? 11.579 9.096 -16.384 1.00 93.69 715 THR A N 1
ATOM 5761 C CA . THR A 1 715 ? 12.537 8.769 -15.326 1.00 93.69 715 THR A CA 1
ATOM 5762 C C . THR A 1 715 ? 11.804 8.104 -14.164 1.00 93.69 715 THR A C 1
ATOM 5764 O O . THR A 1 715 ? 10.761 8.592 -13.727 1.00 93.69 715 THR A O 1
ATOM 5767 N N . LEU A 1 716 ? 12.334 6.982 -13.673 1.00 92.19 716 LEU A N 1
ATOM 5768 C CA . LEU A 1 716 ? 11.779 6.335 -12.490 1.00 92.19 716 LEU A CA 1
ATOM 5769 C C . LEU A 1 716 ? 12.028 7.221 -11.257 1.00 92.19 716 LEU A C 1
ATOM 5771 O O . LEU A 1 716 ? 13.111 7.799 -11.136 1.00 92.19 716 LEU A O 1
ATOM 5775 N N . PRO A 1 717 ? 11.057 7.349 -10.338 1.00 85.19 717 PRO A N 1
ATOM 5776 C CA . PRO A 1 717 ? 11.268 8.083 -9.102 1.00 85.19 717 PRO A CA 1
ATOM 5777 C C . PRO A 1 717 ? 12.303 7.358 -8.230 1.00 85.19 717 PRO A C 1
ATOM 5779 O O . PRO A 1 717 ? 12.471 6.143 -8.325 1.00 85.19 717 PRO A O 1
ATOM 5782 N N . SER A 1 718 ? 12.993 8.094 -7.359 1.00 76.06 718 SER A N 1
ATOM 5783 C CA . SER A 1 718 ? 14.082 7.549 -6.532 1.00 76.06 718 SER A CA 1
ATOM 5784 C C . SER A 1 718 ? 13.646 6.431 -5.579 1.00 76.06 718 SER A C 1
ATOM 5786 O O . SER A 1 718 ? 14.477 5.627 -5.174 1.00 76.06 718 SER A O 1
ATOM 5788 N N . ASN A 1 719 ? 12.357 6.363 -5.241 1.00 68.94 719 ASN A N 1
ATOM 5789 C CA . ASN A 1 719 ? 11.762 5.312 -4.417 1.00 68.94 719 ASN A CA 1
ATOM 5790 C C . ASN A 1 719 ? 11.285 4.080 -5.218 1.00 68.94 719 ASN A C 1
ATOM 5792 O O . ASN A 1 719 ? 10.795 3.131 -4.608 1.00 68.94 719 ASN A O 1
ATOM 5796 N N . SER A 1 720 ? 11.429 4.069 -6.551 1.00 76.75 720 SER A N 1
ATOM 5797 C CA . SER A 1 720 ? 11.150 2.897 -7.392 1.00 76.75 720 SER A CA 1
ATOM 5798 C C . SER A 1 720 ? 12.215 1.828 -7.179 1.00 76.75 720 SER A C 1
ATOM 5800 O O . SER A 1 720 ? 13.373 2.012 -7.546 1.00 76.75 720 SER A O 1
ATOM 5802 N N . THR A 1 721 ? 11.818 0.678 -6.639 1.00 64.75 721 THR A N 1
ATOM 5803 C CA . THR A 1 721 ? 12.746 -0.401 -6.252 1.00 64.75 721 THR A CA 1
ATOM 5804 C C . THR A 1 721 ? 12.725 -1.613 -7.185 1.00 64.75 721 THR A C 1
ATOM 5806 O O . THR A 1 721 ? 13.662 -2.412 -7.167 1.00 64.75 721 THR A O 1
ATOM 5809 N N . SER A 1 722 ? 11.696 -1.762 -8.026 1.00 77.81 722 SER A N 1
ATOM 5810 C CA . SER A 1 722 ? 11.562 -2.927 -8.908 1.00 77.81 722 SER A CA 1
ATOM 5811 C C . SER A 1 722 ? 12.327 -2.732 -10.223 1.00 77.81 722 SER A C 1
ATOM 5813 O O . SER A 1 722 ? 12.109 -1.723 -10.903 1.00 77.81 722 SER A O 1
ATOM 5815 N N . PRO A 1 723 ? 13.165 -3.693 -10.666 1.00 87.56 723 PRO A N 1
ATOM 5816 C CA . PRO A 1 723 ? 13.724 -3.645 -12.013 1.00 87.56 723 PRO A CA 1
ATOM 5817 C C . PRO A 1 723 ? 12.603 -3.750 -13.055 1.00 87.56 723 PRO A C 1
ATOM 5819 O O . PRO A 1 723 ? 11.610 -4.458 -12.852 1.00 87.56 723 PRO A O 1
ATOM 5822 N N . ILE A 1 724 ? 12.765 -3.082 -14.200 1.00 95.00 724 ILE A N 1
ATOM 5823 C CA . ILE A 1 724 ? 11.817 -3.227 -15.309 1.00 95.00 724 ILE A CA 1
ATOM 5824 C C . ILE A 1 724 ? 12.060 -4.586 -15.973 1.00 95.00 724 ILE A C 1
ATOM 5826 O O . ILE A 1 724 ? 13.088 -4.815 -16.607 1.00 95.00 724 ILE A O 1
ATOM 5830 N N . THR A 1 725 ? 11.102 -5.494 -15.808 1.00 95.56 725 THR A N 1
ATOM 5831 C CA . THR A 1 725 ? 11.055 -6.819 -16.441 1.00 95.56 725 THR A CA 1
ATOM 5832 C C . THR A 1 725 ? 9.696 -7.008 -17.113 1.00 95.56 725 THR A C 1
ATOM 5834 O O . THR A 1 725 ? 8.749 -6.299 -16.777 1.00 95.56 725 THR A O 1
ATOM 5837 N N . ILE A 1 726 ? 9.547 -7.996 -18.004 1.00 96.69 726 ILE A N 1
ATOM 5838 C CA . ILE A 1 726 ? 8.228 -8.334 -18.579 1.00 96.69 726 ILE A CA 1
ATOM 5839 C C . ILE A 1 726 ? 7.197 -8.652 -17.480 1.00 96.69 726 ILE A C 1
ATOM 5841 O O . ILE A 1 726 ? 6.027 -8.285 -17.598 1.00 96.69 726 ILE A O 1
ATOM 5845 N N . HIS A 1 727 ? 7.632 -9.272 -16.378 1.00 95.12 727 HIS A N 1
ATOM 5846 C CA . HIS A 1 727 ? 6.772 -9.511 -15.221 1.00 95.12 727 HIS A CA 1
ATOM 5847 C C . HIS A 1 727 ? 6.345 -8.201 -14.544 1.00 95.12 727 HIS A C 1
ATOM 5849 O O . HIS A 1 727 ? 5.157 -8.006 -14.313 1.00 95.12 727 HIS A O 1
ATOM 5855 N N . THR A 1 728 ? 7.276 -7.278 -14.292 1.00 95.56 728 THR A N 1
ATOM 5856 C CA . THR A 1 728 ? 6.967 -5.960 -13.708 1.00 95.56 728 THR A CA 1
ATOM 5857 C C . THR A 1 728 ? 5.968 -5.193 -14.577 1.00 95.56 728 THR A C 1
ATOM 5859 O O . THR A 1 728 ? 4.967 -4.698 -14.072 1.00 95.56 728 THR A O 1
ATOM 5862 N N . LEU A 1 729 ? 6.174 -5.176 -15.898 1.00 98.31 729 LEU A N 1
ATOM 5863 C CA . LEU A 1 729 ? 5.258 -4.532 -16.847 1.00 98.31 729 LEU A CA 1
ATOM 5864 C C . LEU A 1 729 ? 3.874 -5.197 -16.874 1.00 98.31 729 LEU A C 1
ATOM 5866 O O . LEU A 1 729 ? 2.861 -4.526 -17.049 1.00 98.31 729 LEU A O 1
ATOM 5870 N N . THR A 1 730 ? 3.819 -6.513 -16.662 1.00 98.31 730 THR A N 1
ATOM 5871 C CA . THR A 1 730 ? 2.556 -7.246 -16.501 1.00 98.31 730 THR A CA 1
ATOM 5872 C C . THR A 1 730 ? 1.829 -6.819 -15.226 1.00 98.31 730 THR A C 1
ATOM 5874 O O . THR A 1 730 ? 0.620 -6.597 -15.262 1.00 98.31 730 THR A O 1
ATOM 5877 N N . GLN A 1 731 ? 2.550 -6.652 -14.115 1.00 98.19 731 GLN A N 1
ATOM 5878 C CA . GLN A 1 731 ? 1.962 -6.186 -12.858 1.00 98.19 731 GLN A CA 1
ATOM 5879 C C . GLN A 1 731 ? 1.506 -4.729 -12.918 1.00 98.19 731 GLN A C 1
ATOM 5881 O O . GLN A 1 731 ? 0.503 -4.382 -12.297 1.00 98.19 731 GLN A O 1
ATOM 5886 N N . ASP A 1 732 ? 2.174 -3.890 -13.709 1.00 98.50 732 ASP A N 1
ATOM 5887 C CA . ASP A 1 732 ? 1.716 -2.527 -13.984 1.00 98.50 732 ASP A CA 1
ATOM 5888 C C . ASP A 1 732 ? 0.327 -2.537 -14.658 1.00 98.50 732 ASP A C 1
ATOM 5890 O O . ASP A 1 732 ? -0.549 -1.763 -14.270 1.00 98.50 732 ASP A O 1
ATOM 5894 N N . VAL A 1 733 ? 0.073 -3.462 -15.599 1.00 98.75 733 VAL A N 1
ATOM 5895 C CA . VAL A 1 733 ? -1.263 -3.649 -16.202 1.00 98.75 733 VAL A CA 1
ATOM 5896 C C . VAL A 1 733 ? -2.292 -4.052 -15.146 1.00 98.75 733 VAL A C 1
ATOM 5898 O O . VAL A 1 733 ? -3.363 -3.454 -15.088 1.00 98.75 733 VAL A O 1
ATOM 5901 N N . ILE A 1 734 ? -1.984 -5.028 -14.287 1.00 98.38 734 ILE A N 1
ATOM 5902 C CA . ILE A 1 734 ? -2.911 -5.459 -13.226 1.00 98.38 734 ILE A CA 1
ATOM 5903 C C . ILE A 1 734 ? -3.194 -4.318 -12.242 1.00 98.38 734 ILE A C 1
ATOM 5905 O O . ILE A 1 734 ? -4.349 -4.080 -11.899 1.00 98.38 734 ILE A O 1
ATOM 5909 N N . THR A 1 735 ? -2.171 -3.545 -11.880 1.00 97.88 735 THR A N 1
ATOM 5910 C CA . THR A 1 735 ? -2.296 -2.366 -11.011 1.00 97.88 735 THR A CA 1
ATOM 5911 C C . THR A 1 735 ? -3.209 -1.301 -11.627 1.00 97.88 735 THR A C 1
ATOM 5913 O O . THR A 1 735 ? -4.058 -0.739 -10.934 1.00 97.88 735 THR A O 1
ATOM 5916 N N . LEU A 1 736 ? -3.083 -1.041 -12.935 1.00 98.69 736 LEU A N 1
ATOM 5917 C CA . LEU A 1 736 ? -3.985 -0.145 -13.667 1.00 98.69 736 LEU A CA 1
ATOM 5918 C C . LEU A 1 736 ? -5.434 -0.648 -13.614 1.00 98.69 736 LEU A C 1
ATOM 5920 O O . LEU A 1 736 ? -6.338 0.131 -13.308 1.00 98.69 736 LEU A O 1
ATOM 5924 N N . LEU A 1 737 ? -5.659 -1.943 -13.871 1.00 98.56 737 LEU A N 1
ATOM 5925 C CA . LEU A 1 737 ? -6.993 -2.544 -13.785 1.00 98.56 737 LEU A CA 1
ATOM 5926 C C . LEU A 1 737 ? -7.566 -2.432 -12.370 1.00 98.56 737 LEU A C 1
ATOM 5928 O O . LEU A 1 737 ? -8.738 -2.095 -12.223 1.00 98.56 737 LEU A O 1
ATOM 5932 N N . ASP A 1 738 ? -6.759 -2.656 -11.335 1.00 96.94 738 ASP A N 1
ATOM 5933 C CA . ASP A 1 738 ? -7.218 -2.595 -9.949 1.00 96.94 738 ASP A CA 1
ATOM 5934 C C . ASP A 1 738 ? -7.593 -1.170 -9.527 1.00 96.94 738 ASP A C 1
ATOM 5936 O O . ASP A 1 738 ? -8.680 -0.942 -8.989 1.00 96.94 738 ASP A O 1
ATOM 5940 N N . ALA A 1 739 ? -6.749 -0.186 -9.851 1.00 96.69 739 ALA A N 1
ATOM 5941 C CA . ALA A 1 739 ? -7.011 1.223 -9.560 1.00 96.69 739 ALA A CA 1
ATOM 5942 C C . ALA A 1 739 ? -8.268 1.749 -10.277 1.00 96.69 739 ALA A C 1
ATOM 5944 O O . ALA A 1 739 ? -9.001 2.573 -9.719 1.00 96.69 739 ALA A O 1
ATOM 5945 N N . LEU A 1 740 ? -8.535 1.245 -11.486 1.00 97.50 740 LEU A N 1
ATOM 5946 C CA . LEU A 1 740 ? -9.730 1.524 -12.289 1.00 97.50 740 LEU A CA 1
ATOM 5947 C C . LEU A 1 740 ? -10.893 0.564 -11.988 1.00 97.50 740 LEU A C 1
ATOM 5949 O O . LEU A 1 740 ? -11.930 0.643 -12.641 1.00 97.50 740 LEU A O 1
ATOM 5953 N N . ARG A 1 741 ? -10.748 -0.339 -11.015 1.00 96.62 741 ARG A N 1
ATOM 5954 C CA . ARG A 1 741 ? -11.755 -1.337 -10.620 1.00 96.62 741 ARG A CA 1
ATOM 5955 C C . ARG A 1 741 ? -12.310 -2.167 -11.783 1.00 96.62 741 ARG A C 1
ATOM 5957 O O . ARG A 1 741 ? -13.497 -2.468 -11.844 1.00 96.62 741 ARG A O 1
ATOM 5964 N N . VAL A 1 742 ? -11.446 -2.561 -12.710 1.00 97.69 742 VAL A N 1
ATOM 5965 C CA . VAL A 1 742 ? -11.783 -3.407 -13.856 1.00 97.69 742 VAL A CA 1
ATOM 5966 C C . VAL A 1 742 ? -11.487 -4.868 -13.520 1.00 97.69 742 VAL A C 1
ATOM 5968 O O . VAL A 1 742 ? -10.338 -5.265 -13.315 1.00 97.69 742 VAL A O 1
ATOM 5971 N N . LYS A 1 743 ? -12.533 -5.704 -13.502 1.00 96.69 743 LYS A N 1
ATOM 5972 C CA . LYS A 1 743 ? -12.394 -7.148 -13.242 1.00 96.69 743 LYS A CA 1
ATOM 5973 C C . LYS A 1 743 ? -11.564 -7.853 -14.298 1.00 96.69 743 LYS A C 1
ATOM 5975 O O . LYS A 1 743 ? -10.619 -8.562 -13.968 1.00 96.69 743 LYS A O 1
ATOM 5980 N N . LYS A 1 744 ? -11.956 -7.678 -15.558 1.00 97.06 744 LYS A N 1
ATOM 5981 C CA . LYS A 1 744 ? -11.349 -8.331 -16.712 1.00 97.06 744 LYS A CA 1
ATOM 5982 C C . LYS A 1 744 ? -11.228 -7.348 -17.865 1.00 97.06 744 LYS A C 1
ATOM 5984 O O . LYS A 1 744 ? -12.144 -6.561 -18.093 1.00 97.06 744 LYS A O 1
ATOM 5989 N N . ALA A 1 745 ? -10.129 -7.435 -18.601 1.00 98.62 745 ALA A N 1
ATOM 5990 C CA . ALA A 1 745 ? -9.897 -6.652 -19.807 1.00 98.62 745 ALA A CA 1
ATOM 5991 C C . ALA A 1 745 ? -9.277 -7.515 -20.907 1.00 98.62 745 ALA A C 1
ATOM 5993 O O . ALA A 1 745 ? -8.613 -8.512 -20.627 1.00 98.62 745 ALA A O 1
ATOM 5994 N N . SER A 1 746 ? -9.468 -7.117 -22.159 1.00 98.81 746 SER A N 1
ATOM 5995 C CA . SER A 1 746 ? -8.615 -7.575 -23.253 1.00 98.81 746 SER A CA 1
ATOM 5996 C C . SER A 1 746 ? -7.390 -6.669 -23.352 1.00 98.81 746 SER A C 1
ATOM 5998 O O . SER A 1 746 ? -7.459 -5.498 -22.978 1.00 98.81 746 SER A O 1
ATOM 6000 N N . ILE A 1 747 ? -6.273 -7.186 -23.856 1.00 98.88 747 ILE A N 1
ATOM 6001 C CA . ILE A 1 747 ? -5.045 -6.407 -24.043 1.00 98.88 747 ILE A CA 1
ATOM 6002 C C . ILE A 1 747 ? -4.482 -6.586 -25.451 1.00 98.88 747 ILE A C 1
ATOM 6004 O O . ILE A 1 747 ? -4.363 -7.700 -25.951 1.00 98.88 747 ILE A O 1
ATOM 6008 N N . VAL A 1 748 ? -4.118 -5.485 -26.094 1.00 98.88 748 VAL A N 1
ATOM 6009 C CA . VAL A 1 748 ? -3.392 -5.479 -27.369 1.00 98.88 748 VAL A CA 1
ATOM 6010 C C . VAL A 1 748 ? -2.082 -4.754 -27.124 1.00 98.88 748 VAL A C 1
ATOM 6012 O O . VAL A 1 748 ? -2.072 -3.664 -26.552 1.00 98.88 748 VAL A O 1
ATOM 6015 N N . GLY A 1 749 ? -0.967 -5.346 -27.528 1.00 98.62 749 GLY A N 1
ATOM 6016 C CA . GLY A 1 749 ? 0.331 -4.722 -27.329 1.00 98.62 749 GLY A CA 1
ATOM 6017 C C . GLY A 1 749 ? 1.284 -4.974 -28.478 1.00 98.62 749 GLY A C 1
ATOM 6018 O O . GLY A 1 749 ? 1.201 -6.007 -29.133 1.00 98.62 749 GLY A O 1
ATOM 6019 N N . VAL A 1 750 ? 2.209 -4.041 -28.699 1.00 98.75 750 VAL A N 1
ATOM 6020 C CA . VAL A 1 750 ? 3.241 -4.151 -29.739 1.00 98.75 750 VAL A CA 1
ATOM 6021 C C . VAL A 1 750 ? 4.640 -4.264 -29.141 1.00 98.75 750 VAL A C 1
ATOM 6023 O O . VAL A 1 750 ? 4.930 -3.609 -28.141 1.00 98.75 750 VAL A O 1
ATOM 6026 N N . SER A 1 751 ? 5.533 -5.062 -29.730 1.00 97.75 751 SER A N 1
ATOM 6027 C CA . SER A 1 751 ? 6.947 -5.116 -29.331 1.00 97.75 751 SER A CA 1
ATOM 6028 C C . SER A 1 751 ? 7.109 -5.433 -27.836 1.00 97.75 751 SER A C 1
ATOM 6030 O O . SER A 1 751 ? 6.641 -6.483 -27.390 1.00 97.75 751 SER A O 1
ATOM 6032 N N . LEU A 1 752 ? 7.700 -4.544 -27.029 1.00 98.38 752 LEU A N 1
ATOM 6033 C CA . LEU A 1 752 ? 7.732 -4.671 -25.563 1.00 98.38 752 LEU A CA 1
ATOM 6034 C C . LEU A 1 752 ? 6.325 -4.840 -24.952 1.00 98.38 752 LEU A C 1
ATOM 6036 O O . LEU A 1 752 ? 6.106 -5.713 -24.107 1.00 98.38 752 LEU A O 1
ATOM 6040 N N . GLY A 1 753 ? 5.353 -4.053 -25.410 1.00 98.50 753 GLY A N 1
ATOM 6041 C CA . GLY A 1 753 ? 3.945 -4.183 -25.050 1.00 98.50 753 GLY A CA 1
ATOM 6042 C C . GLY A 1 753 ? 3.319 -5.483 -25.551 1.00 98.50 753 GLY A C 1
ATOM 6043 O O . GLY A 1 753 ? 2.438 -6.015 -24.889 1.00 98.50 753 GLY A O 1
ATOM 6044 N N . GLY A 1 754 ? 3.799 -6.045 -26.662 1.00 98.50 754 GLY A N 1
ATOM 6045 C CA . GLY A 1 754 ? 3.348 -7.339 -27.186 1.00 98.50 754 GLY A CA 1
ATOM 6046 C C . GLY A 1 754 ? 3.806 -8.509 -26.315 1.00 98.50 754 GLY A C 1
ATOM 6047 O O . GLY A 1 754 ? 3.007 -9.386 -25.986 1.00 98.50 754 GLY A O 1
ATOM 6048 N N . ALA A 1 755 ? 5.060 -8.478 -25.854 1.00 98.38 755 ALA A N 1
ATOM 6049 C CA . ALA A 1 755 ? 5.578 -9.436 -24.878 1.00 98.38 755 ALA A CA 1
ATOM 6050 C C . ALA A 1 755 ? 4.852 -9.294 -23.530 1.00 98.38 755 ALA A C 1
ATOM 6052 O O . ALA A 1 755 ? 4.528 -10.293 -22.886 1.00 98.38 755 ALA A O 1
ATOM 6053 N N . THR A 1 756 ? 4.531 -8.054 -23.140 1.00 98.62 756 THR A N 1
ATOM 6054 C CA . THR A 1 756 ? 3.699 -7.762 -21.965 1.00 98.62 756 THR A CA 1
ATOM 6055 C C . THR A 1 756 ? 2.293 -8.345 -22.126 1.00 98.62 756 THR A C 1
ATOM 6057 O O . THR A 1 756 ? 1.860 -9.083 -21.252 1.00 98.62 756 THR A O 1
ATOM 6060 N N . ALA A 1 757 ? 1.611 -8.114 -23.253 1.00 98.69 757 ALA A N 1
ATOM 6061 C CA . ALA A 1 757 ? 0.268 -8.631 -23.530 1.00 98.69 757 ALA A CA 1
ATOM 6062 C C . ALA A 1 757 ? 0.210 -10.166 -23.484 1.00 98.69 757 ALA A C 1
ATOM 6064 O O . ALA A 1 757 ? -0.670 -10.730 -22.829 1.00 98.69 757 ALA A O 1
ATOM 6065 N N . LEU A 1 758 ? 1.179 -10.836 -24.120 1.00 98.31 758 LEU A N 1
ATOM 6066 C CA . LEU A 1 758 ? 1.317 -12.290 -24.062 1.00 98.31 758 LEU A CA 1
ATOM 6067 C C . LEU A 1 758 ? 1.507 -12.761 -22.613 1.00 98.31 758 LEU A C 1
ATOM 6069 O O . LEU A 1 758 ? 0.756 -13.612 -22.141 1.00 98.31 758 LEU A O 1
ATOM 6073 N N . ASN A 1 759 ? 2.463 -12.191 -21.875 1.00 98.25 759 ASN A N 1
ATOM 6074 C CA . ASN A 1 759 ? 2.719 -12.611 -20.499 1.00 98.25 759 ASN A CA 1
ATOM 6075 C C . ASN A 1 759 ? 1.541 -12.302 -19.554 1.00 98.25 759 ASN A C 1
ATOM 6077 O O . ASN A 1 759 ? 1.248 -13.121 -18.687 1.00 98.25 759 ASN A O 1
ATOM 6081 N N . SER A 1 760 ? 0.820 -11.191 -19.741 1.00 98.38 760 SER A N 1
ATOM 6082 C CA . SER A 1 760 ? -0.418 -10.885 -19.012 1.00 98.38 760 SER A CA 1
ATOM 6083 C C . SER A 1 760 ? -1.486 -11.952 -19.251 1.00 98.38 760 SER A C 1
ATOM 6085 O O . SER A 1 760 ? -2.085 -12.436 -18.291 1.00 98.38 760 SER A O 1
ATOM 6087 N N . GLY A 1 761 ? -1.695 -12.356 -20.509 1.00 97.56 761 GLY A N 1
ATOM 6088 C CA . GLY A 1 761 ? -2.650 -13.405 -20.868 1.00 97.56 761 GLY A CA 1
ATOM 6089 C C . GLY A 1 761 ? -2.318 -14.766 -20.256 1.00 97.56 761 GLY A C 1
ATOM 6090 O O . GLY A 1 761 ? -3.221 -15.455 -19.784 1.00 97.56 761 GLY A O 1
ATOM 6091 N N . LEU A 1 762 ? -1.033 -15.133 -20.227 1.00 96.69 762 LEU A N 1
ATOM 6092 C CA . LEU A 1 762 ? -0.559 -16.402 -19.663 1.00 96.69 762 LEU A CA 1
ATOM 6093 C C . LEU A 1 762 ? -0.570 -16.414 -18.127 1.00 96.69 762 LEU A C 1
ATOM 6095 O O . LEU A 1 762 ? -0.969 -17.406 -17.525 1.00 96.69 762 LEU A O 1
ATOM 6099 N N . ALA A 1 763 ? -0.108 -15.336 -17.487 1.00 96.69 763 ALA A N 1
ATOM 6100 C CA . ALA A 1 763 ? 0.080 -15.282 -16.036 1.00 96.69 763 ALA A CA 1
ATOM 6101 C C . ALA A 1 763 ? -1.192 -14.898 -15.265 1.00 96.69 763 ALA A C 1
ATOM 6103 O O . ALA A 1 763 ? -1.316 -15.243 -14.092 1.00 96.69 763 ALA A O 1
ATOM 6104 N N . HIS A 1 764 ? -2.132 -14.194 -15.906 1.00 97.38 764 HIS A N 1
ATOM 6105 C CA . HIS A 1 764 ? -3.358 -13.710 -15.270 1.00 97.38 764 HIS A CA 1
ATOM 6106 C C . HIS A 1 764 ? -4.614 -14.004 -16.114 1.00 97.38 764 HIS A C 1
ATOM 6108 O O . HIS A 1 764 ? -5.366 -13.077 -16.433 1.00 97.38 764 HIS A O 1
ATOM 6114 N N . PRO A 1 765 ? -4.905 -15.277 -16.451 1.00 95.44 765 PRO A N 1
ATOM 6115 C CA . PRO A 1 765 ? -6.078 -15.639 -17.259 1.00 95.44 765 PRO A CA 1
ATOM 6116 C C . PRO A 1 765 ? -7.416 -15.242 -16.603 1.00 95.44 765 PRO A C 1
ATOM 6118 O O . PRO A 1 765 ? -8.406 -14.992 -17.288 1.00 95.44 765 PRO A O 1
ATOM 6121 N N . ASP A 1 766 ? -7.448 -15.093 -15.275 1.00 95.69 766 ASP A N 1
ATOM 6122 C CA . ASP A 1 766 ? -8.623 -14.601 -14.542 1.00 95.69 766 ASP A CA 1
ATOM 6123 C C . ASP A 1 766 ? -8.823 -13.083 -14.627 1.00 95.69 766 ASP A C 1
ATOM 6125 O O . ASP A 1 766 ? -9.875 -12.577 -14.235 1.00 95.69 766 ASP A O 1
ATOM 6129 N N . ARG A 1 767 ? -7.843 -12.339 -15.145 1.00 97.88 767 ARG A N 1
ATOM 6130 C CA . ARG A 1 767 ? -7.895 -10.876 -15.308 1.00 97.88 767 ARG A CA 1
ATOM 6131 C C . ARG A 1 767 ? -7.832 -10.450 -16.773 1.00 97.88 767 ARG A C 1
ATOM 6133 O O . ARG A 1 767 ? -8.318 -9.374 -17.113 1.00 97.88 767 ARG A O 1
ATOM 6140 N N . ILE A 1 768 ? -7.287 -11.291 -17.646 1.00 98.38 768 ILE A N 1
ATOM 6141 C CA . ILE A 1 768 ? -7.150 -11.017 -19.075 1.00 98.38 768 ILE A CA 1
ATOM 6142 C C . ILE A 1 768 ? -8.094 -11.920 -19.865 1.00 98.38 768 ILE A C 1
ATOM 6144 O O . ILE A 1 768 ? -7.904 -13.130 -19.930 1.00 98.38 768 ILE A O 1
ATOM 6148 N N . SER A 1 769 ? -9.127 -11.326 -20.467 1.00 97.31 769 SER A N 1
ATOM 6149 C CA . SER A 1 769 ? -10.134 -12.064 -21.242 1.00 97.31 769 SER A CA 1
ATOM 6150 C C . SER A 1 769 ? -9.630 -12.496 -22.617 1.00 97.31 769 SER A C 1
ATOM 6152 O O . SER A 1 769 ? -10.044 -13.540 -23.115 1.00 97.31 769 SER A O 1
ATOM 6154 N N . ALA A 1 770 ? -8.757 -11.692 -23.226 1.00 98.12 770 ALA A N 1
ATOM 6155 C CA . ALA A 1 770 ? -8.080 -12.007 -24.474 1.00 98.12 770 ALA A CA 1
ATOM 6156 C C . ALA A 1 770 ? -6.796 -11.181 -24.621 1.00 98.12 770 ALA A C 1
ATOM 6158 O O . ALA A 1 770 ? -6.726 -10.068 -24.092 1.00 98.12 770 ALA A O 1
ATOM 6159 N N . PHE A 1 771 ? -5.815 -11.678 -25.377 1.00 98.38 771 PHE A N 1
ATOM 6160 C CA . PHE A 1 771 ? -4.642 -10.887 -25.757 1.00 98.38 771 PHE A CA 1
ATOM 6161 C C . PHE A 1 771 ? -4.362 -10.911 -27.265 1.00 98.38 771 PHE A C 1
ATOM 6163 O O . PHE A 1 771 ? -4.616 -11.909 -27.939 1.00 98.38 771 PHE A O 1
ATOM 6170 N N . VAL A 1 772 ? -3.780 -9.825 -27.780 1.00 98.56 772 VAL A N 1
ATOM 6171 C CA . VAL A 1 772 ? -3.163 -9.762 -29.112 1.00 98.56 772 VAL A CA 1
ATOM 6172 C C . VAL A 1 772 ? -1.727 -9.263 -28.974 1.00 98.56 772 VAL A C 1
ATOM 6174 O O . VAL A 1 772 ? -1.496 -8.155 -28.486 1.00 98.56 772 VAL A O 1
ATOM 6177 N N . GLY A 1 773 ? -0.764 -10.086 -29.393 1.00 98.25 773 GLY A N 1
ATOM 6178 C CA . GLY A 1 773 ? 0.648 -9.707 -29.463 1.00 98.25 773 GLY A CA 1
ATOM 6179 C C . GLY A 1 773 ? 1.036 -9.290 -30.880 1.00 98.25 773 GLY A C 1
ATOM 6180 O O . GLY A 1 773 ? 0.996 -10.121 -31.787 1.00 98.25 773 GLY A O 1
ATOM 6181 N N . CYS A 1 774 ? 1.427 -8.030 -31.056 1.00 98.38 774 CYS A N 1
ATOM 6182 C CA . CYS A 1 774 ? 1.882 -7.470 -32.326 1.00 98.38 774 CYS A CA 1
ATOM 6183 C C . CYS A 1 774 ? 3.412 -7.338 -32.353 1.00 98.38 774 CYS A C 1
ATOM 6185 O O . CYS A 1 774 ? 3.993 -6.886 -31.363 1.00 98.38 774 CYS A O 1
ATOM 6187 N N . ASP A 1 775 ? 4.054 -7.712 -33.462 1.00 98.38 775 ASP A N 1
ATOM 6188 C CA . ASP A 1 775 ? 5.457 -7.376 -33.793 1.00 98.38 775 ASP A CA 1
ATOM 6189 C C . ASP A 1 775 ? 6.418 -7.565 -32.611 1.00 98.38 775 ASP A C 1
ATOM 6191 O O . ASP A 1 775 ? 7.125 -6.661 -32.161 1.00 98.38 775 ASP A O 1
ATOM 6195 N N . THR A 1 776 ? 6.363 -8.756 -32.019 1.00 97.38 776 THR A N 1
ATOM 6196 C CA . THR A 1 776 ? 7.027 -9.082 -30.756 1.00 97.38 776 THR A CA 1
ATOM 6197 C C . THR A 1 776 ? 7.644 -10.474 -30.804 1.00 97.38 776 THR A C 1
ATOM 6199 O O . THR A 1 776 ? 7.513 -11.198 -31.786 1.00 97.38 776 THR A O 1
ATOM 6202 N N . ASN A 1 777 ? 8.327 -10.870 -29.736 1.00 94.62 777 ASN A N 1
ATOM 6203 C CA . ASN A 1 777 ? 8.850 -12.217 -29.582 1.00 94.62 777 ASN A CA 1
ATOM 6204 C C . ASN A 1 777 ? 8.496 -12.770 -28.193 1.00 94.62 777 ASN A C 1
ATOM 6206 O O . ASN A 1 777 ? 8.289 -12.018 -27.243 1.00 94.62 777 ASN A O 1
ATOM 6210 N N . ALA A 1 778 ? 8.446 -14.095 -28.061 1.00 95.44 778 ALA A N 1
ATOM 6211 C CA . ALA A 1 778 ? 8.248 -14.773 -26.777 1.00 95.44 778 ALA A CA 1
ATOM 6212 C C . ALA A 1 778 ? 9.562 -14.986 -26.004 1.00 95.44 778 ALA A C 1
ATOM 6214 O O . ALA A 1 778 ? 9.555 -15.539 -24.907 1.00 95.44 778 ALA A O 1
ATOM 6215 N N . PHE A 1 779 ? 10.699 -14.573 -26.560 1.00 96.00 779 PHE A N 1
ATOM 6216 C CA . PHE A 1 779 ? 11.991 -14.649 -25.891 1.00 96.00 779 PHE A CA 1
ATOM 6217 C C . PHE A 1 779 ? 12.954 -13.574 -26.405 1.00 96.00 779 PHE A C 1
ATOM 6219 O O . PHE A 1 779 ? 12.843 -13.104 -27.541 1.00 96.00 779 PHE A O 1
ATOM 6226 N N . ALA A 1 780 ? 13.930 -13.212 -25.577 1.00 93.50 780 ALA A N 1
ATOM 6227 C CA . ALA A 1 780 ? 15.053 -12.367 -25.957 1.00 93.50 780 ALA A CA 1
ATOM 6228 C C . ALA A 1 780 ? 16.159 -13.216 -26.617 1.00 93.50 780 ALA A C 1
ATOM 6230 O O . ALA A 1 780 ? 16.676 -14.139 -25.983 1.00 93.50 780 ALA A O 1
ATOM 6231 N N . PRO A 1 781 ? 16.573 -12.915 -27.862 1.00 90.00 781 PRO A N 1
ATOM 6232 C CA . PRO A 1 781 ? 17.741 -13.554 -28.464 1.00 90.00 781 PRO A CA 1
ATOM 6233 C C . PRO A 1 781 ? 19.026 -13.282 -27.656 1.00 90.00 781 PRO A C 1
ATOM 6235 O O . PRO A 1 781 ? 19.164 -12.188 -27.108 1.00 90.00 781 PRO A O 1
ATOM 6238 N N . PRO A 1 782 ? 20.021 -14.193 -27.640 1.00 85.56 782 PRO A N 1
ATOM 6239 C CA . PRO A 1 782 ? 21.254 -14.007 -26.861 1.00 85.56 782 PRO A CA 1
ATOM 6240 C C . PRO A 1 782 ? 22.032 -12.716 -27.173 1.00 85.56 782 PRO A C 1
ATOM 6242 O O . PRO A 1 782 ? 22.712 -12.173 -26.309 1.00 85.56 782 PRO A O 1
ATOM 6245 N N . THR A 1 783 ? 21.928 -12.200 -28.400 1.00 88.38 783 THR A N 1
ATOM 6246 C CA . THR A 1 783 ? 22.600 -10.967 -28.843 1.00 88.38 783 THR A CA 1
ATOM 6247 C C . THR A 1 783 ? 21.838 -9.683 -28.492 1.00 88.38 783 THR A C 1
ATOM 6249 O O . THR A 1 783 ? 22.362 -8.587 -28.694 1.00 88.38 783 THR A O 1
ATOM 6252 N N . ASN A 1 784 ? 20.611 -9.785 -27.966 1.00 88.88 784 ASN A N 1
ATOM 6253 C CA . ASN A 1 784 ? 19.701 -8.648 -27.814 1.00 88.88 784 ASN A CA 1
ATOM 6254 C C . ASN A 1 784 ? 20.205 -7.627 -26.783 1.00 88.88 784 ASN A C 1
ATOM 6256 O O . ASN A 1 784 ? 20.099 -6.426 -27.019 1.00 88.88 784 ASN A O 1
ATOM 6260 N N . ALA A 1 785 ? 20.802 -8.084 -25.676 1.00 91.12 785 ALA A N 1
ATOM 6261 C CA . ALA A 1 785 ? 21.354 -7.201 -24.647 1.00 91.12 785 ALA A CA 1
ATOM 6262 C C . ALA A 1 785 ? 22.440 -6.262 -25.202 1.00 91.12 785 ALA A C 1
ATOM 6264 O O . ALA A 1 785 ? 22.385 -5.056 -24.974 1.00 91.12 785 ALA A O 1
ATOM 6265 N N . ASN A 1 786 ? 23.378 -6.786 -26.001 1.00 93.00 786 ASN A N 1
ATOM 6266 C CA . ASN A 1 786 ? 24.424 -5.967 -26.623 1.00 93.00 786 ASN A CA 1
ATOM 6267 C C . ASN A 1 786 ? 23.820 -4.926 -27.575 1.00 93.00 786 ASN A C 1
ATOM 6269 O O . ASN A 1 786 ? 24.139 -3.746 -27.468 1.00 93.00 786 ASN A O 1
ATOM 6273 N N . ALA A 1 787 ? 22.875 -5.337 -28.426 1.00 93.00 787 ALA A N 1
ATOM 6274 C CA . ALA A 1 787 ? 22.220 -4.436 -29.373 1.00 93.00 787 ALA A CA 1
ATOM 6275 C C . ALA A 1 787 ? 21.425 -3.306 -28.688 1.00 93.00 787 ALA A C 1
ATOM 6277 O O . ALA A 1 787 ? 21.358 -2.192 -29.207 1.00 93.00 787 ALA A O 1
ATOM 6278 N N . TRP A 1 788 ? 20.804 -3.564 -27.532 1.00 95.19 788 TRP A N 1
ATOM 6279 C CA . TRP A 1 788 ? 20.116 -2.523 -26.762 1.00 95.19 788 TRP A CA 1
ATOM 6280 C C . TRP A 1 788 ? 21.082 -1.600 -26.018 1.00 95.19 788 TRP A C 1
ATOM 6282 O O . TRP A 1 788 ? 20.864 -0.389 -26.014 1.00 95.19 788 TRP A O 1
ATOM 6292 N N . ASN A 1 789 ? 22.172 -2.133 -25.465 1.00 94.12 789 ASN A N 1
ATOM 6293 C CA . ASN A 1 789 ? 23.210 -1.321 -24.827 1.00 94.12 789 ASN A CA 1
ATOM 6294 C C . ASN A 1 789 ? 23.906 -0.387 -25.831 1.00 94.12 789 ASN A C 1
ATOM 6296 O O . ASN A 1 789 ? 24.163 0.769 -25.510 1.00 94.12 789 ASN A O 1
ATOM 6300 N N . GLU A 1 790 ? 24.148 -0.835 -27.065 1.00 95.81 790 GLU A N 1
ATOM 6301 C CA . GLU A 1 790 ? 24.666 0.028 -28.138 1.00 95.81 790 GLU A CA 1
ATOM 6302 C C . GLU A 1 790 ? 23.712 1.192 -28.448 1.00 95.81 790 GLU A C 1
ATOM 6304 O O . GLU A 1 790 ? 24.151 2.325 -28.633 1.00 95.81 790 GLU A O 1
ATOM 6309 N N . ARG A 1 791 ? 22.393 0.956 -28.437 1.00 95.69 791 ARG A N 1
ATOM 6310 C CA . ARG A 1 791 ? 21.388 2.021 -28.629 1.00 95.69 791 ARG A CA 1
ATOM 6311 C C . ARG A 1 791 ? 21.382 3.020 -27.478 1.00 95.69 791 ARG A C 1
ATOM 6313 O O . ARG A 1 791 ? 21.280 4.216 -27.725 1.00 95.69 791 ARG A O 1
ATOM 6320 N N . VAL A 1 792 ? 21.529 2.547 -26.240 1.00 96.25 792 VAL A N 1
ATOM 6321 C CA . VAL A 1 792 ? 21.715 3.425 -25.074 1.00 96.25 792 VAL A CA 1
ATOM 6322 C C . VAL A 1 792 ? 22.945 4.316 -25.265 1.00 96.25 792 VAL A C 1
ATOM 6324 O O . VAL A 1 792 ? 22.850 5.521 -25.061 1.00 96.25 792 VAL A O 1
ATOM 6327 N N . GLN A 1 793 ? 24.063 3.759 -25.739 1.00 96.12 793 GLN A N 1
ATOM 6328 C CA . GLN A 1 793 ? 25.289 4.525 -25.979 1.00 96.12 793 GLN A CA 1
ATOM 6329 C C . GLN A 1 793 ? 25.141 5.590 -27.075 1.00 96.12 793 GLN A C 1
ATOM 6331 O O . GLN A 1 793 ? 25.784 6.634 -26.977 1.00 96.12 793 GLN A O 1
ATOM 6336 N N . ILE A 1 794 ? 24.329 5.352 -28.114 1.00 94.94 794 ILE A N 1
ATOM 6337 C CA . ILE A 1 794 ? 24.011 6.377 -29.128 1.00 94.94 794 ILE A CA 1
ATOM 6338 C C . ILE A 1 794 ? 23.325 7.568 -28.448 1.00 94.94 794 ILE A C 1
ATOM 6340 O O . ILE A 1 794 ? 23.799 8.695 -28.558 1.00 94.94 794 ILE A O 1
ATOM 6344 N N . ALA A 1 795 ? 22.272 7.304 -27.670 1.00 94.88 795 ALA A N 1
ATOM 6345 C CA . ALA A 1 795 ? 21.531 8.350 -26.970 1.00 94.88 795 ALA A CA 1
ATOM 6346 C C . ALA A 1 795 ? 22.382 9.102 -25.924 1.00 94.88 795 ALA A C 1
ATOM 6348 O O . ALA A 1 795 ? 22.290 10.321 -25.793 1.00 94.88 795 ALA A O 1
ATOM 6349 N N . GLU A 1 796 ? 23.260 8.399 -25.201 1.00 93.88 796 GLU A N 1
ATOM 6350 C CA . GLU A 1 796 ? 24.161 9.012 -24.213 1.00 93.88 796 GLU A CA 1
ATOM 6351 C C . GLU A 1 796 ? 25.178 9.977 -24.839 1.00 93.88 796 GLU A C 1
ATOM 6353 O O . GLU A 1 796 ? 25.548 10.965 -24.202 1.00 93.88 796 GLU A O 1
ATOM 6358 N N . LYS A 1 797 ? 25.619 9.725 -26.079 1.00 93.62 797 LYS A N 1
ATOM 6359 C CA . LYS A 1 797 ? 26.586 10.584 -26.781 1.00 93.62 797 LYS A CA 1
ATOM 6360 C C . LYS A 1 797 ? 25.987 11.904 -27.253 1.00 93.62 797 LYS A C 1
ATOM 6362 O O . LYS A 1 797 ? 26.705 12.899 -27.277 1.00 93.62 797 LYS A O 1
ATOM 6367 N N . GLU A 1 798 ? 24.710 11.920 -27.628 1.00 91.00 798 GLU A N 1
ATOM 6368 C CA . GLU A 1 798 ? 24.059 13.126 -28.151 1.00 91.00 798 GLU A CA 1
ATOM 6369 C C . GLU A 1 798 ? 23.859 14.189 -27.058 1.00 91.00 798 GLU A C 1
ATOM 6371 O O . GLU A 1 798 ? 24.003 15.385 -27.307 1.00 91.00 798 GLU A O 1
ATOM 6376 N N . GLY A 1 799 ? 23.572 13.761 -25.823 1.00 85.94 799 GLY A N 1
ATOM 6377 C CA . GLY A 1 799 ? 23.519 14.650 -24.660 1.00 85.94 799 GLY A CA 1
ATOM 6378 C C . GLY A 1 799 ? 22.364 15.661 -24.667 1.00 85.94 799 GLY A C 1
ATOM 6379 O O . GLY A 1 799 ? 22.443 16.663 -23.948 1.00 85.94 799 GLY A O 1
ATOM 6380 N N . LEU A 1 800 ? 21.302 15.413 -25.447 1.00 89.88 800 LEU A N 1
ATOM 6381 C CA . LEU A 1 800 ? 20.099 16.249 -25.488 1.00 89.88 800 LEU A CA 1
ATOM 6382 C C . LEU A 1 800 ? 19.402 16.268 -24.119 1.00 89.88 800 LEU A C 1
ATOM 6384 O O . LEU A 1 800 ? 19.314 15.249 -23.431 1.00 89.88 800 LEU A O 1
ATOM 6388 N N . LYS A 1 801 ? 18.884 17.433 -23.715 1.00 93.06 801 LYS A N 1
ATOM 6389 C CA . LYS A 1 801 ? 18.190 17.620 -22.434 1.00 93.06 801 LYS A CA 1
ATOM 6390 C C . LYS A 1 801 ? 16.932 18.466 -22.593 1.00 93.06 801 LYS A C 1
ATOM 6392 O O . LYS A 1 801 ? 16.851 19.296 -23.497 1.00 93.06 801 LYS A O 1
ATOM 6397 N N . THR A 1 802 ? 15.973 18.288 -21.689 1.00 89.50 802 THR A N 1
ATOM 6398 C CA . THR A 1 802 ? 14.854 19.224 -21.513 1.00 89.50 802 THR A CA 1
ATOM 6399 C C . THR A 1 802 ? 15.351 20.577 -20.986 1.00 89.50 802 THR A C 1
ATOM 6401 O O . THR A 1 802 ? 16.486 20.712 -20.522 1.00 89.50 802 THR A O 1
ATOM 6404 N N . SER A 1 803 ? 14.474 21.585 -20.971 1.00 85.81 803 SER A N 1
ATOM 6405 C CA . SER A 1 803 ? 14.751 22.877 -20.326 1.00 85.81 803 SER A CA 1
ATOM 6406 C C . SER A 1 803 ? 14.993 22.769 -18.814 1.00 85.81 803 SER A C 1
ATOM 6408 O O . SER A 1 803 ? 15.681 23.617 -18.254 1.00 85.81 803 SER A O 1
ATOM 6410 N N . SER A 1 804 ? 14.463 21.732 -18.154 1.00 85.12 804 SER A N 1
ATOM 6411 C CA . SER A 1 804 ? 14.723 21.413 -16.742 1.00 85.12 804 SER A CA 1
ATOM 6412 C C . SER A 1 804 ? 16.018 20.616 -16.524 1.00 85.12 804 SER A C 1
ATOM 6414 O O . SER A 1 804 ? 16.374 20.334 -15.383 1.00 85.12 804 SER A O 1
ATOM 6416 N N . GLY A 1 805 ? 16.744 20.275 -17.595 1.00 89.94 805 GLY A N 1
ATOM 6417 C CA . GLY A 1 805 ? 18.019 19.559 -17.541 1.00 89.94 805 GLY A CA 1
ATOM 6418 C C . GLY A 1 805 ? 17.907 18.032 -17.545 1.00 89.94 805 GLY A C 1
ATOM 6419 O O . GLY A 1 805 ? 18.932 17.362 -17.394 1.00 89.94 805 GLY A O 1
ATOM 6420 N N . GLU A 1 806 ? 16.712 17.469 -17.740 1.00 91.19 806 GLU A N 1
ATOM 6421 C CA . GLU A 1 806 ? 16.519 16.017 -17.799 1.00 91.19 806 GLU A CA 1
ATOM 6422 C C . GLU A 1 806 ? 17.070 15.445 -19.113 1.00 91.19 806 GLU A C 1
ATOM 6424 O O . GLU A 1 806 ? 16.713 15.952 -20.179 1.00 91.19 806 GLU A O 1
ATOM 6429 N N . PRO A 1 807 ? 17.921 14.402 -19.078 1.00 95.81 807 PRO A N 1
ATOM 6430 C CA . PRO A 1 807 ? 18.461 13.800 -20.293 1.00 95.81 807 PRO A CA 1
ATOM 6431 C C . PRO A 1 807 ? 17.384 13.092 -21.121 1.00 95.81 807 PRO A C 1
ATOM 6433 O O . PRO A 1 807 ? 16.595 12.301 -20.598 1.00 95.81 807 PRO A O 1
ATOM 6436 N N . LEU A 1 808 ? 17.401 13.346 -22.425 1.00 96.81 808 LEU A N 1
ATOM 6437 C CA . LEU A 1 808 ? 16.502 12.763 -23.416 1.00 96.81 808 LEU A CA 1
ATOM 6438 C C . LEU A 1 808 ? 17.259 11.820 -24.352 1.00 96.81 808 LEU A C 1
ATOM 6440 O O . LEU A 1 808 ? 18.482 11.878 -24.451 1.00 96.81 808 LEU A O 1
ATOM 6444 N N . VAL A 1 809 ? 16.520 10.960 -25.049 1.00 97.06 809 VAL A N 1
ATOM 6445 C CA . VAL A 1 809 ? 17.085 10.006 -26.010 1.00 97.06 809 VAL A CA 1
ATOM 6446 C C . VAL A 1 809 ? 17.750 10.678 -27.218 1.00 97.06 809 VAL A C 1
ATOM 6448 O O . VAL A 1 809 ? 18.784 10.190 -27.663 1.00 97.06 809 VAL A O 1
ATOM 6451 N N . GLY A 1 810 ? 17.197 11.783 -27.725 1.00 96.06 810 GLY A N 1
ATOM 6452 C CA . GLY A 1 810 ? 17.821 12.537 -28.820 1.00 96.06 810 GLY A CA 1
ATOM 6453 C C . GLY A 1 810 ? 17.377 12.144 -30.234 1.00 96.06 810 GLY A C 1
ATOM 6454 O O . GLY A 1 810 ? 16.619 11.195 -30.444 1.00 96.06 810 GLY A O 1
ATOM 6455 N N . GLU A 1 811 ? 17.797 12.950 -31.205 1.00 96.88 811 GLU A N 1
ATOM 6456 C CA . GLU A 1 811 ? 17.450 12.864 -32.624 1.00 96.88 811 GLU A CA 1
ATOM 6457 C C . GLU A 1 811 ? 18.123 11.675 -33.324 1.00 96.88 811 GLU A C 1
ATOM 6459 O O . GLU A 1 811 ? 17.490 11.010 -34.143 1.00 96.88 811 GLU A O 1
ATOM 6464 N N . GLU A 1 812 ? 19.383 11.366 -33.001 1.00 96.56 812 GLU A N 1
ATOM 6465 C CA . GLU A 1 812 ? 20.157 10.341 -33.710 1.00 96.56 812 GLU A CA 1
ATOM 6466 C C . GLU A 1 812 ? 19.534 8.956 -33.510 1.00 96.56 812 GLU A C 1
ATOM 6468 O O . GLU A 1 812 ? 19.245 8.243 -34.479 1.00 96.56 812 GLU A O 1
ATOM 6473 N N . LEU A 1 813 ? 19.256 8.585 -32.254 1.00 97.25 813 LEU A N 1
ATOM 6474 C CA . LEU A 1 813 ? 18.598 7.310 -31.978 1.00 97.25 813 LEU A CA 1
ATOM 6475 C C . LEU A 1 813 ? 17.157 7.298 -32.509 1.00 97.25 813 LEU A C 1
ATOM 6477 O O . LEU A 1 813 ? 16.695 6.239 -32.945 1.00 97.25 813 LEU A O 1
ATOM 6481 N N . ALA A 1 814 ? 16.459 8.440 -32.501 1.00 98.12 814 ALA A N 1
ATOM 6482 C CA . ALA A 1 814 ? 15.116 8.553 -33.060 1.00 98.12 814 ALA A CA 1
ATOM 6483 C C . ALA A 1 814 ? 15.098 8.261 -34.566 1.00 98.12 814 ALA A C 1
ATOM 6485 O O . ALA A 1 814 ? 14.328 7.402 -35.000 1.00 98.12 814 ALA A O 1
ATOM 6486 N N . GLU A 1 815 ? 15.980 8.879 -35.354 1.00 97.50 815 GLU A N 1
ATOM 6487 C CA . GLU A 1 815 ? 16.067 8.632 -36.796 1.00 97.50 815 GLU A CA 1
ATOM 6488 C C . GLU A 1 815 ? 16.380 7.162 -37.088 1.00 97.50 815 GLU A C 1
ATOM 6490 O O . GLU A 1 815 ? 15.641 6.501 -37.819 1.00 97.50 815 GLU A O 1
ATOM 6495 N N . VAL A 1 816 ? 17.441 6.625 -36.477 1.00 96.75 816 VAL A N 1
ATOM 6496 C CA . VAL A 1 816 ? 17.899 5.250 -36.727 1.00 96.75 816 VAL A CA 1
ATOM 6497 C C . VAL A 1 816 ? 16.837 4.226 -36.321 1.00 96.75 816 VAL A C 1
ATOM 6499 O O . VAL A 1 816 ? 16.615 3.238 -37.026 1.00 96.75 816 VAL A O 1
ATOM 6502 N N . THR A 1 817 ? 16.162 4.448 -35.191 1.00 97.25 817 THR A N 1
ATOM 6503 C CA . THR A 1 817 ? 15.122 3.538 -34.695 1.00 97.25 817 THR A CA 1
ATOM 6504 C C . THR A 1 817 ? 13.892 3.569 -35.589 1.00 97.25 817 THR A C 1
ATOM 6506 O O . THR A 1 817 ? 13.433 2.510 -36.018 1.00 97.25 817 THR A O 1
ATOM 6509 N N . VAL A 1 818 ? 13.381 4.759 -35.910 1.00 97.94 818 VAL A N 1
ATOM 6510 C CA . VAL A 1 818 ? 12.155 4.897 -36.703 1.00 97.94 818 VAL A CA 1
ATOM 6511 C C . VAL A 1 818 ? 12.381 4.453 -38.147 1.00 97.94 818 VAL A C 1
ATOM 6513 O O . VAL A 1 818 ? 11.533 3.757 -38.697 1.00 97.94 818 VAL A O 1
ATOM 6516 N N . ARG A 1 819 ? 13.557 4.711 -38.735 1.00 96.62 819 ARG A N 1
ATOM 6517 C CA . ARG A 1 819 ? 13.897 4.217 -40.080 1.00 96.62 819 ARG A CA 1
ATOM 6518 C C . ARG A 1 819 ? 13.857 2.698 -40.194 1.00 96.62 819 ARG A C 1
ATOM 6520 O O . ARG A 1 819 ? 13.544 2.187 -41.263 1.00 96.62 819 ARG A O 1
ATOM 6527 N N . ARG A 1 820 ? 14.163 1.981 -39.110 1.00 96.38 820 ARG A N 1
ATOM 6528 C CA . ARG A 1 820 ? 14.048 0.517 -39.044 1.00 96.38 820 ARG A CA 1
ATOM 6529 C C . ARG A 1 820 ? 12.606 0.050 -38.828 1.00 96.38 820 ARG A C 1
ATOM 6531 O O . ARG A 1 820 ? 12.273 -1.055 -39.231 1.00 96.38 820 ARG A O 1
ATOM 6538 N N . TRP A 1 821 ? 11.782 0.838 -38.140 1.00 98.12 821 TRP A N 1
ATOM 6539 C CA . TRP A 1 821 ? 10.423 0.438 -37.770 1.00 98.12 821 TRP A CA 1
ATOM 6540 C C . TRP A 1 821 ? 9.401 0.539 -38.901 1.00 98.12 821 TRP A C 1
ATOM 6542 O O . TRP A 1 821 ? 8.404 -0.168 -38.842 1.00 98.12 821 TRP A O 1
ATOM 6552 N N . PHE A 1 822 ? 9.631 1.377 -39.907 1.00 98.25 822 PHE A N 1
ATOM 6553 C CA . PHE A 1 822 ? 8.693 1.600 -41.011 1.00 98.25 822 PHE A CA 1
ATOM 6554 C C . PHE A 1 822 ? 9.233 1.023 -42.318 1.00 98.25 822 PHE A C 1
ATOM 6556 O O . PHE A 1 822 ? 10.449 1.017 -42.540 1.00 98.25 822 PHE A O 1
ATOM 6563 N N . VAL A 1 823 ? 8.344 0.576 -43.210 1.00 97.25 823 VAL A N 1
ATOM 6564 C CA . VAL A 1 823 ? 8.774 0.170 -44.557 1.00 97.25 823 VAL A CA 1
ATOM 6565 C C . VAL A 1 823 ? 9.224 1.388 -45.360 1.00 97.25 823 VAL A C 1
ATOM 6567 O O . VAL A 1 823 ? 8.820 2.524 -45.097 1.00 97.25 823 VAL A O 1
ATOM 6570 N N . LYS A 1 824 ? 10.093 1.169 -46.350 1.00 95.50 824 LYS A N 1
ATOM 6571 C CA . LYS A 1 824 ? 10.669 2.265 -47.139 1.00 95.50 824 LYS A CA 1
ATOM 6572 C C . LYS A 1 824 ? 9.575 3.068 -47.843 1.00 95.50 824 LYS A C 1
ATOM 6574 O O . LYS A 1 824 ? 9.644 4.291 -47.859 1.00 95.50 824 LYS A O 1
ATOM 6579 N N . GLU A 1 825 ? 8.572 2.379 -48.368 1.00 94.88 825 GLU A N 1
ATOM 6580 C CA . GLU A 1 825 ? 7.457 2.943 -49.124 1.00 94.88 825 GLU A CA 1
ATOM 6581 C C . GLU A 1 825 ? 6.624 3.916 -48.273 1.00 94.88 825 GLU A C 1
ATOM 6583 O O . GLU A 1 825 ? 6.091 4.888 -48.799 1.00 94.88 825 GLU A O 1
ATOM 6588 N N . SER A 1 826 ? 6.570 3.719 -46.950 1.00 95.50 826 SER A N 1
ATOM 6589 C CA . SER A 1 826 ? 5.862 4.614 -46.024 1.00 95.50 826 SER A CA 1
ATOM 6590 C C . SER A 1 826 ? 6.512 5.994 -45.903 1.00 95.50 826 SER A C 1
ATOM 6592 O O . SER A 1 826 ? 5.840 6.951 -45.531 1.00 95.50 826 SER A O 1
ATOM 6594 N N . TYR A 1 827 ? 7.802 6.127 -46.232 1.00 93.88 827 TYR A N 1
ATOM 6595 C CA . TYR A 1 827 ? 8.476 7.430 -46.292 1.00 93.88 827 TYR A CA 1
ATOM 6596 C C . TYR A 1 827 ? 8.156 8.213 -47.567 1.00 93.88 827 TYR A C 1
ATOM 6598 O O . TYR A 1 827 ? 8.309 9.434 -47.573 1.00 93.88 827 TYR A O 1
ATOM 6606 N N . ASP A 1 828 ? 7.737 7.524 -48.629 1.00 92.50 828 ASP A N 1
ATOM 6607 C CA . ASP A 1 828 ? 7.402 8.142 -49.913 1.00 92.50 828 ASP A CA 1
ATOM 6608 C C . ASP A 1 828 ? 5.944 8.661 -49.931 1.00 92.50 828 ASP A C 1
ATOM 6610 O O . ASP A 1 828 ? 5.563 9.434 -50.811 1.00 92.50 828 ASP A O 1
ATOM 6614 N N . ASP A 1 829 ? 5.134 8.285 -48.933 1.00 94.44 829 ASP A N 1
ATOM 6615 C CA . ASP A 1 829 ? 3.770 8.773 -48.713 1.00 94.44 829 ASP A CA 1
ATOM 6616 C C . ASP A 1 829 ? 3.761 10.007 -47.792 1.00 94.44 829 ASP A C 1
ATOM 6618 O O . ASP A 1 829 ? 4.261 9.983 -46.667 1.00 94.44 829 ASP A O 1
ATOM 6622 N N . ALA A 1 830 ? 3.164 11.106 -48.262 1.00 92.75 830 ALA A N 1
ATOM 6623 C CA . ALA A 1 830 ? 3.197 12.394 -47.567 1.00 92.75 830 ALA A CA 1
ATOM 6624 C C . ALA A 1 830 ? 2.444 12.409 -46.223 1.00 92.75 830 ALA A C 1
ATOM 6626 O O . ALA A 1 830 ? 2.827 13.157 -45.318 1.00 92.75 830 ALA A O 1
ATOM 6627 N N . GLU A 1 831 ? 1.382 11.616 -46.069 1.00 90.94 831 GLU A N 1
ATOM 6628 C CA . GLU A 1 831 ? 0.622 11.550 -44.819 1.00 90.94 831 GLU A CA 1
ATOM 6629 C C . GLU A 1 831 ? 1.301 10.615 -43.817 1.00 90.94 831 GLU A C 1
ATOM 6631 O O . GLU A 1 831 ? 1.439 10.967 -42.643 1.00 90.94 831 GLU A O 1
ATOM 6636 N N . LEU A 1 832 ? 1.811 9.465 -44.267 1.00 94.06 832 LEU A N 1
ATOM 6637 C CA . LEU A 1 832 ? 2.616 8.576 -43.426 1.00 94.06 832 LEU A CA 1
ATOM 6638 C C . LEU A 1 832 ? 3.925 9.243 -42.988 1.00 94.06 832 LEU A C 1
ATOM 6640 O O . LEU A 1 832 ? 4.306 9.092 -41.829 1.00 94.06 832 LEU A O 1
ATOM 6644 N N . ALA A 1 833 ? 4.559 10.065 -43.828 1.00 94.44 833 ALA A N 1
ATOM 6645 C CA . ALA A 1 833 ? 5.755 10.823 -43.461 1.00 94.44 833 ALA A CA 1
ATOM 6646 C C . ALA A 1 833 ? 5.527 11.749 -42.248 1.00 94.44 833 ALA A C 1
ATOM 6648 O O . ALA A 1 833 ? 6.386 11.836 -41.367 1.00 94.44 833 ALA A O 1
ATOM 6649 N N . LYS A 1 834 ? 4.353 12.392 -42.139 1.00 95.06 834 LYS A N 1
ATOM 6650 C CA . LYS A 1 834 ? 3.992 13.200 -40.956 1.00 95.06 834 LYS A CA 1
ATOM 6651 C C . LYS A 1 834 ? 3.853 12.337 -39.702 1.00 95.06 834 LYS A C 1
ATOM 6653 O O . LYS A 1 834 ? 4.312 12.727 -38.630 1.00 95.06 834 LYS A O 1
ATOM 6658 N N . LYS A 1 835 ? 3.246 11.154 -39.827 1.00 95.44 835 LYS A N 1
ATOM 6659 C CA . LYS A 1 835 ? 3.093 10.206 -38.710 1.00 95.44 835 LYS A CA 1
ATOM 6660 C C . LYS A 1 835 ? 4.440 9.655 -38.262 1.00 95.44 835 LYS A C 1
ATOM 6662 O O . LYS A 1 835 ? 4.712 9.606 -37.069 1.00 95.44 835 LYS A O 1
ATOM 6667 N N . ILE A 1 836 ? 5.304 9.318 -39.214 1.00 97.31 836 ILE A N 1
ATOM 6668 C CA . ILE A 1 836 ? 6.690 8.917 -38.976 1.00 97.31 836 ILE A CA 1
ATOM 6669 C C . ILE A 1 836 ? 7.423 10.010 -38.199 1.00 97.31 836 ILE A C 1
ATOM 6671 O O . ILE A 1 836 ? 8.070 9.702 -37.200 1.00 97.31 836 ILE A O 1
ATOM 6675 N N . GLN A 1 837 ? 7.288 11.281 -38.597 1.00 97.62 837 GLN A N 1
ATOM 6676 C CA . GLN A 1 837 ? 7.895 12.390 -37.858 1.00 97.62 837 GLN A CA 1
ATOM 6677 C C . GLN A 1 837 ? 7.367 12.473 -36.422 1.00 97.62 837 GLN A C 1
ATOM 6679 O O . GLN A 1 837 ? 8.153 12.578 -35.487 1.00 97.62 837 GLN A O 1
ATOM 6684 N N . ARG A 1 838 ? 6.054 12.322 -36.222 1.00 97.88 838 ARG A N 1
ATOM 6685 C CA . ARG A 1 838 ? 5.468 12.283 -34.878 1.00 97.88 838 ARG A CA 1
ATOM 6686 C C . ARG A 1 838 ? 6.032 11.134 -34.031 1.00 97.88 838 ARG A C 1
ATOM 6688 O O . ARG A 1 838 ? 6.302 11.327 -32.850 1.00 97.88 838 ARG A O 1
ATOM 6695 N N . VAL A 1 839 ? 6.248 9.953 -34.615 1.00 98.44 839 VAL A N 1
ATOM 6696 C CA . VAL A 1 839 ? 6.888 8.826 -33.914 1.00 98.44 839 VAL A CA 1
ATOM 6697 C C . VAL A 1 839 ? 8.356 9.129 -33.596 1.00 98.44 839 VAL A C 1
ATOM 6699 O O . VAL A 1 839 ? 8.809 8.799 -32.500 1.00 98.44 839 VAL A O 1
ATOM 6702 N N . LYS A 1 840 ? 9.096 9.806 -34.487 1.00 98.50 840 LYS A N 1
ATOM 6703 C CA . LYS A 1 840 ? 10.456 10.292 -34.181 1.00 98.50 840 LYS A CA 1
ATOM 6704 C C . LYS A 1 840 ? 10.445 11.230 -32.981 1.00 98.50 840 LYS A C 1
ATOM 6706 O O . LYS A 1 840 ? 11.250 11.042 -32.075 1.00 98.50 840 LYS A O 1
ATOM 6711 N N . ASP A 1 841 ? 9.495 12.159 -32.917 1.00 98.06 841 ASP A N 1
ATOM 6712 C CA . ASP A 1 841 ? 9.369 13.089 -31.793 1.00 98.06 841 ASP A CA 1
ATOM 6713 C C . ASP A 1 841 ? 9.066 12.355 -30.472 1.00 98.06 841 ASP A C 1
ATOM 6715 O O . ASP A 1 841 ? 9.628 12.692 -29.426 1.00 98.06 841 ASP A O 1
ATOM 6719 N N . MET A 1 842 ? 8.241 11.300 -30.503 1.00 97.94 842 MET A N 1
ATOM 6720 C CA . MET A 1 842 ? 7.996 10.444 -29.332 1.00 97.94 842 MET A CA 1
ATOM 6721 C C . MET A 1 842 ? 9.281 9.764 -28.846 1.00 97.94 842 MET A C 1
ATOM 6723 O O . MET A 1 842 ? 9.576 9.808 -27.652 1.00 97.94 842 MET A O 1
ATOM 6727 N N . VAL A 1 843 ? 10.061 9.172 -29.761 1.00 98.31 843 VAL A N 1
ATOM 6728 C CA . VAL A 1 843 ? 11.334 8.512 -29.424 1.00 98.31 843 VAL A CA 1
ATOM 6729 C C . VAL A 1 843 ? 12.338 9.527 -28.884 1.00 98.31 843 VAL A C 1
ATOM 6731 O O . VAL A 1 843 ? 12.926 9.310 -27.828 1.00 98.31 843 VAL A O 1
ATOM 6734 N N . LYS A 1 844 ? 12.487 10.661 -29.570 1.00 97.69 844 LYS A N 1
ATOM 6735 C CA . LYS A 1 844 ? 13.390 11.756 -29.207 1.00 97.69 844 LYS A CA 1
ATOM 6736 C C . LYS A 1 844 ? 13.130 12.285 -27.802 1.00 97.69 844 LYS A C 1
ATOM 6738 O O . LYS A 1 844 ? 14.074 12.568 -27.069 1.00 97.69 844 LYS A O 1
ATOM 6743 N N . THR A 1 845 ? 11.858 12.425 -27.431 1.00 96.25 845 THR A N 1
ATOM 6744 C CA . THR A 1 845 ? 11.423 12.968 -26.133 1.00 96.25 845 THR A CA 1
ATOM 6745 C C . THR A 1 845 ? 11.303 11.909 -25.035 1.00 96.25 845 THR A C 1
ATOM 6747 O O . THR A 1 845 ? 10.776 12.192 -23.955 1.00 96.25 845 THR A O 1
ATOM 6750 N N . ASN A 1 846 ? 11.772 10.682 -25.272 1.00 97.69 846 ASN A N 1
ATOM 6751 C CA . ASN A 1 846 ? 11.869 9.675 -24.224 1.00 97.69 846 ASN A CA 1
ATOM 6752 C C . ASN A 1 846 ? 12.930 10.056 -23.184 1.00 97.69 846 ASN A C 1
ATOM 6754 O O . ASN A 1 846 ? 14.001 10.550 -23.543 1.00 97.69 846 ASN A O 1
ATOM 6758 N N . SER A 1 847 ? 12.635 9.821 -21.901 1.00 97.38 847 SER A N 1
ATOM 6759 C CA . SER A 1 847 ? 13.623 9.977 -20.831 1.00 97.38 847 SER A CA 1
ATOM 6760 C C . SER A 1 847 ? 14.764 8.994 -21.059 1.00 97.38 847 SER A C 1
ATOM 6762 O O . SER A 1 847 ? 14.560 7.782 -21.040 1.00 97.38 847 SER A O 1
ATOM 6764 N N . LEU A 1 848 ? 15.988 9.492 -21.219 1.00 97.62 848 LEU A N 1
ATOM 6765 C CA . LEU A 1 848 ? 17.147 8.618 -21.361 1.00 97.62 848 LEU A CA 1
ATOM 6766 C C . LEU A 1 848 ? 17.352 7.732 -20.115 1.00 97.62 848 LEU A C 1
ATOM 6768 O O . LEU A 1 848 ? 17.528 6.525 -20.287 1.00 97.62 848 LEU A O 1
ATOM 6772 N N . PRO A 1 849 ? 17.258 8.237 -18.864 1.00 96.56 849 PRO A N 1
ATOM 6773 C CA . PRO A 1 849 ? 17.256 7.376 -17.682 1.00 96.56 849 PRO A CA 1
ATOM 6774 C C . PRO A 1 849 ? 16.185 6.279 -17.729 1.00 96.56 849 PRO A C 1
ATOM 6776 O O . PRO A 1 849 ? 16.515 5.111 -17.531 1.00 96.56 849 PRO A O 1
ATOM 6779 N N . GLY A 1 850 ? 14.937 6.635 -18.057 1.00 96.50 850 GLY A N 1
ATOM 6780 C CA . GLY A 1 850 ? 13.836 5.676 -18.172 1.00 96.50 850 GLY A CA 1
ATOM 6781 C C . GLY A 1 850 ? 14.071 4.632 -19.269 1.00 96.50 850 GLY A C 1
ATOM 6782 O O . GLY A 1 850 ? 13.829 3.439 -19.060 1.00 96.50 850 GLY A O 1
ATOM 6783 N N . PHE A 1 851 ? 14.618 5.045 -20.413 1.00 97.62 851 PHE A N 1
ATOM 6784 C CA . PHE A 1 851 ? 14.987 4.155 -21.509 1.00 97.62 851 PHE A CA 1
ATOM 6785 C C . PHE A 1 851 ? 16.055 3.136 -21.087 1.00 97.62 851 PHE A C 1
ATOM 6787 O O . PHE A 1 851 ? 15.883 1.942 -21.339 1.00 97.62 851 PHE A O 1
ATOM 6794 N N . ARG A 1 852 ? 17.111 3.566 -20.379 1.00 96.25 852 ARG A N 1
ATOM 6795 C CA . ARG A 1 852 ? 18.154 2.663 -19.845 1.00 96.25 852 ARG A CA 1
ATOM 6796 C C . ARG A 1 852 ? 17.595 1.607 -18.899 1.00 96.25 852 ARG A C 1
ATOM 6798 O O . ARG A 1 852 ? 18.084 0.480 -18.870 1.00 96.25 852 ARG A O 1
ATOM 6805 N N . ASP A 1 853 ? 16.592 1.964 -18.107 1.00 95.69 853 ASP A N 1
ATOM 6806 C CA . ASP A 1 853 ? 15.929 0.994 -17.245 1.00 95.69 853 ASP A CA 1
ATOM 6807 C C . ASP A 1 853 ? 15.009 0.073 -18.049 1.00 95.69 853 ASP A C 1
ATOM 6809 O O . ASP A 1 853 ? 14.981 -1.130 -17.797 1.00 95.69 853 ASP A O 1
ATOM 6813 N N . SER A 1 854 ? 14.321 0.602 -19.065 1.00 96.38 854 SER A N 1
ATOM 6814 C CA . SER A 1 854 ? 13.373 -0.153 -19.895 1.00 96.38 854 SER A CA 1
ATOM 6815 C C . SER A 1 854 ? 14.043 -1.259 -20.703 1.00 96.38 854 SER A C 1
ATOM 6817 O O . SER A 1 854 ? 13.484 -2.349 -20.828 1.00 96.38 854 SER A O 1
ATOM 6819 N N . VAL A 1 855 ? 15.248 -1.019 -21.237 1.00 96.44 855 VAL A N 1
ATOM 6820 C CA . VAL A 1 855 ? 15.957 -2.022 -22.055 1.00 96.44 855 VAL A CA 1
ATOM 6821 C C . VAL A 1 855 ? 16.284 -3.297 -21.281 1.00 96.44 855 VAL A C 1
ATOM 6823 O O . VAL A 1 855 ? 16.333 -4.371 -21.881 1.00 96.44 855 VAL A O 1
ATOM 6826 N N . LYS A 1 856 ? 16.403 -3.220 -19.948 1.00 94.50 856 LYS A N 1
ATOM 6827 C CA . LYS A 1 856 ? 16.649 -4.383 -19.082 1.00 94.50 856 LYS A CA 1
ATOM 6828 C C . LYS A 1 856 ? 15.560 -5.447 -19.235 1.00 94.50 856 LYS A C 1
ATOM 6830 O O . LYS A 1 856 ? 15.877 -6.635 -19.221 1.00 94.50 856 LYS A O 1
ATOM 6835 N N . ALA A 1 857 ? 14.313 -5.042 -19.492 1.00 95.50 857 ALA A N 1
ATOM 6836 C CA . ALA A 1 857 ? 13.202 -5.961 -19.741 1.00 95.50 857 ALA A CA 1
ATOM 6837 C C . ALA A 1 857 ? 13.396 -6.812 -21.006 1.00 95.50 857 ALA A C 1
ATOM 6839 O O . ALA A 1 857 ? 12.811 -7.886 -21.122 1.00 95.50 857 ALA A O 1
ATOM 6840 N N . LEU A 1 858 ? 14.223 -6.343 -21.944 1.00 95.00 858 LEU A N 1
ATOM 6841 C CA . LEU A 1 858 ? 14.507 -6.983 -23.226 1.00 95.00 858 LEU A CA 1
ATOM 6842 C C . LEU A 1 858 ? 15.867 -7.695 -23.258 1.00 95.00 858 LEU A C 1
ATOM 6844 O O . LEU A 1 858 ? 16.183 -8.334 -24.262 1.00 95.00 858 LEU A O 1
ATOM 6848 N N . HIS A 1 859 ? 16.671 -7.610 -22.192 1.00 91.25 859 HIS A N 1
ATOM 6849 C CA . HIS A 1 859 ? 17.980 -8.267 -22.135 1.00 91.25 859 HIS A CA 1
ATOM 6850 C C . HIS A 1 859 ? 17.853 -9.787 -22.078 1.00 91.25 859 HIS A C 1
ATOM 6852 O O . HIS A 1 859 ? 18.558 -10.488 -22.800 1.00 91.25 859 HIS A O 1
ATOM 6858 N N . GLN A 1 860 ? 16.959 -10.288 -21.223 1.00 87.19 860 GLN A N 1
ATOM 6859 C CA . GLN A 1 860 ? 16.805 -11.717 -20.989 1.00 87.19 860 GLN A CA 1
ATOM 6860 C C . GLN A 1 860 ? 15.395 -12.025 -20.475 1.00 87.19 860 GLN A C 1
ATOM 6862 O O . GLN A 1 860 ? 15.075 -11.793 -19.312 1.00 87.19 860 GLN A O 1
ATOM 6867 N N . TYR A 1 861 ? 14.552 -12.565 -21.350 1.00 94.50 861 TYR A N 1
ATOM 6868 C CA . TYR A 1 861 ? 13.278 -13.178 -20.986 1.00 94.50 861 TYR A CA 1
ATOM 6869 C C . TYR A 1 861 ? 13.018 -14.364 -21.911 1.00 94.50 861 TYR A C 1
ATOM 6871 O O . TYR A 1 861 ? 13.449 -14.357 -23.063 1.00 94.50 861 TYR A O 1
ATOM 6879 N N . ASP A 1 862 ? 12.316 -15.373 -21.414 1.00 95.50 862 ASP A N 1
ATOM 6880 C CA . ASP A 1 862 ? 11.801 -16.479 -22.215 1.00 95.50 862 ASP A CA 1
ATOM 6881 C C . ASP A 1 862 ? 10.489 -16.939 -21.586 1.00 95.50 862 ASP A C 1
ATOM 6883 O O . ASP A 1 862 ? 10.448 -17.318 -20.414 1.00 95.50 862 ASP A O 1
ATOM 6887 N N . ILE A 1 863 ? 9.399 -16.821 -22.337 1.00 93.50 863 ILE A N 1
ATOM 6888 C CA . ILE A 1 863 ? 8.054 -17.193 -21.887 1.00 93.50 863 ILE A CA 1
ATOM 6889 C C . ILE A 1 863 ? 7.472 -18.352 -22.696 1.00 93.50 863 ILE A C 1
ATOM 6891 O O . ILE A 1 863 ? 6.324 -18.727 -22.466 1.00 93.50 863 ILE A O 1
ATOM 6895 N N . ARG A 1 864 ? 8.256 -18.962 -23.597 1.00 94.00 864 ARG A N 1
ATOM 6896 C CA . ARG A 1 864 ? 7.794 -20.036 -24.492 1.00 94.00 864 ARG A CA 1
ATOM 6897 C C . ARG A 1 864 ? 7.265 -21.251 -23.738 1.00 94.00 864 ARG A C 1
ATOM 6899 O O . ARG A 1 864 ? 6.208 -21.763 -24.096 1.00 94.00 864 ARG A O 1
ATOM 6906 N N . ASP A 1 865 ? 7.923 -21.648 -22.652 1.00 91.38 865 ASP A N 1
ATOM 6907 C CA . ASP A 1 865 ? 7.506 -22.805 -21.844 1.00 91.38 865 ASP A CA 1
ATOM 6908 C C . ASP A 1 865 ? 6.098 -22.641 -21.254 1.00 91.38 865 ASP A C 1
ATOM 6910 O O . ASP A 1 865 ? 5.386 -23.621 -21.047 1.00 91.38 865 ASP A O 1
ATOM 6914 N N . LYS A 1 866 ? 5.661 -21.397 -21.026 1.00 91.38 866 LYS A N 1
ATOM 6915 C CA . LYS A 1 866 ? 4.332 -21.081 -20.483 1.00 91.38 866 LYS A CA 1
ATOM 6916 C C . LYS A 1 866 ? 3.239 -21.029 -21.552 1.00 91.38 866 LYS A C 1
ATOM 6918 O O . LYS A 1 866 ? 2.064 -20.965 -21.209 1.00 91.38 866 LYS A O 1
ATOM 6923 N N . MET A 1 867 ? 3.606 -21.013 -22.834 1.00 95.56 867 MET A N 1
ATOM 6924 C CA . MET A 1 867 ? 2.657 -20.938 -23.950 1.00 95.56 867 MET A CA 1
ATOM 6925 C C . MET A 1 867 ? 2.031 -22.297 -24.264 1.00 95.56 867 MET A C 1
ATOM 6927 O O . MET A 1 867 ? 0.881 -22.368 -24.715 1.00 95.56 867 MET A O 1
ATOM 6931 N N . ALA A 1 868 ? 2.786 -23.373 -24.026 1.00 90.19 868 ALA A N 1
ATOM 6932 C CA . ALA A 1 868 ? 2.341 -24.733 -24.273 1.00 90.19 868 ALA A CA 1
ATOM 6933 C C . ALA A 1 868 ? 1.110 -25.046 -23.408 1.00 90.19 868 ALA A C 1
ATOM 6935 O O . ALA A 1 868 ? 1.158 -24.987 -22.182 1.00 90.19 868 ALA A O 1
ATOM 6936 N N . GLY A 1 869 ? -0.013 -25.367 -24.053 1.00 85.50 869 GLY A N 1
ATOM 6937 C CA . GLY A 1 869 ? -1.254 -25.720 -23.359 1.00 85.50 869 GLY A CA 1
ATOM 6938 C C . GLY A 1 869 ? -2.130 -24.547 -22.905 1.00 85.50 869 GLY A C 1
ATOM 6939 O O . GLY A 1 869 ? -3.142 -24.802 -22.253 1.00 85.50 869 GLY A O 1
ATOM 6940 N N . TYR A 1 870 ? -1.813 -23.297 -23.269 1.00 93.75 870 TYR A N 1
ATOM 6941 C CA . TYR A 1 870 ? -2.705 -22.158 -23.017 1.00 93.75 870 TYR A CA 1
ATOM 6942 C C . TYR A 1 870 ? -4.104 -22.390 -23.615 1.00 93.75 870 TYR A C 1
ATOM 6944 O O . TYR A 1 870 ? -4.226 -22.718 -24.793 1.00 93.75 870 TYR A O 1
ATOM 6952 N N . GLN A 1 871 ? -5.149 -22.217 -22.797 1.00 91.50 871 GLN A N 1
ATOM 6953 C CA . GLN A 1 871 ? -6.558 -22.428 -23.179 1.00 91.50 871 GLN A CA 1
ATOM 6954 C C . GLN A 1 871 ? -7.358 -21.123 -23.316 1.00 91.50 871 GLN A C 1
ATOM 6956 O O . GLN A 1 871 ? -8.550 -21.155 -23.615 1.00 91.50 871 GLN A O 1
ATOM 6961 N N . GLY A 1 872 ? -6.741 -19.972 -23.036 1.00 92.81 872 GLY A N 1
ATOM 6962 C CA . GLY A 1 872 ? -7.411 -18.682 -23.169 1.00 92.81 872 GLY A CA 1
ATOM 6963 C C . GLY A 1 872 ? -7.428 -18.176 -24.613 1.00 92.81 872 GLY A C 1
ATOM 6964 O O . GLY A 1 872 ? -6.892 -18.795 -25.533 1.00 92.81 872 GLY A O 1
ATOM 6965 N N . LYS A 1 873 ? -8.036 -17.007 -24.816 1.00 95.62 873 LYS A N 1
ATOM 6966 C CA . LYS A 1 873 ? -8.198 -16.394 -26.137 1.00 95.62 873 LYS A CA 1
ATOM 6967 C C . LYS A 1 873 ? -6.974 -15.535 -26.481 1.00 95.62 873 LYS A C 1
ATOM 6969 O O . LYS A 1 873 ? -6.796 -14.455 -25.926 1.00 95.62 873 LYS A O 1
ATOM 6974 N N . GLY A 1 874 ? -6.123 -16.002 -27.392 1.00 96.56 874 GLY A N 1
ATOM 6975 C CA . GLY A 1 874 ? -4.910 -15.294 -27.820 1.00 96.56 874 GLY A CA 1
ATOM 6976 C C . GLY A 1 874 ? -4.775 -15.237 -29.339 1.00 96.56 874 GLY A C 1
ATOM 6977 O O . GLY A 1 874 ? -5.174 -16.176 -30.024 1.00 96.56 874 GLY A O 1
ATOM 6978 N N . ALA A 1 875 ? -4.209 -14.152 -29.865 1.00 97.31 875 ALA A N 1
ATOM 6979 C CA . ALA A 1 875 ? -3.862 -14.022 -31.278 1.00 97.31 875 ALA A CA 1
ATOM 6980 C C . ALA A 1 875 ? -2.546 -13.263 -31.473 1.00 97.31 875 ALA A C 1
ATOM 6982 O O . ALA A 1 875 ? -2.073 -12.547 -30.585 1.00 97.31 875 ALA A O 1
ATOM 6983 N N . PHE A 1 876 ? -1.971 -13.403 -32.665 1.00 98.50 876 PHE A N 1
ATOM 6984 C CA . PHE A 1 876 ? -0.752 -12.708 -33.053 1.00 98.50 876 PHE A CA 1
ATOM 6985 C C . PHE A 1 876 ? -0.948 -11.949 -34.364 1.00 98.50 876 PHE A C 1
ATOM 6987 O O . PHE A 1 876 ? -1.665 -12.405 -35.259 1.00 98.50 876 PHE A O 1
ATOM 6994 N N . LEU A 1 877 ? -0.282 -10.802 -34.476 1.00 98.31 877 LEU A N 1
ATOM 6995 C CA . LEU A 1 877 ? -0.255 -9.959 -35.669 1.00 98.31 877 LEU A CA 1
ATOM 6996 C C . LEU A 1 877 ? 1.181 -9.487 -35.933 1.00 98.31 877 LEU A C 1
ATOM 6998 O O . LEU A 1 877 ? 1.949 -9.289 -34.996 1.00 98.31 877 LEU A O 1
ATOM 7002 N N . VAL A 1 878 ? 1.565 -9.334 -37.196 1.00 98.69 878 VAL A N 1
ATOM 7003 C CA . VAL A 1 878 ? 2.909 -8.870 -37.566 1.00 98.69 878 VAL A CA 1
ATOM 7004 C C . VAL A 1 878 ? 2.888 -8.122 -38.897 1.00 98.69 878 VAL A C 1
ATOM 7006 O O . VAL A 1 878 ? 2.174 -8.520 -39.823 1.00 98.69 878 VAL A O 1
ATOM 7009 N N . GLY A 1 879 ? 3.671 -7.056 -39.021 1.00 98.50 879 GLY A N 1
ATOM 7010 C CA . GLY A 1 879 ? 3.939 -6.405 -40.297 1.00 98.50 879 GLY A CA 1
ATOM 7011 C C . GLY A 1 879 ? 4.838 -7.266 -41.183 1.00 98.50 879 GLY A C 1
ATOM 7012 O O . GLY A 1 879 ? 5.864 -7.786 -40.744 1.00 98.50 879 GLY A O 1
ATOM 7013 N N . ALA A 1 880 ? 4.475 -7.418 -42.457 1.00 98.19 880 ALA A N 1
ATOM 7014 C CA . ALA A 1 880 ? 5.231 -8.226 -43.416 1.00 98.19 880 ALA A CA 1
ATOM 7015 C C . ALA A 1 880 ? 6.695 -7.765 -43.575 1.00 98.19 880 ALA A C 1
ATOM 7017 O O . ALA A 1 880 ? 7.575 -8.575 -43.868 1.00 98.19 880 ALA A O 1
ATOM 7018 N N . GLY A 1 881 ? 6.956 -6.471 -43.367 1.00 97.62 881 GLY A N 1
ATOM 7019 C CA . GLY A 1 881 ? 8.268 -5.840 -43.481 1.00 97.62 881 GLY A CA 1
ATOM 7020 C C . GLY A 1 881 ? 9.118 -5.850 -42.207 1.00 97.62 881 GLY A C 1
ATOM 7021 O O . GLY A 1 881 ? 10.227 -5.317 -42.243 1.00 97.62 881 GLY A O 1
ATOM 7022 N N . ASP A 1 882 ? 8.660 -6.435 -41.091 1.00 97.19 882 ASP A N 1
ATOM 7023 C CA . ASP A 1 882 ? 9.391 -6.418 -39.811 1.00 97.19 882 ASP A CA 1
ATOM 7024 C C . ASP A 1 882 ? 10.497 -7.492 -39.720 1.00 97.19 882 ASP A C 1
ATOM 7026 O O . ASP A 1 882 ? 10.519 -8.387 -38.866 1.00 97.19 882 ASP A O 1
ATOM 7030 N N . GLY A 1 883 ? 11.433 -7.432 -40.668 1.00 94.50 883 GLY A N 1
ATOM 7031 C CA . GLY A 1 883 ? 12.621 -8.280 -40.715 1.00 94.50 883 GLY A CA 1
ATOM 7032 C C . GLY A 1 883 ? 12.307 -9.777 -40.599 1.00 94.50 883 GLY A C 1
ATOM 7033 O O . GLY A 1 883 ? 11.668 -10.369 -41.463 1.00 94.50 883 GLY A O 1
ATOM 7034 N N . VAL A 1 884 ? 12.808 -10.414 -39.535 1.00 94.31 884 VAL A N 1
ATOM 7035 C CA . VAL A 1 884 ? 12.643 -11.861 -39.294 1.00 94.31 884 VAL A CA 1
ATOM 7036 C C . VAL A 1 884 ? 11.437 -12.203 -38.414 1.00 94.31 884 VAL A C 1
ATOM 7038 O O . VAL A 1 884 ? 11.176 -13.391 -38.182 1.00 94.31 884 VAL A O 1
ATOM 7041 N N . LEU A 1 885 ? 10.714 -11.205 -37.893 1.00 95.38 885 LEU A N 1
ATOM 7042 C CA . LEU A 1 885 ? 9.615 -11.432 -36.954 1.00 95.38 885 LEU A CA 1
ATOM 7043 C C . LEU A 1 885 ? 8.437 -12.202 -37.563 1.00 95.38 885 LEU A C 1
ATOM 7045 O O . LEU A 1 885 ? 7.977 -13.109 -36.874 1.00 95.38 885 LEU A O 1
ATOM 7049 N N . PRO A 1 886 ? 8.013 -12.012 -38.832 1.00 97.31 886 PRO A N 1
ATOM 7050 C CA . PRO A 1 886 ? 6.932 -12.819 -39.404 1.00 97.31 886 PRO A CA 1
ATOM 7051 C C . PRO A 1 886 ? 7.183 -14.327 -39.320 1.00 97.31 886 PRO A C 1
ATOM 7053 O O . PRO A 1 886 ? 6.314 -15.099 -38.912 1.00 97.31 886 PRO A O 1
ATOM 7056 N N . LYS A 1 887 ? 8.414 -14.749 -39.630 1.00 96.69 887 LYS A N 1
ATOM 7057 C CA . LYS A 1 887 ? 8.837 -16.146 -39.493 1.00 96.69 887 LYS A CA 1
ATOM 7058 C C . LYS A 1 887 ? 8.947 -16.555 -38.021 1.00 96.69 887 LYS A C 1
ATOM 7060 O O . LYS A 1 887 ? 8.418 -17.590 -37.628 1.00 96.69 887 LYS A O 1
ATOM 7065 N N . THR A 1 888 ? 9.612 -15.736 -37.206 1.00 95.00 888 THR A N 1
ATOM 7066 C CA . THR A 1 888 ? 9.900 -16.056 -35.79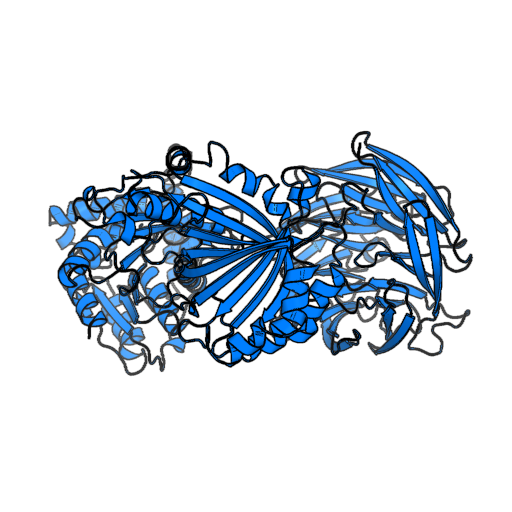9 1.00 95.00 888 THR A CA 1
ATOM 7067 C C . THR A 1 888 ? 8.625 -16.179 -34.966 1.00 95.00 888 THR A C 1
ATOM 7069 O O . THR A 1 888 ? 8.495 -17.145 -34.214 1.00 95.00 888 THR A O 1
ATOM 7072 N N . MET A 1 889 ? 7.681 -15.246 -35.122 1.00 97.62 889 MET A N 1
ATOM 7073 C CA . MET A 1 889 ? 6.380 -15.263 -34.451 1.00 97.62 889 MET A CA 1
ATOM 7074 C C . MET A 1 889 ? 5.549 -16.462 -34.888 1.00 97.62 889 MET A C 1
ATOM 7076 O O . MET A 1 889 ? 4.914 -17.093 -34.051 1.00 97.62 889 MET A O 1
ATOM 7080 N N . LYS A 1 890 ? 5.584 -16.839 -36.170 1.00 97.00 890 LYS A N 1
ATOM 7081 C CA . LYS A 1 890 ? 4.897 -18.048 -36.628 1.00 97.00 890 LYS A CA 1
ATOM 7082 C C . LYS A 1 890 ? 5.447 -19.296 -35.933 1.00 97.00 890 LYS A C 1
ATOM 7084 O O . LYS A 1 890 ? 4.725 -19.956 -35.193 1.00 97.00 890 LYS A O 1
ATOM 7089 N N . GLU A 1 891 ? 6.742 -19.553 -36.105 1.00 95.25 891 GLU A N 1
ATOM 7090 C CA . GLU A 1 891 ? 7.385 -20.808 -35.691 1.00 95.25 891 GLU A CA 1
ATOM 7091 C C . GLU A 1 891 ? 7.501 -20.964 -34.165 1.00 95.25 891 GLU A C 1
ATOM 7093 O O . GLU A 1 891 ? 7.425 -22.080 -33.644 1.00 95.25 891 GLU A O 1
ATOM 7098 N N . ASN A 1 892 ? 7.709 -19.859 -33.436 1.00 94.69 892 ASN A N 1
ATOM 7099 C CA . ASN A 1 892 ? 7.986 -19.886 -31.995 1.00 94.69 892 ASN A CA 1
ATOM 7100 C C . ASN A 1 892 ? 6.825 -19.401 -31.127 1.00 94.69 892 ASN A C 1
ATOM 7102 O O . ASN A 1 892 ? 6.912 -19.543 -29.908 1.00 94.69 892 ASN A O 1
ATOM 7106 N N . MET A 1 893 ? 5.773 -18.820 -31.714 1.00 96.56 893 MET A N 1
ATOM 7107 C CA . MET A 1 893 ? 4.643 -18.292 -30.947 1.00 96.56 893 MET A CA 1
ATOM 7108 C C . MET A 1 893 ? 3.308 -18.849 -31.426 1.00 96.56 893 MET A C 1
ATOM 7110 O O . MET A 1 893 ? 2.664 -19.587 -30.686 1.00 96.56 893 MET A O 1
ATOM 7114 N N . ALA A 1 894 ? 2.901 -18.532 -32.652 1.00 96.75 894 ALA A N 1
ATOM 7115 C CA . ALA A 1 894 ? 1.595 -18.893 -33.191 1.00 96.75 894 ALA A CA 1
ATOM 7116 C C . ALA A 1 894 ? 1.405 -20.416 -33.248 1.00 96.75 894 ALA A C 1
ATOM 7118 O O . ALA A 1 894 ? 0.429 -20.925 -32.706 1.00 96.75 894 ALA A O 1
ATOM 7119 N N . ASP A 1 895 ? 2.399 -21.147 -33.761 1.00 95.62 895 ASP A N 1
ATOM 7120 C CA . ASP A 1 895 ? 2.387 -22.614 -33.842 1.00 95.62 895 ASP A CA 1
ATOM 7121 C C . ASP A 1 895 ? 2.574 -23.303 -32.470 1.00 95.62 895 ASP A C 1
ATOM 7123 O O . ASP A 1 895 ? 2.438 -24.522 -32.359 1.00 95.62 895 ASP A O 1
ATOM 7127 N N . LYS A 1 896 ? 2.940 -22.548 -31.421 1.00 95.38 896 LYS A N 1
ATOM 7128 C CA . LYS A 1 896 ? 3.305 -23.071 -30.088 1.00 95.38 896 LYS A CA 1
ATOM 7129 C C . LYS A 1 896 ? 2.326 -22.697 -28.976 1.00 95.38 896 LYS A C 1
ATOM 7131 O O . LYS A 1 896 ? 2.411 -23.261 -27.886 1.00 95.38 896 LYS A O 1
ATOM 7136 N N . LEU A 1 897 ? 1.418 -21.756 -29.220 1.00 95.62 897 LEU A N 1
ATOM 7137 C CA . LEU A 1 897 ? 0.420 -21.338 -28.243 1.00 95.62 897 LEU A CA 1
ATOM 7138 C C . LEU A 1 897 ? -0.728 -22.348 -28.198 1.00 95.62 897 LEU A C 1
ATOM 7140 O O . LEU A 1 897 ? -1.509 -22.419 -29.142 1.00 95.62 897 LEU A O 1
ATOM 7144 N N . GLY A 1 898 ? -0.875 -23.090 -27.099 1.00 89.38 898 GLY A N 1
ATOM 7145 C CA . GLY A 1 898 ? -2.000 -24.020 -26.933 1.00 89.38 898 GLY A CA 1
ATOM 7146 C C . GLY A 1 898 ? -2.128 -25.013 -28.098 1.00 89.38 898 GLY A C 1
ATOM 7147 O O . GLY A 1 898 ? -1.206 -25.781 -28.363 1.00 89.38 898 GLY A O 1
ATOM 7148 N N . SER A 1 899 ? -3.267 -24.987 -28.797 1.00 85.56 899 SER A N 1
ATOM 7149 C CA . SER A 1 899 ? -3.543 -25.788 -30.004 1.00 85.56 899 SER A CA 1
ATOM 7150 C C . SER A 1 899 ? -2.977 -25.206 -31.310 1.00 85.56 899 SER A C 1
ATOM 7152 O O . SER A 1 899 ? -3.279 -25.718 -32.386 1.00 85.56 899 SER A O 1
ATOM 7154 N N . GLY A 1 900 ? -2.197 -24.132 -31.229 1.00 81.62 900 GLY A N 1
ATOM 7155 C CA . GLY A 1 900 ? -1.816 -23.289 -32.355 1.00 81.62 900 GLY A CA 1
ATOM 7156 C C . GLY A 1 900 ? -2.898 -22.254 -32.682 1.00 81.62 900 GLY A C 1
ATOM 7157 O O . GLY A 1 900 ? -4.094 -22.544 -32.602 1.00 81.62 900 GLY A O 1
ATOM 7158 N N . VAL A 1 901 ? -2.481 -21.042 -33.052 1.00 92.62 901 VAL A N 1
ATOM 7159 C CA . VAL A 1 901 ? -3.364 -19.948 -33.497 1.00 92.62 901 VAL A CA 1
ATOM 7160 C C . VAL A 1 901 ? -2.867 -19.359 -34.814 1.00 92.62 901 VAL A C 1
ATOM 7162 O O . VAL A 1 901 ? -1.678 -19.415 -35.118 1.00 92.62 901 VAL A O 1
ATOM 7165 N N . GLU A 1 902 ? -3.765 -18.786 -35.613 1.00 86.94 902 GLU A N 1
ATOM 7166 C CA . GLU A 1 902 ? -3.374 -18.099 -36.846 1.00 86.94 902 GLU A CA 1
ATOM 7167 C C . GLU A 1 902 ? -2.618 -16.793 -36.533 1.00 86.94 902 GLU A C 1
ATOM 7169 O O . GLU A 1 902 ? -3.013 -16.019 -35.657 1.00 86.94 902 GLU A O 1
ATOM 7174 N N . LEU A 1 903 ? -1.533 -16.542 -37.272 1.00 97.06 903 LEU A N 1
ATOM 7175 C CA . LEU A 1 903 ? -0.794 -15.279 -37.266 1.00 97.06 903 LEU A CA 1
ATOM 7176 C C . LEU A 1 903 ? -1.284 -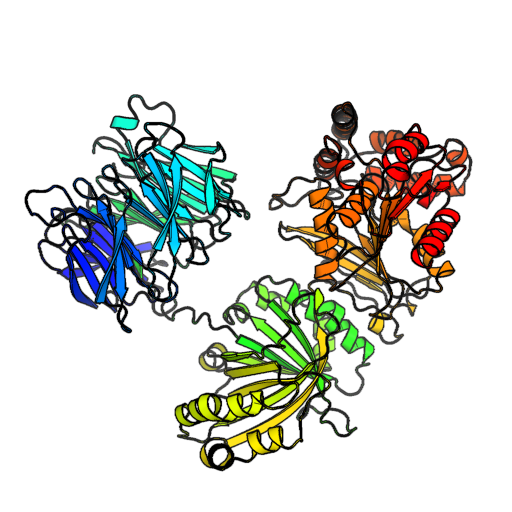14.396 -38.417 1.00 97.06 903 LEU A C 1
ATOM 7178 O O . LEU A 1 903 ? -1.110 -14.752 -39.585 1.00 97.06 903 LEU A O 1
ATOM 7182 N N . LYS A 1 904 ? -1.828 -13.217 -38.105 1.00 98.00 904 LYS A N 1
ATOM 7183 C CA . LYS A 1 904 ? -2.196 -12.222 -39.118 1.00 98.00 904 LYS A CA 1
ATOM 7184 C C . LYS A 1 904 ? -0.954 -11.477 -39.604 1.00 98.00 904 LYS A C 1
ATOM 7186 O O . LYS A 1 904 ? -0.325 -10.757 -38.838 1.00 98.00 904 LYS A O 1
ATOM 7191 N N . VAL A 1 905 ? -0.644 -11.604 -40.891 1.00 98.38 905 VAL A N 1
ATOM 7192 C CA . VAL A 1 905 ? 0.376 -10.782 -41.560 1.00 98.38 905 VAL A CA 1
ATOM 7193 C C . VAL A 1 905 ? -0.292 -9.555 -42.191 1.00 98.38 905 VAL A C 1
ATOM 7195 O O . VAL A 1 905 ? -1.333 -9.683 -42.849 1.00 98.38 905 VAL A O 1
ATOM 7198 N N . VAL A 1 906 ? 0.274 -8.372 -41.946 1.00 98.38 906 VAL A N 1
ATOM 7199 C CA . VAL A 1 906 ? -0.191 -7.074 -42.459 1.00 98.38 906 VAL A CA 1
ATOM 7200 C C . VAL A 1 906 ? 0.767 -6.593 -43.544 1.00 98.38 906 VAL A C 1
ATOM 7202 O O . VAL A 1 906 ? 1.938 -6.318 -43.280 1.00 98.38 906 VAL A O 1
ATOM 7205 N N . GLU A 1 907 ? 0.270 -6.505 -44.774 1.00 97.88 907 GLU A N 1
ATOM 7206 C CA . GLU A 1 907 ? 1.086 -6.152 -45.934 1.00 97.88 907 GLU A CA 1
ATOM 7207 C C . GLU A 1 907 ? 1.412 -4.653 -45.986 1.00 97.88 907 GLU A C 1
ATOM 7209 O O . GLU A 1 907 ? 0.605 -3.785 -45.637 1.00 97.88 907 GLU A O 1
ATOM 7214 N N . GLY A 1 908 ? 2.622 -4.337 -46.453 1.00 96.31 908 GLY A N 1
ATOM 7215 C CA . GLY A 1 908 ? 3.100 -2.956 -46.549 1.00 96.31 908 GLY A CA 1
ATOM 7216 C C . GLY A 1 908 ? 3.188 -2.238 -45.198 1.00 96.31 908 GLY A C 1
ATOM 7217 O O . GLY A 1 908 ? 2.931 -1.036 -45.157 1.00 96.31 908 GLY A O 1
ATOM 7218 N N . ALA A 1 909 ? 3.493 -2.979 -44.129 1.00 98.12 909 ALA A N 1
ATOM 7219 C CA . ALA A 1 909 ? 3.781 -2.479 -42.788 1.00 98.12 909 ALA A CA 1
ATOM 7220 C C . ALA A 1 909 ? 5.030 -3.165 -42.210 1.00 98.12 909 ALA A C 1
ATOM 7222 O O . ALA A 1 909 ? 5.298 -4.333 -42.505 1.00 98.12 909 ALA A O 1
ATOM 7223 N N . GLY A 1 910 ? 5.788 -2.431 -41.401 1.00 98.19 910 GLY A N 1
ATOM 7224 C CA . GLY A 1 910 ? 6.925 -2.885 -40.611 1.00 98.19 910 GLY A CA 1
ATOM 7225 C C . GLY A 1 910 ? 6.527 -3.114 -39.152 1.00 98.19 910 GLY A C 1
ATOM 7226 O O . GLY A 1 910 ? 5.480 -3.682 -38.874 1.00 98.19 910 GLY A O 1
ATOM 7227 N N . HIS A 1 911 ? 7.357 -2.646 -38.223 1.00 98.44 911 HIS A N 1
ATOM 7228 C CA . HIS A 1 911 ? 7.258 -2.897 -36.779 1.00 98.44 911 HIS A CA 1
ATOM 7229 C C . HIS A 1 911 ? 6.078 -2.205 -36.078 1.00 98.44 911 HIS A C 1
ATOM 7231 O O . HIS A 1 911 ? 5.722 -2.568 -34.957 1.00 98.44 911 HIS A O 1
ATOM 7237 N N . LEU A 1 912 ? 5.501 -1.161 -36.685 1.00 98.31 912 LEU A N 1
ATOM 7238 C CA . LEU A 1 912 ? 4.376 -0.401 -36.125 1.00 98.31 912 LEU A CA 1
ATOM 7239 C C . LEU A 1 912 ? 3.153 -0.449 -37.059 1.00 98.31 912 LEU A C 1
ATOM 7241 O O . LEU A 1 912 ? 2.706 0.592 -37.557 1.00 98.31 912 LEU A O 1
ATOM 7245 N N . PRO A 1 913 ? 2.550 -1.631 -37.289 1.00 98.06 913 PRO A N 1
ATOM 7246 C CA . PRO A 1 913 ? 1.442 -1.767 -38.232 1.00 98.06 913 PRO A CA 1
ATOM 7247 C C . PRO A 1 913 ? 0.196 -0.985 -37.811 1.00 98.06 913 PRO A C 1
ATOM 7249 O O . PRO A 1 913 ? -0.586 -0.586 -38.668 1.00 98.06 913 PRO A O 1
ATOM 7252 N N . MET A 1 914 ? 0.015 -0.697 -36.516 1.00 98.06 914 MET A N 1
ATOM 7253 C CA . MET A 1 914 ? -1.082 0.160 -36.047 1.00 98.06 914 MET A CA 1
ATOM 7254 C C . MET A 1 914 ? -0.941 1.626 -36.488 1.00 98.06 914 MET A C 1
ATOM 7256 O O . MET A 1 914 ? -1.921 2.359 -36.420 1.00 98.06 914 MET A O 1
ATOM 7260 N N . VAL A 1 915 ? 0.250 2.057 -36.922 1.00 98.00 915 VAL A N 1
ATOM 7261 C CA . VAL A 1 915 ? 0.502 3.402 -37.465 1.00 98.00 915 VAL A CA 1
ATOM 7262 C C . VAL A 1 915 ? 0.444 3.390 -38.996 1.00 98.00 915 VAL A C 1
ATOM 7264 O O . VAL A 1 915 ? -0.133 4.297 -39.594 1.00 98.00 915 VAL A O 1
ATOM 7267 N N . GLU A 1 916 ? 1.010 2.367 -39.645 1.00 97.69 916 GLU A N 1
ATOM 7268 C CA . GLU A 1 916 ? 1.057 2.270 -41.117 1.00 97.69 916 GLU A CA 1
ATOM 7269 C C . GLU A 1 916 ? -0.265 1.796 -41.735 1.00 97.69 916 GLU A C 1
ATOM 7271 O O . GLU A 1 916 ? -0.664 2.259 -42.808 1.00 97.69 916 GLU A O 1
ATOM 7276 N N . ARG A 1 917 ? -0.963 0.881 -41.055 1.00 97.88 917 ARG A N 1
ATOM 7277 C CA . ARG A 1 917 ? -2.215 0.248 -41.498 1.00 97.88 917 ARG A CA 1
ATOM 7278 C C . ARG A 1 917 ? -3.258 0.198 -40.361 1.00 97.88 917 ARG A C 1
ATOM 7280 O O . ARG A 1 917 ? -3.787 -0.877 -40.068 1.00 97.88 917 ARG A O 1
ATOM 7287 N N . PRO A 1 918 ? -3.604 1.340 -39.729 1.00 97.75 918 PRO A N 1
ATOM 7288 C CA . PRO A 1 918 ? -4.486 1.387 -38.554 1.00 97.75 918 PRO A CA 1
ATOM 7289 C C . PRO A 1 918 ? -5.835 0.696 -38.781 1.00 97.75 918 PRO A C 1
ATOM 7291 O O . PRO A 1 918 ? -6.267 -0.087 -37.938 1.00 97.75 918 PRO A O 1
ATOM 7294 N N . GLN A 1 919 ? -6.456 0.909 -39.947 1.00 97.88 919 GLN A N 1
ATOM 7295 C CA . GLN A 1 919 ? -7.750 0.315 -40.299 1.00 97.88 919 GLN A CA 1
ATOM 7296 C C . GLN A 1 919 ? -7.709 -1.214 -40.343 1.00 97.88 919 GLN A C 1
ATOM 7298 O O . GLN A 1 919 ? -8.612 -1.865 -39.824 1.00 97.88 919 GLN A O 1
ATOM 7303 N N . GLU A 1 920 ? -6.669 -1.800 -40.941 1.00 98.38 920 GLU A N 1
ATOM 7304 C CA . GLU A 1 920 ? -6.544 -3.256 -41.060 1.00 98.38 920 GLU A CA 1
ATOM 7305 C C . GLU A 1 920 ? -6.296 -3.900 -39.692 1.00 98.38 920 GLU A C 1
ATOM 7307 O O . GLU A 1 920 ? -6.918 -4.910 -39.351 1.00 98.38 920 GLU A O 1
ATOM 7312 N N . VAL A 1 921 ? -5.449 -3.274 -38.869 1.00 98.56 921 VAL A N 1
ATOM 7313 C CA . VAL A 1 921 ? -5.210 -3.712 -37.488 1.00 98.56 921 VAL A CA 1
ATOM 7314 C C . VAL A 1 921 ? -6.493 -3.598 -36.658 1.00 98.56 921 VAL A C 1
ATOM 7316 O O . VAL A 1 921 ? -6.861 -4.549 -35.969 1.00 98.56 921 VAL A O 1
ATOM 7319 N N . ALA A 1 922 ? -7.224 -2.483 -36.756 1.00 98.62 922 ALA A N 1
ATOM 7320 C CA . ALA A 1 922 ? -8.492 -2.277 -36.057 1.00 98.62 922 ALA A CA 1
ATOM 7321 C C . ALA A 1 922 ? -9.559 -3.302 -36.467 1.00 98.62 922 ALA A C 1
ATOM 7323 O O . ALA A 1 922 ? -10.223 -3.867 -35.598 1.00 98.62 922 ALA A O 1
ATOM 7324 N N . GLN A 1 923 ? -9.688 -3.599 -37.764 1.00 98.44 923 GLN A N 1
ATOM 7325 C CA . GLN A 1 923 ? -10.602 -4.626 -38.275 1.00 98.44 923 GLN A CA 1
ATOM 7326 C C . GLN A 1 923 ? -10.264 -6.017 -37.739 1.00 98.44 923 GLN A C 1
ATOM 7328 O O . GLN A 1 923 ? -11.162 -6.738 -37.300 1.00 98.44 923 GLN A O 1
ATOM 7333 N N . PHE A 1 924 ? -8.982 -6.392 -37.750 1.00 98.38 924 PHE A N 1
ATOM 7334 C CA . PHE A 1 924 ? -8.539 -7.673 -37.211 1.00 98.38 924 PHE A CA 1
ATOM 7335 C C . PHE A 1 924 ? -8.856 -7.793 -35.719 1.00 98.38 924 PHE A C 1
ATOM 7337 O O . PHE A 1 924 ? -9.486 -8.767 -35.306 1.00 98.38 924 PHE A O 1
ATOM 7344 N N . VAL A 1 925 ? -8.474 -6.791 -34.920 1.00 98.38 925 VAL A N 1
ATOM 7345 C CA . VAL A 1 925 ? -8.700 -6.806 -33.469 1.00 98.38 925 VAL A CA 1
ATOM 7346 C C . VAL A 1 925 ? -10.195 -6.803 -33.149 1.00 98.38 925 VAL A C 1
ATOM 7348 O O . VAL A 1 925 ? -10.621 -7.583 -32.304 1.00 98.38 925 VAL A O 1
ATOM 7351 N N . ALA A 1 926 ? -11.011 -5.989 -33.827 1.00 98.00 926 ALA A N 1
ATOM 7352 C CA . ALA A 1 926 ? -12.459 -5.963 -33.610 1.00 98.00 926 ALA A CA 1
ATOM 7353 C C . ALA A 1 926 ? -13.085 -7.335 -33.883 1.00 98.00 926 ALA A C 1
ATOM 7355 O O . ALA A 1 926 ? -13.748 -7.894 -33.011 1.00 98.00 926 ALA A O 1
ATOM 7356 N N . LYS A 1 927 ? -12.780 -7.930 -35.044 1.00 97.12 927 LYS A N 1
ATOM 7357 C CA . LYS A 1 927 ? -13.260 -9.268 -35.405 1.00 97.12 927 LYS A CA 1
ATOM 7358 C C . LYS A 1 927 ? -12.818 -10.327 -34.392 1.00 97.12 927 LYS A C 1
ATOM 7360 O O . LYS A 1 927 ? -13.626 -11.165 -34.008 1.00 97.12 927 LYS A O 1
ATOM 7365 N N . PHE A 1 928 ? -11.556 -10.290 -33.965 1.00 97.25 928 PHE A N 1
ATOM 7366 C CA . PHE A 1 928 ? -11.012 -11.237 -32.994 1.00 97.25 928 PHE A CA 1
ATOM 7367 C C . PHE A 1 928 ? -11.657 -11.100 -31.616 1.00 97.25 928 PHE A C 1
ATOM 7369 O O . PHE A 1 928 ? -11.893 -12.102 -30.955 1.00 97.25 928 PHE A O 1
ATOM 7376 N N . LEU A 1 929 ? -11.935 -9.884 -31.145 1.00 96.06 929 LEU A N 1
ATOM 7377 C CA . LEU A 1 929 ? -12.541 -9.700 -29.827 1.00 96.06 929 LEU A CA 1
ATOM 7378 C C . LEU A 1 929 ? -14.036 -10.048 -29.825 1.00 96.06 929 LEU A C 1
ATOM 7380 O O . LEU A 1 929 ? -14.519 -10.549 -28.808 1.00 96.06 929 LEU A O 1
ATOM 7384 N N . GLU A 1 930 ? -14.749 -9.825 -30.933 1.00 90.44 930 GLU A N 1
ATOM 7385 C CA . GLU A 1 930 ? -16.190 -10.091 -31.054 1.00 90.44 930 GLU A CA 1
ATOM 7386 C C . GLU A 1 930 ? -16.559 -11.548 -31.348 1.00 90.44 930 GLU A C 1
ATOM 7388 O O . GLU A 1 930 ? -17.576 -12.011 -30.829 1.00 90.44 930 GLU A O 1
ATOM 7393 N N . GLY A 1 931 ? -15.774 -12.248 -32.173 1.00 69.75 931 GLY A N 1
ATOM 7394 C CA . GLY A 1 931 ? -15.953 -13.679 -32.456 1.00 69.75 931 GLY A CA 1
ATOM 7395 C C . GLY A 1 931 ? -15.196 -14.522 -31.458 1.00 69.75 931 GLY A C 1
ATOM 7396 O O . GLY A 1 931 ? -15.790 -15.411 -30.818 1.00 69.75 931 GLY A O 1
#

pLDDT: mean 94.18, std 7.33, range [33.38, 98.94]

Foldseek 3Di:
DFWWKKWFWFPAFQAWIWIWTADPVQLEIDTDEIHGDHGQFIFLDWDAFLLSQKIWGQGFQWTWIWGDPDSHDIGTDDTHGDDDFPCLNPPPDNKTWADKDFDNDAPRWIWTFIFDARGQWIWIFGADPSRTTDDTPDTHGHDRQFGWQEWDAQLVNQKIWTQTQRQQWIWIWGQDDRRRDIDTLGIGHHPDPQQRFNYWEAQNVSQWIWTHGFLNQKIWIFGQDPVSRYTHTPPDIDHLDDPPDPPCSQFKTWAYKYAAQVSQKIKTWMATPDQVAFIWIWMFGAFPNRDTPDILDIGTDPTRLHQAQDKAHDNHDNFWIWGFGQVQQKIWIWGQDPNDTGTSYMDGDPDHRITNYMDIDGGPVPSVPLPLFKWKKKKFKAFAPPQDPLALCCCVQAPVQLLQQLPPQFLWKFKWAFPPCPPPGADLVGGGIMMMTIGSHCCVCVDDSNVPCVDPPQPPPSNVVRVVRMNMDIFMWGWPDKDFAPPADDCLFLLCPPFKKKKKKKKFFWDVPADVVLVVCCCVPAQVVLLNPKFFWGMKIKIKGDPVCCVVVVDVTIMIMIITMGGPDIRCVHPSNCRSCDDPSNVCCCPRITDDMDITMIMTDDIAFSHRAQQQSLQDPSHDWDARSVRQWTWHRLVRDPLSKIKIWHWFQDPLGFTKTKMKIFDNPPPFAEEEEAEAALFAQVLQVLLVVLLSVVVVSRYIYMGIGFFLLAAGPPSRDDFAALVVSLVVVVSVCSSNSNQAHAYEYFASSLCNQVCNCLVCVRHYQEYERELYAQWADQCLLVVLVVLLVQQVVVQDADPVRFRWSAQVSLCVVLVLFADPVLCVDPVSVVLSVVSSVSNRRGGSNSSVRNSVNRNTDHCLVSQAQRPHHYAYEYEPSAPCSVVNCQPRPQVRHRVGHDYHYDYNGYRSCCSVPSNVVSVVVSVSVVD